Protein AF-0000000075830447 (afdb_homodimer)

Radius of gyration: 47.0 Å; Cα contacts (8 Å, |Δi|>4): 839; chains: 2; bounding box: 107×165×124 Å

InterPro domains:
  IPR001683 Phox homology [PF00787] (34-116)
  IPR001683 Phox homology [PS50195] (1-121)
  IPR001683 Phox homology [SM00312] (2-117)
  IPR027267 AH/BAR domain superfamily [G3DSA:1.20.1270.60] (161-410)
  IPR036871 PX domain superfamily [G3DSA:3.30.1520.10] (1-141)
  IPR036871 PX domain superfamily [SSF64268] (2-117)

Nearest PDB structures (foldseek):
  6kok-assembly1_A  TM=7.048E-01  e=6.805E-06  Homo sapiens
  4wpe-assembly1_A-2  TM=5.294E-01  e=7.090E-03  Saccharomyces cerevisiae S288C
  3q84-assembly2_G  TM=4.138E-01  e=1.032E-02  Homo sapiens
  5i6j-assembly1_A-2  TM=3.535E-01  e=5.339E-02  Homo sapiens
  7n6g-assembly1_3X  TM=2.843E-01  e=1.428E+00  Chlamydomonas reinhardtii

Sequence (930 aa):
MLDITVSEPEQHEQHVVNAYVDYKVSTSTDLARFSQHHFFVRRRFRDFQWLHEQLSHSFPGVVVPPLPQVDSLLKDDRFSPAFIQRRQAGLELFLRRVACHPRLSEAPALLTFLEAKMWELQTAKAASSANSVSSSSSWMMALFDGTDASLKKMGVRQERADEERITTLRSYISKYAESVAAAAAAHHSSVCTQADAAADLNLLGRAANLLSQLETELSLPFTHMASTLDAQRRLLEEHIQHERVSGLSSMLAFNAGMAASLKTVLSNHDRALDNYQRTQALQDARVSELQAWQALQSQENNAQSHPQQQVQWPNSLYGSMMSRLDWIMDEPKKGARLEEKVRDAKEHLAESKQVWDDVSSSIHTEADSFKRTTRVDLARALRDHVQRQIELEAAQQQHWRELLTVFESVPDVFEGSSTAAPGNLFEVEHVDHGTSLMHAAPPPQSIKHSPSLQAKRRATAEYVLMLDITVSEPEQHEQHVVNAYVDYKVSTSTDLARFSQHHFFVRRRFRDFQWLHEQLSHSFPGVVVPPLPQVDSLLKDDRFSPAFIQRRQAGLELFLRRVACHPRLSEAPALLTFLEAKMWELQTAKAASSANSVSSSSSWMMALFDGTDASLKKMGVRQERADEERITTLRSYISKYAESVAAAAAAHHSSVCTQADAAADLNLLGRAANLLSQLETELSLPFTHMASTLDAQRRLLEEHIQHERVSGLSSMLAFNAGMAASLKTVLSNHDRALDNYQRTQALQDARVSELQAWQALQSQENNAQSHPQQQVQWPNSLYGSMMSRLDWIMDEPKKGARLEEKVRDAKEHLAESKQVWDDVSSSIHTEADSFKRTTRVDLARALRDHVQRQIELEAAQQQHWRELLTVFESVPDVFEGSSTAAPGNLFEVEHVDHGTSLMHAAPPPQSIKHSPSLQAKRRATAEYVL

Structure (mmCIF, N/CA/C/O backbone):
data_AF-0000000075830447-model_v1
#
loop_
_entity.id
_entity.type
_entity.pdbx_description
1 polymer 'PX domain-containing protein'
#
loop_
_atom_site.group_PDB
_atom_site.id
_atom_site.type_symbol
_atom_site.label_atom_id
_atom_site.label_alt_id
_atom_site.label_comp_id
_atom_site.label_asym_id
_atom_site.label_entity_id
_atom_site.label_seq_id
_atom_site.pdbx_PDB_ins_code
_atom_site.Cartn_x
_atom_site.Cartn_y
_atom_site.Cartn_z
_atom_site.occupancy
_atom_site.B_iso_or_equiv
_atom_site.auth_seq_id
_atom_site.auth_comp_id
_atom_site.auth_asym_id
_atom_site.auth_atom_id
_atom_site.pdbx_PDB_model_num
ATOM 1 N N . MET A 1 1 ? 9.617 44.594 0.67 1 81.12 1 MET A N 1
ATOM 2 C CA . MET A 1 1 ? 9.281 43.188 0.52 1 81.12 1 MET A CA 1
ATOM 3 C C . MET A 1 1 ? 10.406 42.312 1.056 1 81.12 1 MET A C 1
ATOM 5 O O . MET A 1 1 ? 11.578 42.656 0.956 1 81.12 1 MET A O 1
ATOM 9 N N . LEU A 1 2 ? 10.039 41.375 1.893 1 88.56 2 LEU A N 1
ATOM 10 C CA . LEU A 1 2 ? 11 40.438 2.459 1 88.56 2 LEU A CA 1
ATOM 11 C C . LEU A 1 2 ? 10.875 39.062 1.79 1 88.56 2 LEU A C 1
ATOM 13 O O . LEU A 1 2 ? 9.922 38.312 2.045 1 88.56 2 LEU A O 1
ATOM 17 N N . ASP A 1 3 ? 11.875 38.781 0.888 1 93.56 3 ASP A N 1
ATOM 18 C CA . ASP A 1 3 ? 11.906 37.5 0.181 1 93.56 3 ASP A CA 1
ATOM 19 C C . ASP A 1 3 ? 13.008 36.594 0.719 1 93.56 3 ASP A C 1
ATOM 21 O O . ASP A 1 3 ? 14.188 36.969 0.7 1 93.56 3 ASP A O 1
ATOM 25 N N . ILE A 1 4 ? 12.594 35.406 1.13 1 97.12 4 ILE A N 1
ATOM 26 C CA . ILE A 1 4 ? 13.547 34.531 1.773 1 97.12 4 ILE A CA 1
ATOM 27 C C . ILE A 1 4 ? 13.531 33.156 1.079 1 97.12 4 ILE A C 1
ATOM 29 O O . ILE A 1 4 ? 12.461 32.625 0.771 1 97.12 4 ILE A O 1
ATOM 33 N N . THR A 1 5 ? 14.688 32.594 0.825 1 97.25 5 THR A N 1
ATOM 34 C CA . THR A 1 5 ? 14.828 31.266 0.263 1 97.25 5 THR A CA 1
ATOM 35 C C . THR A 1 5 ? 15.805 30.438 1.091 1 97.25 5 THR A C 1
ATOM 37 O O . THR A 1 5 ? 16.781 30.953 1.62 1 97.25 5 THR A O 1
ATOM 40 N N . VAL A 1 6 ? 15.469 29.172 1.28 1 97.88 6 VAL A N 1
ATOM 41 C CA . VAL A 1 6 ? 16.344 28.219 1.957 1 97.88 6 VAL A CA 1
ATOM 42 C C . VAL A 1 6 ? 16.891 27.219 0.947 1 97.88 6 VAL A C 1
ATOM 44 O O . VAL A 1 6 ? 16.125 26.531 0.254 1 97.88 6 VAL A O 1
ATOM 47 N N . SER A 1 7 ? 18.234 27.141 0.9 1 97.38 7 SER A N 1
ATOM 48 C CA . SER A 1 7 ? 18.844 26.312 -0.141 1 97.38 7 SER A CA 1
ATOM 49 C C . SER A 1 7 ? 20.188 25.75 0.313 1 97.38 7 SER A C 1
ATOM 51 O O . SER A 1 7 ? 20.578 25.938 1.465 1 97.38 7 SER A O 1
ATOM 53 N N . GLU A 1 8 ? 20.781 24.938 -0.478 1 96.31 8 GLU A N 1
ATOM 54 C CA . GLU A 1 8 ? 22.156 24.438 -0.396 1 96.31 8 GLU A CA 1
ATOM 55 C C . GLU A 1 8 ? 22.422 23.781 0.958 1 96.31 8 GLU A C 1
ATOM 57 O O . GLU A 1 8 ? 23.297 24.234 1.708 1 96.31 8 GLU A O 1
ATOM 62 N N . PRO A 1 9 ? 21.766 22.703 1.228 1 96.06 9 PRO A N 1
ATOM 63 C CA . PRO A 1 9 ? 22.078 21.984 2.461 1 96.06 9 PRO A CA 1
ATOM 64 C C . PRO A 1 9 ? 23.516 21.469 2.492 1 96.06 9 PRO A C 1
ATOM 66 O O . PRO A 1 9 ? 24.047 21.047 1.464 1 96.06 9 PRO A O 1
ATOM 69 N N . GLU A 1 10 ? 24.203 21.625 3.623 1 94.94 10 GLU A N 1
ATOM 70 C CA . GLU A 1 10 ? 25.562 21.141 3.814 1 94.94 10 GLU A CA 1
ATOM 71 C C . GLU A 1 10 ? 25.656 20.266 5.062 1 94.94 10 GLU A C 1
ATOM 73 O O . GLU A 1 10 ? 25.219 20.656 6.141 1 94.94 10 GLU A O 1
ATOM 78 N N . GLN A 1 11 ? 26.188 19.125 4.871 1 91.38 11 GLN A N 1
ATOM 79 C CA . GLN A 1 11 ? 26.391 18.219 6 1 91.38 11 GLN A CA 1
ATOM 80 C C . GLN A 1 11 ? 27.75 18.453 6.652 1 91.38 11 GLN A C 1
ATOM 82 O O . GLN A 1 11 ? 28.766 18.578 5.965 1 91.38 11 GLN A O 1
ATOM 87 N N . HIS A 1 12 ? 27.734 18.625 7.879 1 88.62 12 HIS A N 1
ATOM 88 C CA . HIS A 1 12 ? 28.969 18.812 8.641 1 88.62 12 HIS A CA 1
ATOM 89 C C . HIS A 1 12 ? 29.25 17.625 9.547 1 88.62 12 HIS A C 1
ATOM 91 O O . HIS A 1 12 ? 28.359 17.188 10.289 1 88.62 12 HIS A O 1
ATOM 97 N N . GLU A 1 13 ? 30.297 16.844 9.258 1 76.81 13 GLU A N 1
ATOM 98 C CA . GLU A 1 13 ? 30.625 15.641 10.023 1 76.81 13 GLU A CA 1
ATOM 99 C C . GLU A 1 13 ? 31.859 15.875 10.898 1 76.81 13 GLU A C 1
ATOM 101 O O . GLU A 1 13 ? 33 15.781 10.414 1 76.81 13 GLU A O 1
ATOM 106 N N . GLN A 1 14 ? 32.094 16.828 11.664 1 62.81 14 GLN A N 1
ATOM 107 C CA . GLN A 1 14 ? 33.375 16.906 12.367 1 62.81 14 GLN A CA 1
ATOM 108 C C . GLN A 1 14 ? 33.656 15.633 13.164 1 62.81 14 GLN A C 1
ATOM 110 O O . GLN A 1 14 ? 34.719 15.047 13.062 1 62.81 14 GLN A O 1
ATOM 115 N N . HIS A 1 15 ? 32.875 15.273 14.203 1 59.88 15 HIS A N 1
ATOM 116 C CA . HIS A 1 15 ? 32.906 14.016 14.945 1 59.88 15 HIS A CA 1
ATOM 117 C C . HIS A 1 15 ? 31.562 13.305 14.891 1 59.88 15 HIS A C 1
ATOM 119 O O . HIS A 1 15 ? 30.531 13.953 14.781 1 59.88 15 HIS A O 1
ATOM 125 N N . VAL A 1 16 ? 31.578 11.992 14.492 1 58.5 16 VAL A N 1
ATOM 126 C CA . VAL A 1 16 ? 30.453 11.094 14.234 1 58.5 16 VAL A CA 1
ATOM 127 C C . VAL A 1 16 ? 29.266 11.484 15.109 1 58.5 16 VAL A C 1
ATOM 129 O O . VAL A 1 16 ? 28.125 11.508 14.641 1 58.5 16 VAL A O 1
ATOM 132 N N . VAL A 1 17 ? 29.609 11.906 16.297 1 64.31 17 VAL A N 1
ATOM 133 C CA . VAL A 1 17 ? 28.562 12.102 17.297 1 64.31 17 VAL A CA 1
ATOM 134 C C . VAL A 1 17 ? 27.875 13.453 17.078 1 64.31 17 VAL A C 1
ATOM 136 O O . VAL A 1 17 ? 26.672 13.586 17.297 1 64.31 17 VAL A O 1
ATOM 139 N N . ASN A 1 18 ? 28.594 14.398 16.344 1 75.56 18 ASN A N 1
ATOM 140 C CA . ASN A 1 18 ? 28.031 15.742 16.281 1 75.56 18 ASN A CA 1
ATOM 141 C C . ASN A 1 18 ? 27.719 16.172 14.852 1 75.56 18 ASN A C 1
ATOM 143 O O . ASN A 1 18 ? 27.844 17.344 14.508 1 75.56 18 ASN A O 1
ATOM 147 N N . ALA A 1 19 ? 27.281 15.273 14.102 1 86.69 19 ALA A N 1
ATOM 148 C CA . ALA A 1 19 ? 27 15.602 12.703 1 86.69 19 ALA A CA 1
ATOM 149 C C . ALA A 1 19 ? 25.672 16.328 12.57 1 86.69 19 ALA A C 1
ATOM 151 O O . ALA A 1 19 ? 24.703 16.031 13.289 1 86.69 19 ALA A O 1
ATOM 152 N N . TYR A 1 20 ? 25.719 17.406 11.773 1 89.69 20 TYR A N 1
ATOM 153 C CA . TYR A 1 20 ? 24.484 18.141 11.523 1 89.69 20 TYR A CA 1
ATOM 154 C C . TYR A 1 20 ? 24.453 18.688 10.102 1 89.69 20 TYR A C 1
ATOM 156 O O . TYR A 1 20 ? 25.469 18.688 9.406 1 89.69 20 TYR A O 1
ATOM 164 N N . VAL A 1 21 ? 23.219 19.062 9.703 1 93.62 21 VAL A N 1
ATOM 165 C CA . VAL A 1 21 ? 23.016 19.703 8.398 1 93.62 21 VAL A CA 1
ATOM 166 C C . VAL A 1 21 ? 22.594 21.156 8.594 1 93.62 21 VAL A C 1
ATOM 168 O O . VAL A 1 21 ? 21.766 21.469 9.445 1 93.62 21 VAL A O 1
ATOM 171 N N . ASP A 1 22 ? 23.297 22.047 7.938 1 95.81 22 ASP A N 1
ATOM 172 C CA . ASP A 1 22 ? 22.828 23.438 7.934 1 95.81 22 ASP A CA 1
ATOM 173 C C . ASP A 1 22 ? 22.375 23.859 6.543 1 95.81 22 ASP A C 1
ATOM 175 O O . ASP A 1 22 ? 22.578 23.125 5.566 1 95.81 22 ASP A O 1
ATOM 179 N N . TYR A 1 23 ? 21.625 24.922 6.469 1 97.56 23 TYR A N 1
ATOM 180 C CA . TYR A 1 23 ? 21.016 25.422 5.238 1 97.56 23 TYR A CA 1
ATOM 181 C C . TYR A 1 23 ? 21.406 26.875 4.992 1 97.56 23 TYR A C 1
ATOM 183 O O . TYR A 1 23 ? 21.547 27.656 5.938 1 97.56 23 TYR A O 1
ATOM 191 N N . LYS A 1 24 ? 21.516 27.141 3.77 1 98 24 LYS A N 1
ATOM 192 C CA . LYS A 1 24 ? 21.734 28.531 3.383 1 98 24 LYS A CA 1
ATOM 193 C C . LYS A 1 24 ? 20.406 29.297 3.324 1 98 24 LYS A C 1
ATOM 195 O O . LYS A 1 24 ? 19.516 28.938 2.564 1 98 24 LYS A O 1
ATOM 200 N N . VAL A 1 25 ? 20.312 30.344 4.117 1 98.31 25 VAL A N 1
ATOM 201 C CA . VAL A 1 25 ? 19.141 31.203 4.121 1 98.31 25 VAL A CA 1
ATOM 202 C C . VAL A 1 25 ? 19.469 32.531 3.408 1 98.31 25 VAL A C 1
ATOM 204 O O . VAL A 1 25 ? 20.172 33.375 3.947 1 98.31 25 VAL A O 1
ATOM 207 N N . SER A 1 26 ? 18.859 32.688 2.289 1 97.88 26 SER A N 1
ATOM 208 C CA . SER A 1 26 ? 19.109 33.875 1.486 1 97.88 26 SER A CA 1
ATOM 209 C C . SER A 1 26 ? 17.953 34.844 1.585 1 97.88 26 SER A C 1
ATOM 211 O O . SER A 1 26 ? 16.797 34.469 1.421 1 97.88 26 SER A O 1
ATOM 213 N N . THR A 1 27 ? 18.328 36.125 1.828 1 96.88 27 THR A N 1
ATOM 214 C CA . THR A 1 27 ? 17.312 37.156 2.002 1 96.88 27 THR A CA 1
ATOM 215 C C . THR A 1 27 ? 17.5 38.281 0.979 1 96.88 27 THR A C 1
ATOM 217 O O . THR A 1 27 ? 18.609 38.75 0.766 1 96.88 27 THR A O 1
ATOM 220 N N . SER A 1 28 ? 16.406 38.625 0.308 1 95.88 28 SER A N 1
ATOM 221 C CA . SER A 1 28 ? 16.328 39.812 -0.559 1 95.88 28 SER A CA 1
ATOM 222 C C . SER A 1 28 ? 15.266 40.781 -0.066 1 95.88 28 SER A C 1
ATOM 224 O O . SER A 1 28 ? 14.102 40.438 0.084 1 95.88 28 SER A O 1
ATOM 226 N N . THR A 1 29 ? 15.695 42 0.248 1 94.12 29 THR A N 1
ATOM 227 C CA . THR A 1 29 ? 14.742 42.938 0.835 1 94.12 29 THR A CA 1
ATOM 228 C C . THR A 1 29 ? 15.078 44.375 0.451 1 94.12 29 THR A C 1
ATOM 230 O O . THR A 1 29 ? 16.219 44.656 0.073 1 94.12 29 THR A O 1
ATOM 233 N N . ASP A 1 30 ? 14.008 45.219 0.453 1 91.62 30 ASP A N 1
ATOM 234 C CA . ASP A 1 30 ? 14.172 46.656 0.235 1 91.62 30 ASP A CA 1
ATOM 235 C C . ASP A 1 30 ? 13.875 47.469 1.509 1 91.62 30 ASP A C 1
ATOM 237 O O . ASP A 1 30 ? 13.797 48.688 1.481 1 91.62 30 ASP A O 1
ATOM 241 N N . LEU A 1 31 ? 13.805 46.719 2.527 1 90.75 31 LEU A N 1
ATOM 242 C CA . LEU A 1 31 ? 13.461 47.344 3.791 1 90.75 31 LEU A CA 1
ATOM 243 C C . LEU A 1 31 ? 14.695 48 4.414 1 90.75 31 LEU A C 1
ATOM 245 O O . LEU A 1 31 ? 15.781 47.438 4.41 1 90.75 31 LEU A O 1
ATOM 249 N N . ALA A 1 32 ? 14.484 49.125 5.082 1 89.44 32 ALA A N 1
ATOM 250 C CA . ALA A 1 32 ? 15.57 49.938 5.594 1 89.44 32 ALA A CA 1
ATOM 251 C C . ALA A 1 32 ? 16.141 49.344 6.883 1 89.44 32 ALA A C 1
ATOM 253 O O . ALA A 1 32 ? 17.281 49.656 7.262 1 89.44 32 ALA A O 1
ATOM 254 N N . ARG A 1 33 ? 15.484 48.531 7.508 1 88.25 33 ARG A N 1
ATOM 255 C CA . ARG A 1 33 ? 15.922 48.031 8.797 1 88.25 33 ARG A CA 1
ATOM 256 C C . ARG A 1 33 ? 17.047 47 8.625 1 88.25 33 ARG A C 1
ATOM 258 O O . ARG A 1 33 ? 17.766 46.688 9.586 1 88.25 33 ARG A O 1
ATOM 265 N N . PHE A 1 34 ? 17.219 46.594 7.469 1 89.94 34 PHE A N 1
ATOM 266 C CA . PHE A 1 34 ? 18.297 45.656 7.207 1 89.94 34 PHE A CA 1
ATOM 267 C C . PHE A 1 34 ? 19.531 46.375 6.676 1 89.94 34 PHE A C 1
ATOM 269 O O . PHE A 1 34 ? 19.406 47.406 5.996 1 89.94 34 PHE A O 1
ATOM 276 N N . SER A 1 35 ? 20.672 45.812 6.938 1 87.5 35 SER A N 1
ATOM 277 C CA . SER A 1 35 ? 21.938 46.438 6.578 1 87.5 35 SER A CA 1
ATOM 278 C C . SER A 1 35 ? 22.219 46.312 5.082 1 87.5 35 SER A C 1
ATOM 280 O O . SER A 1 35 ? 22.922 47.156 4.504 1 87.5 35 SER A O 1
ATOM 282 N N . GLN A 1 36 ? 21.766 45.25 4.512 1 91.25 36 GLN A N 1
ATOM 283 C CA . GLN A 1 36 ? 21.984 44.969 3.098 1 91.25 36 GLN A CA 1
ATOM 284 C C . GLN A 1 36 ? 20.672 44.562 2.416 1 91.25 36 GLN A C 1
ATOM 286 O O . GLN A 1 36 ? 19.719 44.188 3.082 1 91.25 36 GLN A O 1
ATOM 291 N N . HIS A 1 37 ? 20.703 44.656 1.15 1 92.75 37 HIS A N 1
ATOM 292 C CA . HIS A 1 37 ? 19.516 44.312 0.383 1 92.75 37 HIS A CA 1
ATOM 293 C C . HIS A 1 37 ? 19.516 42.812 -0.004 1 92.75 37 HIS A C 1
ATOM 295 O O . HIS A 1 37 ? 18.469 42.25 -0.248 1 92.75 37 HIS A O 1
ATOM 301 N N . HIS A 1 38 ? 20.719 42.344 -0.181 1 94.81 38 HIS A N 1
ATOM 302 C CA . HIS A 1 38 ? 20.891 40.938 -0.483 1 94.81 38 HIS A CA 1
ATOM 303 C C . HIS A 1 38 ? 21.984 40.312 0.385 1 94.81 38 HIS A C 1
ATOM 305 O O . HIS A 1 38 ? 23.125 40.75 0.362 1 94.81 38 HIS A O 1
ATOM 311 N N . PHE A 1 39 ? 21.625 39.406 1.146 1 95.75 39 PHE A N 1
ATOM 312 C CA . PHE A 1 39 ? 22.594 38.75 2.031 1 95.75 39 PHE A CA 1
ATOM 313 C C . PHE A 1 39 ? 22.141 37.344 2.367 1 95.75 39 PHE A C 1
ATOM 315 O O . PHE A 1 39 ? 21.047 36.906 1.979 1 95.75 39 PHE A O 1
ATOM 322 N N . PHE A 1 40 ? 23.047 36.531 2.969 1 96.5 40 PHE A N 1
ATOM 323 C CA . PHE A 1 40 ? 22.688 35.188 3.357 1 96.5 40 PHE A CA 1
ATOM 324 C C . PHE A 1 40 ? 23.391 34.781 4.652 1 96.5 40 PHE A C 1
ATOM 326 O O . PHE A 1 40 ? 24.391 35.375 5.031 1 96.5 40 PHE A O 1
ATOM 333 N N . VAL A 1 41 ? 22.797 33.906 5.344 1 97.25 41 VAL A N 1
ATOM 334 C CA . VAL A 1 41 ? 23.391 33.281 6.527 1 97.25 41 VAL A CA 1
ATOM 335 C C . VAL A 1 41 ? 23.172 31.781 6.465 1 97.25 41 VAL A C 1
ATOM 337 O O . VAL A 1 41 ? 22.375 31.297 5.66 1 97.25 41 VAL A O 1
ATOM 340 N N . ARG A 1 42 ? 23.906 31.062 7.254 1 96.81 42 ARG A N 1
ATOM 341 C CA . ARG A 1 42 ? 23.688 29.625 7.379 1 96.81 42 ARG A CA 1
ATOM 342 C C . ARG A 1 42 ? 23.125 29.266 8.75 1 96.81 42 ARG A C 1
ATOM 344 O O . ARG A 1 42 ? 23.609 29.766 9.773 1 96.81 42 ARG A O 1
ATOM 351 N N . ARG A 1 43 ? 22.094 28.516 8.711 1 97.62 43 ARG A N 1
ATOM 352 C CA . ARG A 1 43 ? 21.406 28.156 9.945 1 97.62 43 ARG A CA 1
ATOM 353 C C . ARG A 1 43 ? 21.109 26.656 9.992 1 97.62 43 ARG A C 1
ATOM 355 O O . ARG A 1 43 ? 20.797 26.047 8.961 1 97.62 43 ARG A O 1
ATOM 362 N N . ARG A 1 44 ? 21.25 26.047 11.125 1 94.56 44 ARG A N 1
ATOM 363 C CA . ARG A 1 44 ? 20.812 24.672 11.336 1 94.56 44 ARG A CA 1
ATOM 364 C C . ARG A 1 44 ? 19.406 24.641 11.953 1 94.56 44 ARG A C 1
ATOM 366 O O . ARG A 1 44 ? 18.844 25.672 12.281 1 94.56 44 ARG A O 1
ATOM 373 N N . PHE A 1 45 ? 18.812 23.484 12.102 1 95.38 45 PHE A N 1
ATOM 374 C CA . PHE A 1 45 ? 17.422 23.344 12.531 1 95.38 45 PHE A CA 1
ATOM 375 C C . PHE A 1 45 ? 17.219 23.938 13.914 1 95.38 45 PHE A C 1
ATOM 377 O O . PHE A 1 45 ? 16.219 24.594 14.18 1 95.38 45 PHE A O 1
ATOM 384 N N . ARG A 1 46 ? 18.172 23.766 14.82 1 94.44 46 ARG A N 1
ATOM 385 C CA . ARG A 1 46 ? 18.047 24.266 16.188 1 94.44 46 ARG A CA 1
ATOM 386 C C . ARG A 1 46 ? 17.953 25.797 16.203 1 94.44 46 ARG A C 1
ATOM 388 O O . ARG A 1 46 ? 17.344 26.375 17.109 1 94.44 46 ARG A O 1
ATOM 395 N N . ASP A 1 47 ? 18.531 26.391 15.242 1 96.75 47 ASP A N 1
ATOM 396 C CA . ASP A 1 47 ? 18.422 27.844 15.133 1 96.75 47 ASP A CA 1
ATOM 397 C C . ASP A 1 47 ? 17 28.266 14.766 1 96.75 47 ASP A C 1
ATOM 399 O O . ASP A 1 47 ? 16.5 29.266 15.273 1 96.75 47 ASP A O 1
ATOM 403 N N . PHE A 1 48 ? 16.406 27.5 13.875 1 97.88 48 PHE A N 1
ATOM 404 C CA . PHE A 1 48 ? 15.016 27.75 13.539 1 97.88 48 PHE A CA 1
ATOM 405 C C . PHE A 1 48 ? 14.109 27.562 14.75 1 97.88 48 PHE A C 1
ATOM 407 O O . PHE A 1 48 ? 13.148 28.297 14.945 1 97.88 48 PHE A O 1
ATOM 414 N N . GLN A 1 49 ? 14.453 26.578 15.531 1 96.75 49 GLN A N 1
ATOM 415 C CA . GLN A 1 49 ? 13.703 26.328 16.75 1 96.75 49 GLN A CA 1
ATOM 416 C C . GLN A 1 49 ? 13.797 27.516 17.703 1 96.75 49 GLN A C 1
ATOM 418 O O . GLN A 1 49 ? 12.797 27.906 18.312 1 96.75 49 GLN A O 1
ATOM 423 N N . TRP A 1 50 ? 14.969 28 17.812 1 96.94 50 TRP A N 1
ATOM 424 C CA . TRP A 1 50 ? 15.164 29.188 18.641 1 96.94 50 TRP A CA 1
ATOM 425 C C . TRP A 1 50 ? 14.281 30.328 18.156 1 96.94 50 TRP A C 1
ATOM 427 O O . TRP A 1 50 ? 13.625 31 18.953 1 96.94 50 TRP A O 1
ATOM 437 N N . LEU A 1 51 ? 14.312 30.562 16.859 1 97.75 51 LEU A N 1
ATOM 438 C CA . LEU A 1 51 ? 13.5 31.641 16.297 1 97.75 51 LEU A CA 1
ATOM 439 C C . LEU A 1 51 ? 12.023 31.438 16.609 1 97.75 51 LEU A C 1
ATOM 441 O O . LEU A 1 51 ? 11.336 32.375 17.047 1 97.75 51 LEU A O 1
ATOM 445 N N . HIS A 1 52 ? 11.578 30.234 16.391 1 97.81 52 HIS A N 1
ATOM 446 C CA . HIS A 1 52 ? 10.18 29.906 16.641 1 97.81 52 HIS A CA 1
ATOM 447 C C . HIS A 1 52 ? 9.82 30.172 18.109 1 97.81 52 HIS A C 1
ATOM 449 O O . HIS A 1 52 ? 8.766 30.75 18.391 1 97.81 52 HIS A O 1
ATOM 455 N N . GLU A 1 53 ? 10.648 29.812 18.984 1 96.06 53 GLU A N 1
ATOM 456 C CA . GLU A 1 53 ? 10.422 30 20.406 1 96.06 53 GLU A CA 1
ATOM 457 C C . GLU A 1 53 ? 10.391 31.484 20.766 1 96.06 53 GLU A C 1
ATOM 459 O O . GLU A 1 53 ? 9.531 31.922 21.531 1 96.06 53 GLU A O 1
ATOM 464 N N . GLN A 1 54 ? 11.32 32.219 20.219 1 96.19 54 GLN A N 1
ATOM 465 C CA . GLN A 1 54 ? 11.367 33.656 20.484 1 96.19 54 GLN A CA 1
ATOM 466 C C . GLN A 1 54 ? 10.109 34.344 19.984 1 96.19 54 GLN A C 1
ATOM 468 O O . GLN A 1 54 ? 9.562 35.219 20.672 1 96.19 54 GLN A O 1
ATOM 473 N N . LEU A 1 55 ? 9.672 33.938 18.781 1 97.06 55 LEU A N 1
ATOM 474 C CA . LEU A 1 55 ? 8.469 34.531 18.203 1 97.06 55 LEU A CA 1
ATOM 475 C C . LEU A 1 55 ? 7.242 34.188 19.047 1 97.06 55 LEU A C 1
ATOM 477 O O . LEU A 1 55 ? 6.402 35.031 19.328 1 97.06 55 LEU A O 1
ATOM 481 N N . SER A 1 56 ? 7.176 32.969 19.516 1 94.81 56 SER A N 1
ATOM 482 C CA . SER A 1 56 ? 6.051 32.5 20.328 1 94.81 56 SER A CA 1
ATOM 483 C C . SER A 1 56 ? 6.004 33.219 21.672 1 94.81 56 SER A C 1
ATOM 485 O O . SER A 1 56 ? 4.922 33.531 22.172 1 94.81 56 SER A O 1
ATOM 487 N N . HIS A 1 57 ? 7.117 33.531 22.188 1 91.88 57 HIS A N 1
ATOM 488 C CA . HIS A 1 57 ? 7.215 34.188 23.469 1 91.88 57 HIS A CA 1
ATOM 489 C C . HIS A 1 57 ? 6.898 35.688 23.359 1 91.88 57 HIS A C 1
ATOM 491 O O . HIS A 1 57 ? 6.195 36.25 24.203 1 91.88 57 HIS A O 1
ATOM 497 N N . SER A 1 58 ? 7.395 36.281 22.328 1 92.69 58 SER A N 1
ATOM 498 C CA . SER A 1 58 ? 7.27 37.719 22.172 1 92.69 58 SER A CA 1
ATOM 499 C C . SER A 1 58 ? 5.863 38.094 21.719 1 92.69 58 SER A C 1
ATOM 501 O O . SER A 1 58 ? 5.398 39.219 21.984 1 92.69 58 SER A O 1
ATOM 503 N N . PHE A 1 59 ? 5.246 37.188 21.016 1 94.06 59 PHE A N 1
ATOM 504 C CA . PHE A 1 59 ? 3.926 37.5 20.453 1 94.06 59 PHE A CA 1
ATOM 505 C C . PHE A 1 59 ? 2.936 36.375 20.828 1 94.06 59 PHE A C 1
ATOM 507 O O . PHE A 1 59 ? 2.447 35.656 19.953 1 94.06 59 PHE A O 1
ATOM 514 N N . PRO A 1 60 ? 2.498 36.312 22 1 92.69 60 PRO A N 1
ATOM 515 C CA . PRO A 1 60 ? 1.618 35.25 22.453 1 92.69 60 PRO A CA 1
ATOM 516 C C . PRO A 1 60 ? 0.248 35.281 21.781 1 92.69 60 PRO A C 1
ATOM 518 O O . PRO A 1 60 ? -0.473 34.281 21.797 1 92.69 60 PRO A O 1
ATOM 521 N N . GLY A 1 61 ? -0.211 36.406 21.234 1 94.5 61 GLY A N 1
ATOM 522 C CA . GLY A 1 61 ? -1.515 36.531 20.594 1 94.5 61 GLY A CA 1
ATOM 523 C C . GLY A 1 61 ? -1.466 36.344 19.094 1 94.5 61 GLY A C 1
ATOM 524 O O . GLY A 1 61 ? -2.467 36.562 18.406 1 94.5 61 GLY A O 1
ATOM 525 N N . VAL A 1 62 ? -0.326 35.969 18.531 1 96.25 62 VAL A N 1
ATOM 526 C CA . VAL A 1 62 ? -0.142 35.812 17.094 1 96.25 62 VAL A CA 1
ATOM 527 C C . VAL A 1 62 ? 0.068 34.344 16.75 1 96.25 62 VAL A C 1
ATOM 529 O O . VAL A 1 62 ? 0.705 33.594 17.5 1 96.25 62 VAL A O 1
ATOM 532 N N . VAL A 1 63 ? -0.529 33.938 15.617 1 97.06 63 VAL A N 1
ATOM 533 C CA . VAL A 1 63 ? -0.362 32.562 15.141 1 97.06 63 VAL A CA 1
ATOM 534 C C . VAL A 1 63 ? 1.006 32.406 14.477 1 97.06 63 VAL A C 1
ATOM 536 O O . VAL A 1 63 ? 1.222 32.906 13.367 1 97.06 63 VAL A O 1
ATOM 539 N N . VAL A 1 64 ? 1.891 31.766 15.148 1 97.56 64 VAL A N 1
ATOM 540 C CA . VAL A 1 64 ? 3.227 31.531 14.609 1 97.56 64 VAL A CA 1
ATOM 541 C C . VAL A 1 64 ? 3.225 30.266 13.758 1 97.56 64 VAL A C 1
ATOM 543 O O . VAL A 1 64 ? 2.795 29.203 14.219 1 97.56 64 VAL A O 1
ATOM 546 N N . PRO A 1 65 ? 3.701 30.391 12.531 1 97.62 65 PRO A N 1
ATOM 547 C CA . PRO A 1 65 ? 3.736 29.203 11.672 1 97.62 65 PRO A CA 1
ATOM 548 C C . PRO A 1 65 ? 4.566 28.062 12.258 1 97.62 65 PRO A C 1
ATOM 550 O O . PRO A 1 65 ? 5.574 28.312 12.93 1 97.62 65 PRO A O 1
ATOM 553 N N . PRO A 1 66 ? 4.121 26.859 11.992 1 96.75 66 PRO A N 1
ATOM 554 C CA . PRO A 1 66 ? 4.832 25.703 12.555 1 96.75 66 PRO A CA 1
ATOM 555 C C . PRO A 1 66 ? 6.125 25.375 11.805 1 96.75 66 PRO A C 1
ATOM 557 O O . PRO A 1 66 ? 6.25 25.688 10.617 1 96.75 66 PRO A O 1
ATOM 560 N N . LEU A 1 67 ? 7.004 24.781 12.539 1 96.69 67 LEU A N 1
ATOM 561 C CA . LEU A 1 67 ? 8.195 24.203 11.93 1 96.69 67 LEU A CA 1
ATOM 562 C C . LEU A 1 67 ? 7.902 22.797 11.398 1 96.69 67 LEU A C 1
ATOM 564 O O . LEU A 1 67 ? 6.984 22.125 11.875 1 96.69 67 LEU A O 1
ATOM 568 N N . PRO A 1 68 ? 8.68 22.453 10.367 1 92.31 68 PRO A N 1
ATOM 569 C CA . PRO A 1 68 ? 8.508 21.078 9.906 1 92.31 68 PRO A CA 1
ATOM 570 C C . PRO A 1 68 ? 8.836 20.047 10.984 1 92.31 68 PRO A C 1
ATOM 572 O O . PRO A 1 68 ? 9.766 20.25 11.766 1 92.31 68 PRO A O 1
ATOM 575 N N . GLN A 1 69 ? 7.961 19.062 11.047 1 80.81 69 GLN A N 1
ATOM 576 C CA . GLN A 1 69 ? 8.141 18.016 12.047 1 80.81 69 GLN A CA 1
ATOM 577 C C . GLN A 1 69 ? 8.68 16.734 11.422 1 80.81 69 GLN A C 1
ATOM 579 O O . GLN A 1 69 ? 8.578 16.547 10.211 1 80.81 69 GLN A O 1
ATOM 584 N N . VAL A 1 70 ? 9.297 15.992 12.312 1 74.31 70 VAL A N 1
ATOM 585 C CA . VAL A 1 70 ? 9.805 14.695 11.867 1 74.31 70 VAL A CA 1
ATOM 586 C C . VAL A 1 70 ? 8.641 13.711 11.711 1 74.31 70 VAL A C 1
ATOM 588 O O . VAL A 1 70 ? 7.746 13.664 12.562 1 74.31 70 VAL A O 1
ATOM 591 N N . ASP A 1 71 ? 8.625 13.148 10.562 1 70.5 71 ASP A N 1
ATOM 592 C CA . ASP A 1 71 ? 7.621 12.125 10.266 1 70.5 71 ASP A CA 1
ATOM 593 C C . ASP A 1 71 ? 8.016 10.773 10.852 1 70.5 71 ASP A C 1
ATOM 595 O O . ASP A 1 71 ? 8.984 10.156 10.406 1 70.5 71 ASP A O 1
ATOM 599 N N . SER A 1 72 ? 7.309 10.344 11.797 1 63.69 72 SER A N 1
ATOM 600 C CA . SER A 1 72 ? 7.637 9.109 12.492 1 63.69 72 SER A CA 1
ATOM 601 C C . SER A 1 72 ? 7.41 7.891 11.602 1 63.69 72 SER A C 1
ATOM 603 O O . SER A 1 72 ? 8.023 6.84 11.812 1 63.69 72 SER A O 1
ATOM 605 N N . LEU A 1 73 ? 6.613 8.047 10.664 1 64.38 73 LEU A N 1
ATOM 606 C CA . LEU A 1 73 ? 6.301 6.902 9.82 1 64.38 73 LEU A CA 1
ATOM 607 C C . LEU A 1 73 ? 7.398 6.672 8.781 1 64.38 73 LEU A C 1
ATOM 609 O O . LEU A 1 73 ? 7.516 5.578 8.227 1 64.38 73 LEU A O 1
ATOM 613 N N . LEU A 1 74 ? 8.086 7.801 8.656 1 67.69 74 LEU A N 1
ATOM 614 C CA . LEU A 1 74 ? 9.148 7.676 7.664 1 67.69 74 LEU A CA 1
ATOM 615 C C . LEU A 1 74 ? 10.453 7.246 8.32 1 67.69 74 LEU A C 1
ATOM 617 O O . LEU A 1 74 ? 10.898 7.867 9.289 1 67.69 74 LEU A O 1
ATOM 621 N N . LYS A 1 75 ? 10.883 6.07 8.344 1 62.88 75 LYS A N 1
ATOM 622 C CA . LYS A 1 75 ? 12.125 5.566 8.914 1 62.88 75 LYS A CA 1
ATOM 623 C C . LYS A 1 75 ? 13.336 6.117 8.164 1 62.88 75 LYS A C 1
ATOM 625 O O . LYS A 1 75 ? 14.273 5.379 7.852 1 62.88 75 LYS A O 1
ATOM 630 N N . ASP A 1 76 ? 13.18 7.379 7.871 1 69.81 76 ASP A N 1
ATOM 631 C CA . ASP A 1 76 ? 14.281 7.891 7.066 1 69.81 76 ASP A CA 1
ATOM 632 C C . ASP A 1 76 ? 15.414 8.406 7.953 1 69.81 76 ASP A C 1
ATOM 634 O O . ASP A 1 76 ? 15.172 8.891 9.062 1 69.81 76 ASP A O 1
ATOM 638 N N . ASP A 1 77 ? 16.562 8.234 7.418 1 78.31 77 ASP A N 1
ATOM 639 C CA . ASP A 1 77 ? 17.797 8.781 7.949 1 78.31 77 ASP A CA 1
ATOM 640 C C . ASP A 1 77 ? 17.844 10.305 7.816 1 78.31 77 ASP A C 1
ATOM 642 O O . ASP A 1 77 ? 17.453 10.852 6.777 1 78.31 77 ASP A O 1
ATOM 646 N N . ARG A 1 78 ? 18.281 11 8.891 1 80.69 78 ARG A N 1
ATOM 647 C CA . ARG A 1 78 ? 18.328 12.453 8.922 1 80.69 78 ARG A CA 1
ATOM 648 C C . ARG A 1 78 ? 19.312 12.984 7.871 1 80.69 78 ARG A C 1
ATOM 650 O O . ARG A 1 78 ? 19.312 14.18 7.566 1 80.69 78 ARG A O 1
ATOM 657 N N . PHE A 1 79 ? 20 12.086 7.297 1 84.25 79 PHE A N 1
ATOM 658 C CA . PHE A 1 79 ? 20.969 12.539 6.312 1 84.25 79 PHE A CA 1
ATOM 659 C C . PHE A 1 79 ? 20.562 12.102 4.91 1 84.25 79 PHE A C 1
ATOM 661 O O . PHE A 1 79 ? 21.281 12.367 3.938 1 84.25 79 PHE A O 1
ATOM 668 N N . SER A 1 80 ? 19.422 11.562 4.82 1 87.5 80 SER A N 1
ATOM 669 C CA . SER A 1 80 ? 18.953 11.18 3.486 1 87.5 80 SER A CA 1
ATOM 670 C C . SER A 1 80 ? 18.578 12.406 2.658 1 87.5 80 SER A C 1
ATOM 672 O O . SER A 1 80 ? 18.031 13.375 3.188 1 87.5 80 SER A O 1
ATOM 674 N N . PRO A 1 81 ? 18.859 12.312 1.395 1 88.75 81 PRO A N 1
ATOM 675 C CA . PRO A 1 81 ? 18.516 13.438 0.524 1 88.75 81 PRO A CA 1
ATOM 676 C C . PRO A 1 81 ? 17.031 13.781 0.561 1 88.75 81 PRO A C 1
ATOM 678 O O . PRO A 1 81 ? 16.656 14.953 0.514 1 88.75 81 PRO A O 1
ATOM 681 N N . ALA A 1 82 ? 16.25 12.781 0.677 1 86.88 82 ALA A N 1
ATOM 682 C CA . ALA A 1 82 ? 14.805 13 0.714 1 86.88 82 ALA A CA 1
ATOM 683 C C . ALA A 1 82 ? 14.391 13.742 1.979 1 86.88 82 ALA A C 1
ATOM 685 O O . ALA A 1 82 ? 13.578 14.664 1.926 1 86.88 82 ALA A O 1
ATOM 686 N N . PHE A 1 83 ? 14.953 13.398 3.07 1 89.94 83 PHE A N 1
ATOM 687 C CA . PHE A 1 83 ? 14.664 14.062 4.336 1 89.94 83 PHE A CA 1
ATOM 688 C C . PHE A 1 83 ? 15.109 15.516 4.305 1 89.94 83 PHE A C 1
ATOM 690 O O . PHE A 1 83 ? 14.375 16.406 4.719 1 89.94 83 PHE A O 1
ATOM 697 N N . ILE A 1 84 ? 16.25 15.719 3.803 1 92.88 84 ILE A N 1
ATOM 698 C CA . ILE A 1 84 ? 16.859 17.047 3.764 1 92.88 84 ILE A CA 1
ATOM 699 C C . ILE A 1 84 ? 16.031 17.969 2.885 1 92.88 84 ILE A C 1
ATOM 701 O O . ILE A 1 84 ? 15.773 19.125 3.248 1 92.88 84 ILE A O 1
ATOM 705 N N . GLN A 1 85 ? 15.594 17.422 1.822 1 92.75 85 GLN A N 1
ATOM 706 C CA . GLN A 1 85 ? 14.789 18.219 0.906 1 92.75 85 GLN A CA 1
ATOM 707 C C . GLN A 1 85 ? 13.453 18.594 1.535 1 92.75 85 GLN A C 1
ATOM 709 O O . GLN A 1 85 ? 12.977 19.719 1.384 1 92.75 85 GLN A O 1
ATOM 714 N N . ARG A 1 86 ? 12.836 17.719 2.197 1 91.88 86 ARG A N 1
ATOM 715 C CA . ARG A 1 86 ? 11.57 17.969 2.871 1 91.88 86 ARG A CA 1
ATOM 716 C C . ARG A 1 86 ? 11.727 19.016 3.961 1 91.88 86 ARG A C 1
ATOM 718 O O . ARG A 1 86 ? 10.914 19.938 4.066 1 91.88 86 ARG A O 1
ATOM 725 N N . ARG A 1 87 ? 12.758 18.859 4.723 1 93.56 87 ARG A N 1
ATOM 726 C CA . ARG A 1 87 ? 13.023 19.812 5.789 1 93.56 87 ARG A CA 1
ATOM 727 C C . ARG A 1 87 ? 13.32 21.203 5.223 1 93.56 87 ARG A C 1
ATOM 729 O O . ARG A 1 87 ? 12.828 22.203 5.734 1 93.56 87 ARG A O 1
ATOM 736 N N . GLN A 1 88 ? 14.109 21.219 4.188 1 96.38 88 GLN A N 1
ATOM 737 C CA . GLN A 1 88 ? 14.453 22.469 3.52 1 96.38 88 GLN A CA 1
ATOM 738 C C . GLN A 1 88 ? 13.203 23.219 3.078 1 96.38 88 GLN A C 1
ATOM 740 O O . GLN A 1 88 ? 13.062 24.422 3.346 1 96.38 88 GLN A O 1
ATOM 745 N N . ALA A 1 89 ? 12.32 22.5 2.463 1 95.69 89 ALA A N 1
ATOM 746 C CA . ALA A 1 89 ? 11.086 23.109 1.974 1 95.69 89 ALA A CA 1
ATOM 747 C C . ALA A 1 89 ? 10.219 23.594 3.129 1 95.69 89 ALA A C 1
ATOM 749 O O . ALA A 1 89 ? 9.609 24.672 3.053 1 95.69 89 ALA A O 1
ATOM 750 N N . GLY A 1 90 ? 10.148 22.812 4.172 1 95.69 90 GLY A N 1
ATOM 751 C CA . GLY A 1 90 ? 9.383 23.188 5.348 1 95.69 90 GLY A CA 1
ATOM 752 C C . GLY A 1 90 ? 9.938 24.422 6.043 1 95.69 90 GLY A C 1
ATOM 753 O O . GLY A 1 90 ? 9.172 25.281 6.484 1 95.69 90 GLY A O 1
ATOM 754 N N . LEU A 1 91 ? 11.219 24.516 6.133 1 97.56 91 LEU A N 1
ATOM 755 C CA . LEU A 1 91 ? 11.867 25.656 6.762 1 97.56 91 LEU A CA 1
ATOM 756 C C . LEU A 1 91 ? 11.648 26.922 5.934 1 97.56 91 LEU A C 1
ATOM 758 O O . LEU A 1 91 ? 11.43 28 6.492 1 97.56 91 LEU A O 1
ATOM 762 N N . GLU A 1 92 ? 11.688 26.703 4.664 1 97.5 92 GLU A N 1
ATOM 763 C CA . GLU A 1 92 ? 11.445 27.844 3.783 1 97.5 92 GLU A CA 1
ATOM 764 C C . GLU A 1 92 ? 10.016 28.359 3.934 1 97.5 92 GLU A C 1
ATOM 766 O O . GLU A 1 92 ? 9.789 29.562 4.008 1 97.5 92 GLU A O 1
ATOM 771 N N . LEU A 1 93 ? 9.094 27.438 3.998 1 95.94 93 LEU A N 1
ATOM 772 C CA . LEU A 1 93 ? 7.691 27.812 4.168 1 95.94 93 LEU A CA 1
ATOM 773 C C . LEU A 1 93 ? 7.488 28.562 5.488 1 95.94 93 LEU A C 1
ATOM 775 O O . LEU A 1 93 ? 6.773 29.562 5.535 1 95.94 93 LEU A O 1
ATOM 779 N N . PHE A 1 94 ? 8.102 28.094 6.535 1 97.5 94 PHE A N 1
ATOM 780 C CA . PHE A 1 94 ? 8.055 28.734 7.84 1 97.5 94 PHE A CA 1
ATOM 781 C C . PHE A 1 94 ? 8.531 30.188 7.738 1 97.5 94 PHE A C 1
ATOM 783 O O . PHE A 1 94 ? 7.82 31.109 8.148 1 97.5 94 PHE A O 1
ATOM 790 N N . LEU A 1 95 ? 9.664 30.406 7.129 1 98.12 95 LEU A N 1
ATOM 791 C CA . LEU A 1 95 ? 10.266 31.734 7.062 1 98.12 95 LEU A CA 1
ATOM 792 C C . LEU A 1 95 ? 9.445 32.656 6.168 1 98.12 95 LEU A C 1
ATOM 794 O O . LEU A 1 95 ? 9.281 33.844 6.473 1 98.12 95 LEU A O 1
ATOM 798 N N . ARG A 1 96 ? 8.961 32.094 5.145 1 96.25 96 ARG A N 1
ATOM 799 C CA . ARG A 1 96 ? 8.164 32.906 4.234 1 96.25 96 ARG A CA 1
ATOM 800 C C . ARG A 1 96 ? 6.863 33.344 4.891 1 96.25 96 ARG A C 1
ATOM 802 O O . ARG A 1 96 ? 6.422 34.469 4.691 1 96.25 96 ARG A O 1
ATOM 809 N N . ARG A 1 97 ? 6.27 32.5 5.633 1 96.56 97 ARG A N 1
ATOM 810 C CA . ARG A 1 97 ? 5.047 32.875 6.344 1 96.56 97 ARG A CA 1
ATOM 811 C C . ARG A 1 97 ? 5.324 33.906 7.426 1 96.56 97 ARG A C 1
ATOM 813 O O . ARG A 1 97 ? 4.535 34.812 7.625 1 96.56 97 ARG A O 1
ATOM 820 N N . VAL A 1 98 ? 6.41 33.719 8.094 1 97.5 98 VAL A N 1
ATOM 821 C CA . VAL A 1 98 ? 6.809 34.688 9.109 1 97.5 98 VAL A CA 1
ATOM 822 C C . VAL A 1 98 ? 7.051 36.031 8.461 1 97.5 98 VAL A C 1
ATOM 824 O O . VAL A 1 98 ? 6.602 37.062 8.969 1 97.5 98 VAL A O 1
ATOM 827 N N . ALA A 1 99 ? 7.691 36 7.348 1 96.06 99 ALA A N 1
ATOM 828 C CA . ALA A 1 99 ? 8.047 37.25 6.641 1 96.06 99 ALA A CA 1
ATOM 829 C C . ALA A 1 99 ? 6.809 37.969 6.121 1 96.06 99 ALA A C 1
ATOM 831 O O . ALA A 1 99 ? 6.805 39.188 5.973 1 96.06 99 ALA A O 1
ATOM 832 N N . CYS A 1 100 ? 5.758 37.25 5.887 1 93.75 100 CYS A N 1
ATOM 833 C CA . CYS A 1 100 ? 4.547 37.812 5.309 1 93.75 100 CYS A CA 1
ATOM 834 C C . CYS A 1 100 ? 3.625 38.344 6.395 1 93.75 100 CYS A C 1
ATOM 836 O O . CYS A 1 100 ? 2.715 39.125 6.109 1 93.75 100 CYS A O 1
ATOM 838 N N . HIS A 1 101 ? 3.84 37.969 7.57 1 94.69 101 HIS A N 1
ATOM 839 C CA . HIS A 1 101 ? 2.996 38.438 8.664 1 94.69 101 HIS A CA 1
ATOM 840 C C . HIS A 1 101 ? 3.406 39.844 9.133 1 94.69 101 HIS A C 1
ATOM 842 O O . HIS A 1 101 ? 4.582 40.094 9.406 1 94.69 101 HIS A O 1
ATOM 848 N N . PRO A 1 102 ? 2.506 40.719 9.289 1 92.31 102 PRO A N 1
ATOM 849 C CA . PRO A 1 102 ? 2.83 42.094 9.562 1 92.31 102 PRO A CA 1
ATOM 850 C C . PRO A 1 102 ? 3.566 42.281 10.891 1 92.31 102 PRO A C 1
ATOM 852 O O . PRO A 1 102 ? 4.496 43.094 10.984 1 92.31 102 PRO A O 1
ATOM 855 N N . ARG A 1 103 ? 3.23 41.594 11.93 1 94 103 ARG A N 1
ATOM 856 C CA . ARG A 1 103 ? 3.84 41.75 13.242 1 94 103 ARG A CA 1
ATOM 857 C C . ARG A 1 103 ? 5.105 40.938 13.375 1 94 103 ARG A C 1
ATOM 859 O O . ARG A 1 103 ? 6.117 41.375 13.898 1 94 103 ARG A O 1
ATOM 866 N N . LEU A 1 104 ? 5.074 39.75 12.875 1 96.06 104 LEU A N 1
ATOM 867 C CA . LEU A 1 104 ? 6.207 38.844 13.016 1 96.06 104 LEU A CA 1
ATOM 868 C C . LEU A 1 104 ? 7.387 39.312 12.164 1 96.06 104 LEU A C 1
ATOM 870 O O . LEU A 1 104 ? 8.547 39.094 12.531 1 96.06 104 LEU A O 1
ATOM 874 N N . SER A 1 105 ? 7.137 39.906 11.055 1 95.06 105 SER A N 1
ATOM 875 C CA . SER A 1 105 ? 8.18 40.344 10.141 1 95.06 105 SER A CA 1
ATOM 876 C C . SER A 1 105 ? 9.039 41.438 10.766 1 95.06 105 SER A C 1
ATOM 878 O O . SER A 1 105 ? 10.172 41.656 10.328 1 95.06 105 SER A O 1
ATOM 880 N N . GLU A 1 106 ? 8.477 42.062 11.75 1 93.81 106 GLU A N 1
ATOM 881 C CA . GLU A 1 106 ? 9.188 43.188 12.383 1 93.81 106 GLU A CA 1
ATOM 882 C C . GLU A 1 106 ? 9.844 42.75 13.688 1 93.81 106 GLU A C 1
ATOM 884 O O . GLU A 1 106 ? 10.453 43.562 14.391 1 93.81 106 GLU A O 1
ATOM 889 N N . ALA A 1 107 ? 9.758 41.531 13.977 1 95.25 107 ALA A N 1
ATOM 890 C CA . ALA A 1 107 ? 10.305 41.031 15.234 1 95.25 107 ALA A CA 1
ATOM 891 C C . ALA A 1 107 ? 11.82 41.125 15.258 1 95.25 107 ALA A C 1
ATOM 893 O O . ALA A 1 107 ? 12.5 40.781 14.297 1 95.25 107 ALA A O 1
ATOM 894 N N . PRO A 1 108 ? 12.383 41.625 16.344 1 94.69 108 PRO A N 1
ATOM 895 C CA . PRO A 1 108 ? 13.836 41.719 16.469 1 94.69 108 PRO A CA 1
ATOM 896 C C . PRO A 1 108 ? 14.531 40.375 16.328 1 94.69 108 PRO A C 1
ATOM 898 O O . PRO A 1 108 ? 15.641 40.281 15.789 1 94.69 108 PRO A O 1
ATOM 901 N N . ALA A 1 109 ? 13.906 39.375 16.844 1 95.5 109 ALA A N 1
ATOM 902 C CA . ALA A 1 109 ? 14.484 38.031 16.75 1 95.5 109 ALA A CA 1
ATOM 903 C C . ALA A 1 109 ? 14.68 37.625 15.305 1 95.5 109 ALA A C 1
ATOM 905 O O . ALA A 1 109 ? 15.641 36.938 14.969 1 95.5 109 ALA A O 1
ATOM 906 N N . LEU A 1 110 ? 13.695 37.969 14.438 1 96.81 110 LEU A N 1
ATOM 907 C CA . LEU A 1 110 ? 13.82 37.656 13.023 1 96.81 110 LEU A CA 1
ATOM 908 C C . LEU A 1 110 ? 15.008 38.375 12.406 1 96.81 110 LEU A C 1
ATOM 910 O O . LEU A 1 110 ? 15.75 37.781 11.609 1 96.81 110 LEU A O 1
ATOM 914 N N . LEU A 1 111 ? 15.195 39.562 12.797 1 94.81 111 LEU A N 1
ATOM 915 C CA . LEU A 1 111 ? 16.328 40.375 12.305 1 94.81 111 LEU A CA 1
ATOM 916 C C . LEU A 1 111 ? 17.656 39.719 12.703 1 94.81 111 LEU A C 1
ATOM 918 O O . LEU A 1 111 ? 18.547 39.562 11.875 1 94.81 111 LEU A O 1
ATOM 922 N N . THR A 1 112 ? 17.719 39.375 13.945 1 95.31 112 THR A N 1
ATOM 923 C CA . THR A 1 112 ? 18.906 38.719 14.445 1 95.31 112 THR A CA 1
ATOM 924 C C . THR A 1 112 ? 19.156 37.406 13.711 1 95.31 112 THR A C 1
ATOM 926 O O . THR A 1 112 ? 20.281 37.094 13.312 1 95.31 112 THR A O 1
ATOM 929 N N . PHE A 1 113 ? 18.172 36.656 13.5 1 97.19 113 PHE A N 1
ATOM 930 C CA . PHE A 1 113 ? 18.266 35.344 12.844 1 97.19 113 PHE A CA 1
ATOM 931 C C . PHE A 1 113 ? 18.766 35.5 11.414 1 97.19 113 PHE A C 1
ATOM 933 O O . PHE A 1 113 ? 19.578 34.688 10.953 1 97.19 113 PHE A O 1
ATOM 940 N N . LEU A 1 114 ? 18.281 36.469 10.695 1 96.62 114 LEU A N 1
ATOM 941 C CA . LEU A 1 114 ? 18.547 36.625 9.273 1 96.62 114 LEU A CA 1
ATOM 942 C C . LEU A 1 114 ? 19.906 37.281 9.039 1 96.62 114 LEU A C 1
ATOM 944 O O . LEU A 1 114 ? 20.516 37.125 7.984 1 96.62 114 LEU A O 1
ATOM 948 N N . GLU A 1 115 ? 20.391 38 10.039 1 94.25 115 GLU A N 1
ATOM 949 C CA . GLU A 1 115 ? 21.562 38.812 9.742 1 94.25 115 GLU A CA 1
ATOM 950 C C . GLU A 1 115 ? 22.75 38.438 10.625 1 94.25 115 GLU A C 1
ATOM 952 O O . GLU A 1 115 ? 23.906 38.625 10.25 1 94.25 115 GLU A O 1
ATOM 957 N N . ALA A 1 116 ? 22.5 37.938 11.773 1 92.75 116 ALA A N 1
ATOM 958 C CA . ALA A 1 116 ? 23.562 37.719 12.75 1 92.75 116 ALA A CA 1
ATOM 959 C C . ALA A 1 116 ? 24.562 36.656 12.266 1 92.75 116 ALA A C 1
ATOM 961 O O . ALA A 1 116 ? 24.172 35.656 11.672 1 92.75 116 ALA A O 1
ATOM 962 N N . LYS A 1 117 ? 25.75 37 12.531 1 91 117 LYS A N 1
ATOM 963 C CA . LYS A 1 117 ? 26.781 35.969 12.328 1 91 117 LYS A CA 1
ATOM 964 C C . LYS A 1 117 ? 26.641 34.844 13.336 1 91 117 LYS A C 1
ATOM 966 O O . LYS A 1 117 ? 25.875 34.938 14.297 1 91 117 LYS A O 1
ATOM 971 N N . MET A 1 118 ? 27.359 33.812 13.109 1 89.06 118 MET A N 1
ATOM 972 C CA . MET A 1 118 ? 27.203 32.625 13.906 1 89.06 118 MET A CA 1
ATOM 973 C C . MET A 1 118 ? 27.469 32.906 15.383 1 89.06 118 MET A C 1
ATOM 975 O O . MET A 1 118 ? 26.703 32.469 16.25 1 89.06 118 MET A O 1
ATOM 979 N N . TRP A 1 119 ? 28.5 33.594 15.648 1 87.44 119 TRP A N 1
ATOM 980 C CA . TRP A 1 119 ? 28.859 33.844 17.031 1 87.44 119 TRP A CA 1
ATOM 981 C C . TRP A 1 119 ? 27.859 34.812 17.672 1 87.44 119 TRP A C 1
ATOM 983 O O . TRP A 1 119 ? 27.531 34.688 18.859 1 87.44 119 TRP A O 1
ATOM 993 N N . GLU A 1 120 ? 27.328 35.75 16.906 1 88.88 120 GLU A N 1
ATOM 994 C CA . GLU A 1 120 ? 26.297 36.688 17.391 1 88.88 120 GLU A CA 1
ATOM 995 C C . GLU A 1 120 ? 25 35.969 17.719 1 88.88 120 GLU A C 1
ATOM 997 O O . GLU A 1 120 ? 24.344 36.281 18.719 1 88.88 120 GLU A O 1
ATOM 1002 N N . LEU A 1 121 ? 24.719 35.062 16.875 1 91.25 121 LEU A N 1
ATOM 1003 C CA . LEU A 1 121 ? 23.5 34.281 17.125 1 91.25 121 LEU A CA 1
ATOM 1004 C C . LEU A 1 121 ? 23.641 33.406 18.359 1 91.25 121 LEU A C 1
ATOM 1006 O O . LEU A 1 121 ? 22.688 33.281 19.125 1 91.25 121 LEU A O 1
ATOM 1010 N N . GLN A 1 122 ? 24.766 32.844 18.562 1 89.75 122 GLN A N 1
ATOM 1011 C CA . GLN A 1 122 ? 25.016 32.031 19.75 1 89.75 122 GLN A CA 1
ATOM 1012 C C . GLN A 1 122 ? 24.875 32.875 21.031 1 89.75 122 GLN A C 1
ATOM 1014 O O . GLN A 1 122 ? 24.344 32.375 22.031 1 89.75 122 GLN A O 1
ATOM 1019 N N . THR A 1 123 ? 25.328 34.031 20.922 1 88.62 123 THR A N 1
ATOM 1020 C CA . THR A 1 123 ? 25.188 34.938 22.047 1 88.62 123 THR A CA 1
ATOM 1021 C C . THR A 1 123 ? 23.734 35.281 22.312 1 88.62 123 THR A C 1
ATOM 1023 O O . THR A 1 123 ? 23.297 35.312 23.453 1 88.62 123 THR A O 1
ATOM 1026 N N . ALA A 1 124 ? 23.094 35.531 21.234 1 87.81 124 ALA A N 1
ATOM 1027 C CA . ALA A 1 124 ? 21.672 35.812 21.359 1 87.81 124 ALA A CA 1
ATOM 1028 C C . ALA A 1 124 ? 20.906 34.625 21.953 1 87.81 124 ALA A C 1
ATOM 1030 O O . ALA A 1 124 ? 20.016 34.812 22.781 1 87.81 124 ALA A O 1
ATOM 1031 N N . LYS A 1 125 ? 21.266 33.5 21.578 1 89.62 125 LYS A N 1
ATOM 1032 C CA . LYS A 1 125 ? 20.625 32.281 22.094 1 89.62 125 LYS A CA 1
ATOM 1033 C C . LYS A 1 125 ? 20.938 32.094 23.578 1 89.62 125 LYS A C 1
ATOM 1035 O O . LYS A 1 125 ? 20.062 31.703 24.344 1 89.62 125 LYS A O 1
ATOM 1040 N N . ALA A 1 126 ? 22.109 32.375 23.922 1 86.12 126 ALA A N 1
ATOM 1041 C CA . ALA A 1 126 ? 22.516 32.25 25.328 1 86.12 126 ALA A CA 1
ATOM 1042 C C . ALA A 1 126 ? 21.781 33.25 26.203 1 86.12 126 ALA A C 1
ATOM 1044 O O . ALA A 1 126 ? 21.391 32.938 27.328 1 86.12 126 ALA A O 1
ATOM 1045 N N . ALA A 1 127 ? 21.594 34.375 25.656 1 82.25 127 ALA A N 1
ATOM 1046 C CA . ALA A 1 127 ? 20.891 35.438 26.391 1 82.25 127 ALA A CA 1
ATOM 1047 C C . ALA A 1 127 ? 19.422 35.062 26.578 1 82.25 127 ALA A C 1
ATOM 1049 O O . ALA A 1 127 ? 18.844 35.344 27.641 1 82.25 127 ALA A O 1
ATOM 1050 N N . SER A 1 128 ? 18.953 34.5 25.578 1 81.31 128 SER A N 1
ATOM 1051 C CA . SER A 1 128 ? 17.547 34.125 25.641 1 81.31 128 SER A CA 1
ATOM 1052 C C . SER A 1 128 ? 17.312 33 26.625 1 81.31 128 SER A C 1
ATOM 1054 O O . SER A 1 128 ? 16.297 32.938 27.312 1 81.31 128 SER A O 1
ATOM 1056 N N . SER A 1 129 ? 18.203 32.094 26.641 1 73.94 129 SER A N 1
ATOM 1057 C CA . SER A 1 129 ? 18.109 30.984 27.578 1 73.94 129 SER A CA 1
ATOM 1058 C C . SER A 1 129 ? 18.25 31.453 29.031 1 73.94 129 SER A C 1
ATOM 1060 O O . SER A 1 129 ? 17.547 30.969 29.922 1 73.94 129 SER A O 1
ATOM 1062 N N . ALA A 1 130 ? 19.062 32.406 29.25 1 64.06 130 ALA A N 1
ATOM 1063 C CA . ALA A 1 130 ? 19.281 32.969 30.578 1 64.06 130 ALA A CA 1
ATOM 1064 C C . ALA A 1 130 ? 18.047 33.719 31.062 1 64.06 130 ALA A C 1
ATOM 1066 O O . ALA A 1 130 ? 17.656 33.625 32.219 1 64.06 130 ALA A O 1
ATOM 1067 N N . ASN A 1 131 ? 17.469 34.438 30.094 1 58.78 131 ASN A N 1
ATOM 1068 C CA . ASN A 1 131 ? 16.266 35.188 30.422 1 58.78 131 ASN A CA 1
ATOM 1069 C C . ASN A 1 131 ? 15.062 34.281 30.625 1 58.78 131 ASN A C 1
ATOM 1071 O O . ASN A 1 131 ? 14.164 34.594 31.406 1 58.78 131 ASN A O 1
ATOM 1075 N N . SER A 1 132 ? 15.07 33.219 29.781 1 56.25 132 SER A N 1
ATOM 1076 C CA . SER A 1 132 ? 13.992 32.25 29.984 1 56.25 132 SER A CA 1
ATOM 1077 C C . SER A 1 132 ? 14.055 31.641 31.375 1 56.25 132 SER A C 1
ATOM 1079 O O . SER A 1 132 ? 13.016 31.344 31.969 1 56.25 132 SER A O 1
ATOM 1081 N N . VAL A 1 133 ? 15.242 31.406 31.891 1 47.19 133 VAL A N 1
ATOM 1082 C CA . VAL A 1 133 ? 15.43 30.906 33.25 1 47.19 133 VAL A CA 1
ATOM 1083 C C . VAL A 1 133 ? 15.062 32 34.25 1 47.19 133 VAL A C 1
ATOM 1085 O O . VAL A 1 133 ? 14.422 31.719 35.25 1 47.19 133 VAL A O 1
ATOM 1088 N N . SER A 1 134 ? 15.508 33.188 33.969 1 44.47 134 SER A N 1
ATOM 1089 C CA . SER A 1 134 ? 15.219 34.25 34.938 1 44.47 134 SER A CA 1
ATOM 1090 C C . SER A 1 134 ? 13.773 34.75 34.781 1 44.47 134 SER A C 1
ATOM 1092 O O . SER A 1 134 ? 13.133 35.062 35.781 1 44.47 134 SER A O 1
ATOM 1094 N N . SER A 1 135 ? 13.406 35.125 33.562 1 42.25 135 SER A N 1
ATOM 1095 C CA . SER A 1 135 ? 12.07 35.656 33.312 1 42.25 135 SER A CA 1
ATOM 1096 C C . SER A 1 135 ? 11.023 34.531 33.312 1 42.25 135 SER A C 1
ATOM 1098 O O . SER A 1 135 ? 9.828 34.781 33.156 1 42.25 135 SER A O 1
ATOM 1100 N N . SER A 1 136 ? 11.469 33.406 32.812 1 40.84 136 SER A N 1
ATOM 1101 C CA . SER A 1 136 ? 10.484 32.344 32.719 1 40.84 136 SER A CA 1
ATOM 1102 C C . SER A 1 136 ? 9.703 32.156 34 1 40.84 136 SER A C 1
ATOM 1104 O O . SER A 1 136 ? 8.812 31.312 34.094 1 40.84 136 SER A O 1
ATOM 1106 N N . SER A 1 137 ? 10.359 32.406 35.125 1 36.62 137 SER A N 1
ATOM 1107 C CA . SER A 1 137 ? 9.695 31.906 36.312 1 36.62 137 SER A CA 1
ATOM 1108 C C . SER A 1 137 ? 8.328 32.562 36.5 1 36.62 137 SER A C 1
ATOM 1110 O O . SER A 1 137 ? 7.352 31.875 36.844 1 36.62 137 SER A O 1
ATOM 1112 N N . SER A 1 138 ? 8.328 34.031 36.781 1 38.12 138 SER A N 1
ATOM 1113 C CA . SER A 1 138 ? 7.184 34.531 37.531 1 38.12 138 SER A CA 1
ATOM 1114 C C . SER A 1 138 ? 5.957 34.688 36.625 1 38.12 138 SER A C 1
ATOM 1116 O O . SER A 1 138 ? 4.859 34.281 37 1 38.12 138 SER A O 1
ATOM 1118 N N . TRP A 1 139 ? 6.109 35.406 35.5 1 37.97 139 TRP A N 1
ATOM 1119 C CA . TRP A 1 139 ? 4.906 35.75 34.719 1 37.97 139 TRP A CA 1
ATOM 1120 C C . TRP A 1 139 ? 4.48 34.562 33.844 1 37.97 139 TRP A C 1
ATOM 1122 O O . TRP A 1 139 ? 3.287 34.312 33.688 1 37.97 139 TRP A O 1
ATOM 1132 N N . MET A 1 140 ? 5.379 33.969 33.031 1 43.09 140 MET A N 1
ATOM 1133 C CA . MET A 1 140 ? 5.078 32.812 32.188 1 43.09 140 MET A CA 1
AT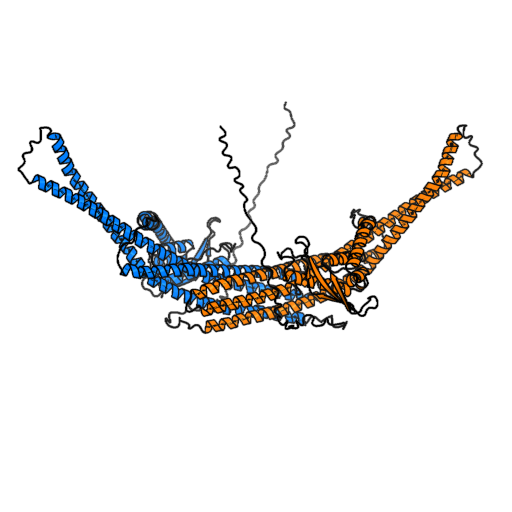OM 1134 C C . MET A 1 140 ? 4.781 31.594 33.062 1 43.09 140 MET A C 1
ATOM 1136 O O . MET A 1 140 ? 3.898 30.797 32.75 1 43.09 140 MET A O 1
ATOM 1140 N N . MET A 1 141 ? 5.461 31.391 34.125 1 42.62 141 MET A N 1
ATOM 1141 C CA . MET A 1 141 ? 5.117 30.391 35.125 1 42.62 141 MET A CA 1
ATOM 1142 C C . MET A 1 141 ? 3.74 30.672 35.719 1 42.62 141 MET A C 1
ATOM 1144 O O . MET A 1 141 ? 2.996 29.734 36.031 1 42.62 141 MET A O 1
ATOM 1148 N N . ALA A 1 142 ? 3.416 31.891 35.969 1 40.31 142 ALA A N 1
ATOM 1149 C CA . ALA A 1 142 ? 2.084 32.25 36.469 1 40.31 142 ALA A CA 1
ATOM 1150 C C . ALA A 1 142 ? 1.017 31.938 35.406 1 40.31 142 ALA A C 1
ATOM 1152 O O . ALA A 1 142 ? -0.103 31.547 35.75 1 40.31 142 ALA A O 1
ATOM 1153 N N . LEU A 1 143 ? 1.311 32.156 34.094 1 42.72 143 LEU A N 1
ATOM 1154 C CA . LEU A 1 143 ? 0.348 31.781 33.062 1 42.72 143 LEU A CA 1
ATOM 1155 C C . LEU A 1 143 ? 0.226 30.266 32.938 1 42.72 143 LEU A C 1
ATOM 1157 O O . LEU A 1 143 ? -0.851 29.75 32.625 1 42.72 143 LEU A O 1
ATOM 1161 N N . PHE A 1 144 ? 1.375 29.391 33.031 1 41.78 144 PHE A N 1
ATOM 1162 C CA . PHE A 1 144 ? 1.299 27.938 32.875 1 41.78 144 PHE A CA 1
ATOM 1163 C C . PHE A 1 144 ? 0.818 27.281 34.156 1 41.78 144 PHE A C 1
ATOM 1165 O O . PHE A 1 144 ? 0.489 26.094 34.188 1 41.78 144 PHE A O 1
ATOM 1172 N N . ASP A 1 145 ? 1.118 27.797 35.312 1 37.94 145 ASP A N 1
ATOM 1173 C CA . ASP A 1 145 ? 0.612 27.062 36.469 1 37.94 145 ASP A CA 1
ATOM 1174 C C . ASP A 1 145 ? -0.913 27 36.438 1 37.94 145 ASP A C 1
ATOM 1176 O O . ASP A 1 145 ? -1.587 28.016 36.562 1 37.94 145 ASP A O 1
ATOM 1180 N N . GLY A 1 146 ? -1.479 26.25 35.594 1 36.44 146 GLY A N 1
ATOM 1181 C CA . GLY A 1 146 ? -2.854 25.828 35.375 1 36.44 146 GLY A CA 1
ATOM 1182 C C . GLY A 1 146 ? -3.621 25.656 36.688 1 36.44 146 GLY A C 1
ATOM 1183 O O . GLY A 1 146 ? -4.156 24.578 36.969 1 36.44 146 GLY A O 1
ATOM 1184 N N . THR A 1 147 ? -3.191 26.219 37.75 1 34.47 147 THR A N 1
ATOM 1185 C CA . THR A 1 147 ? -4.145 25.906 38.812 1 34.47 147 THR A CA 1
ATOM 1186 C C . THR A 1 147 ? -5.539 26.406 38.438 1 34.47 147 THR A C 1
ATOM 1188 O O . THR A 1 147 ? -5.707 27.578 38.094 1 34.47 147 THR A O 1
ATOM 1191 N N . ASP A 1 148 ? -6.375 25.531 37.938 1 34.44 148 ASP A N 1
ATOM 1192 C CA . ASP A 1 148 ? -7.789 25.641 37.594 1 34.44 148 ASP A CA 1
ATOM 1193 C C . ASP A 1 148 ? -8.562 26.359 38.688 1 34.44 148 ASP A C 1
ATOM 1195 O O . ASP A 1 148 ? -9.047 25.719 39.625 1 34.44 148 ASP A O 1
ATOM 1199 N N . ALA A 1 149 ? -8.117 27.328 39.438 1 30.67 149 ALA A N 1
ATOM 1200 C CA . ALA A 1 149 ? -9.141 27.812 40.375 1 30.67 149 ALA A CA 1
ATOM 1201 C C . ALA A 1 149 ? -10.32 28.406 39.594 1 30.67 149 ALA A C 1
ATOM 1203 O O . ALA A 1 149 ? -10.141 29.203 38.688 1 30.67 149 ALA A O 1
ATOM 1204 N N . SER A 1 150 ? -11.445 27.656 39.594 1 35.19 150 SER A N 1
ATOM 1205 C CA . SER A 1 150 ? -12.773 28.047 39.094 1 35.19 150 SER A CA 1
ATOM 1206 C C . SER A 1 150 ? -13.086 29.5 39.469 1 35.19 150 SER A C 1
ATOM 1208 O O . SER A 1 150 ? -13.281 29.828 40.625 1 35.19 150 SER A O 1
ATOM 1210 N N . LEU A 1 151 ? -12.359 30.484 39.062 1 33 151 LEU A N 1
ATOM 1211 C CA . LEU A 1 151 ? -12.734 31.859 39.344 1 33 151 LEU A CA 1
ATOM 1212 C C . LEU A 1 151 ? -14.078 32.188 38.719 1 33 151 LEU A C 1
ATOM 1214 O O . LEU A 1 151 ? -14.32 31.875 37.531 1 33 151 LEU A O 1
ATOM 1218 N N . LYS A 1 152 ? -15.117 32.438 39.5 1 36.97 152 LYS A N 1
ATOM 1219 C CA . LYS A 1 152 ? -16.469 32.969 39.281 1 36.97 152 LYS A CA 1
ATOM 1220 C C . LYS A 1 152 ? -16.406 34.281 38.531 1 36.97 152 LYS A C 1
ATOM 1222 O O . LYS A 1 152 ? -15.852 35.281 39 1 36.97 152 LYS A O 1
ATOM 1227 N N . LYS A 1 153 ? -16.453 34.25 37.219 1 39.09 153 LYS A N 1
ATOM 1228 C CA . LYS A 1 153 ? -16.547 35.344 36.25 1 39.09 153 LYS A CA 1
ATOM 1229 C C . LYS A 1 153 ? -17.766 36.219 36.562 1 39.09 153 LYS A C 1
ATOM 1231 O O . LYS A 1 153 ? -18.906 35.781 36.375 1 39.09 153 LYS A O 1
ATOM 1236 N N . MET A 1 154 ? -17.781 37.219 37.344 1 30.67 154 MET A N 1
ATOM 1237 C CA . MET A 1 154 ? -18.859 38.188 37.562 1 30.67 154 MET A CA 1
ATOM 1238 C C . MET A 1 154 ? -19.203 38.906 36.25 1 30.67 154 MET A C 1
ATOM 1240 O O . MET A 1 154 ? -20.391 39.062 35.906 1 30.67 154 MET A O 1
ATOM 1244 N N . GLY A 1 155 ? -18.5 40.094 35.75 1 35.22 155 GLY A N 1
ATOM 1245 C CA . GLY A 1 155 ? -19.094 41.406 35.5 1 35.22 155 GLY A CA 1
ATOM 1246 C C . GLY A 1 155 ? -19.703 41.531 34.125 1 35.22 155 GLY A C 1
ATOM 1247 O O . GLY A 1 155 ? -20.75 40.938 33.844 1 35.22 155 GLY A O 1
ATOM 1248 N N . VAL A 1 156 ? -19.109 42.594 33.031 1 36.44 156 VAL A N 1
ATOM 1249 C CA . VAL A 1 156 ? -19.594 43.625 32.125 1 36.44 156 VAL A CA 1
ATOM 1250 C C . VAL A 1 156 ? -19.984 43 30.797 1 36.44 156 VAL A C 1
ATOM 1252 O O . VAL A 1 156 ? -19.391 42 30.359 1 36.44 156 VAL A O 1
ATOM 1255 N N . ARG A 1 157 ? -21.047 43.531 30.203 1 44.16 157 ARG A N 1
ATOM 1256 C CA . ARG A 1 157 ? -21.766 43.156 28.984 1 44.16 157 ARG A CA 1
ATOM 1257 C C . ARG A 1 157 ? -20.812 42.969 27.828 1 44.16 157 ARG A C 1
ATOM 1259 O O . ARG A 1 157 ? -20.969 42 27.047 1 44.16 157 ARG A O 1
ATOM 1266 N N . GLN A 1 158 ? -20.094 44.156 27.422 1 44.25 158 GLN A N 1
ATOM 1267 C CA . GLN A 1 158 ? -19.141 44.094 26.312 1 44.25 158 GLN A CA 1
ATOM 1268 C C . GLN A 1 158 ? -18.266 42.844 26.422 1 44.25 158 GLN A C 1
ATOM 1270 O O . GLN A 1 158 ? -17.859 42.281 25.391 1 44.25 158 GLN A O 1
ATOM 1275 N N . GLU A 1 159 ? -18 42.375 27.703 1 55.81 159 GLU A N 1
ATOM 1276 C CA . GLU A 1 159 ? -17.219 41.188 28.062 1 55.81 159 GLU A CA 1
ATOM 1277 C C . GLU A 1 159 ? -17.938 39.906 27.625 1 55.81 159 GLU A C 1
ATOM 1279 O O . GLU A 1 159 ? -17.281 38.938 27.203 1 55.81 159 GLU A O 1
ATOM 1284 N N . ARG A 1 160 ? -19.297 40.125 27.516 1 58.75 160 ARG A N 1
ATOM 1285 C CA . ARG A 1 160 ? -20.062 38.938 27.172 1 58.75 160 ARG A CA 1
ATOM 1286 C C . ARG A 1 160 ? -19.969 38.625 25.688 1 58.75 160 ARG A C 1
ATOM 1288 O O . ARG A 1 160 ? -19.812 37.469 25.297 1 58.75 160 ARG A O 1
ATOM 1295 N N . ALA A 1 161 ? -20.094 39.812 24.844 1 62 161 ALA A N 1
ATOM 1296 C CA . ALA A 1 161 ? -20.062 39.594 23.406 1 62 161 ALA A CA 1
ATOM 1297 C C . ALA A 1 161 ? -18.719 39.031 22.969 1 62 161 ALA A C 1
ATOM 1299 O O . ALA A 1 161 ? -18.656 38.125 22.109 1 62 161 ALA A O 1
ATOM 1300 N N . ASP A 1 162 ? -17.719 39.531 23.438 1 78.88 162 ASP A N 1
ATOM 1301 C CA . ASP A 1 162 ? -16.391 39.031 23.109 1 78.88 162 ASP A CA 1
ATOM 1302 C C . ASP A 1 162 ? -16.219 37.594 23.609 1 78.88 162 ASP A C 1
ATOM 1304 O O . ASP A 1 162 ? -15.57 36.781 22.938 1 78.88 162 ASP A O 1
ATOM 1308 N N . GLU A 1 163 ? -17 37.344 24.562 1 81.94 163 GLU A N 1
ATOM 1309 C CA . GLU A 1 163 ? -16.938 36 25.109 1 81.94 163 GLU A CA 1
ATOM 1310 C C . GLU A 1 163 ? -17.609 35 24.188 1 81.94 163 GLU A C 1
ATOM 1312 O O . GLU A 1 163 ? -17.125 33.875 24.016 1 81.94 163 GLU A O 1
ATOM 1317 N N . GLU A 1 164 ? -18.672 35.469 23.594 1 87.31 164 GLU A N 1
ATOM 1318 C CA . GLU A 1 164 ? -19.359 34.594 22.656 1 87.31 164 GLU A CA 1
ATOM 1319 C C . GLU A 1 164 ? -18.531 34.312 21.422 1 87.31 164 GLU A C 1
ATOM 1321 O O . GLU A 1 164 ? -18.484 33.188 20.906 1 87.31 164 GLU A O 1
ATOM 1326 N N . ARG A 1 165 ? -17.906 35.312 20.984 1 90.69 165 ARG A N 1
ATOM 1327 C CA . ARG A 1 165 ? -17.062 35.188 19.797 1 90.69 165 ARG A CA 1
ATOM 1328 C C . ARG A 1 165 ? -15.898 34.25 20.062 1 90.69 165 ARG A C 1
ATOM 1330 O O . ARG A 1 165 ? -15.531 33.438 19.188 1 90.69 165 ARG A O 1
ATOM 1337 N N . ILE A 1 166 ? -15.391 34.375 21.219 1 93 166 ILE A N 1
ATOM 1338 C CA . ILE A 1 166 ? -14.258 33.531 21.594 1 93 166 ILE A CA 1
ATOM 1339 C C . ILE A 1 166 ? -14.719 32.094 21.734 1 93 166 ILE A C 1
ATOM 1341 O O . ILE A 1 166 ? -14.016 31.156 21.328 1 93 166 ILE A O 1
ATOM 1345 N N . THR A 1 167 ? -15.883 31.875 22.266 1 92.12 167 THR A N 1
ATOM 1346 C CA . THR A 1 167 ? -16.438 30.531 22.422 1 92.12 167 THR A CA 1
ATOM 1347 C C . THR A 1 167 ? -16.688 29.891 21.062 1 92.12 167 THR A C 1
ATOM 1349 O O . THR A 1 167 ? -16.406 28.703 20.859 1 92.12 167 THR A O 1
ATOM 1352 N N . THR A 1 168 ? -17.219 30.672 20.172 1 93 168 THR A N 1
ATOM 1353 C CA . THR A 1 168 ? -17.453 30.172 18.812 1 93 168 THR A CA 1
ATOM 1354 C C . THR A 1 168 ? -16.141 29.828 18.125 1 93 168 THR A C 1
ATOM 1356 O O . THR A 1 168 ? -16.031 28.812 17.438 1 93 168 THR A O 1
ATOM 1359 N N . LEU A 1 169 ? -15.188 30.734 18.312 1 93.62 169 LEU A N 1
ATOM 1360 C CA . LEU A 1 169 ? -13.875 30.5 17.734 1 93.62 169 LEU A CA 1
ATOM 1361 C C . LEU A 1 169 ? -13.25 29.234 18.297 1 93.62 169 LEU A C 1
ATOM 1363 O O . LEU A 1 169 ? -12.641 28.453 17.562 1 93.62 169 LEU A O 1
ATOM 1367 N N . ARG A 1 170 ? -13.422 29.016 19.578 1 93.94 170 ARG A N 1
ATOM 1368 C CA . ARG A 1 170 ? -12.906 27.828 20.234 1 93.94 170 ARG A CA 1
ATOM 1369 C C . ARG A 1 170 ? -13.539 26.562 19.656 1 93.94 170 ARG A C 1
ATOM 1371 O O . ARG A 1 170 ? -12.844 25.578 19.406 1 93.94 170 ARG A O 1
ATOM 1378 N N . SER A 1 171 ? -14.789 26.578 19.469 1 94.06 171 SER A N 1
ATOM 1379 C CA . SER A 1 171 ? -15.508 25.438 18.906 1 94.06 171 SER A CA 1
ATOM 1380 C C . SER A 1 171 ? -15.062 25.172 17.469 1 94.06 171 SER A C 1
ATOM 1382 O O . SER A 1 171 ? -14.82 24.031 17.094 1 94.06 171 SER A O 1
ATOM 1384 N N . TYR A 1 172 ? -14.938 26.172 16.766 1 92.88 172 TYR A N 1
ATOM 1385 C CA . TYR A 1 172 ? -14.523 26.062 15.375 1 92.88 172 TYR A CA 1
ATOM 1386 C C . TYR A 1 172 ? -13.125 25.453 15.273 1 92.88 172 TYR A C 1
ATOM 1388 O O . TYR A 1 172 ? -12.914 24.484 14.531 1 92.88 172 TYR A O 1
ATOM 1396 N N . ILE A 1 173 ? -12.211 26.047 16.016 1 95.19 173 ILE A N 1
ATOM 1397 C CA . ILE A 1 173 ? -10.82 25.641 15.844 1 95.19 173 ILE A CA 1
ATOM 1398 C C . ILE A 1 173 ? -10.633 24.219 16.359 1 95.19 173 ILE A C 1
ATOM 1400 O O . ILE A 1 173 ? -9.828 23.453 15.82 1 95.19 173 ILE A O 1
ATOM 1404 N N . SER A 1 174 ? -11.359 23.828 17.359 1 95.5 174 SER A N 1
ATOM 1405 C CA . SER A 1 174 ? -11.289 22.469 17.859 1 95.5 174 SER A CA 1
ATOM 1406 C C . SER A 1 174 ? -11.711 21.469 16.781 1 95.5 174 SER A C 1
ATOM 1408 O O . SER A 1 174 ? -11.016 20.484 16.531 1 95.5 174 SER A O 1
ATOM 1410 N N . LYS A 1 175 ? -12.781 21.734 16.094 1 94.75 175 LYS A N 1
ATOM 1411 C CA . LYS A 1 175 ? -13.281 20.859 15.031 1 94.75 175 LYS A CA 1
ATOM 1412 C C . LYS A 1 175 ? -12.367 20.891 13.812 1 94.75 175 LYS A C 1
ATOM 1414 O O . LYS A 1 175 ? -12.078 19.844 13.227 1 94.75 175 LYS A O 1
ATOM 1419 N N . TYR A 1 176 ? -11.938 22.031 13.508 1 94.69 176 TYR A N 1
ATOM 1420 C CA . TYR A 1 176 ? -11.086 22.188 12.336 1 94.69 176 TYR A CA 1
ATOM 1421 C C . TYR A 1 176 ? -9.75 21.469 12.531 1 94.69 176 TYR A C 1
ATOM 1423 O O . TYR A 1 176 ? -9.273 20.781 11.633 1 94.69 176 TYR A O 1
ATOM 1431 N N . ALA A 1 177 ? -9.156 21.734 13.664 1 95.81 177 ALA A N 1
ATOM 1432 C CA . ALA A 1 177 ? -7.879 21.094 13.961 1 95.81 177 ALA A CA 1
ATOM 1433 C C . ALA A 1 177 ? -7.988 19.578 13.875 1 95.81 177 ALA A C 1
ATOM 1435 O O . ALA A 1 177 ? -7.098 18.922 13.328 1 95.81 177 ALA A O 1
ATOM 1436 N N . GLU A 1 178 ? -9.055 19.062 14.359 1 95.38 178 GLU A N 1
ATOM 1437 C CA . GLU A 1 178 ? -9.273 17.625 14.305 1 95.38 178 GLU A CA 1
ATOM 1438 C C . GLU A 1 178 ? -9.453 17.141 12.859 1 95.38 178 GLU A C 1
ATOM 1440 O O . GLU A 1 178 ? -8.859 16.141 12.453 1 95.38 178 GLU A O 1
ATOM 1445 N N . SER A 1 179 ? -10.227 17.828 12.141 1 94.69 179 SER A N 1
ATOM 1446 C CA . SER A 1 179 ? -10.539 17.438 10.773 1 94.69 179 SER A CA 1
ATOM 1447 C C . SER A 1 179 ? -9.305 17.531 9.883 1 94.69 179 SER A C 1
ATOM 1449 O O . SER A 1 179 ? -9.047 16.625 9.078 1 94.69 179 SER A O 1
ATOM 1451 N N . VAL A 1 180 ? -8.562 18.594 9.992 1 95.56 180 VAL A N 1
ATOM 1452 C CA . VAL A 1 180 ? -7.398 18.766 9.141 1 95.56 180 VAL A CA 1
ATOM 1453 C C . VAL A 1 180 ? -6.312 17.766 9.523 1 95.56 180 VAL A C 1
ATOM 1455 O O . VAL A 1 180 ? -5.578 17.281 8.664 1 95.56 180 VAL A O 1
ATOM 1458 N N . ALA A 1 181 ? -6.203 17.531 10.797 1 95.25 181 ALA A N 1
ATOM 1459 C CA . ALA A 1 181 ? -5.258 16.516 11.234 1 95.25 181 ALA A CA 1
ATOM 1460 C C . ALA A 1 181 ? -5.625 15.141 10.672 1 95.25 181 ALA A C 1
ATOM 1462 O O . ALA A 1 181 ? -4.75 14.383 10.258 1 95.25 181 ALA A O 1
ATOM 1463 N N . ALA A 1 182 ? -6.902 14.82 10.672 1 95 182 ALA A N 1
ATOM 1464 C CA . ALA A 1 182 ? -7.379 13.562 10.102 1 95 182 ALA A CA 1
ATOM 1465 C C . ALA A 1 182 ? -7.082 13.492 8.609 1 95 182 ALA A C 1
ATOM 1467 O O . ALA A 1 182 ? -6.656 12.453 8.102 1 95 182 ALA A O 1
ATOM 1468 N N . ALA A 1 183 ? -7.266 14.555 7.938 1 95.38 183 ALA A N 1
ATOM 1469 C CA . ALA A 1 183 ? -6.977 14.617 6.508 1 95.38 183 ALA A CA 1
ATOM 1470 C C . ALA A 1 183 ? -5.484 14.445 6.238 1 95.38 183 ALA A C 1
ATOM 1472 O O . ALA A 1 183 ? -5.094 13.719 5.32 1 95.38 183 ALA A O 1
ATOM 1473 N N . ALA A 1 184 ? -4.742 15.133 7.031 1 95.12 184 ALA A N 1
ATOM 1474 C CA . ALA A 1 184 ? -3.293 15.031 6.891 1 95.12 184 ALA A CA 1
ATOM 1475 C C . ALA A 1 184 ? -2.818 13.594 7.109 1 95.12 184 ALA A C 1
ATOM 1477 O O . ALA A 1 184 ? -2.02 13.07 6.328 1 95.12 184 ALA A O 1
ATOM 1478 N N . ALA A 1 185 ? -3.33 12.977 8.109 1 93.94 185 ALA A N 1
ATOM 1479 C CA . ALA A 1 185 ? -2.947 11.602 8.422 1 93.94 185 ALA A CA 1
ATOM 1480 C C . ALA A 1 185 ? -3.385 10.641 7.316 1 93.94 185 ALA A C 1
ATOM 1482 O O . ALA A 1 185 ? -2.621 9.766 6.91 1 93.94 185 ALA A O 1
ATOM 1483 N N . ALA A 1 186 ? -4.598 10.805 6.879 1 94.88 186 ALA A N 1
ATOM 1484 C CA . ALA A 1 186 ? -5.133 9.945 5.824 1 94.88 186 ALA A CA 1
ATOM 1485 C C . ALA A 1 186 ? -4.324 10.086 4.539 1 94.88 186 ALA A C 1
ATOM 1487 O O . ALA A 1 186 ? -3.984 9.094 3.896 1 94.88 186 ALA A O 1
ATOM 1488 N N . HIS A 1 187 ? -4.047 11.281 4.176 1 95.69 187 HIS A N 1
ATOM 1489 C CA . HIS A 1 187 ? -3.281 11.508 2.953 1 95.69 187 HIS A CA 1
ATOM 1490 C C . HIS A 1 187 ? -1.854 10.984 3.094 1 95.69 187 HIS A C 1
ATOM 1492 O O . HIS A 1 187 ? -1.298 10.422 2.148 1 95.69 187 HIS A O 1
ATOM 1498 N N . HIS A 1 188 ? -1.294 11.234 4.242 1 92.94 188 HIS A N 1
ATOM 1499 C CA . HIS A 1 188 ? 0.039 10.703 4.508 1 92.94 188 HIS A CA 1
ATOM 1500 C C . HIS A 1 188 ? 0.066 9.188 4.375 1 92.94 188 HIS A C 1
ATOM 1502 O O . HIS A 1 188 ? 0.995 8.625 3.791 1 92.94 188 HIS A O 1
ATOM 1508 N N . SER A 1 189 ? -0.897 8.531 4.879 1 93.88 189 SER A N 1
ATOM 1509 C CA . SER A 1 189 ? -1.008 7.082 4.75 1 93.88 189 SER A CA 1
ATOM 1510 C C . SER A 1 189 ? -1.091 6.664 3.285 1 93.88 189 SER A C 1
ATOM 1512 O O . SER A 1 189 ? -0.461 5.688 2.877 1 93.88 189 SER A O 1
ATOM 1514 N N . SER A 1 190 ? -1.844 7.379 2.541 1 95.31 190 SER A N 1
ATOM 1515 C CA . SER A 1 190 ? -1.966 7.094 1.115 1 95.31 190 SER A CA 1
ATOM 1516 C C . SER A 1 190 ? -0.617 7.203 0.412 1 95.31 190 SER A C 1
ATOM 1518 O O . SER A 1 190 ? -0.287 6.379 -0.44 1 95.31 190 SER A O 1
ATOM 1520 N N . VAL A 1 191 ? 0.136 8.203 0.747 1 94.62 191 VAL A N 1
ATOM 1521 C CA . VAL A 1 191 ? 1.448 8.406 0.142 1 94.62 191 VAL A CA 1
ATOM 1522 C C . VAL A 1 191 ? 2.387 7.273 0.548 1 94.62 191 VAL A C 1
ATOM 1524 O O . VAL A 1 191 ? 3.178 6.793 -0.265 1 94.62 191 VAL A O 1
ATOM 1527 N N . CYS A 1 192 ? 2.316 6.824 1.758 1 93.81 192 CYS A N 1
ATOM 1528 C CA . CYS A 1 192 ? 3.121 5.691 2.209 1 93.81 192 CYS A CA 1
ATOM 1529 C C . CYS A 1 192 ? 2.758 4.426 1.442 1 93.81 192 CYS A C 1
ATOM 1531 O O . CYS A 1 192 ? 3.639 3.648 1.07 1 93.81 192 CYS A O 1
ATOM 1533 N N . THR A 1 193 ? 1.5 4.23 1.26 1 95.94 193 THR A N 1
ATOM 1534 C CA . THR A 1 193 ? 1.041 3.07 0.501 1 95.94 193 THR A CA 1
ATOM 1535 C C . THR A 1 193 ? 1.564 3.121 -0.931 1 95.94 193 THR A C 1
ATOM 1537 O O . THR A 1 193 ? 1.893 2.086 -1.515 1 95.94 193 THR A O 1
ATOM 1540 N N . GLN A 1 194 ? 1.604 4.27 -1.494 1 95.25 194 GLN A N 1
ATOM 1541 C CA . GLN A 1 194 ? 2.182 4.426 -2.824 1 95.25 194 GLN A CA 1
ATOM 1542 C C . GLN A 1 194 ? 3.66 4.047 -2.832 1 95.25 194 GLN A C 1
ATOM 1544 O O . GLN A 1 194 ? 4.16 3.494 -3.814 1 95.25 194 GLN A O 1
ATOM 1549 N N . ALA A 1 195 ? 4.34 4.398 -1.786 1 93.81 195 ALA A N 1
ATOM 1550 C CA . ALA A 1 195 ? 5.738 3.988 -1.674 1 93.81 195 ALA A CA 1
ATOM 1551 C C . ALA A 1 195 ? 5.863 2.467 -1.641 1 93.81 195 ALA A C 1
ATOM 1553 O O . ALA A 1 195 ? 6.77 1.9 -2.252 1 93.81 195 ALA A O 1
ATOM 1554 N N . ASP A 1 196 ? 4.957 1.834 -0.926 1 95.56 196 ASP A N 1
ATOM 1555 C CA . ASP A 1 196 ? 4.922 0.375 -0.922 1 95.56 196 ASP A CA 1
ATOM 1556 C C . ASP A 1 196 ? 4.648 -0.172 -2.322 1 95.56 196 ASP A C 1
ATOM 1558 O O . ASP A 1 196 ? 5.227 -1.185 -2.723 1 95.56 196 ASP A O 1
ATOM 1562 N N . ALA A 1 197 ? 3.766 0.469 -3.014 1 96.31 197 ALA A N 1
ATOM 1563 C CA . ALA A 1 197 ? 3.461 0.065 -4.383 1 96.31 197 ALA A CA 1
ATOM 1564 C C . ALA A 1 197 ? 4.703 0.141 -5.27 1 96.31 197 ALA A C 1
ATOM 1566 O O . ALA A 1 197 ? 4.93 -0.736 -6.105 1 96.31 197 ALA A O 1
ATOM 1567 N N . ALA A 1 198 ? 5.457 1.184 -5.07 1 96.25 198 ALA A N 1
ATOM 1568 C CA . ALA A 1 198 ? 6.699 1.313 -5.828 1 96.25 198 ALA A CA 1
ATOM 1569 C C . ALA A 1 198 ? 7.66 0.169 -5.508 1 96.25 198 ALA A C 1
ATOM 1571 O O . ALA A 1 198 ? 8.297 -0.38 -6.406 1 96.25 198 ALA A O 1
ATOM 1572 N N . ALA A 1 199 ? 7.738 -0.174 -4.285 1 95.31 199 ALA A N 1
ATOM 1573 C CA . ALA A 1 199 ? 8.586 -1.289 -3.873 1 95.31 199 ALA A CA 1
ATOM 1574 C C . ALA A 1 199 ? 8.125 -2.596 -4.508 1 95.31 199 ALA A C 1
ATOM 1576 O O . ALA A 1 199 ? 8.938 -3.418 -4.926 1 95.31 199 ALA A O 1
ATOM 1577 N N . ASP A 1 200 ? 6.836 -2.803 -4.586 1 96.44 200 ASP A N 1
ATOM 1578 C CA . ASP A 1 200 ? 6.27 -3.994 -5.211 1 96.44 200 ASP A CA 1
ATOM 1579 C C . ASP A 1 200 ? 6.645 -4.066 -6.691 1 96.44 200 ASP A C 1
ATOM 1581 O O . ASP A 1 200 ? 6.926 -5.148 -7.211 1 96.44 200 ASP A O 1
ATOM 1585 N N . LEU A 1 201 ? 6.566 -2.945 -7.344 1 96.75 201 LEU A N 1
ATOM 1586 C CA . LEU A 1 201 ? 6.918 -2.9 -8.758 1 96.75 201 LEU A CA 1
ATOM 1587 C C . LEU A 1 201 ? 8.367 -3.322 -8.969 1 96.75 201 LEU A C 1
ATOM 1589 O O . LEU A 1 201 ? 8.695 -3.959 -9.977 1 96.75 201 LEU A O 1
ATOM 1593 N N . ASN A 1 202 ? 9.211 -2.947 -8.031 1 96 202 ASN A N 1
ATOM 1594 C CA . ASN A 1 202 ? 10.609 -3.373 -8.094 1 96 202 ASN A CA 1
ATOM 1595 C C . ASN A 1 202 ? 10.734 -4.891 -8.023 1 96 202 ASN A C 1
ATOM 1597 O O . ASN A 1 202 ? 11.477 -5.496 -8.805 1 96 202 ASN A O 1
ATOM 1601 N N . LEU A 1 203 ? 10.008 -5.496 -7.133 1 95.5 203 LEU A N 1
ATOM 1602 C CA . LEU A 1 203 ? 10.023 -6.945 -6.988 1 95.5 203 LEU A CA 1
ATOM 1603 C C . LEU A 1 203 ? 9.453 -7.625 -8.227 1 95.5 203 LEU A C 1
ATOM 1605 O O . LEU A 1 203 ? 10.016 -8.617 -8.711 1 95.5 203 LEU A O 1
ATOM 1609 N N . LEU A 1 204 ? 8.414 -7.086 -8.75 1 95.94 204 LEU A N 1
ATOM 1610 C CA . LEU A 1 204 ? 7.781 -7.645 -9.938 1 95.94 204 LEU A CA 1
ATOM 1611 C C . LEU A 1 204 ? 8.695 -7.527 -11.156 1 95.94 204 LEU A C 1
ATOM 1613 O O . LEU A 1 204 ? 8.758 -8.438 -11.977 1 95.94 204 LEU A O 1
ATOM 1617 N N . GLY A 1 205 ? 9.328 -6.359 -11.234 1 96.56 205 GLY A N 1
ATOM 1618 C CA . GLY A 1 205 ? 10.281 -6.191 -12.32 1 96.56 205 GLY A CA 1
ATOM 1619 C C . GLY A 1 205 ? 11.391 -7.223 -12.305 1 96.56 205 GLY A C 1
ATOM 1620 O O . GLY A 1 205 ? 11.734 -7.789 -13.344 1 96.56 205 GLY A O 1
ATOM 1621 N N . ARG A 1 206 ? 11.906 -7.527 -11.18 1 95.88 206 ARG A N 1
ATOM 1622 C CA . ARG A 1 206 ? 12.953 -8.531 -11.023 1 95.88 206 ARG A CA 1
ATOM 1623 C C . ARG A 1 206 ? 12.445 -9.914 -11.406 1 95.88 206 ARG A C 1
ATOM 1625 O O . ARG A 1 206 ? 13.133 -10.68 -12.086 1 95.88 206 ARG A O 1
ATOM 1632 N N . ALA A 1 207 ? 11.266 -10.227 -10.961 1 95.38 207 ALA A N 1
ATOM 1633 C CA . ALA A 1 207 ? 10.672 -11.516 -11.281 1 95.38 207 ALA A CA 1
ATOM 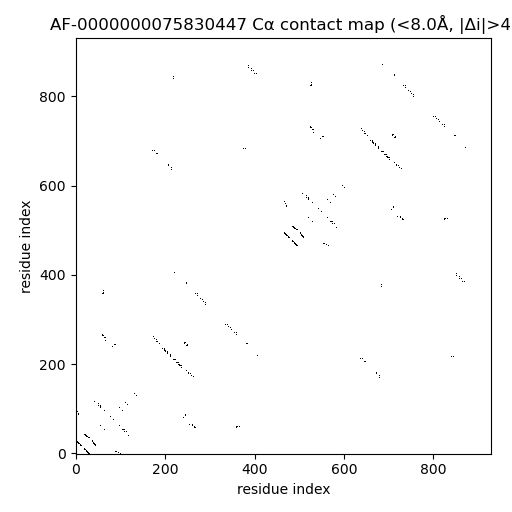1634 C C . ALA A 1 207 ? 10.438 -11.656 -12.781 1 95.38 207 ALA A C 1
ATOM 1636 O O . ALA A 1 207 ? 10.664 -12.719 -13.359 1 95.38 207 ALA A O 1
ATOM 1637 N N . ALA A 1 208 ? 9.945 -10.617 -13.438 1 95 208 ALA A N 1
ATOM 1638 C CA . ALA A 1 208 ? 9.742 -10.617 -14.883 1 95 208 ALA A CA 1
ATOM 1639 C C . ALA A 1 208 ? 11.055 -10.852 -15.625 1 95 208 ALA A C 1
ATOM 1641 O O . ALA A 1 208 ? 11.094 -11.578 -16.625 1 95 208 ALA A O 1
ATOM 1642 N N . ASN A 1 209 ? 12.07 -10.289 -15.133 1 94.5 209 ASN A N 1
ATOM 1643 C CA . ASN A 1 209 ? 13.391 -10.477 -15.734 1 94.5 209 ASN A CA 1
ATOM 1644 C C . ASN A 1 209 ? 13.844 -11.93 -15.633 1 94.5 209 ASN A C 1
ATOM 1646 O O . ASN A 1 209 ? 14.43 -12.469 -16.578 1 94.5 209 ASN A O 1
ATOM 1650 N N . LEU A 1 210 ? 13.594 -12.523 -14.523 1 92.69 210 LEU A N 1
ATOM 1651 C CA . LEU A 1 210 ? 13.969 -13.922 -14.344 1 92.69 210 LEU A CA 1
ATOM 1652 C C . LEU A 1 210 ? 13.188 -14.812 -15.297 1 92.69 210 LEU A C 1
ATOM 1654 O O . LEU A 1 210 ? 13.75 -15.727 -15.906 1 92.69 210 LEU A O 1
ATOM 1658 N N . LEU A 1 211 ? 11.93 -14.555 -15.5 1 92.75 211 LEU A N 1
ATOM 1659 C CA . LEU A 1 211 ? 11.102 -15.328 -16.406 1 92.75 211 LEU A CA 1
ATOM 1660 C C . LEU A 1 211 ? 11.547 -15.125 -17.859 1 92.75 211 LEU A C 1
ATOM 1662 O O . LEU A 1 211 ? 11.477 -16.047 -18.672 1 92.75 211 LEU A O 1
ATOM 1666 N N . SER A 1 212 ? 11.984 -13.93 -18.125 1 93.19 212 SER A N 1
ATOM 1667 C CA . SER A 1 212 ? 12.469 -13.633 -19.484 1 93.19 212 SER A CA 1
ATOM 1668 C C . SER A 1 212 ? 13.633 -14.531 -19.859 1 93.19 212 SER A C 1
ATOM 1670 O O . SER A 1 212 ? 13.781 -14.898 -21.031 1 93.19 212 SER A O 1
ATOM 1672 N N . GLN A 1 213 ? 14.367 -14.945 -18.938 1 90.88 213 GLN A N 1
ATOM 1673 C CA . GLN A 1 213 ? 15.539 -15.773 -19.188 1 90.88 213 GLN A CA 1
ATOM 1674 C C . GLN A 1 213 ? 15.148 -17.234 -19.406 1 90.88 213 GLN A C 1
ATOM 1676 O O . GLN A 1 213 ? 15.906 -18 -20 1 90.88 213 GLN A O 1
ATOM 1681 N N . LEU A 1 214 ? 13.992 -17.562 -18.953 1 88.62 214 LEU A N 1
ATOM 1682 C CA . LEU A 1 214 ? 13.594 -18.969 -18.984 1 88.62 214 LEU A CA 1
ATOM 1683 C C . LEU A 1 214 ? 12.641 -19.234 -20.141 1 88.62 214 LEU A C 1
ATOM 1685 O O . LEU A 1 214 ? 12.391 -20.406 -20.469 1 88.62 214 LEU A O 1
ATOM 1689 N N . GLU A 1 215 ? 12.148 -18.172 -20.641 1 84.12 215 GLU A N 1
ATOM 1690 C CA . GLU A 1 215 ? 11.219 -18.297 -21.766 1 84.12 215 GLU A CA 1
ATOM 1691 C C . GLU A 1 215 ? 11.898 -17.969 -23.094 1 84.12 215 GLU A C 1
ATOM 1693 O O . GLU A 1 215 ? 12.766 -17.078 -23.141 1 84.12 215 GLU A O 1
ATOM 1698 N N . THR A 1 216 ? 11.547 -18.656 -24.062 1 81.75 216 THR A N 1
ATOM 1699 C CA . THR A 1 216 ? 12.133 -18.375 -25.375 1 81.75 216 THR A CA 1
ATOM 1700 C C . THR A 1 216 ? 11.266 -17.406 -26.172 1 81.75 216 THR A C 1
ATOM 1702 O O . THR A 1 216 ? 11.664 -16.281 -26.422 1 81.75 216 THR A O 1
ATOM 1705 N N . GLU A 1 217 ? 10.039 -17.672 -26.406 1 82.06 217 GLU A N 1
ATOM 1706 C CA . GLU A 1 217 ? 9.156 -16.859 -27.234 1 82.06 217 GLU A CA 1
ATOM 1707 C C . GLU A 1 217 ? 8.648 -15.633 -26.484 1 82.06 217 GLU A C 1
ATOM 1709 O O . GLU A 1 217 ? 8.32 -14.617 -27.094 1 82.06 217 GLU A O 1
ATOM 1714 N N . LEU A 1 218 ? 8.656 -15.758 -25.188 1 87.06 218 LEU A N 1
ATOM 1715 C CA . LEU A 1 218 ? 8.125 -14.656 -24.391 1 87.06 218 LEU A CA 1
ATOM 1716 C C . LEU A 1 218 ? 9.25 -13.883 -23.719 1 87.06 218 LEU A C 1
ATOM 1718 O O . LEU A 1 218 ? 9 -13.078 -22.828 1 87.06 218 LEU A O 1
ATOM 1722 N N . SER A 1 219 ? 10.406 -14.125 -24.141 1 90.81 219 SER A N 1
ATOM 1723 C CA . SER A 1 219 ? 11.555 -13.445 -23.547 1 90.81 219 SER A CA 1
ATOM 1724 C C . SER A 1 219 ? 11.469 -11.938 -23.75 1 90.81 219 SER A C 1
ATOM 1726 O O . SER A 1 219 ? 11.633 -11.164 -22.797 1 90.81 219 SER A O 1
ATOM 1728 N N . LEU A 1 220 ? 11.172 -11.492 -24.938 1 89.44 220 LEU A N 1
ATOM 1729 C CA . LEU A 1 220 ? 11.133 -10.07 -25.266 1 89.44 220 LEU A CA 1
ATOM 1730 C C . LEU A 1 220 ? 9.984 -9.383 -24.531 1 89.44 220 LEU A C 1
ATOM 1732 O O . LEU A 1 220 ? 10.18 -8.352 -23.891 1 89.44 220 LEU A O 1
ATOM 1736 N N . PRO A 1 221 ? 8.773 -9.977 -24.562 1 89.5 221 PRO A N 1
ATOM 1737 C CA . PRO A 1 221 ? 7.672 -9.359 -23.812 1 89.5 221 PRO A CA 1
ATOM 1738 C C . PRO A 1 221 ? 7.984 -9.211 -22.328 1 89.5 221 PRO A C 1
ATOM 1740 O O . PRO A 1 221 ? 7.676 -8.18 -21.734 1 89.5 221 PRO A O 1
ATOM 1743 N N . PHE A 1 222 ? 8.664 -10.148 -21.766 1 92.94 222 PHE A N 1
ATOM 1744 C CA . PHE A 1 222 ? 9 -10.094 -20.344 1 92.94 222 PHE A CA 1
ATOM 1745 C C . PHE A 1 222 ? 10.062 -9.031 -20.078 1 92.94 222 PHE A C 1
ATOM 1747 O O . PHE A 1 222 ? 10 -8.328 -19.062 1 92.94 222 PHE A O 1
ATOM 1754 N N . THR A 1 223 ? 10.977 -8.898 -20.906 1 94.19 223 THR A N 1
ATOM 1755 C CA . THR A 1 223 ? 12.023 -7.887 -20.766 1 94.19 223 THR A CA 1
ATOM 1756 C C . THR A 1 223 ? 11.422 -6.484 -20.844 1 94.19 223 THR A C 1
ATOM 1758 O O . THR A 1 223 ? 11.758 -5.617 -20.031 1 94.19 223 THR A O 1
ATOM 1761 N N . HIS A 1 224 ? 10.547 -6.312 -21.781 1 94.94 224 HIS A N 1
ATOM 1762 C CA . HIS A 1 224 ? 9.891 -5.016 -21.906 1 94.94 224 HIS A CA 1
ATOM 1763 C C . HIS A 1 224 ? 8.969 -4.746 -20.719 1 94.94 224 HIS A C 1
ATOM 1765 O O . HIS A 1 224 ? 8.828 -3.604 -20.297 1 94.94 224 HIS A O 1
ATOM 1771 N N . MET A 1 225 ? 8.344 -5.785 -20.266 1 94.75 225 MET A N 1
ATOM 1772 C CA . MET A 1 225 ? 7.52 -5.625 -19.078 1 94.75 225 MET A CA 1
ATOM 1773 C C . MET A 1 225 ? 8.359 -5.168 -17.891 1 94.75 225 MET A C 1
ATOM 1775 O O . MET A 1 225 ? 7.969 -4.266 -17.156 1 94.75 225 MET A O 1
ATOM 1779 N N . ALA A 1 226 ? 9.492 -5.801 -17.719 1 95.94 226 ALA A N 1
ATOM 1780 C CA . ALA A 1 226 ? 10.391 -5.414 -16.641 1 95.94 226 ALA A CA 1
ATOM 1781 C C . ALA A 1 226 ? 10.789 -3.945 -16.75 1 95.94 226 ALA A C 1
ATOM 1783 O O . ALA A 1 226 ? 10.797 -3.213 -15.766 1 95.94 226 ALA A O 1
ATOM 1784 N N . SER A 1 227 ? 11.055 -3.496 -17.922 1 96.38 227 SER A N 1
ATOM 1785 C CA . SER A 1 227 ? 11.438 -2.107 -18.172 1 96.38 227 SER A CA 1
ATOM 1786 C C . SER A 1 227 ? 10.281 -1.157 -17.875 1 96.38 227 SER A C 1
ATOM 1788 O O . SER A 1 227 ? 10.484 -0.093 -17.281 1 96.38 227 SER A O 1
ATOM 1790 N N . THR A 1 228 ? 9.148 -1.549 -18.312 1 96.62 228 THR A N 1
ATOM 1791 C CA . THR A 1 228 ? 7.961 -0.735 -18.062 1 96.62 228 THR A CA 1
ATOM 1792 C C . THR A 1 228 ? 7.691 -0.613 -16.562 1 96.62 228 THR A C 1
ATOM 1794 O O . THR A 1 228 ? 7.375 0.471 -16.062 1 96.62 228 THR A O 1
ATOM 1797 N N . LEU A 1 229 ? 7.832 -1.723 -15.867 1 97.19 229 LEU A N 1
ATOM 1798 C CA . LEU A 1 229 ? 7.609 -1.714 -14.43 1 97.19 229 LEU A CA 1
ATOM 1799 C C . LEU A 1 229 ? 8.625 -0.824 -13.719 1 97.19 229 LEU A C 1
ATOM 1801 O O . LEU A 1 229 ? 8.289 -0.13 -12.758 1 97.19 229 LEU A O 1
ATOM 1805 N N . ASP A 1 230 ? 9.797 -0.816 -14.195 1 97.25 230 ASP A N 1
ATOM 1806 C CA . ASP A 1 230 ? 10.828 0.061 -13.641 1 97.25 230 ASP A CA 1
ATOM 1807 C C . ASP A 1 230 ? 10.5 1.528 -13.906 1 97.25 230 ASP A C 1
ATOM 1809 O O . ASP A 1 230 ? 10.695 2.381 -13.039 1 97.25 230 ASP A O 1
ATOM 1813 N N . ALA A 1 231 ? 10.023 1.816 -15.078 1 97.19 231 ALA A N 1
ATOM 1814 C CA . ALA A 1 231 ? 9.617 3.178 -15.414 1 97.19 231 ALA A CA 1
ATOM 1815 C C . ALA A 1 231 ? 8.469 3.643 -14.523 1 97.19 231 ALA A C 1
ATOM 1817 O O . ALA A 1 231 ? 8.469 4.781 -14.055 1 97.19 231 ALA A O 1
ATOM 1818 N N . GLN A 1 232 ? 7.559 2.748 -14.32 1 96.88 232 GLN A N 1
ATOM 1819 C CA . GLN A 1 232 ? 6.434 3.057 -13.445 1 96.88 232 GLN A CA 1
ATOM 1820 C C . GLN A 1 232 ? 6.902 3.328 -12.016 1 96.88 232 GLN A C 1
ATOM 1822 O O . GLN A 1 232 ? 6.41 4.246 -11.359 1 96.88 232 GLN A O 1
ATOM 1827 N N . ARG A 1 233 ? 7.809 2.5 -11.555 1 97.06 233 ARG A N 1
ATOM 1828 C CA . ARG A 1 233 ? 8.367 2.676 -10.219 1 97.06 233 ARG A CA 1
ATOM 1829 C C . ARG A 1 233 ? 9 4.055 -10.07 1 97.06 233 ARG A C 1
ATOM 1831 O O . ARG A 1 233 ? 8.742 4.754 -9.086 1 97.06 233 ARG A O 1
ATOM 1838 N N . ARG A 1 234 ? 9.75 4.5 -10.984 1 96.62 234 ARG A N 1
ATOM 1839 C CA . ARG A 1 234 ? 10.43 5.793 -10.945 1 96.62 234 ARG A CA 1
ATOM 1840 C C . ARG A 1 234 ? 9.422 6.941 -10.945 1 96.62 234 ARG A C 1
ATOM 1842 O O . ARG A 1 234 ? 9.594 7.918 -10.211 1 96.62 234 ARG A O 1
ATOM 1849 N N . LEU A 1 235 ? 8.445 6.777 -11.773 1 96.38 235 LEU A N 1
ATOM 1850 C CA . LEU A 1 235 ? 7.391 7.777 -11.836 1 96.38 235 LEU A CA 1
ATOM 1851 C C . LEU A 1 235 ? 6.711 7.934 -10.477 1 96.38 235 LEU A C 1
ATOM 1853 O O . LEU A 1 235 ? 6.469 9.055 -10.023 1 96.38 235 LEU A O 1
ATOM 1857 N N . LEU A 1 236 ? 6.418 6.824 -9.852 1 95.75 236 LEU A N 1
ATOM 1858 C CA . LEU A 1 236 ? 5.754 6.848 -8.555 1 95.75 236 LEU A CA 1
ATOM 1859 C C . LEU A 1 236 ? 6.66 7.465 -7.492 1 95.75 236 LEU A C 1
ATOM 1861 O O . LEU A 1 236 ? 6.199 8.258 -6.664 1 95.75 236 LEU A O 1
ATOM 1865 N N . GLU A 1 237 ? 7.91 7.141 -7.539 1 95 237 GLU A N 1
ATOM 1866 C CA . GLU A 1 237 ? 8.859 7.668 -6.562 1 95 237 GLU A CA 1
ATOM 1867 C C . GLU A 1 237 ? 8.984 9.188 -6.68 1 95 237 GLU A C 1
ATOM 1869 O O . GLU A 1 237 ? 9.055 9.883 -5.668 1 95 237 GLU A O 1
ATOM 1874 N N . GLU A 1 238 ? 8.984 9.656 -7.848 1 95.38 238 GLU A N 1
ATOM 1875 C CA . GLU A 1 238 ? 9.023 11.102 -8.07 1 95.38 238 GLU A CA 1
ATOM 1876 C C . GLU A 1 238 ? 7.762 11.773 -7.539 1 95.38 238 GLU A C 1
ATOM 1878 O O . GLU A 1 238 ? 7.832 12.844 -6.926 1 95.38 238 GLU A O 1
ATOM 1883 N N . HIS A 1 239 ? 6.73 11.141 -7.844 1 95.62 239 HIS A N 1
ATOM 1884 C CA . HIS A 1 239 ? 5.457 11.672 -7.367 1 95.62 239 HIS A CA 1
ATOM 1885 C C . HIS A 1 239 ? 5.414 11.711 -5.844 1 95.62 239 HIS A C 1
ATOM 1887 O O . HIS A 1 239 ? 4.969 12.703 -5.258 1 95.62 239 HIS A O 1
ATOM 1893 N N . ILE A 1 240 ? 5.879 10.664 -5.199 1 94.5 240 ILE A N 1
ATOM 1894 C CA . ILE A 1 240 ? 5.902 10.547 -3.744 1 94.5 240 ILE A CA 1
ATOM 1895 C C . ILE A 1 240 ? 6.77 11.656 -3.154 1 94.5 240 ILE A C 1
ATOM 1897 O O . ILE A 1 240 ? 6.375 12.32 -2.191 1 94.5 240 ILE A O 1
ATOM 1901 N N . GLN A 1 241 ? 7.852 11.859 -3.707 1 92.06 241 GLN A N 1
ATOM 1902 C CA . GLN A 1 241 ? 8.766 12.891 -3.221 1 92.06 241 GLN A CA 1
ATOM 1903 C C . GLN A 1 241 ? 8.141 14.273 -3.357 1 92.06 241 GLN A C 1
ATOM 1905 O O . GLN A 1 241 ? 8.242 15.102 -2.445 1 92.06 241 GLN A O 1
ATOM 1910 N N . HIS A 1 242 ? 7.504 14.523 -4.434 1 94 242 HIS A N 1
ATOM 1911 C CA . HIS A 1 242 ? 6.824 15.797 -4.633 1 94 242 HIS A CA 1
ATOM 1912 C C . HIS A 1 242 ? 5.742 16.016 -3.58 1 94 242 HIS A C 1
ATOM 1914 O O . HIS A 1 242 ? 5.617 17.109 -3.027 1 94 242 HIS A O 1
ATOM 1920 N N . GLU A 1 243 ? 4.961 14.961 -3.32 1 93.88 243 GLU A N 1
ATOM 1921 C CA . GLU A 1 243 ? 3.893 15.047 -2.33 1 93.88 243 GLU A CA 1
ATOM 1922 C C . GLU A 1 243 ? 4.438 15.414 -0.956 1 93.88 243 GLU A C 1
ATOM 1924 O O . GLU A 1 243 ? 3.842 16.219 -0.241 1 93.88 243 GLU A O 1
ATOM 1929 N N . ARG A 1 244 ? 5.551 14.891 -0.614 1 90.12 244 ARG A N 1
ATOM 1930 C CA . ARG A 1 244 ? 6.121 15.062 0.718 1 90.12 244 ARG A CA 1
ATOM 1931 C C . ARG A 1 244 ? 6.824 16.406 0.845 1 90.12 244 ARG A C 1
ATOM 1933 O O . ARG A 1 244 ? 6.93 16.953 1.943 1 90.12 244 ARG A O 1
ATOM 1940 N N . VAL A 1 245 ? 7.207 17.016 -0.259 1 90.88 245 VAL A N 1
ATOM 1941 C CA . VAL A 1 245 ? 8.008 18.234 -0.239 1 90.88 245 VAL A CA 1
ATOM 1942 C C . VAL A 1 245 ? 7.102 19.438 -0.451 1 90.88 245 VAL A C 1
ATOM 1944 O O . VAL A 1 245 ? 7.176 20.422 0.298 1 90.88 245 VAL A O 1
ATOM 1947 N N . SER A 1 246 ? 6.203 19.344 -1.416 1 91.38 246 SER A N 1
ATOM 1948 C CA . SER A 1 246 ? 5.453 20.547 -1.776 1 91.38 246 SER A CA 1
ATOM 1949 C C . SER A 1 246 ? 4.016 20.203 -2.152 1 91.38 246 SER A C 1
ATOM 1951 O O . SER A 1 246 ? 3.24 21.094 -2.529 1 91.38 246 SER A O 1
ATOM 1953 N N . GLY A 1 247 ? 3.711 19.016 -2.004 1 93.56 247 GLY A N 1
ATOM 1954 C CA . GLY A 1 247 ? 2.389 18.609 -2.451 1 93.56 247 GLY A CA 1
ATOM 1955 C C . GLY A 1 247 ? 1.33 18.734 -1.371 1 93.56 247 GLY A C 1
ATOM 1956 O O . GLY A 1 247 ? 1.481 19.516 -0.433 1 93.56 247 GLY A O 1
ATOM 1957 N N . LEU A 1 248 ? 0.248 18.094 -1.642 1 94.75 248 LEU A N 1
ATOM 1958 C CA . LEU A 1 248 ? -0.911 18.172 -0.76 1 94.75 248 LEU A CA 1
ATOM 1959 C C . LEU A 1 248 ? -0.579 17.641 0.629 1 94.75 248 LEU A C 1
ATOM 1961 O O . LEU A 1 248 ? -1.047 18.172 1.635 1 94.75 248 LEU A O 1
ATOM 1965 N N . SER A 1 249 ? 0.22 16.594 0.704 1 93.69 249 SER A N 1
ATOM 1966 C CA . SER A 1 249 ? 0.6 16.016 1.99 1 93.69 249 SER A CA 1
ATOM 1967 C C . SER A 1 249 ? 1.302 17.047 2.869 1 93.69 249 SER A C 1
ATOM 1969 O O . SER A 1 249 ? 0.954 17.219 4.039 1 93.69 249 SER A O 1
ATOM 1971 N N . SER A 1 250 ? 2.221 17.719 2.287 1 93 250 SER A N 1
ATOM 1972 C CA . SER A 1 250 ? 2.969 18.734 3.012 1 93 250 SER A CA 1
ATOM 1973 C C . SER A 1 250 ? 2.062 19.891 3.436 1 93 250 SER A C 1
ATOM 1975 O O . SER A 1 250 ? 2.186 20.406 4.551 1 93 250 SER A O 1
ATOM 1977 N N . MET A 1 251 ? 1.199 20.234 2.568 1 94.31 251 MET A N 1
ATOM 1978 C CA . MET A 1 251 ? 0.308 21.359 2.844 1 94.31 251 MET A CA 1
ATOM 1979 C C . MET A 1 251 ? -0.667 21.016 3.965 1 94.31 251 MET A C 1
ATOM 1981 O O . MET A 1 251 ? -0.922 21.844 4.844 1 94.31 251 MET A O 1
ATOM 1985 N N . LEU A 1 252 ? -1.225 19.875 3.922 1 95.12 252 LEU A N 1
ATOM 1986 C CA . LEU A 1 252 ? -2.143 19.453 4.973 1 95.12 252 LEU A CA 1
ATOM 1987 C C . LEU A 1 252 ? -1.428 19.375 6.32 1 95.12 252 LEU A C 1
ATOM 1989 O O . LEU A 1 252 ? -1.981 19.781 7.344 1 95.12 252 LEU A O 1
ATOM 1993 N N . ALA A 1 253 ? -0.237 18.906 6.316 1 94.12 253 ALA A N 1
ATOM 1994 C CA . ALA A 1 253 ? 0.548 18.859 7.547 1 94.12 253 ALA A CA 1
ATOM 1995 C C . ALA A 1 253 ? 0.823 20.25 8.086 1 94.12 253 ALA A C 1
ATOM 1997 O O . ALA A 1 253 ? 0.703 20.5 9.289 1 94.12 253 ALA A O 1
ATOM 1998 N N . PHE A 1 254 ? 1.173 21.109 7.188 1 95.62 254 PHE A N 1
ATOM 1999 C CA . PHE A 1 254 ? 1.427 22.5 7.57 1 95.62 254 PHE A CA 1
ATOM 2000 C C . PHE A 1 254 ? 0.172 23.141 8.148 1 95.62 254 PHE A C 1
ATOM 2002 O O . PHE A 1 254 ? 0.237 23.828 9.172 1 95.62 254 PHE A O 1
ATOM 2009 N N . ASN A 1 255 ? -0.916 22.922 7.531 1 95.31 255 ASN A N 1
ATOM 2010 C CA . ASN A 1 255 ? -2.182 23.484 7.988 1 95.31 255 ASN A CA 1
ATOM 2011 C C . ASN A 1 255 ? -2.582 22.922 9.352 1 95.31 255 ASN A C 1
ATOM 2013 O O . ASN A 1 255 ? -3.172 23.641 10.172 1 95.31 255 ASN A O 1
ATOM 2017 N N . ALA A 1 256 ? -2.332 21.688 9.539 1 95.75 256 ALA A N 1
ATOM 2018 C CA . ALA A 1 256 ? -2.586 21.109 10.859 1 95.75 256 ALA A CA 1
ATOM 2019 C C . ALA A 1 256 ? -1.752 21.812 11.93 1 95.75 256 ALA A C 1
ATOM 2021 O O . ALA A 1 256 ? -2.242 22.078 13.031 1 95.75 256 ALA A O 1
ATOM 2022 N N . GLY A 1 257 ? -0.5 22.062 11.578 1 96 257 GLY A N 1
ATOM 2023 C CA . GLY A 1 257 ? 0.346 22.812 12.492 1 96 257 GLY A CA 1
ATOM 2024 C C . GLY A 1 257 ? -0.163 24.219 12.758 1 96 257 GLY A C 1
ATOM 2025 O O . GLY A 1 257 ? -0.107 24.703 13.891 1 96 257 GLY A O 1
ATOM 2026 N N . MET A 1 258 ? -0.654 24.828 11.711 1 96.81 258 MET A N 1
ATOM 2027 C CA . MET A 1 258 ? -1.228 26.172 11.844 1 96.81 258 MET A CA 1
ATOM 2028 C C . MET A 1 258 ? -2.432 26.156 12.781 1 96.81 258 MET A C 1
ATOM 2030 O O . MET A 1 258 ? -2.6 27.062 13.602 1 96.81 258 MET A O 1
ATOM 2034 N N . ALA A 1 259 ? -3.246 25.156 12.594 1 96.94 259 ALA A N 1
ATOM 2035 C CA . ALA A 1 259 ? -4.414 25.016 13.469 1 96.94 259 ALA A CA 1
ATOM 2036 C C . ALA A 1 259 ? -3.992 24.828 14.922 1 96.94 259 ALA A C 1
ATOM 2038 O O . ALA A 1 259 ? -4.59 25.422 15.828 1 96.94 25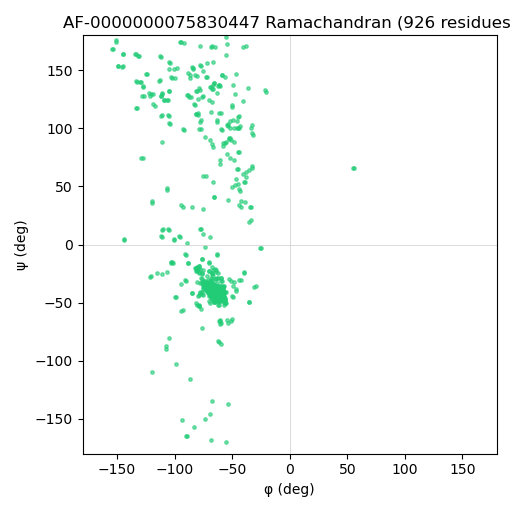9 ALA A O 1
ATOM 2039 N N . ALA A 1 260 ? -2.975 24.078 15.133 1 96.25 260 ALA A N 1
ATOM 2040 C CA . ALA A 1 260 ? -2.455 23.891 16.484 1 96.25 260 ALA A CA 1
ATOM 2041 C C . ALA A 1 260 ? -1.945 25.203 17.078 1 96.25 260 ALA A C 1
ATOM 2043 O O . ALA A 1 260 ? -2.123 25.453 18.266 1 96.25 260 ALA A O 1
ATOM 2044 N N . SER A 1 261 ? -1.307 25.984 16.25 1 96.69 261 SER A N 1
ATOM 2045 C CA . SER A 1 261 ? -0.804 27.281 16.688 1 96.69 261 SER A CA 1
ATOM 2046 C C . SER A 1 261 ? -1.943 28.203 17.109 1 96.69 261 SER A C 1
ATOM 2048 O O . SER A 1 261 ? -1.832 28.922 18.109 1 96.69 261 SER A O 1
ATOM 2050 N N . LEU A 1 262 ? -3.012 28.188 16.359 1 96.94 262 LEU A N 1
ATOM 2051 C CA . LEU A 1 262 ? -4.16 29 16.734 1 96.94 262 LEU A CA 1
ATOM 2052 C C . LEU A 1 262 ? -4.77 28.516 18.047 1 96.94 262 LEU A C 1
ATOM 2054 O O . LEU A 1 262 ? -5.215 29.328 18.859 1 96.94 262 LEU A O 1
ATOM 2058 N N . LYS A 1 263 ? -4.809 27.266 18.25 1 95.88 263 LYS A N 1
ATOM 2059 C CA . LYS A 1 263 ? -5.266 26.734 19.531 1 95.88 263 LYS A CA 1
ATOM 2060 C C . LYS A 1 263 ? -4.398 27.25 20.688 1 95.88 263 LYS A C 1
ATOM 2062 O O . LYS A 1 263 ? -4.914 27.578 21.75 1 95.88 263 LYS A O 1
ATOM 2067 N N . THR A 1 264 ? -3.123 27.266 20.453 1 95.12 264 THR A N 1
ATOM 2068 C CA . THR A 1 264 ? -2.197 27.766 21.453 1 95.12 264 THR A CA 1
ATOM 2069 C C . THR A 1 264 ? -2.482 29.234 21.75 1 95.12 264 THR A C 1
ATOM 2071 O O . THR A 1 264 ? -2.43 29.672 22.906 1 95.12 264 THR A O 1
ATOM 2074 N N . VAL A 1 265 ? -2.789 30.031 20.719 1 95.44 265 VAL A N 1
ATOM 2075 C CA . VAL A 1 265 ? -3.115 31.438 20.891 1 95.44 265 VAL A CA 1
ATOM 2076 C C . VAL A 1 265 ? -4.367 31.578 21.766 1 95.44 265 VAL A C 1
ATOM 2078 O O . VAL A 1 265 ? -4.434 32.438 22.625 1 95.44 265 VAL A O 1
ATOM 2081 N N . LEU A 1 266 ? -5.328 30.734 21.578 1 94.69 266 LEU A N 1
ATOM 2082 C CA . LEU A 1 266 ? -6.547 30.75 22.391 1 94.69 266 LEU A CA 1
ATOM 2083 C C . LEU A 1 266 ? -6.242 30.391 23.844 1 94.69 266 LEU A C 1
ATOM 2085 O O . LEU A 1 266 ? -6.801 31 24.766 1 94.69 266 LEU A O 1
ATOM 2089 N N . SER A 1 267 ? -5.383 29.453 24.016 1 93.94 267 SER A N 1
ATOM 2090 C CA . SER A 1 267 ? -4.965 29.094 25.375 1 93.94 267 SER A CA 1
ATOM 2091 C C . SER A 1 267 ? -4.242 30.25 26.047 1 93.94 267 SER A C 1
ATOM 2093 O O . SER A 1 267 ? -4.426 30.5 27.25 1 93.94 267 SER A O 1
ATOM 2095 N N . ASN A 1 268 ? -3.361 30.922 25.266 1 94.19 268 ASN A N 1
ATOM 2096 C CA . ASN A 1 268 ? -2.682 32.094 25.781 1 94.19 268 ASN A CA 1
ATOM 2097 C C . ASN A 1 268 ? -3.674 33.188 26.172 1 94.19 268 ASN A C 1
ATOM 2099 O O . ASN A 1 268 ? -3.469 33.906 27.156 1 94.19 268 ASN A O 1
ATOM 2103 N N . HIS A 1 269 ? -4.68 33.344 25.359 1 93.19 269 HIS A N 1
ATOM 2104 C CA . HIS A 1 269 ? -5.742 34.281 25.641 1 93.19 269 HIS A CA 1
ATOM 2105 C C . HIS A 1 269 ? -6.398 34 27 1 93.19 269 HIS A C 1
ATOM 2107 O O . HIS A 1 269 ? -6.555 34.906 27.812 1 93.19 269 HIS A O 1
ATOM 2113 N N . ASP A 1 270 ? -6.715 32.75 27.219 1 90.88 270 ASP A N 1
ATOM 2114 C CA . ASP A 1 270 ? -7.344 32.344 28.469 1 90.88 270 ASP A CA 1
ATOM 2115 C C . ASP A 1 270 ? -6.402 32.562 29.656 1 90.88 270 ASP A C 1
ATOM 2117 O O . ASP A 1 270 ? -6.816 33.062 30.703 1 90.88 270 ASP A O 1
ATOM 2121 N N . ARG A 1 271 ? -5.246 32.25 29.469 1 92.31 271 ARG A N 1
ATOM 2122 C CA . ARG A 1 271 ? -4.254 32.406 30.531 1 92.31 271 ARG A CA 1
ATOM 2123 C C . ARG A 1 271 ? -4.027 33.875 30.859 1 92.31 271 ARG A C 1
ATOM 2125 O O . ARG A 1 271 ? -3.855 34.25 32.031 1 92.31 271 ARG A O 1
ATOM 2132 N N . ALA A 1 272 ? -3.936 34.688 29.797 1 92.25 272 ALA A N 1
ATOM 2133 C CA . ALA A 1 272 ? -3.746 36.125 30 1 92.25 272 ALA A CA 1
ATOM 2134 C C . ALA A 1 272 ? -4.91 36.719 30.781 1 92.25 272 ALA A C 1
ATOM 2136 O O . ALA A 1 272 ? -4.703 37.562 31.656 1 92.25 272 ALA A O 1
ATOM 2137 N N . LEU A 1 273 ? -6.105 36.281 30.453 1 90.25 273 LEU A N 1
ATOM 2138 C CA . LEU A 1 273 ? -7.277 36.75 31.188 1 90.25 273 LEU A CA 1
ATOM 2139 C C . LEU A 1 273 ? -7.23 36.312 32.656 1 90.25 273 LEU A C 1
ATOM 2141 O O . LEU A 1 273 ? -7.488 37.125 33.531 1 90.25 273 LEU A O 1
ATOM 2145 N N . ASP A 1 274 ? -6.926 35.094 32.875 1 90.94 274 ASP A N 1
ATOM 2146 C CA . ASP A 1 274 ? -6.828 34.562 34.219 1 90.94 274 ASP A CA 1
ATOM 2147 C C . ASP A 1 274 ? -5.785 35.344 35.031 1 90.94 274 ASP A C 1
ATOM 2149 O O . ASP A 1 274 ? -6.02 35.656 36.219 1 90.94 274 ASP A O 1
ATOM 2153 N N . ASN A 1 275 ? -4.672 35.562 34.469 1 92.19 275 ASN A N 1
ATOM 2154 C CA . ASN A 1 275 ? -3.6 36.281 35.156 1 92.19 275 ASN A CA 1
ATOM 2155 C C . ASN A 1 275 ? -4.004 37.719 35.469 1 92.19 275 ASN A C 1
ATOM 2157 O O . ASN A 1 275 ? -3.674 38.25 36.531 1 92.19 275 ASN A O 1
ATOM 2161 N N . TYR A 1 276 ? -4.648 38.344 34.5 1 91.94 276 TYR A N 1
ATOM 2162 C CA . TYR A 1 276 ? -5.137 39.688 34.688 1 91.94 276 TYR A CA 1
ATOM 2163 C C . TYR A 1 276 ? -6.105 39.781 35.875 1 91.94 276 TYR A C 1
ATOM 2165 O O . TYR A 1 276 ? -5.973 40.625 36.75 1 91.94 276 TYR A O 1
ATOM 2173 N N . GLN A 1 277 ? -6.965 38.812 35.938 1 91.5 277 GLN A N 1
ATOM 2174 C CA . GLN A 1 277 ? -7.957 38.781 37 1 91.5 277 GLN A CA 1
ATOM 2175 C C . GLN A 1 277 ? -7.305 38.469 38.344 1 91.5 277 GLN A C 1
ATOM 2177 O O . GLN A 1 277 ? -7.672 39.062 39.375 1 91.5 277 GLN A O 1
ATOM 2182 N N . ARG A 1 278 ? -6.41 37.625 38.312 1 92.25 278 ARG A N 1
ATOM 2183 C CA . ARG A 1 278 ? -5.703 37.25 39.531 1 92.25 278 ARG A CA 1
ATOM 2184 C C . ARG A 1 278 ? -4.918 38.438 40.094 1 92.25 278 ARG A C 1
ATOM 2186 O O . ARG A 1 278 ? -4.938 38.688 41.312 1 92.25 278 ARG A O 1
ATOM 2193 N N . THR A 1 279 ? -4.195 39.094 39.188 1 93.62 279 THR A N 1
ATOM 2194 C CA . THR A 1 279 ? -3.402 40.25 39.625 1 93.62 279 THR A CA 1
ATOM 2195 C C . THR A 1 279 ? -4.305 41.375 40.062 1 93.62 279 THR A C 1
ATOM 2197 O O . THR A 1 279 ? -3.951 42.156 40.969 1 93.62 279 THR A O 1
ATOM 2200 N N . GLN A 1 280 ? -5.461 41.5 39.438 1 92.56 280 GLN A N 1
ATOM 2201 C CA . GLN A 1 280 ? -6.445 42.5 39.875 1 92.56 280 GLN A CA 1
ATOM 2202 C C . GLN A 1 280 ? -6.945 42.188 41.281 1 92.56 280 GLN A C 1
ATOM 2204 O O . GLN A 1 280 ? -7.039 43.094 42.125 1 92.56 280 GLN A O 1
ATOM 2209 N N . ALA A 1 281 ? -7.211 40.938 41.562 1 92.06 281 ALA A N 1
ATOM 2210 C CA . ALA A 1 281 ? -7.672 40.531 42.875 1 92.06 281 ALA A CA 1
ATOM 2211 C C . ALA A 1 281 ? -6.586 40.75 43.938 1 92.06 281 ALA A C 1
ATOM 2213 O O . ALA A 1 281 ? -6.883 41.156 45.062 1 92.06 281 ALA A O 1
ATOM 2214 N N . LEU A 1 282 ? -5.398 40.469 43.531 1 93.25 282 LEU A N 1
ATOM 2215 C CA . LEU A 1 282 ? -4.277 40.656 44.438 1 93.25 282 LEU A CA 1
ATOM 2216 C C . LEU A 1 282 ? -4.098 42.125 44.781 1 93.25 282 LEU A C 1
ATOM 2218 O O . LEU A 1 282 ? -3.826 42.469 45.938 1 93.25 282 LEU A O 1
ATOM 2222 N N . GLN A 1 283 ? -4.156 43 43.781 1 93.5 283 GLN A N 1
ATOM 2223 C CA . GLN A 1 283 ? -4.051 44.438 44 1 93.5 283 GLN A CA 1
ATOM 2224 C C . GLN A 1 283 ? -5.145 44.906 44.969 1 93.5 283 GLN A C 1
ATOM 2226 O O . GLN A 1 283 ? -4.879 45.688 45.875 1 93.5 283 GLN A O 1
ATOM 2231 N N . ASP A 1 284 ? -6.348 44.406 44.75 1 94.06 284 ASP A N 1
ATOM 2232 C CA . ASP A 1 284 ? -7.469 44.781 45.594 1 94.06 284 ASP A CA 1
ATOM 2233 C C . ASP A 1 284 ? -7.246 44.344 47.031 1 94.06 284 ASP A C 1
ATOM 2235 O O . ASP A 1 284 ? -7.551 45.062 48 1 94.06 284 ASP A O 1
ATOM 2239 N N . ALA A 1 285 ? -6.742 43.156 47.188 1 93.75 285 ALA A N 1
ATOM 2240 C CA . ALA A 1 285 ? -6.473 42.594 48.5 1 93.75 285 ALA A CA 1
ATOM 2241 C C . ALA A 1 285 ? -5.406 43.406 49.219 1 93.75 285 ALA A C 1
ATOM 2243 O O . ALA A 1 285 ? -5.527 43.688 50.438 1 93.75 285 ALA A O 1
ATOM 2244 N N . ARG A 1 286 ? -4.375 43.812 48.531 1 94.75 286 ARG A N 1
ATOM 2245 C CA . ARG A 1 286 ? -3.281 44.594 49.125 1 94.75 286 ARG A CA 1
ATOM 2246 C C . ARG A 1 286 ? -3.729 46 49.469 1 94.75 286 ARG A C 1
ATOM 2248 O O . ARG A 1 286 ? -3.311 46.531 50.5 1 94.75 286 ARG A O 1
ATOM 2255 N N . VAL A 1 287 ? -4.496 46.625 48.594 1 94.62 287 VAL A N 1
ATOM 2256 C CA . VAL A 1 287 ? -5.035 47.938 48.844 1 94.62 287 VAL A CA 1
ATOM 2257 C C . VAL A 1 287 ? -5.938 47.906 50.094 1 94.62 287 VAL A C 1
ATOM 2259 O O . VAL A 1 287 ? -5.891 48.812 50.938 1 94.62 287 VAL A O 1
ATOM 2262 N N . SER A 1 288 ? -6.734 46.812 50.25 1 94.62 288 SER A N 1
ATOM 2263 C CA . SER A 1 288 ? -7.613 46.656 51.406 1 94.62 288 SER A CA 1
ATOM 2264 C C . SER A 1 288 ? -6.812 46.5 52.688 1 94.62 288 SER A C 1
ATOM 2266 O O . SER A 1 288 ? -7.207 47 53.719 1 94.62 288 SER A O 1
ATOM 2268 N N . GLU A 1 289 ? -5.777 45.812 52.562 1 93 289 GLU A N 1
ATOM 2269 C CA . GLU A 1 289 ? -4.902 45.625 53.719 1 93 289 GLU A CA 1
ATOM 2270 C C . GLU A 1 289 ? -4.285 46.938 54.188 1 93 289 GLU A C 1
ATOM 2272 O O . GLU A 1 289 ? -4.184 47.219 55.375 1 93 289 GLU A O 1
ATOM 2277 N N . LEU A 1 290 ? -3.842 47.719 53.25 1 93.44 290 LEU A N 1
ATOM 2278 C CA . LEU A 1 290 ? -3.252 49.031 53.562 1 93.44 290 LEU A CA 1
ATOM 2279 C C . LEU A 1 290 ? -4.293 49.969 54.156 1 93.44 290 LEU A C 1
ATOM 2281 O O . LEU A 1 290 ? -4.004 50.688 55.125 1 93.44 290 LEU A O 1
ATOM 2285 N N . GLN A 1 291 ? -5.449 49.938 53.625 1 92.19 291 GLN A N 1
ATOM 2286 C CA . GLN A 1 291 ? -6.523 50.781 54.125 1 92.19 291 GLN A CA 1
ATOM 2287 C C . GLN A 1 291 ? -6.922 50.406 55.531 1 92.19 291 GLN A C 1
ATOM 2289 O O . GLN A 1 291 ? -7.207 51.25 56.375 1 92.19 291 GLN A O 1
ATOM 2294 N N . ALA A 1 292 ? -6.934 49.156 55.75 1 92 292 ALA A N 1
ATOM 2295 C CA . ALA A 1 292 ? -7.246 48.656 57.094 1 92 292 ALA A CA 1
ATOM 2296 C C . ALA A 1 292 ? -6.195 49.125 58.125 1 92 292 ALA A C 1
ATOM 2298 O O . ALA A 1 292 ? -6.527 49.5 59.25 1 92 292 ALA A O 1
ATOM 2299 N N . TRP A 1 293 ? -5.008 49.094 57.688 1 90.25 293 TRP A N 1
ATOM 2300 C CA . TRP A 1 293 ? -3.91 49.531 58.531 1 90.25 293 TRP A CA 1
ATOM 2301 C C . TRP A 1 293 ? -3.998 51.031 58.781 1 90.25 293 TRP A C 1
ATOM 2303 O O . TRP A 1 293 ? -3.822 51.5 59.938 1 90.25 293 TRP A O 1
ATOM 2313 N N . GLN A 1 294 ? -4.305 51.781 57.812 1 88.69 294 GLN A N 1
ATOM 2314 C CA . GLN A 1 294 ? -4.438 53.25 57.906 1 88.69 294 GLN A CA 1
ATOM 2315 C C . GLN A 1 294 ? -5.625 53.625 58.812 1 88.69 294 GLN A C 1
ATOM 2317 O O . GLN A 1 294 ? -5.555 54.562 59.562 1 88.69 294 GLN A O 1
ATOM 2322 N N . ALA A 1 295 ? -6.688 52.875 58.688 1 87.25 295 ALA A N 1
ATOM 2323 C CA . ALA A 1 295 ? -7.863 53.125 59.5 1 87.25 295 ALA A CA 1
ATOM 2324 C C . ALA A 1 295 ? -7.562 52.875 61 1 87.25 295 ALA A C 1
ATOM 2326 O O . ALA A 1 295 ? -8.023 53.625 61.844 1 87.25 295 ALA A O 1
ATOM 2327 N N . LEU A 1 296 ? -6.793 51.938 61.312 1 85.12 296 LEU A N 1
ATOM 2328 C CA . LEU A 1 296 ? -6.406 51.625 62.688 1 85.12 296 LEU A CA 1
ATOM 2329 C C . LEU A 1 296 ? -5.496 52.688 63.25 1 85.12 296 LEU A C 1
ATOM 2331 O O . LEU A 1 296 ? -5.609 53.062 64.438 1 85.12 296 LEU A O 1
ATOM 2335 N N . GLN A 1 297 ? -4.672 53.25 62.469 1 80.5 297 GLN A N 1
ATOM 2336 C CA . GLN A 1 297 ? -3.756 54.281 62.875 1 80.5 297 GLN A CA 1
ATOM 2337 C C . GLN A 1 297 ? -4.5 55.594 63.156 1 80.5 297 GLN A C 1
ATOM 2339 O O . GLN A 1 297 ? -4.176 56.312 64.125 1 80.5 297 GLN A O 1
ATOM 2344 N N . SER A 1 298 ? -5.484 55.906 62.438 1 82.94 298 SER A N 1
ATOM 2345 C CA . SER A 1 298 ? -6.277 57.094 62.625 1 82.94 298 SER A CA 1
ATOM 2346 C C . SER A 1 298 ? -7.109 57.031 63.906 1 82.94 298 SER A C 1
ATOM 2348 O O . SER A 1 298 ? -7.27 58 64.625 1 82.94 298 SER A O 1
ATOM 2350 N N . GLN A 1 299 ? -7.586 55.906 64.25 1 78.56 299 GLN A N 1
ATOM 2351 C CA . GLN A 1 299 ? -8.352 55.719 65.438 1 78.56 299 GLN A CA 1
ATOM 2352 C C . GLN A 1 299 ? -7.465 55.875 66.688 1 78.56 299 GLN A C 1
ATOM 2354 O O . GLN A 1 299 ? -7.879 56.469 67.688 1 78.56 299 GLN A O 1
ATOM 2359 N N . GLU A 1 300 ? -6.309 55.438 66.562 1 72.38 300 GLU A N 1
ATOM 2360 C CA . GLU A 1 300 ? -5.371 55.531 67.688 1 72.38 300 GLU A CA 1
ATOM 2361 C C . GLU A 1 300 ? -4.906 56.969 67.938 1 72.38 300 GLU A C 1
ATOM 2363 O O . GLU A 1 300 ? -4.766 57.406 69.062 1 72.38 300 GLU A O 1
ATOM 2368 N N . ASN A 1 301 ? -4.773 57.688 66.875 1 68.75 301 ASN A N 1
ATOM 2369 C CA . ASN A 1 301 ? -4.375 59.094 67 1 68.75 301 ASN A CA 1
ATOM 2370 C C . ASN A 1 301 ? -5.504 59.969 67.562 1 68.75 301 ASN A C 1
ATOM 2372 O O . ASN A 1 301 ? -5.258 60.875 68.312 1 68.75 301 ASN A O 1
ATOM 2376 N N . ASN A 1 302 ? -6.723 59.75 67.25 1 66.62 302 ASN A N 1
ATOM 2377 C CA . ASN A 1 302 ? -7.863 60.5 67.812 1 66.62 302 ASN A CA 1
ATOM 2378 C C . ASN A 1 302 ? -8.109 60.156 69.25 1 66.62 302 ASN A C 1
ATOM 2380 O O . ASN A 1 302 ? -8.555 61.031 70.062 1 66.62 302 ASN A O 1
ATOM 2384 N N . ALA A 1 303 ? -7.848 59.031 69.688 1 63.78 303 ALA A N 1
ATOM 2385 C CA . ALA A 1 303 ? -8.008 58.656 71.125 1 63.78 303 ALA A CA 1
ATOM 2386 C C . ALA A 1 303 ? -6.957 59.344 72 1 63.78 303 ALA A C 1
ATOM 2388 O O . ALA A 1 303 ? -7.23 59.688 73.125 1 63.78 303 ALA A O 1
ATOM 2389 N N . GLN A 1 304 ? -5.883 59.531 71.438 1 58.22 304 GLN A N 1
ATOM 2390 C CA . GLN A 1 304 ? -4.848 60.188 72.188 1 58.22 304 GLN A CA 1
ATOM 2391 C C . GLN A 1 304 ? -5.109 61.688 72.312 1 58.22 304 GLN A C 1
ATOM 2393 O O . GLN A 1 304 ? -4.605 62.344 73.25 1 58.22 304 GLN A O 1
ATOM 2398 N N . SER A 1 305 ? -5.906 62.344 71.438 1 54.72 305 SER A N 1
ATOM 2399 C CA . SER A 1 305 ? -6.133 63.781 71.562 1 54.72 305 SER A CA 1
ATOM 2400 C C . SER A 1 305 ? -7.219 64.125 72.625 1 54.72 305 SER A C 1
ATOM 2402 O O . SER A 1 305 ? -7.465 65.25 72.938 1 54.72 305 SER A O 1
ATOM 2404 N N . HIS A 1 306 ? -8.102 63.312 73 1 48.66 306 HIS A N 1
ATOM 2405 C CA . HIS A 1 306 ? -9 63.688 74.125 1 48.66 306 HIS A CA 1
ATOM 2406 C C . HIS A 1 306 ? -8.312 63.562 75.438 1 48.66 306 HIS A C 1
ATOM 2408 O O . HIS A 1 306 ? -7.855 62.469 75.812 1 48.66 306 HIS A O 1
ATOM 2414 N N . PRO A 1 307 ? -7.801 64.75 76 1 44.44 307 PRO A N 1
ATOM 2415 C CA . PRO A 1 307 ? -7.035 64.812 77.25 1 44.44 307 PRO A CA 1
ATOM 2416 C C . PRO A 1 307 ? -7.746 64.125 78.438 1 44.44 307 PRO A C 1
ATOM 2418 O O . PRO A 1 307 ? -7.215 64.125 79.562 1 44.44 307 PRO A O 1
ATOM 2421 N N . GLN A 1 308 ? -9.188 64.188 78.312 1 42.19 308 GLN A N 1
ATOM 2422 C CA . GLN A 1 308 ? -9.75 64.188 79.688 1 42.19 308 GLN A CA 1
ATOM 2423 C C . GLN A 1 308 ? -9.359 62.938 80.438 1 42.19 308 GLN A C 1
ATOM 2425 O O . GLN A 1 308 ? -9.375 62.938 81.688 1 42.19 308 GLN A O 1
ATOM 2430 N N . GLN A 1 309 ? -9.875 61.781 80 1 40.88 309 GLN A N 1
ATOM 2431 C CA . GLN A 1 309 ? -9.992 60.781 81.062 1 40.88 309 GLN A CA 1
ATOM 2432 C C . GLN A 1 309 ? -8.625 60.312 81.5 1 40.88 309 GLN A C 1
ATOM 2434 O O . GLN A 1 309 ? -7.863 59.75 80.688 1 40.88 309 GLN A O 1
ATOM 2439 N N . GLN A 1 310 ? -7.996 61.031 82.562 1 37.84 310 GLN A N 1
ATOM 2440 C CA . GLN A 1 310 ? -6.898 60.656 83.438 1 37.84 310 GLN A CA 1
ATOM 2441 C C . GLN A 1 310 ? -6.898 59.188 83.75 1 37.84 310 GLN A C 1
ATOM 2443 O O . GLN A 1 310 ? -7.543 58.75 84.688 1 37.84 310 GLN A O 1
ATOM 2448 N N . VAL A 1 311 ? -7.289 58.344 82.938 1 38.91 311 VAL A N 1
ATOM 2449 C CA . VAL A 1 311 ? -7.227 56.969 83.438 1 38.91 311 VAL A CA 1
ATOM 2450 C C . VAL A 1 311 ? -5.844 56.719 84.062 1 38.91 311 VAL A C 1
ATOM 2452 O O . VAL A 1 311 ? -4.828 57.062 83.438 1 38.91 311 VAL A O 1
ATOM 2455 N N . GLN A 1 312 ? -5.777 56.781 85.438 1 37.47 312 GLN A N 1
ATOM 2456 C CA . GLN A 1 312 ? -4.711 56.344 86.312 1 37.47 312 GLN A CA 1
ATOM 2457 C C . GLN A 1 312 ? -4.031 55.094 85.812 1 37.47 312 GLN A C 1
ATOM 2459 O O . GLN A 1 312 ? -4.613 54 85.812 1 37.47 312 GLN A O 1
ATOM 2464 N N . TRP A 1 313 ? -3.434 55.188 84.75 1 36.66 313 TRP A N 1
ATOM 2465 C CA . TRP A 1 313 ? -2.672 54 84.312 1 36.66 313 TRP A CA 1
ATOM 2466 C C . TRP A 1 313 ? -1.712 53.562 85.438 1 36.66 313 TRP A C 1
ATOM 2468 O O . TRP A 1 313 ? -0.997 54.406 86 1 36.66 313 TRP A O 1
ATOM 2478 N N . PRO A 1 314 ? -2.066 52.5 86.188 1 39.31 314 PRO A N 1
ATOM 2479 C CA . PRO A 1 314 ? -1.147 52.062 87.25 1 39.31 314 PRO A CA 1
ATOM 2480 C C . PRO A 1 314 ? 0.315 52.125 86.812 1 39.31 314 PRO A C 1
ATOM 2482 O O . PRO A 1 314 ? 0.605 52.219 85.625 1 39.31 314 PRO A O 1
ATOM 2485 N N . ASN A 1 315 ? 1.315 51.938 87.812 1 39.31 315 ASN A N 1
ATOM 2486 C CA . ASN A 1 315 ? 2.758 52.062 88 1 39.31 315 ASN A CA 1
ATOM 2487 C C . ASN A 1 315 ? 3.525 51.406 86.812 1 39.31 315 ASN A C 1
ATOM 2489 O O . ASN A 1 315 ? 4.75 51.531 86.75 1 39.31 315 ASN A O 1
ATOM 2493 N N . SER A 1 316 ? 3.16 50.281 86.25 1 44.75 316 SER A N 1
ATOM 2494 C CA . SER A 1 316 ? 4.223 49.594 85.438 1 44.75 316 SER A CA 1
ATOM 2495 C C . SER A 1 316 ? 4.488 50.312 84.125 1 44.75 316 SER A C 1
ATOM 2497 O O . SER A 1 316 ? 3.77 50.094 83.188 1 44.75 316 SER A O 1
ATOM 2499 N N . LEU A 1 317 ? 4.852 51.469 84 1 43.47 317 LEU A N 1
ATOM 2500 C CA . LEU A 1 317 ? 5.18 52.5 83.062 1 43.47 317 LEU A CA 1
ATOM 2501 C C . LEU A 1 317 ? 6.16 51.969 82 1 43.47 317 LEU A C 1
ATOM 2503 O O . LEU A 1 317 ? 6.062 52.312 80.812 1 43.47 317 LEU A O 1
ATOM 2507 N N . TYR A 1 318 ? 7.18 51.25 82.5 1 49.12 318 TYR A N 1
ATOM 2508 C CA . TYR A 1 318 ? 8.273 50.906 81.625 1 49.12 318 TYR A CA 1
ATOM 2509 C C . TYR A 1 318 ? 7.785 49.969 80.5 1 49.12 318 TYR A C 1
ATOM 2511 O O . TYR A 1 318 ? 8.164 50.125 79.375 1 49.12 318 TYR A O 1
ATOM 2519 N N . GLY A 1 319 ? 7.055 49.062 80.875 1 50.94 319 GLY A N 1
ATOM 2520 C CA . GLY A 1 319 ? 6.602 48.094 79.938 1 50.94 319 GLY A CA 1
ATOM 2521 C C . GLY A 1 319 ? 5.648 48.688 78.875 1 50.94 319 GLY A C 1
ATOM 2522 O O . GLY A 1 319 ? 5.664 48.312 77.75 1 50.94 319 GLY A O 1
ATOM 2523 N N . SER A 1 320 ? 4.863 49.562 79.312 1 54.41 320 SER A N 1
ATOM 2524 C CA . SER A 1 320 ? 3.887 50.188 78.438 1 54.41 320 SER A CA 1
ATOM 2525 C C . SER A 1 320 ? 4.555 51.188 77.5 1 54.41 320 SER A C 1
ATOM 2527 O O . SER A 1 320 ? 4.199 51.281 76.375 1 54.41 320 SER A O 1
ATOM 2529 N N . MET A 1 321 ? 5.555 51.812 78 1 55.25 321 MET A N 1
ATOM 2530 C CA . MET A 1 321 ? 6.301 52.75 77.188 1 55.25 321 MET A CA 1
ATOM 2531 C C . MET A 1 321 ? 7.07 52.031 76.125 1 55.25 321 MET A C 1
ATOM 2533 O O . MET A 1 321 ? 7.117 52.469 74.938 1 55.25 321 MET A O 1
ATOM 2537 N N . MET A 1 322 ? 7.699 50.938 76.5 1 57.22 322 MET A N 1
ATOM 2538 C CA . MET A 1 322 ? 8.469 50.188 75.562 1 57.22 322 MET A CA 1
ATOM 2539 C C . MET A 1 322 ? 7.555 49.594 74.5 1 57.22 322 MET A C 1
ATOM 2541 O O . MET A 1 322 ? 7.934 49.531 73.312 1 57.22 322 MET A O 1
ATOM 2545 N N . SER A 1 323 ? 6.43 49.188 74.875 1 57.06 323 SER A N 1
ATOM 2546 C CA . SER A 1 323 ? 5.496 48.656 73.938 1 57.06 323 SER A CA 1
ATOM 2547 C C . SER A 1 323 ? 4.984 49.719 72.938 1 57.06 323 SER A C 1
ATOM 2549 O O . SER A 1 323 ? 4.844 49.5 71.75 1 57.06 323 SER A O 1
ATOM 2551 N N . ARG A 1 324 ? 4.785 50.844 73.5 1 59 324 ARG A N 1
ATOM 2552 C CA . ARG A 1 324 ? 4.348 51.969 72.688 1 59 324 ARG A CA 1
ATOM 2553 C C . ARG A 1 324 ? 5.457 52.438 71.75 1 59 324 ARG A C 1
ATOM 2555 O O . ARG A 1 324 ? 5.199 52.781 70.562 1 59 324 ARG A O 1
ATOM 2562 N N . LEU A 1 325 ? 6.66 52.5 72.312 1 57.5 325 LEU A N 1
ATOM 2563 C CA . LEU A 1 325 ? 7.793 52.875 71.438 1 57.5 325 LEU A CA 1
ATOM 2564 C C . LEU A 1 325 ? 7.996 51.844 70.312 1 57.5 325 LEU A C 1
ATOM 2566 O O . LEU A 1 325 ? 8.281 52.188 69.188 1 57.5 325 LEU A O 1
ATOM 2570 N N . ASP A 1 326 ? 7.941 50.594 70.75 1 56.31 326 ASP A N 1
ATOM 2571 C CA . ASP A 1 326 ? 8.055 49.531 69.688 1 56.31 326 ASP A CA 1
ATOM 2572 C C . ASP A 1 326 ? 6.949 49.656 68.688 1 56.31 326 ASP A C 1
ATOM 2574 O O . ASP A 1 326 ? 7.188 49.438 67.5 1 56.31 326 ASP A O 1
ATOM 2578 N N . TRP A 1 327 ? 5.871 50 69.25 1 57.34 327 TRP A N 1
ATOM 2579 C CA . TRP A 1 327 ? 4.734 50.219 68.312 1 57.34 327 TRP A CA 1
ATOM 2580 C C . TRP A 1 327 ? 4.953 51.406 67.438 1 57.34 327 TRP A C 1
ATOM 2582 O O . TRP A 1 327 ? 4.676 51.344 66.25 1 57.34 327 TRP A O 1
ATOM 2592 N N . ILE A 1 328 ? 5.418 52.438 67.938 1 60 328 ILE A N 1
ATOM 2593 C CA . ILE A 1 328 ? 5.688 53.656 67.188 1 60 328 ILE A CA 1
ATOM 2594 C C . ILE A 1 328 ? 6.781 53.375 66.125 1 60 328 ILE A C 1
ATOM 2596 O O . ILE A 1 328 ? 6.738 53.906 65 1 60 328 ILE A O 1
ATOM 2600 N N . MET A 1 329 ? 7.758 52.625 66.5 1 60.28 329 MET A N 1
ATOM 2601 C CA . MET A 1 329 ? 8.867 52.344 65.625 1 60.28 329 MET A CA 1
ATOM 2602 C C . MET A 1 329 ? 8.477 51.312 64.562 1 60.28 329 MET A C 1
ATOM 2604 O O . MET A 1 329 ? 8.891 51.375 63.438 1 60.28 329 MET A O 1
ATOM 2608 N N . ASP A 1 330 ? 7.719 50.281 65 1 66.81 330 ASP A N 1
ATOM 2609 C CA . ASP A 1 330 ? 7.422 49.156 64.125 1 66.81 330 ASP A CA 1
ATOM 2610 C C . ASP A 1 330 ? 6.27 49.469 63.156 1 66.81 330 ASP A C 1
ATOM 2612 O O . ASP A 1 330 ? 6.199 48.906 62.062 1 66.81 330 ASP A O 1
ATOM 2616 N N . GLU A 1 331 ? 5.559 50.469 63.562 1 68.94 331 GLU A N 1
ATOM 2617 C CA . GLU A 1 331 ? 4.348 50.781 62.812 1 68.94 331 GLU A CA 1
ATOM 2618 C C . GLU A 1 331 ? 4.68 51.469 61.5 1 68.94 331 GLU A C 1
ATOM 2620 O O . GLU A 1 331 ? 4.129 51.094 60.438 1 68.94 331 GLU A O 1
ATOM 2625 N N . PRO A 1 332 ? 5.582 52.406 61.531 1 71.44 332 PRO A N 1
ATOM 2626 C CA . PRO A 1 332 ? 5.93 53 60.25 1 71.44 332 PRO A CA 1
ATOM 2627 C C . PRO A 1 332 ? 6.598 52.031 59.281 1 71.44 332 PRO A C 1
ATOM 2629 O O . PRO A 1 332 ? 6.402 52.094 58.094 1 71.44 332 PRO A O 1
ATOM 2632 N N . LYS A 1 333 ? 7.281 51.094 59.906 1 81.06 333 LYS A N 1
ATOM 2633 C CA . LYS A 1 333 ? 7.918 50.062 59.062 1 81.06 333 LYS A CA 1
ATOM 2634 C C . LYS A 1 333 ? 6.879 49.156 58.438 1 81.06 333 LYS A C 1
ATOM 2636 O O . LYS A 1 333 ? 7.004 48.75 57.281 1 81.06 333 LYS A O 1
ATOM 2641 N N . LYS A 1 334 ? 5.898 48.812 59.219 1 83.69 334 LYS A N 1
ATOM 2642 C CA . LYS A 1 334 ? 4.812 48 58.688 1 83.69 334 LYS A CA 1
ATOM 2643 C C . LYS A 1 334 ? 4.047 48.719 57.594 1 83.69 334 LYS A C 1
ATOM 2645 O O . LYS A 1 334 ? 3.703 48.156 56.562 1 83.69 334 LYS A O 1
ATOM 2650 N N . GLY A 1 335 ? 3.795 49.969 57.781 1 85.56 335 GLY A N 1
ATOM 2651 C CA . GLY A 1 335 ? 3.119 50.781 56.781 1 85.56 335 GLY A CA 1
ATOM 2652 C C . GLY A 1 335 ? 3.893 50.875 55.5 1 85.56 335 GLY A C 1
ATOM 2653 O O . GLY A 1 335 ? 3.312 50.781 54.406 1 85.56 335 GLY A O 1
ATOM 2654 N N . ALA A 1 336 ? 5.141 51.062 55.656 1 89.06 336 ALA A N 1
ATOM 2655 C CA . ALA A 1 336 ? 6.008 51.188 54.469 1 89.06 336 ALA A CA 1
ATOM 2656 C C . ALA A 1 336 ? 6.035 49.875 53.688 1 89.06 336 ALA A C 1
ATOM 2658 O O . ALA A 1 336 ? 6.07 49.875 52.469 1 89.06 336 ALA A O 1
ATOM 2659 N N . ARG A 1 337 ? 5.988 48.75 54.438 1 92.38 337 ARG A N 1
ATOM 2660 C CA . ARG A 1 337 ? 5.977 47.438 53.812 1 92.38 337 ARG A CA 1
ATOM 2661 C C . ARG A 1 337 ? 4.672 47.219 53.062 1 92.38 337 ARG A C 1
ATOM 2663 O O . ARG A 1 337 ? 4.676 46.625 51.969 1 92.38 337 ARG A O 1
ATOM 2670 N N . LEU A 1 338 ? 3.605 47.594 53.594 1 92.62 338 LEU A N 1
ATOM 2671 C CA . LEU A 1 338 ? 2.305 47.438 52.969 1 92.62 338 LEU A CA 1
ATOM 2672 C C . LEU A 1 338 ? 2.201 48.312 51.719 1 92.62 338 LEU A C 1
ATOM 2674 O O . LEU A 1 338 ? 1.613 47.906 50.719 1 92.62 338 LEU A O 1
ATOM 2678 N N . GLU A 1 339 ? 2.801 49.469 51.812 1 92.81 339 GLU A N 1
ATOM 2679 C CA . GLU A 1 339 ? 2.816 50.344 50.625 1 92.81 339 GLU A CA 1
ATOM 2680 C C . GLU A 1 339 ? 3.662 49.781 49.5 1 92.81 339 GLU A C 1
ATOM 2682 O O . GLU A 1 339 ? 3.324 49.906 48.344 1 92.81 339 GLU A O 1
ATOM 2687 N N . GLU A 1 340 ? 4.746 49.156 49.875 1 93.5 340 GLU A N 1
ATOM 2688 C CA . GLU A 1 340 ? 5.594 48.5 48.906 1 93.5 340 GLU A CA 1
ATOM 2689 C C . GLU A 1 340 ? 4.859 47.344 48.25 1 93.5 340 GLU A C 1
ATOM 2691 O O . GLU A 1 340 ? 4.977 47.125 47.031 1 93.5 340 GLU A O 1
ATOM 2696 N N . LYS A 1 341 ? 4.102 46.594 48.938 1 93.31 341 LYS A N 1
ATOM 2697 C CA . LYS A 1 341 ? 3.322 45.469 48.406 1 93.31 341 LYS A CA 1
ATOM 2698 C C . LYS A 1 341 ? 2.266 45.969 47.406 1 93.31 341 LYS A C 1
ATOM 2700 O O . LYS A 1 341 ? 2.008 45.312 46.406 1 93.31 341 LYS A O 1
ATOM 2705 N N . VAL A 1 342 ? 1.704 47.062 47.75 1 94.44 342 VAL A N 1
ATOM 2706 C CA . VAL A 1 342 ? 0.689 47.656 46.875 1 94.44 342 VAL A CA 1
ATOM 2707 C C . VAL A 1 342 ? 1.338 48.125 45.562 1 94.44 342 VAL A C 1
ATOM 2709 O O . VAL A 1 342 ? 0.774 47.969 44.469 1 94.44 342 VAL A O 1
ATOM 2712 N N . ARG A 1 343 ? 2.518 48.719 45.719 1 94.5 343 ARG A N 1
ATOM 2713 C CA . ARG A 1 343 ? 3.238 49.188 44.531 1 94.5 343 ARG A CA 1
ATOM 2714 C C . ARG A 1 343 ? 3.6 48.031 43.625 1 94.5 343 ARG A C 1
ATOM 2716 O O . ARG A 1 343 ? 3.414 48.094 42.406 1 94.5 343 ARG A O 1
ATOM 2723 N N . ASP A 1 344 ? 4.035 47 44.219 1 94 344 ASP A N 1
ATOM 2724 C CA . ASP A 1 344 ? 4.383 45.812 43.469 1 94 344 ASP A C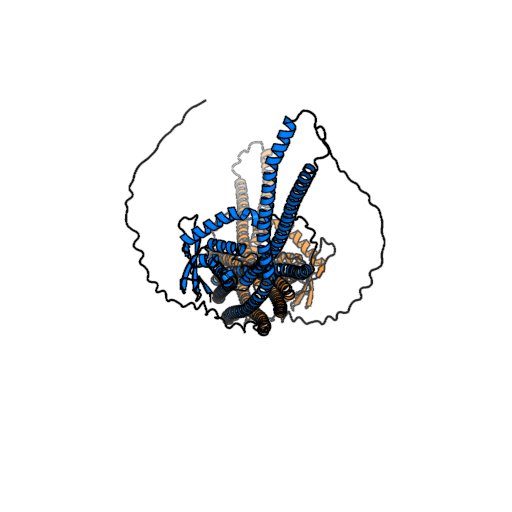A 1
ATOM 2725 C C . ASP A 1 344 ? 3.15 45.219 42.781 1 94 344 ASP A C 1
ATOM 2727 O O . ASP A 1 344 ? 3.223 44.781 41.625 1 94 344 ASP A O 1
ATOM 2731 N N . ALA A 1 345 ? 2.109 45.125 43.438 1 93.19 345 ALA A N 1
ATOM 2732 C CA . ALA A 1 345 ? 0.874 44.562 42.906 1 93.19 345 ALA A CA 1
ATOM 2733 C C . ALA A 1 345 ? 0.365 45.406 41.719 1 93.19 345 ALA A C 1
ATOM 2735 O O . ALA A 1 345 ? -0.174 44.875 40.75 1 93.19 345 ALA A O 1
ATOM 2736 N N . LYS A 1 346 ? 0.556 46.719 41.875 1 94.06 346 LYS A N 1
ATOM 2737 C CA . LYS A 1 346 ? 0.136 47.625 40.812 1 94.06 346 LYS A CA 1
ATOM 2738 C C . LYS A 1 346 ? 0.984 47.406 39.531 1 94.06 346 LYS A C 1
ATOM 2740 O O . LYS A 1 346 ? 0.473 47.5 38.438 1 94.06 346 LYS A O 1
ATOM 2745 N N . GLU A 1 347 ? 2.217 47.25 39.781 1 94.06 347 GLU A N 1
ATOM 2746 C CA . GLU A 1 347 ? 3.113 46.969 38.688 1 94.06 347 GLU A CA 1
ATOM 2747 C C . GLU A 1 347 ? 2.76 45.688 37.969 1 94.06 347 GLU A C 1
ATOM 2749 O O . GLU A 1 347 ? 2.729 45.594 36.75 1 94.06 347 GLU A O 1
ATOM 2754 N N . HIS A 1 348 ? 2.502 44.656 38.75 1 92.88 348 HIS A N 1
ATOM 2755 C CA . HIS A 1 348 ? 2.127 43.375 38.156 1 92.88 348 HIS A CA 1
ATOM 2756 C C . HIS A 1 348 ? 0.799 43.469 37.438 1 92.88 348 HIS A C 1
ATOM 2758 O O . HIS A 1 348 ? 0.612 42.812 36.406 1 92.88 348 HIS A O 1
ATOM 2764 N N . LEU A 1 349 ? -0.092 44.188 37.938 1 93.44 349 LEU A N 1
ATOM 2765 C CA . LEU A 1 349 ? -1.382 44.375 37.281 1 93.44 349 LEU A CA 1
ATOM 2766 C C . LEU A 1 349 ? -1.214 45.062 35.938 1 93.44 349 LEU A C 1
ATOM 2768 O O . LEU A 1 349 ? -1.85 44.688 34.938 1 93.44 349 LEU A O 1
ATOM 2772 N N . ALA A 1 350 ? -0.377 46.094 35.969 1 94 350 ALA A N 1
ATOM 2773 C CA . ALA A 1 350 ? -0.134 46.844 34.719 1 94 350 ALA A CA 1
ATOM 2774 C C . ALA A 1 350 ? 0.459 45.938 33.656 1 94 350 ALA A C 1
ATOM 2776 O O . ALA A 1 350 ? 0.068 46 32.5 1 94 350 ALA A O 1
ATOM 2777 N N . GLU A 1 351 ? 1.367 45.125 34.062 1 92.12 351 GLU A N 1
ATOM 2778 C CA . GLU A 1 351 ? 2.004 44.188 33.156 1 92.12 351 GLU A CA 1
ATOM 2779 C C . GLU A 1 351 ? 1.003 43.156 32.625 1 92.12 351 GLU A C 1
ATOM 2781 O O . GLU A 1 351 ? 0.971 42.875 31.406 1 92.12 351 GLU A O 1
ATOM 2786 N N . SER A 1 352 ? 0.299 42.594 33.531 1 92.38 352 SER A N 1
ATOM 2787 C CA . SER A 1 352 ? -0.674 41.562 33.125 1 92.38 352 SER A CA 1
ATOM 2788 C C . SER A 1 352 ? -1.766 42.156 32.25 1 92.38 352 SER A C 1
ATOM 2790 O O . SER A 1 352 ? -2.258 41.5 31.328 1 92.38 352 SER A O 1
ATOM 2792 N N . LYS A 1 353 ? -2.17 43.375 32.531 1 93.5 353 LYS A N 1
ATOM 2793 C CA . LYS A 1 353 ? -3.176 44.031 31.719 1 93.5 353 LYS A CA 1
ATOM 2794 C C . LYS A 1 353 ? -2.662 44.281 30.312 1 93.5 353 LYS A C 1
ATOM 2796 O O . LYS A 1 353 ? -3.41 44.156 29.344 1 93.5 353 LYS A O 1
ATOM 2801 N N . GLN A 1 354 ? -1.447 44.656 30.281 1 92.69 354 GLN A N 1
ATOM 2802 C CA . GLN A 1 354 ? -0.849 44.875 28.969 1 92.69 354 GLN A CA 1
ATOM 2803 C C . GLN A 1 354 ? -0.862 43.625 28.109 1 92.69 354 GLN A C 1
ATOM 2805 O O . GLN A 1 354 ? -1.196 43.688 26.922 1 92.69 354 GLN A O 1
ATOM 2810 N N . VAL A 1 355 ? -0.484 42.531 28.672 1 90.19 355 VAL A N 1
ATOM 2811 C CA . VAL A 1 355 ? -0.47 41.25 27.953 1 90.19 355 VAL A CA 1
ATOM 2812 C C . VAL A 1 355 ? -1.889 40.906 27.531 1 90.19 355 VAL A C 1
ATOM 2814 O O . VAL A 1 355 ? -2.111 40.469 26.391 1 90.19 355 VAL A O 1
ATOM 2817 N N . TRP A 1 356 ? -2.797 41.062 28.422 1 92.5 356 TRP A N 1
ATOM 2818 C CA . TRP A 1 356 ? -4.191 40.75 28.125 1 92.5 356 TRP A CA 1
ATOM 2819 C C . TRP A 1 356 ? -4.719 41.625 26.984 1 92.5 356 TRP A C 1
ATOM 2821 O O . TRP A 1 356 ? -5.383 41.125 26.078 1 92.5 356 TRP A O 1
ATOM 2831 N N . ASP A 1 357 ? -4.422 42.875 27.062 1 92.31 357 ASP A N 1
ATOM 2832 C CA . ASP A 1 357 ? -4.863 43.812 26.016 1 92.31 357 ASP A CA 1
ATOM 2833 C C . ASP A 1 357 ? -4.27 43.438 24.672 1 92.31 357 ASP A C 1
ATOM 2835 O O . ASP A 1 357 ? -4.957 43.469 23.641 1 92.31 357 ASP A O 1
ATOM 2839 N N . ASP A 1 358 ? -3.07 43.062 24.625 1 90.56 358 ASP A N 1
ATOM 2840 C CA . ASP A 1 358 ? -2.381 42.688 23.391 1 90.56 358 ASP A CA 1
ATOM 2841 C C . ASP A 1 358 ? -3.006 41.438 22.766 1 90.56 358 ASP A C 1
ATOM 2843 O O . ASP A 1 358 ? -3.281 41.406 21.562 1 90.56 358 ASP A O 1
ATOM 2847 N N . VAL A 1 359 ? -3.201 40.438 23.562 1 92.81 359 VAL A N 1
ATOM 2848 C CA . VAL A 1 359 ? -3.725 39.188 23.078 1 92.81 359 VAL A CA 1
ATOM 2849 C C . VAL A 1 359 ? -5.184 39.344 22.656 1 92.81 359 VAL A C 1
ATOM 2851 O O . VAL A 1 359 ? -5.59 38.844 21.594 1 92.81 359 VAL A O 1
ATOM 2854 N N . SER A 1 360 ? -5.926 40.031 23.453 1 91.75 360 SER A N 1
ATOM 2855 C CA . SER A 1 360 ? -7.352 40.188 23.188 1 91.75 360 SER A CA 1
ATOM 2856 C C . SER A 1 360 ? -7.594 41.062 21.953 1 91.75 360 SER A C 1
ATOM 2858 O O . SER A 1 360 ? -8.586 40.844 21.25 1 91.75 360 SER A O 1
ATOM 2860 N N . SER A 1 361 ? -6.719 42 21.719 1 90.88 361 SER A N 1
ATOM 2861 C CA . SER A 1 361 ? -6.906 42.906 20.594 1 90.88 361 SER A CA 1
ATOM 2862 C C . SER A 1 361 ? -6.547 42.219 19.281 1 90.88 361 SER A C 1
ATOM 2864 O O . SER A 1 361 ? -7.074 42.562 18.219 1 90.88 361 SER A O 1
ATOM 2866 N N . SER A 1 362 ? -5.723 41.219 19.281 1 92 362 SER A N 1
ATOM 2867 C CA . SER A 1 362 ? -5.203 40.656 18.047 1 92 362 SER A CA 1
ATOM 2868 C C . SER A 1 362 ? -5.906 39.344 17.703 1 92 362 SER A C 1
ATOM 2870 O O . SER A 1 362 ? -5.859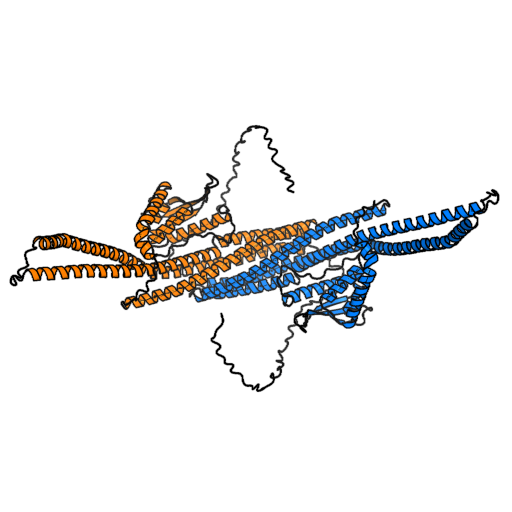 38.875 16.562 1 92 362 SER A O 1
ATOM 2872 N N . ILE A 1 363 ? -6.574 38.75 18.609 1 92.62 363 ILE A N 1
ATOM 2873 C CA . ILE A 1 363 ? -7.016 37.375 18.484 1 92.62 363 ILE A CA 1
ATOM 2874 C C . ILE A 1 363 ? -7.996 37.25 17.328 1 92.62 363 ILE A C 1
ATOM 2876 O O . ILE A 1 363 ? -7.926 36.312 16.547 1 92.62 363 ILE A O 1
ATOM 2880 N N . HIS A 1 364 ? -8.914 38.188 17.156 1 91.94 364 HIS A N 1
ATOM 2881 C CA . HIS A 1 364 ? -9.914 38.062 16.109 1 91.94 364 HIS A CA 1
ATOM 2882 C C . HIS A 1 364 ? -9.297 38.312 14.734 1 91.94 364 HIS A C 1
ATOM 2884 O O . HIS A 1 364 ? -9.656 37.656 13.75 1 91.94 364 HIS A O 1
ATOM 2890 N N . THR A 1 365 ? -8.391 39.281 14.711 1 94 365 THR A N 1
ATOM 2891 C CA . THR A 1 365 ? -7.691 39.562 13.469 1 94 365 THR A CA 1
ATOM 2892 C C . THR A 1 365 ? -6.836 38.375 13.047 1 94 365 THR A C 1
ATOM 2894 O O . THR A 1 365 ? -6.781 38.031 11.859 1 94 365 THR A O 1
ATOM 2897 N N . GLU A 1 366 ? -6.215 37.75 13.969 1 95.19 366 GLU A N 1
ATOM 2898 C CA . GLU A 1 366 ? -5.391 36.594 13.711 1 95.19 366 GLU A CA 1
ATOM 2899 C C . GLU A 1 366 ? -6.238 35.406 13.234 1 95.19 366 GLU A C 1
ATOM 2901 O O . GLU A 1 366 ? -5.848 34.688 12.312 1 95.19 366 GLU A O 1
ATOM 2906 N N . ALA A 1 367 ? -7.352 35.219 13.836 1 94.88 367 ALA A N 1
ATOM 2907 C CA . ALA A 1 367 ? -8.25 34.125 13.469 1 94.88 367 ALA A CA 1
ATOM 2908 C C . ALA A 1 367 ? -8.766 34.312 12.047 1 94.88 367 ALA A C 1
ATOM 2910 O O . ALA A 1 367 ? -8.836 33.344 11.281 1 94.88 367 ALA A O 1
ATOM 2911 N N . ASP A 1 368 ? -9.125 35.5 11.742 1 94.06 368 ASP A N 1
ATOM 2912 C CA . ASP A 1 368 ? -9.617 35.781 10.398 1 94.06 368 ASP A CA 1
ATOM 2913 C C . ASP A 1 368 ? -8.523 35.562 9.352 1 94.06 368 ASP A C 1
ATOM 2915 O O . ASP A 1 368 ? -8.781 35.031 8.273 1 94.06 368 ASP A O 1
ATOM 2919 N N . SER A 1 369 ? -7.34 36.062 9.656 1 94.75 369 SER A N 1
ATOM 2920 C CA . SER A 1 369 ? -6.199 35.844 8.766 1 94.75 369 SER A CA 1
ATOM 2921 C C . SER A 1 369 ? -5.91 34.375 8.57 1 94.75 369 SER A C 1
ATOM 2923 O O . SER A 1 369 ? -5.602 33.938 7.465 1 94.75 369 SER A O 1
ATOM 2925 N N . PHE A 1 370 ? -5.988 33.688 9.641 1 94.94 370 PHE A N 1
ATOM 2926 C CA . PHE A 1 370 ? -5.809 32.219 9.586 1 94.94 370 PHE A CA 1
ATOM 2927 C C . PHE A 1 370 ? -6.801 31.594 8.625 1 94.94 370 PHE A C 1
ATOM 2929 O O . PHE A 1 370 ? -6.418 30.812 7.762 1 94.94 370 PHE A O 1
ATOM 2936 N N . LYS A 1 371 ? -8.039 31.875 8.758 1 92.75 371 LYS A N 1
ATOM 2937 C CA . LYS A 1 371 ? -9.086 31.297 7.93 1 92.75 371 LYS A CA 1
ATOM 2938 C C . LYS A 1 371 ? -8.867 31.625 6.453 1 92.75 371 LYS A C 1
ATOM 2940 O O . LYS A 1 371 ? -8.969 30.75 5.598 1 92.75 371 LYS A O 1
ATOM 2945 N N . ARG A 1 372 ? -8.5 32.812 6.215 1 91.69 372 ARG A N 1
ATOM 2946 C CA . ARG A 1 372 ? -8.297 33.25 4.84 1 91.69 372 ARG A CA 1
ATOM 2947 C C . ARG A 1 372 ? -7.078 32.594 4.223 1 91.69 372 ARG A C 1
ATOM 2949 O O . ARG A 1 372 ? -7.16 32.031 3.119 1 91.69 372 ARG A O 1
ATOM 2956 N N . THR A 1 373 ? -6 32.625 4.914 1 91.69 373 THR A N 1
ATOM 2957 C CA . THR A 1 373 ? -4.75 32.062 4.398 1 91.69 373 THR A CA 1
ATOM 2958 C C . THR A 1 373 ? -4.867 30.562 4.184 1 91.69 373 THR A C 1
ATOM 2960 O O . THR A 1 373 ? -4.398 30.031 3.172 1 91.69 373 THR A O 1
ATOM 2963 N N . THR A 1 374 ? -5.473 29.922 5.129 1 91.44 374 THR A N 1
ATOM 2964 C CA . THR A 1 374 ? -5.617 28.484 5.023 1 91.44 374 THR A CA 1
ATOM 2965 C C . THR A 1 374 ? -6.516 28.109 3.846 1 91.44 374 THR A C 1
ATOM 2967 O O . THR A 1 374 ? -6.258 27.125 3.145 1 91.44 374 THR A O 1
ATOM 2970 N N . ARG A 1 375 ? -7.512 28.844 3.645 1 90.31 375 ARG A N 1
ATOM 2971 C CA . ARG A 1 375 ? -8.414 28.594 2.525 1 90.31 375 ARG A CA 1
ATOM 2972 C C . ARG A 1 375 ? -7.691 28.734 1.192 1 90.31 375 ARG A C 1
ATOM 2974 O O . ARG A 1 375 ? -7.84 27.891 0.306 1 90.31 375 ARG A O 1
ATOM 2981 N N . VAL A 1 376 ? -6.938 29.766 1.071 1 90.44 376 VAL A N 1
ATOM 2982 C CA . VAL A 1 376 ? -6.211 30.016 -0.165 1 90.44 376 VAL A CA 1
ATOM 2983 C C . VAL A 1 376 ? -5.176 28.922 -0.393 1 90.44 376 VAL A C 1
ATOM 2985 O O . VAL A 1 376 ? -5.047 28.406 -1.505 1 90.44 376 VAL A O 1
ATOM 2988 N N . ASP A 1 377 ? -4.516 28.578 0.626 1 91.62 377 ASP A N 1
ATOM 2989 C CA . ASP A 1 377 ? -3.5 27.547 0.543 1 91.62 377 ASP A CA 1
ATOM 2990 C C . ASP A 1 377 ? -4.117 26.203 0.13 1 91.62 377 ASP A C 1
ATOM 2992 O O . ASP A 1 377 ? -3.59 25.516 -0.746 1 91.62 377 ASP A O 1
ATOM 2996 N N . LEU A 1 378 ? -5.199 25.859 0.746 1 90.81 378 LEU A N 1
ATOM 2997 C CA . LEU A 1 378 ? -5.836 24.578 0.479 1 90.81 378 LEU A CA 1
ATOM 2998 C C . LEU A 1 378 ? -6.406 24.531 -0.936 1 90.81 378 LEU A C 1
ATOM 3000 O O . LEU A 1 378 ? -6.305 23.516 -1.619 1 90.81 378 LEU A O 1
ATOM 3004 N N . ALA A 1 379 ? -6.996 25.594 -1.336 1 90.5 379 ALA A N 1
ATOM 3005 C CA . ALA A 1 379 ? -7.535 25.656 -2.691 1 90.5 379 ALA A CA 1
ATOM 3006 C C . ALA A 1 379 ? -6.438 25.438 -3.729 1 90.5 379 ALA A C 1
ATOM 3008 O O . ALA A 1 379 ? -6.605 24.641 -4.656 1 90.5 379 ALA A O 1
ATOM 3009 N N . ARG A 1 380 ? -5.367 26.109 -3.547 1 91.25 380 ARG A N 1
ATOM 3010 C CA . ARG A 1 380 ? -4.238 25.969 -4.461 1 91.25 380 ARG A CA 1
ATOM 3011 C C . ARG A 1 380 ? -3.67 24.562 -4.414 1 91.25 380 ARG A C 1
ATOM 3013 O O . ARG A 1 380 ? -3.412 23.953 -5.453 1 91.25 380 ARG A O 1
ATOM 3020 N N . ALA A 1 381 ? -3.469 24.094 -3.248 1 92.44 381 ALA A N 1
ATOM 3021 C CA . ALA A 1 381 ? -2.879 22.766 -3.064 1 92.44 381 ALA A CA 1
ATOM 3022 C C . ALA A 1 381 ? -3.76 21.688 -3.68 1 92.44 381 ALA A C 1
ATOM 3024 O O . ALA A 1 381 ? -3.256 20.75 -4.301 1 92.44 381 ALA A O 1
ATOM 3025 N N . LEU A 1 382 ? -5.043 21.781 -3.492 1 92.38 382 LEU A N 1
ATOM 3026 C CA . LEU A 1 382 ? -5.977 20.812 -4.031 1 92.38 382 LEU A CA 1
ATOM 3027 C C . LEU A 1 382 ? -5.98 20.828 -5.555 1 92.38 382 LEU A C 1
ATOM 3029 O O . LEU A 1 382 ? -5.957 19.781 -6.199 1 92.38 382 LEU A O 1
ATOM 3033 N N . ARG A 1 383 ? -6.012 21.984 -6.062 1 92.81 383 ARG A N 1
ATOM 3034 C CA . ARG A 1 383 ? -5.973 22.109 -7.516 1 92.81 383 ARG A CA 1
ATOM 3035 C C . ARG A 1 383 ? -4.695 21.516 -8.086 1 92.81 383 ARG A C 1
ATOM 3037 O O . ARG A 1 383 ? -4.734 20.766 -9.062 1 92.81 383 ARG A O 1
ATOM 3044 N N . ASP A 1 384 ? -3.598 21.859 -7.523 1 94.31 384 ASP A N 1
ATOM 3045 C CA . ASP A 1 384 ? -2.312 21.344 -7.965 1 94.31 384 ASP A CA 1
ATOM 3046 C C . ASP A 1 384 ? -2.275 19.812 -7.848 1 94.31 384 ASP A C 1
ATOM 3048 O O . ASP A 1 384 ? -1.722 19.125 -8.711 1 94.31 384 ASP A O 1
ATOM 3052 N N . HIS A 1 385 ? -2.838 19.359 -6.781 1 95.19 385 HIS A N 1
ATOM 3053 C CA . HIS A 1 385 ? -2.867 17.922 -6.562 1 95.19 385 HIS A CA 1
ATOM 3054 C C . HIS A 1 385 ? -3.646 17.219 -7.66 1 95.19 385 HIS A C 1
ATOM 3056 O O . HIS A 1 385 ? -3.182 16.203 -8.211 1 95.19 385 HIS A O 1
ATOM 3062 N N . VAL A 1 386 ? -4.781 17.719 -7.973 1 95.62 386 VAL A N 1
ATOM 3063 C CA . VAL A 1 386 ? -5.629 17.125 -9 1 95.62 386 VAL A CA 1
ATOM 3064 C C . VAL A 1 386 ? -4.906 17.156 -10.344 1 95.62 386 VAL A C 1
ATOM 3066 O O . VAL A 1 386 ? -4.891 16.156 -11.062 1 95.62 386 VAL A O 1
ATOM 3069 N N . GLN A 1 387 ? -4.293 18.219 -10.625 1 95.44 387 GLN A N 1
ATOM 3070 C CA . GLN A 1 387 ? -3.543 18.344 -11.875 1 95.44 387 GLN A CA 1
ATOM 3071 C C . GLN A 1 387 ? -2.402 17.328 -11.93 1 95.44 387 GLN A C 1
ATOM 3073 O O . GLN A 1 387 ? -2.174 16.703 -12.969 1 95.44 387 GLN A O 1
ATOM 3078 N N . ARG A 1 388 ? -1.743 17.219 -10.875 1 95.81 388 ARG A N 1
ATOM 3079 C CA . ARG A 1 388 ? -0.618 16.297 -10.82 1 95.81 388 ARG A CA 1
ATOM 3080 C C . ARG A 1 388 ? -1.092 14.852 -10.953 1 95.81 388 ARG A C 1
ATOM 3082 O O . ARG A 1 388 ? -0.406 14.016 -11.547 1 95.81 388 ARG A O 1
ATOM 3089 N N . GLN A 1 389 ? -2.244 14.531 -10.359 1 95.75 389 GLN A N 1
ATOM 3090 C CA . GLN A 1 389 ? -2.803 13.188 -10.5 1 95.75 389 GLN A CA 1
ATOM 3091 C C . GLN A 1 389 ? -3.121 12.883 -11.961 1 95.75 389 GLN A C 1
ATOM 3093 O O . GLN A 1 389 ? -2.865 11.773 -12.43 1 95.75 389 GLN A O 1
ATOM 3098 N N . ILE A 1 390 ? -3.648 13.852 -12.656 1 96.88 390 ILE A N 1
ATOM 3099 C CA . ILE A 1 390 ? -3.977 13.68 -14.07 1 96.88 390 ILE A CA 1
ATOM 3100 C C . ILE A 1 390 ? -2.703 13.406 -14.867 1 96.88 390 ILE A C 1
ATOM 3102 O O . ILE A 1 390 ? -2.666 12.492 -15.695 1 96.88 390 ILE A O 1
ATOM 3106 N N . GLU A 1 391 ? -1.673 14.133 -14.562 1 96.5 391 GLU A N 1
ATOM 3107 C CA . GLU A 1 391 ? -0.402 13.969 -15.258 1 96.5 391 GLU A CA 1
ATOM 3108 C C . GLU A 1 391 ? 0.224 12.609 -14.953 1 96.5 391 GLU A C 1
ATOM 3110 O O . GLU A 1 391 ? 0.783 11.961 -15.844 1 96.5 391 GLU A O 1
ATOM 3115 N N . LEU A 1 392 ? 0.124 12.273 -13.711 1 96.12 392 LEU A N 1
ATOM 3116 C CA . LEU A 1 392 ? 0.667 10.984 -13.305 1 96.12 392 LEU A CA 1
ATOM 3117 C C . LEU A 1 392 ? -0.032 9.844 -14.031 1 96.12 392 LEU A C 1
ATOM 3119 O O . LEU A 1 392 ? 0.625 8.953 -14.57 1 96.12 392 LEU A O 1
ATOM 3123 N N . GLU A 1 393 ? -1.368 9.836 -14.07 1 95.88 393 GLU A N 1
ATOM 3124 C CA . GLU A 1 393 ? -2.139 8.797 -14.75 1 95.88 393 GLU A CA 1
ATOM 3125 C C . GLU A 1 393 ? -1.818 8.758 -16.234 1 95.88 393 GLU A C 1
ATOM 3127 O O . GLU A 1 393 ? -1.727 7.684 -16.828 1 95.88 393 GLU A O 1
ATOM 3132 N N . ALA A 1 394 ? -1.655 9.922 -16.797 1 96.25 394 ALA A N 1
ATOM 3133 C CA . ALA A 1 394 ? -1.335 9.992 -18.219 1 96.25 394 ALA A CA 1
ATOM 3134 C C . ALA A 1 394 ? 0.03 9.375 -18.5 1 96.25 394 ALA A C 1
ATOM 3136 O O . ALA A 1 394 ? 0.186 8.625 -19.469 1 96.25 394 ALA A O 1
ATOM 3137 N N . ALA A 1 395 ? 0.963 9.719 -17.688 1 96.5 395 ALA A N 1
ATOM 3138 C CA . ALA A 1 395 ? 2.309 9.18 -17.859 1 96.5 395 ALA A CA 1
ATOM 3139 C C . ALA A 1 395 ? 2.32 7.664 -17.688 1 96.5 395 ALA A C 1
ATOM 3141 O O . ALA A 1 395 ? 2.969 6.945 -18.453 1 96.5 395 ALA A O 1
ATOM 3142 N N . GLN A 1 396 ? 1.629 7.176 -16.688 1 96.44 396 GLN A N 1
ATOM 3143 C CA . GLN A 1 396 ? 1.54 5.738 -16.453 1 96.44 396 GLN A CA 1
ATOM 3144 C C . GLN A 1 396 ? 0.882 5.031 -17.641 1 96.44 396 GLN A C 1
ATOM 3146 O O . GLN A 1 396 ? 1.361 3.99 -18.094 1 96.44 396 GLN A O 1
ATOM 3151 N N . GLN A 1 397 ? -0.204 5.598 -18.094 1 96.5 397 GLN A N 1
ATOM 3152 C CA . GLN A 1 397 ? -0.935 5.023 -19.219 1 96.5 397 GLN A CA 1
ATOM 3153 C C . GLN A 1 397 ? -0.045 4.914 -20.453 1 96.5 397 GLN A C 1
ATOM 3155 O O . GLN A 1 397 ? -0.111 3.924 -21.188 1 96.5 397 GLN A O 1
ATOM 3160 N N . GLN A 1 398 ? 0.72 5.906 -20.641 1 96.25 398 GLN A N 1
ATOM 3161 C CA . GLN A 1 398 ? 1.606 5.918 -21.812 1 96.25 398 GLN A CA 1
ATOM 3162 C C . GLN A 1 398 ? 2.605 4.766 -21.75 1 96.25 398 GLN A C 1
ATOM 3164 O O . GLN A 1 398 ? 2.881 4.121 -22.766 1 96.25 398 GLN A O 1
ATOM 3169 N N . HIS A 1 399 ? 3.146 4.516 -20.609 1 95.62 399 HIS A N 1
ATOM 3170 C CA . HIS A 1 399 ? 4.078 3.406 -20.438 1 95.62 399 HIS A CA 1
ATOM 3171 C C . HIS A 1 399 ? 3.404 2.072 -20.734 1 95.62 399 HIS A C 1
ATOM 3173 O O . HIS A 1 399 ? 3.99 1.208 -21.391 1 95.62 399 HIS A O 1
ATOM 3179 N N . TRP A 1 400 ? 2.172 1.857 -20.328 1 96.19 400 TRP A N 1
ATOM 3180 C CA . TRP A 1 400 ? 1.438 0.626 -20.594 1 96.19 400 TRP A CA 1
ATOM 3181 C C . TRP A 1 400 ? 1.126 0.488 -22.078 1 96.19 400 TRP A C 1
ATOM 3183 O O . TRP A 1 400 ? 1.194 -0.611 -22.625 1 96.19 400 TRP A O 1
ATOM 3193 N N . ARG A 1 401 ? 0.782 1.593 -22.719 1 95.75 401 ARG A N 1
ATOM 3194 C CA . ARG A 1 401 ? 0.47 1.569 -24.141 1 95.75 401 ARG A CA 1
ATOM 3195 C C . ARG A 1 401 ? 1.687 1.154 -24.969 1 95.75 401 ARG A C 1
ATOM 3197 O O . ARG A 1 401 ? 1.562 0.403 -25.938 1 95.75 401 ARG A O 1
ATOM 3204 N N . GLU A 1 402 ? 2.785 1.641 -24.562 1 94.25 402 GLU A N 1
ATOM 3205 C CA . GLU A 1 402 ? 4.02 1.246 -25.234 1 94.25 402 GLU A CA 1
ATOM 3206 C C . GLU A 1 402 ? 4.285 -0.248 -25.062 1 94.25 402 GLU A C 1
ATOM 3208 O O . GLU A 1 402 ? 4.711 -0.917 -26 1 94.25 402 GLU A O 1
ATOM 3213 N N . LEU A 1 403 ? 3.996 -0.748 -23.906 1 94 403 LEU A N 1
ATOM 3214 C CA . LEU A 1 403 ? 4.195 -2.172 -23.656 1 94 403 LEU A CA 1
ATOM 3215 C C . LEU A 1 403 ? 3.215 -3.008 -24.469 1 94 403 LEU A C 1
ATOM 3217 O O . LEU A 1 403 ? 3.568 -4.082 -24.953 1 94 403 LEU A O 1
ATOM 3221 N N . LEU A 1 404 ? 1.971 -2.57 -24.609 1 93.38 404 LEU A N 1
ATOM 3222 C CA . LEU A 1 404 ? 0.948 -3.303 -25.344 1 93.38 404 LEU A CA 1
ATOM 3223 C C . LEU A 1 404 ? 1.378 -3.529 -26.797 1 93.38 404 LEU A C 1
ATOM 3225 O O . LEU A 1 404 ? 1.09 -4.578 -27.375 1 93.38 404 LEU A O 1
ATOM 3229 N N . THR A 1 405 ? 2.109 -2.654 -27.359 1 90.94 405 THR A N 1
ATOM 3230 C CA . THR A 1 405 ? 2.566 -2.758 -28.734 1 90.94 405 THR A CA 1
ATOM 3231 C C . THR A 1 405 ? 3.549 -3.914 -28.906 1 90.94 405 THR A C 1
ATOM 3233 O O . THR A 1 405 ? 3.6 -4.555 -29.953 1 90.94 405 THR A O 1
ATOM 3236 N N . VAL A 1 406 ? 4.262 -4.191 -27.844 1 87.44 406 VAL A N 1
ATOM 3237 C CA . VAL A 1 406 ? 5.223 -5.289 -27.859 1 87.44 406 VAL A CA 1
ATOM 3238 C C . VAL A 1 406 ? 4.48 -6.625 -27.859 1 87.44 406 VAL A C 1
ATOM 3240 O O . VAL A 1 406 ? 4.863 -7.551 -28.578 1 87.44 406 VAL A O 1
ATOM 3243 N N . PHE A 1 407 ? 3.383 -6.73 -27.125 1 83.56 407 PHE A N 1
ATOM 3244 C CA . PHE A 1 407 ? 2.621 -7.969 -27.031 1 83.56 407 PHE A CA 1
ATOM 3245 C C . PHE A 1 407 ? 1.836 -8.219 -28.312 1 83.56 407 PHE A C 1
ATOM 3247 O O . PHE A 1 407 ? 1.582 -9.375 -28.672 1 83.56 407 PHE A O 1
ATOM 3254 N N . GLU A 1 408 ? 1.419 -7.234 -28.984 1 78.81 408 GLU A N 1
ATOM 3255 C CA . GLU A 1 408 ? 0.679 -7.387 -30.234 1 78.81 408 GLU A CA 1
ATOM 3256 C C . GLU A 1 408 ? 1.582 -7.902 -31.359 1 78.81 408 GLU A C 1
ATOM 3258 O O . GLU A 1 408 ? 1.103 -8.492 -32.312 1 78.81 408 GLU A O 1
ATOM 3263 N N . SER A 1 409 ? 2.848 -7.836 -31.172 1 70.69 409 SER A N 1
ATOM 3264 C CA . SER A 1 409 ? 3.793 -8.297 -32.188 1 70.69 409 SER A CA 1
ATOM 3265 C C . SER A 1 409 ? 4.137 -9.773 -31.984 1 70.69 409 SER A C 1
ATOM 3267 O O . SER A 1 409 ? 4.793 -10.375 -32.844 1 70.69 409 SER A O 1
ATOM 3269 N N . VAL A 1 410 ? 3.701 -10.32 -30.875 1 66.81 410 VAL A N 1
ATOM 3270 C CA . VAL A 1 410 ? 3.939 -11.734 -30.641 1 66.81 410 VAL A CA 1
ATOM 3271 C C . VAL A 1 410 ? 2.902 -12.57 -31.375 1 66.81 410 VAL A C 1
ATOM 3273 O O . VAL A 1 410 ? 1.699 -12.328 -31.266 1 66.81 410 VAL A O 1
ATOM 3276 N N . PRO A 1 411 ? 3.307 -13.391 -32.469 1 60.16 411 PRO A N 1
ATOM 3277 C CA . PRO A 1 411 ? 2.383 -14.18 -33.281 1 60.16 411 PRO A CA 1
ATOM 3278 C C . PRO A 1 411 ? 1.436 -15.039 -32.438 1 60.16 411 PRO A C 1
ATOM 3280 O O . PRO A 1 411 ? 1.817 -15.523 -31.375 1 60.16 411 PRO A O 1
ATOM 3283 N N . ASP A 1 412 ? 0.172 -14.82 -32.531 1 54.66 412 ASP A N 1
ATOM 3284 C CA . ASP A 1 412 ? -0.848 -15.656 -31.922 1 54.66 412 ASP A CA 1
ATOM 3285 C C . ASP A 1 412 ? -0.61 -17.141 -32.219 1 54.66 412 ASP A C 1
ATOM 3287 O O . ASP A 1 412 ? -0.595 -17.531 -33.406 1 54.66 412 ASP A O 1
ATOM 3291 N N . VAL A 1 413 ? 0.327 -17.734 -31.656 1 45.75 413 VAL A N 1
ATOM 3292 C CA . VAL A 1 413 ? 0.481 -19.156 -31.969 1 45.75 413 VAL A CA 1
ATOM 3293 C C . VAL A 1 413 ? -0.893 -19.812 -32.062 1 45.75 413 VAL A C 1
ATOM 3295 O O . VAL A 1 413 ? -1.001 -20.984 -32.438 1 45.75 413 VAL A O 1
ATOM 3298 N N . PHE A 1 414 ? -1.939 -19.25 -31.406 1 41.28 414 PHE A N 1
ATOM 3299 C CA . PHE A 1 414 ? -3.168 -20.031 -31.344 1 41.28 414 PHE A CA 1
ATOM 3300 C C . PHE A 1 414 ? -3.92 -19.969 -32.656 1 41.28 414 PHE A C 1
ATOM 3302 O O . PHE A 1 414 ? -5.117 -20.266 -32.719 1 41.28 414 PHE A O 1
ATOM 3309 N N . GLU A 1 415 ? -3.385 -19.516 -33.719 1 37.47 415 GLU A N 1
ATOM 3310 C CA . GLU A 1 415 ? -4.328 -19.594 -34.812 1 37.47 415 GLU A CA 1
ATOM 3311 C C . GLU A 1 415 ? -4.719 -21.031 -35.125 1 37.47 415 GLU A C 1
ATOM 3313 O O . GLU A 1 415 ? -5.535 -21.297 -36 1 37.47 415 GLU A O 1
ATOM 3318 N N . GLY A 1 416 ? -3.896 -22.094 -35 1 32 416 GLY A N 1
ATOM 3319 C CA . GLY A 1 416 ? -4.336 -23.328 -35.656 1 32 416 GLY A CA 1
ATOM 3320 C C . GLY A 1 416 ? -5.637 -23.859 -35.094 1 32 416 GLY A C 1
ATOM 3321 O O . GLY A 1 416 ? -6.461 -24.406 -35.812 1 32 416 GLY A O 1
ATOM 3322 N N . SER A 1 417 ? -5.691 -24.672 -33.906 1 30.66 417 SER A N 1
ATOM 3323 C CA . SER A 1 417 ? -6.898 -25.438 -33.656 1 30.66 417 SER A CA 1
ATOM 3324 C C . SER A 1 417 ? -8.086 -24.531 -33.344 1 30.66 417 SER A C 1
ATOM 3326 O O . SER A 1 417 ? -8.039 -23.75 -32.406 1 30.66 417 SER A O 1
ATOM 3328 N N . SER A 1 418 ? -8.812 -24.031 -34.312 1 30.97 418 SER A N 1
ATOM 3329 C CA . SER A 1 418 ? -10.156 -23.469 -34.438 1 30.97 418 SER A CA 1
ATOM 3330 C C . SER A 1 418 ? -11.078 -24.031 -33.344 1 30.97 418 SER A C 1
ATOM 3332 O O . SER A 1 418 ? -12.297 -24.078 -33.531 1 30.97 418 SER A O 1
ATOM 3334 N N . THR A 1 419 ? -10.703 -24.969 -32.438 1 29.73 419 THR A N 1
ATOM 3335 C CA . THR A 1 419 ? -11.852 -25.406 -31.656 1 29.73 419 THR A CA 1
ATOM 3336 C C . THR A 1 419 ? -12.539 -24.219 -31 1 29.73 419 THR A C 1
ATOM 3338 O O . THR A 1 419 ? -11.961 -23.125 -30.922 1 29.73 419 THR A O 1
ATOM 3341 N N . ALA A 1 420 ? -13.742 -24.516 -30.203 1 31.47 420 ALA A N 1
ATOM 3342 C CA . ALA A 1 420 ? -14.859 -23.75 -29.641 1 31.47 420 ALA A CA 1
ATOM 3343 C C . ALA A 1 420 ? -14.375 -22.578 -28.797 1 31.47 420 ALA A C 1
ATOM 3345 O O . ALA A 1 420 ? -13.57 -22.75 -27.891 1 31.47 420 ALA A O 1
ATOM 3346 N N . ALA A 1 421 ? -14.203 -21.422 -29.328 1 31 421 ALA A N 1
ATOM 3347 C CA . ALA A 1 421 ? -14.102 -20.172 -28.578 1 31 421 ALA A CA 1
ATOM 3348 C C . ALA A 1 421 ? -14.945 -20.203 -27.312 1 31 421 ALA A C 1
ATOM 3350 O O . ALA A 1 421 ? -16.156 -20.469 -27.375 1 31 421 ALA A O 1
ATOM 3351 N N . PRO A 1 422 ? -14.562 -20.531 -26.125 1 27.53 422 PRO A N 1
ATOM 3352 C CA . PRO A 1 422 ? -15.586 -20.406 -25.078 1 27.53 422 PRO A CA 1
ATOM 3353 C C . PRO A 1 422 ? -16.391 -19.109 -25.172 1 27.53 422 PRO A C 1
ATOM 3355 O O . PRO A 1 422 ? -15.852 -18.094 -25.609 1 27.53 422 PRO A O 1
ATOM 3358 N N . GLY A 1 423 ? -17.656 -19.172 -25.75 1 26.8 423 GLY A N 1
ATOM 3359 C CA . GLY A 1 423 ? -18.641 -18.125 -25.672 1 26.8 423 GLY A CA 1
ATOM 3360 C C . GLY A 1 423 ? -18.422 -17.156 -24.531 1 26.8 423 GLY A C 1
ATOM 3361 O O . GLY A 1 423 ? -17.734 -17.484 -23.562 1 26.8 423 GLY A O 1
ATOM 3362 N N . ASN A 1 424 ? -18.484 -15.883 -24.875 1 28.41 424 ASN A N 1
ATOM 3363 C CA . ASN A 1 424 ? -18.469 -14.773 -23.922 1 28.41 424 ASN A CA 1
ATOM 3364 C C . ASN A 1 424 ? -19.156 -15.148 -22.609 1 28.41 424 ASN A C 1
ATOM 3366 O O . ASN A 1 424 ? -20.391 -15.297 -22.578 1 28.41 424 ASN A O 1
ATOM 3370 N N . LEU A 1 425 ? -18.609 -16.016 -21.875 1 24.8 425 LEU A N 1
ATOM 3371 C CA . LEU A 1 425 ? -19.25 -16.516 -20.672 1 24.8 425 LEU A CA 1
ATOM 3372 C C . LEU A 1 425 ? -20.047 -15.414 -19.984 1 24.8 425 LEU A C 1
ATOM 3374 O O . LEU A 1 425 ? -21.016 -15.688 -19.266 1 24.8 425 LEU A O 1
ATOM 3378 N N . PHE A 1 426 ? -19.422 -14.266 -19.781 1 27.11 426 PHE A N 1
ATOM 3379 C CA . PHE A 1 426 ? -20.062 -13.406 -18.781 1 27.11 426 PHE A CA 1
ATOM 3380 C C . PHE A 1 426 ? -21 -12.406 -19.453 1 27.11 426 PHE A C 1
ATOM 3382 O O . PHE A 1 426 ? -20.578 -11.289 -19.781 1 27.11 426 PHE A O 1
ATOM 3389 N N . GLU A 1 427 ? -21.672 -12.789 -20.562 1 26.25 427 GLU A N 1
ATOM 3390 C CA . GLU A 1 427 ? -22.734 -11.797 -20.703 1 26.25 427 GLU A CA 1
ATOM 3391 C C . GLU A 1 427 ? -23.609 -11.742 -19.469 1 26.25 427 GLU A C 1
ATOM 3393 O O . GLU A 1 427 ? -24.297 -12.711 -19.141 1 26.25 427 GLU A O 1
ATOM 3398 N N . VAL A 1 428 ? -23.281 -10.977 -18.5 1 27 428 VAL A N 1
ATOM 3399 C CA . VAL A 1 428 ? -24.188 -10.609 -17.406 1 27 428 VAL A CA 1
ATOM 3400 C C . VAL A 1 428 ? -25.547 -10.211 -17.969 1 27 428 VAL A C 1
ATOM 3402 O O . VAL A 1 428 ? -25.672 -9.203 -18.672 1 27 428 VAL A O 1
ATOM 3405 N N . GLU A 1 429 ? -26.312 -11.102 -18.594 1 25.58 429 GLU A N 1
ATOM 3406 C CA . GLU A 1 429 ? -27.703 -10.656 -18.734 1 25.58 429 GLU A CA 1
ATOM 3407 C C . GLU A 1 429 ? -28.219 -10.031 -17.438 1 25.58 429 GLU A C 1
ATOM 3409 O O . GLU A 1 429 ? -28.062 -10.617 -16.359 1 25.58 429 GLU A O 1
ATOM 3414 N N . HIS A 1 430 ? -28.438 -8.766 -17.438 1 26.31 430 HIS A N 1
ATOM 3415 C CA . HIS A 1 430 ? -29.219 -8 -16.484 1 26.31 430 HIS A CA 1
ATOM 3416 C C . HIS A 1 430 ? -30.562 -8.664 -16.219 1 26.31 430 HIS A C 1
ATOM 3418 O O . HIS A 1 430 ? -31.484 -8.586 -17.047 1 26.31 430 HIS A O 1
ATOM 3424 N N . VAL A 1 431 ? -30.656 -9.914 -15.891 1 25.03 431 VAL A N 1
ATOM 3425 C CA . VAL A 1 431 ? -32 -10.344 -15.484 1 25.03 431 VAL A CA 1
ATOM 3426 C C . VAL A 1 431 ? -32.594 -9.32 -14.531 1 25.03 431 VAL A C 1
ATOM 3428 O O . VAL A 1 431 ? -31.984 -8.961 -13.523 1 25.03 431 VAL A O 1
ATOM 3431 N N . ASP A 1 432 ? -33.469 -8.453 -15.023 1 24.39 432 ASP A N 1
ATOM 3432 C CA . ASP A 1 432 ? -34.438 -7.617 -14.32 1 24.39 432 ASP A CA 1
ATOM 3433 C C . ASP A 1 432 ? -35.156 -8.406 -13.227 1 24.39 432 ASP A C 1
ATOM 3435 O O . ASP A 1 432 ? -36.031 -9.227 -13.516 1 24.39 432 ASP A O 1
ATOM 3439 N N . HIS A 1 433 ? -34.438 -9.141 -12.383 1 23.98 433 HIS A N 1
ATOM 3440 C CA . HIS A 1 433 ? -35.188 -9.758 -11.289 1 23.98 433 HIS A CA 1
ATOM 3441 C C . HIS A 1 433 ? -36.156 -8.766 -10.656 1 23.98 433 HIS A C 1
ATOM 3443 O O . HIS A 1 433 ? -35.75 -7.73 -10.141 1 23.98 433 HIS A O 1
ATOM 3449 N N . GLY A 1 434 ? -37.312 -8.539 -11.289 1 20.67 434 GLY A N 1
ATOM 3450 C CA . GLY A 1 434 ? -38.5 -8.008 -10.602 1 20.67 434 GLY A CA 1
ATOM 3451 C C . GLY A 1 434 ? -38.594 -8.477 -9.164 1 20.67 434 GLY A C 1
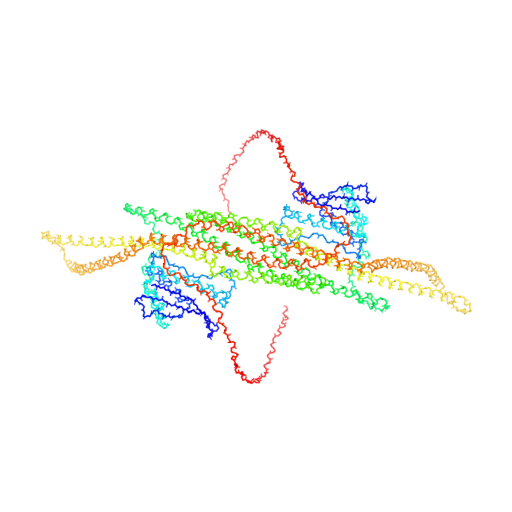ATOM 3452 O O . GLY A 1 434 ? -38.375 -9.648 -8.867 1 20.67 434 GLY A O 1
ATOM 3453 N N . THR A 1 435 ? -38.25 -7.598 -8.266 1 23.02 435 THR A N 1
ATOM 3454 C CA . THR A 1 435 ? -38.312 -7.547 -6.809 1 23.02 435 THR A CA 1
ATOM 3455 C C . THR A 1 435 ? -39.656 -8.109 -6.305 1 23.02 435 THR A C 1
ATOM 3457 O O . THR A 1 435 ? -40.031 -7.863 -5.156 1 23.02 435 THR A O 1
ATOM 3460 N N . SER A 1 436 ? -40.156 -9.133 -6.949 1 20.47 436 SER A N 1
ATOM 3461 C CA . SER A 1 436 ? -41.406 -9.461 -6.23 1 20.47 436 SER A CA 1
ATOM 3462 C C . SER A 1 436 ? -41.125 -9.688 -4.746 1 20.47 436 SER A C 1
ATOM 3464 O O . SER A 1 436 ? -40.219 -10.453 -4.383 1 20.47 436 SER A O 1
ATOM 3466 N N . LEU A 1 437 ? -41.469 -8.664 -3.936 1 22.09 437 LEU A N 1
ATOM 3467 C CA . LEU A 1 437 ? -41.625 -8.422 -2.506 1 22.09 437 LEU A CA 1
ATOM 3468 C C . LEU A 1 437 ? -42.281 -9.633 -1.823 1 22.09 437 LEU A C 1
ATOM 3470 O O . LEU A 1 437 ? -43.469 -9.906 -2.016 1 22.09 437 LEU A O 1
ATOM 3474 N N . MET A 1 438 ? -41.688 -10.852 -2.018 1 18.92 438 MET A N 1
ATOM 3475 C CA . MET A 1 438 ? -42.406 -11.852 -1.26 1 18.92 438 MET A CA 1
ATOM 3476 C C . MET A 1 438 ? -42.625 -11.414 0.188 1 18.92 438 MET A C 1
ATOM 3478 O O . MET A 1 438 ? -41.656 -10.945 0.83 1 18.92 438 MET A O 1
ATOM 3482 N N . HIS A 1 439 ? -43.781 -11.055 0.579 1 20.09 439 HIS A N 1
ATOM 3483 C CA . HIS A 1 439 ? -44.438 -10.711 1.834 1 20.09 439 HIS A CA 1
ATOM 3484 C C . HIS A 1 439 ? -44.188 -11.758 2.904 1 20.09 439 HIS A C 1
ATOM 3486 O O . HIS A 1 439 ? -44.781 -12.844 2.881 1 20.09 439 HIS A O 1
ATOM 3492 N N . ALA A 1 440 ? -42.906 -12.109 3.076 1 19.88 440 ALA A N 1
ATOM 3493 C CA . ALA A 1 440 ? -42.875 -13.133 4.113 1 19.88 440 ALA A CA 1
ATOM 3494 C C . ALA A 1 440 ? -43.719 -12.727 5.316 1 19.88 440 ALA A C 1
ATOM 3496 O O . ALA A 1 440 ? -43.719 -11.555 5.715 1 19.88 440 ALA A O 1
ATOM 3497 N N . ALA A 1 441 ? -44.562 -13.609 5.723 1 20.81 441 ALA A N 1
ATOM 3498 C CA . ALA A 1 441 ? -45.625 -13.594 6.727 1 20.81 441 ALA A CA 1
ATOM 3499 C C . ALA A 1 441 ? -45.062 -13.195 8.094 1 20.81 441 ALA A C 1
ATOM 3501 O O . ALA A 1 441 ? -43.875 -13.406 8.383 1 20.81 441 ALA A O 1
ATOM 3502 N N . PRO A 1 442 ? -45.781 -12.445 8.938 1 21.5 442 PRO A N 1
ATOM 3503 C CA . PRO A 1 442 ? -45.625 -11.797 10.242 1 21.5 442 PRO A CA 1
ATOM 3504 C C . PRO A 1 442 ? -45.188 -12.766 11.336 1 21.5 442 PRO A C 1
ATOM 3506 O O . PRO A 1 442 ? -45.844 -13.781 11.562 1 21.5 442 PRO A O 1
ATOM 3509 N N . PRO A 1 443 ? -43.844 -13.125 11.367 1 19.52 443 PRO A N 1
ATOM 3510 C CA . PRO A 1 443 ? -43.688 -14.203 12.352 1 19.52 443 PRO A CA 1
ATOM 3511 C C . PRO A 1 443 ? -44.406 -13.906 13.656 1 19.52 443 PRO A C 1
ATOM 3513 O O . PRO A 1 443 ? -44.625 -12.734 14.008 1 19.52 443 PRO A O 1
ATOM 3516 N N . PRO A 1 444 ? -44.906 -14.914 14.289 1 18.92 444 PRO A N 1
ATOM 3517 C CA . PRO A 1 444 ? -45.875 -14.852 15.383 1 18.92 444 PRO A CA 1
ATOM 3518 C C . PRO A 1 444 ? -45.312 -14.172 16.641 1 18.92 444 PRO A C 1
ATOM 3520 O O . PRO A 1 444 ? -44.094 -14.023 16.766 1 18.92 444 PRO A O 1
ATOM 3523 N N . GLN A 1 445 ? -46.125 -13.859 17.656 1 17.95 445 GLN A N 1
ATOM 3524 C CA . GLN A 1 445 ? -46.406 -13.102 18.875 1 17.95 445 GLN A CA 1
ATOM 3525 C C . GLN A 1 445 ? -45.594 -13.641 20.047 1 17.95 445 GLN A C 1
ATOM 3527 O O . GLN A 1 445 ? -45.625 -13.062 21.141 1 17.95 445 GLN A O 1
ATOM 3532 N N . SER A 1 446 ? -44.719 -14.758 20 1 16.84 446 SER A N 1
ATOM 3533 C CA . SER A 1 446 ? -45.031 -15.375 21.281 1 16.84 446 SER A CA 1
ATOM 3534 C C . SER A 1 446 ? -44.531 -14.516 22.438 1 16.84 446 SER A C 1
ATOM 3536 O O . SER A 1 446 ? -43.719 -13.594 22.234 1 16.84 446 SER A O 1
ATOM 3538 N N . ILE A 1 447 ? -44.062 -15.281 23.625 1 17.27 447 ILE A N 1
ATOM 3539 C CA . ILE A 1 447 ? -44.406 -15.43 25.031 1 17.27 447 ILE A CA 1
ATOM 3540 C C . ILE A 1 447 ? -43.375 -14.695 25.891 1 17.27 447 ILE A C 1
ATOM 3542 O O . ILE A 1 447 ? -42.188 -14.695 25.578 1 17.27 447 ILE A O 1
ATOM 3546 N N . LYS A 1 448 ? -43.75 -14.219 27.031 1 18.7 448 LYS A N 1
ATOM 3547 C CA . LYS A 1 448 ? -43.531 -13.391 28.203 1 18.7 448 LYS A CA 1
ATOM 3548 C C . LYS A 1 448 ? -42.438 -13.969 29.078 1 18.7 448 LYS A C 1
ATOM 3550 O O . LYS A 1 448 ? -42.094 -13.406 30.125 1 18.7 448 LYS A O 1
ATOM 3555 N N . HIS A 1 449 ? -41.562 -15.156 28.75 1 16.62 449 HIS A N 1
ATOM 3556 C CA . HIS A 1 449 ? -41.406 -15.75 30.062 1 16.62 449 HIS A CA 1
ATOM 3557 C C . HIS A 1 449 ? -40.562 -14.859 30.984 1 16.62 449 HIS A C 1
ATOM 3559 O O . HIS A 1 449 ? -39.844 -14 30.5 1 16.62 449 HIS A O 1
ATOM 3565 N N . SER A 1 450 ? -40.156 -15.539 32.219 1 16.92 450 SER A N 1
ATOM 3566 C CA . SER A 1 450 ? -40.156 -15.406 33.656 1 16.92 450 SER A CA 1
ATOM 3567 C C . SER A 1 450 ? -38.875 -14.789 34.188 1 16.92 450 SER A C 1
ATOM 3569 O O . SER A 1 450 ? -37.875 -14.773 33.469 1 16.92 450 SER A O 1
ATOM 3571 N N . PRO A 1 451 ? -38.531 -15.164 35.438 1 17.61 451 PRO A N 1
ATOM 3572 C CA . PRO A 1 451 ? -38.312 -14.555 36.75 1 17.61 451 PRO A CA 1
ATOM 3573 C C . PRO A 1 451 ? -36.844 -14.305 37.062 1 17.61 451 PRO A C 1
ATOM 3575 O O . PRO A 1 451 ? -36.469 -13.18 37.375 1 17.61 451 PRO A O 1
ATOM 3578 N N . SER A 1 452 ? -36.125 -15.172 37.938 1 16 452 SER A N 1
ATOM 3579 C CA . SER A 1 452 ? -35.781 -14.938 39.344 1 16 452 SER A CA 1
ATOM 3580 C C . SER A 1 452 ? -34.281 -14.836 39.531 1 16 452 SER A C 1
ATOM 3582 O O . SER A 1 452 ? -33.812 -14.344 40.562 1 16 452 SER A O 1
ATOM 3584 N N . LEU A 1 453 ? -33.281 -15.406 38.688 1 16.72 453 LEU A N 1
ATOM 3585 C CA . LEU A 1 453 ? -32.312 -16.016 39.594 1 16.72 453 LEU A CA 1
ATOM 3586 C C . LEU A 1 453 ? -31.438 -14.953 40.25 1 16.72 453 LEU A C 1
ATOM 3588 O O . LEU A 1 453 ? -31.031 -13.992 39.594 1 16.72 453 LEU A O 1
ATOM 3592 N N . GLN A 1 454 ? -30.859 -15.148 41.688 1 15.7 454 GLN A N 1
ATOM 3593 C CA . GLN A 1 454 ? -30.375 -14.711 42.969 1 15.7 454 GLN A CA 1
ATOM 3594 C C . GLN A 1 454 ? -28.859 -14.57 43 1 15.7 454 GLN A C 1
ATOM 3596 O O . GLN A 1 454 ? -28.297 -13.797 43.781 1 15.7 454 GLN A O 1
ATOM 3601 N N . ALA A 1 455 ? -27.797 -15.312 42.344 1 16.42 455 ALA A N 1
ATOM 3602 C CA . ALA A 1 455 ? -26.734 -15.781 43.188 1 16.42 455 ALA A CA 1
ATOM 3603 C C . ALA A 1 455 ? -25.734 -14.664 43.5 1 16.42 455 ALA A C 1
ATOM 3605 O O . ALA A 1 455 ? -25.188 -14.055 42.562 1 16.42 455 ALA A O 1
ATOM 3606 N N . LYS A 1 456 ? -25.359 -14.273 44.875 1 16.28 456 LYS A N 1
ATOM 3607 C CA . LYS A 1 456 ? -24.594 -13.391 45.75 1 16.28 456 LYS A CA 1
ATOM 3608 C C . LYS A 1 456 ? -23.172 -13.898 45.938 1 16.28 456 LYS A C 1
ATOM 3610 O O . LYS A 1 456 ? -22.859 -14.523 46.938 1 16.28 456 LYS A O 1
ATOM 3615 N N . ARG A 1 457 ? -22.438 -14.539 45.094 1 15.95 457 ARG A N 1
ATOM 3616 C CA . ARG A 1 457 ? -21.266 -15.18 45.656 1 15.95 457 ARG A CA 1
ATOM 3617 C C . ARG A 1 457 ? -20.391 -14.164 46.406 1 15.95 457 ARG A C 1
ATOM 3619 O O . ARG A 1 457 ? -20.453 -12.969 46.094 1 15.95 457 ARG A O 1
ATOM 3626 N N . ARG A 1 458 ? -18.938 -14.633 46.875 1 15.73 458 ARG A N 1
ATOM 3627 C CA . ARG A 1 458 ? -18 -14.906 47.969 1 15.73 458 ARG A CA 1
ATOM 3628 C C . ARG A 1 458 ? -16.875 -13.883 48 1 15.73 458 ARG A C 1
ATOM 3630 O O . ARG A 1 458 ? -16.062 -13.828 47.062 1 15.73 458 ARG A O 1
ATOM 3637 N N . ALA A 1 459 ? -16.797 -12.734 48.594 1 17.5 459 ALA A N 1
ATOM 3638 C CA . ALA A 1 459 ? -15.781 -11.758 48.969 1 17.5 459 ALA A CA 1
ATOM 3639 C C . ALA A 1 459 ? -14.844 -12.336 50.031 1 17.5 459 ALA A C 1
ATOM 3641 O O . ALA A 1 459 ? -15.203 -12.438 51.219 1 17.5 459 ALA A O 1
ATOM 3642 N N . THR A 1 460 ? -14.109 -13.461 50.062 1 17.08 460 THR A N 1
ATOM 3643 C CA . THR A 1 460 ? -13.289 -13.938 51.156 1 17.08 460 THR A CA 1
ATOM 3644 C C . THR A 1 460 ? -12.078 -13.023 51.344 1 17.08 460 THR A C 1
ATOM 3646 O O . THR A 1 460 ? -11.305 -12.789 50.438 1 17.08 460 THR A O 1
ATOM 3649 N N . ALA A 1 461 ? -11.836 -12.172 52.531 1 19.86 461 ALA A N 1
ATOM 3650 C CA . ALA A 1 461 ? -11 -11.242 53.281 1 19.86 461 ALA A CA 1
ATOM 3651 C C . ALA A 1 461 ? -9.836 -11.969 53.938 1 19.86 461 ALA A C 1
ATOM 3653 O O . ALA A 1 461 ? -9.062 -11.367 54.688 1 19.86 461 ALA A O 1
ATOM 3654 N N . GLU A 1 462 ? -9.289 -13.172 53.906 1 20.09 462 GLU A N 1
ATOM 3655 C CA . GLU A 1 462 ? -8.547 -13.688 55.062 1 20.09 462 GLU A CA 1
ATOM 3656 C C . GLU A 1 462 ? -7.254 -12.898 55.281 1 20.09 462 GLU A C 1
ATOM 3658 O O . GLU A 1 462 ? -6.535 -12.602 54.312 1 20.09 462 GLU A O 1
ATOM 3663 N N . TYR A 1 463 ? -6.992 -12.219 56.562 1 20.84 463 TYR A N 1
ATOM 3664 C CA . TYR A 1 463 ? -6.145 -11.547 57.562 1 20.84 463 TYR A CA 1
ATOM 3665 C C . TYR A 1 463 ? -4.945 -12.414 57.906 1 20.84 463 TYR A C 1
ATOM 3667 O O . TYR A 1 463 ? -5.047 -13.297 58.781 1 20.84 463 TYR A O 1
ATOM 3675 N N . VAL A 1 464 ? -4.25 -13.156 57.094 1 20.52 464 VAL A N 1
ATOM 3676 C CA . VAL A 1 464 ? -3.188 -13.961 57.688 1 20.52 464 VAL A CA 1
ATOM 3677 C C . VAL A 1 464 ? -2.131 -13.047 58.312 1 20.52 464 VAL A C 1
ATOM 3679 O O . VAL A 1 464 ? -1.644 -12.117 57.656 1 20.52 464 VAL A O 1
ATOM 3682 N N . LEU A 1 465 ? -1.666 -13.258 59.656 1 21.59 465 LEU A N 1
ATOM 3683 C CA . LEU A 1 465 ? -0.734 -13 60.75 1 21.59 465 LEU A CA 1
ATOM 3684 C C . LEU A 1 465 ? 0.698 -13.305 60.344 1 21.59 465 LEU A C 1
ATOM 3686 O O . LEU A 1 465 ? 0.957 -14.344 59.719 1 21.59 465 LEU A O 1
ATOM 3690 N N . MET B 1 1 ? -16.406 -32.906 -27.516 1 81 1 MET B N 1
ATOM 3691 C CA . MET B 1 1 ? -15.898 -31.781 -26.734 1 81 1 MET B CA 1
ATOM 3692 C C . MET B 1 1 ? -16.516 -31.781 -25.344 1 81 1 MET B C 1
ATOM 3694 O O . MET B 1 1 ? -17.672 -32.156 -25.156 1 81 1 MET B O 1
ATOM 3698 N N . LEU B 1 2 ? -15.664 -31.672 -24.344 1 88.56 2 LEU B N 1
ATOM 3699 C CA . LEU B 1 2 ? -16.109 -31.625 -22.953 1 88.56 2 LEU B CA 1
ATOM 3700 C C . LEU B 1 2 ? -16.016 -30.188 -22.422 1 88.56 2 LEU B C 1
ATOM 3702 O O . LEU B 1 2 ? -14.922 -29.703 -22.141 1 88.56 2 LEU B O 1
ATOM 3706 N N . ASP B 1 3 ? -17.219 -29.547 -22.344 1 93.56 3 ASP B N 1
ATOM 3707 C CA . ASP B 1 3 ? -17.297 -28.188 -21.828 1 93.56 3 ASP B CA 1
ATOM 3708 C C . ASP B 1 3 ? -17.891 -28.156 -20.422 1 93.56 3 ASP B C 1
ATOM 3710 O O . ASP B 1 3 ? -19.016 -28.609 -20.203 1 93.56 3 ASP B O 1
ATOM 3714 N N . ILE B 1 4 ? -17.125 -27.562 -19.516 1 97.06 4 ILE B N 1
ATOM 3715 C CA . ILE B 1 4 ? -17.531 -27.594 -18.109 1 97.06 4 ILE B CA 1
ATOM 3716 C C . ILE B 1 4 ? -17.547 -26.172 -17.547 1 97.06 4 ILE B C 1
ATOM 3718 O O . ILE B 1 4 ? -16.625 -25.391 -17.797 1 97.06 4 ILE B O 1
ATOM 3722 N N . THR B 1 5 ? -18.578 -25.844 -16.812 1 97.25 5 THR B N 1
ATOM 3723 C CA . THR B 1 5 ? -18.688 -24.562 -16.125 1 97.25 5 THR B CA 1
ATOM 3724 C C . THR B 1 5 ? -19.047 -24.766 -14.656 1 97.25 5 THR B C 1
ATOM 3726 O O . THR B 1 5 ? -19.797 -25.688 -14.32 1 97.25 5 THR B O 1
ATOM 3729 N N . VAL B 1 6 ? -18.438 -23.984 -13.789 1 97.88 6 VAL B N 1
ATOM 3730 C CA . VAL B 1 6 ? -18.75 -23.984 -12.359 1 97.88 6 VAL B CA 1
ATOM 3731 C C . VAL B 1 6 ? -19.469 -22.688 -11.992 1 97.88 6 VAL B C 1
ATOM 3733 O O . VAL B 1 6 ? -18.953 -21.594 -12.219 1 97.88 6 VAL B O 1
ATOM 3736 N N . SER B 1 7 ? -20.656 -22.844 -11.406 1 97.38 7 SER B N 1
ATOM 3737 C CA . SER B 1 7 ? -21.484 -21.672 -11.164 1 97.38 7 SER B CA 1
ATOM 3738 C C . SER B 1 7 ? -22.375 -21.859 -9.945 1 97.38 7 SER B C 1
ATOM 3740 O O . SER B 1 7 ? -22.281 -22.875 -9.258 1 97.38 7 SER B O 1
ATOM 3742 N N . GLU B 1 8 ? -23.078 -20.875 -9.547 1 96.31 8 GLU B N 1
ATOM 3743 C CA . GLU B 1 8 ? -24.156 -20.844 -8.578 1 96.31 8 GLU B CA 1
ATOM 3744 C C . GLU B 1 8 ? -23.719 -21.422 -7.234 1 96.31 8 GLU B C 1
ATOM 3746 O O . GLU B 1 8 ? -24.266 -22.422 -6.773 1 96.31 8 GLU B O 1
ATOM 3751 N N . PRO B 1 9 ? -22.812 -20.75 -6.605 1 96 9 PRO B N 1
ATOM 3752 C CA . PRO B 1 9 ? -22.438 -21.203 -5.262 1 96 9 PRO B CA 1
ATOM 3753 C C . PRO B 1 9 ? -23.609 -21.156 -4.281 1 96 9 PRO B C 1
ATOM 3755 O O . PRO B 1 9 ? -24.438 -20.234 -4.34 1 96 9 PRO B O 1
ATOM 3758 N N . GLU B 1 10 ? -23.766 -22.188 -3.447 1 94.94 10 GLU B N 1
ATOM 3759 C CA . GLU B 1 10 ? -24.797 -22.234 -2.422 1 94.94 10 GLU B CA 1
ATOM 3760 C C . GLU B 1 10 ? -24.203 -22.562 -1.053 1 94.94 10 GLU B C 1
ATOM 3762 O O . GLU B 1 10 ? -23.422 -23.5 -0.909 1 94.94 10 GLU B O 1
ATOM 3767 N N . GLN B 1 11 ? -24.531 -21.734 -0.147 1 91.38 11 GLN B N 1
ATOM 3768 C CA . GLN B 1 11 ? -24.078 -21.969 1.22 1 91.38 11 GLN B CA 1
ATOM 3769 C C . GLN B 1 11 ? -25.062 -22.844 1.989 1 91.38 11 GLN B C 1
ATOM 3771 O O . GLN B 1 11 ? -26.266 -22.625 1.941 1 91.38 11 GLN B O 1
ATOM 3776 N N . HIS B 1 12 ? -24.562 -23.828 2.562 1 88.56 12 HIS B N 1
ATOM 3777 C CA . HIS B 1 12 ? -25.375 -24.734 3.375 1 88.56 12 HIS B CA 1
ATOM 3778 C C . HIS B 1 12 ? -25.016 -24.625 4.852 1 88.56 12 HIS B C 1
ATOM 3780 O O . HIS B 1 12 ? -23.844 -24.688 5.219 1 88.56 12 HIS B O 1
ATOM 3786 N N . GLU B 1 13 ? -25.906 -24.078 5.672 1 76.62 13 GLU B N 1
ATOM 3787 C CA . GLU B 1 13 ? -25.656 -23.859 7.094 1 76.62 13 GLU B CA 1
ATOM 3788 C C . GLU B 1 13 ? -26.438 -24.859 7.945 1 76.62 13 GLU B C 1
ATOM 3790 O O . GLU B 1 13 ? -27.625 -24.656 8.203 1 76.62 13 GLU B O 1
ATOM 3795 N N . GLN B 1 14 ? -26.531 -26.094 7.793 1 62.94 14 GLN B N 1
ATOM 3796 C CA . GLN B 1 14 ? -27.391 -26.875 8.68 1 62.94 14 GLN B CA 1
ATOM 3797 C C . GLN B 1 14 ? -27.047 -26.625 10.141 1 62.94 14 GLN B C 1
ATOM 3799 O O . GLN B 1 14 ? -27.922 -26.344 10.953 1 62.94 14 GLN B O 1
ATOM 3804 N N . HIS B 1 15 ? -25.875 -27.016 10.68 1 59.94 15 HIS B N 1
ATOM 3805 C CA . HIS B 1 15 ? -25.344 -26.688 12 1 59.94 15 HIS B CA 1
ATOM 3806 C C . HIS B 1 15 ? -24.031 -25.938 11.906 1 59.94 15 HIS B C 1
ATOM 3808 O O . HIS B 1 15 ? -23.266 -26.109 10.953 1 59.94 15 HIS B O 1
ATOM 3814 N N . VAL B 1 16 ? -23.938 -24.781 12.625 1 58.25 16 VAL B N 1
ATOM 3815 C CA . VAL B 1 16 ? -22.875 -23.781 12.641 1 58.25 16 VAL B CA 1
ATOM 3816 C C . VAL B 1 16 ? -21.531 -24.453 12.367 1 58.25 16 VAL B C 1
ATOM 3818 O O . VAL B 1 16 ? -20.703 -23.922 11.609 1 58.25 16 VAL B O 1
ATOM 3821 N N . VAL B 1 17 ? -21.422 -25.641 12.898 1 64.12 17 VAL B N 1
ATOM 3822 C CA . VAL B 1 17 ? -20.109 -26.281 12.883 1 64.12 17 VAL B CA 1
ATOM 3823 C C . VAL B 1 17 ? -19.859 -26.906 11.516 1 64.12 17 VAL B C 1
ATOM 3825 O O . VAL B 1 17 ? -18.719 -26.938 11.047 1 64.12 17 VAL B O 1
ATOM 3828 N N . ASN B 1 18 ? -20.984 -27.156 10.711 1 75.69 18 ASN B N 1
ATOM 3829 C CA . ASN B 1 18 ? -20.766 -27.938 9.492 1 75.69 18 ASN B CA 1
ATOM 3830 C C . ASN B 1 18 ? -21.156 -27.141 8.25 1 75.69 18 ASN B C 1
ATOM 3832 O O . ASN B 1 18 ? -21.625 -27.703 7.262 1 75.69 18 ASN B O 1
ATOM 3836 N N . ALA B 1 19 ? -20.922 -25.922 8.281 1 86.56 19 ALA B N 1
ATOM 3837 C CA . ALA B 1 19 ? -21.312 -25.094 7.141 1 86.56 19 ALA B CA 1
ATOM 3838 C C . ALA B 1 19 ? -20.328 -25.234 5.988 1 86.56 19 ALA B C 1
ATOM 3840 O O . ALA B 1 19 ? -19.125 -25.375 6.207 1 86.56 19 ALA B O 1
ATOM 3841 N N . TYR B 1 20 ? -20.922 -25.422 4.785 1 89.69 20 TYR B N 1
ATOM 3842 C CA . TYR B 1 20 ? -20.062 -25.5 3.611 1 89.69 20 TYR B CA 1
ATOM 3843 C C . TYR B 1 20 ? -20.734 -24.859 2.4 1 89.69 20 TYR B C 1
ATOM 3845 O O . TYR B 1 20 ? -21.922 -24.547 2.439 1 89.69 20 TYR B O 1
ATOM 3853 N N . VAL B 1 21 ? -19.875 -24.594 1.388 1 93.62 21 VAL B N 1
ATOM 3854 C CA . VAL B 1 21 ? -20.359 -24.062 0.12 1 93.62 21 VAL B CA 1
ATOM 3855 C C . VAL B 1 21 ? -20.188 -25.094 -0.982 1 93.62 21 VAL B C 1
ATOM 3857 O O . VAL B 1 21 ? -19.156 -25.75 -1.074 1 93.62 21 VAL B O 1
ATOM 3860 N N . ASP B 1 22 ? -21.25 -25.375 -1.702 1 95.75 22 ASP B N 1
ATOM 3861 C CA . ASP B 1 22 ? -21.109 -26.219 -2.879 1 95.75 22 ASP B CA 1
ATOM 3862 C C . ASP B 1 22 ? -21.359 -25.438 -4.16 1 95.75 22 ASP B C 1
ATOM 3864 O O . ASP B 1 22 ? -21.812 -24.281 -4.113 1 95.75 22 ASP B O 1
ATOM 3868 N N . TYR B 1 23 ? -20.922 -25.953 -5.266 1 97.5 23 TYR B N 1
ATOM 3869 C CA . TYR B 1 23 ? -21 -25.312 -6.57 1 97.5 23 TYR B CA 1
ATOM 3870 C C . TYR B 1 23 ? -21.719 -26.188 -7.578 1 97.5 23 TYR B C 1
ATOM 3872 O O . TYR B 1 23 ? -21.609 -27.422 -7.535 1 97.5 23 TYR B O 1
ATOM 3880 N N . LYS B 1 24 ? -22.391 -25.516 -8.422 1 97.94 24 LYS B N 1
ATOM 3881 C CA . LYS B 1 24 ? -23 -26.219 -9.539 1 97.94 24 LYS B CA 1
ATOM 3882 C C . LYS B 1 24 ? -22 -26.453 -10.664 1 97.94 24 LYS B C 1
ATOM 3884 O O . LYS B 1 24 ? -21.453 -25.5 -11.219 1 97.94 24 LYS B O 1
ATOM 3889 N N . VAL B 1 25 ? -21.781 -27.703 -10.992 1 98.38 25 VAL B N 1
ATOM 3890 C CA . VAL B 1 25 ? -20.891 -28.078 -12.094 1 98.38 25 VAL B CA 1
ATOM 3891 C C . VAL B 1 25 ? -21.734 -28.516 -13.297 1 98.38 25 VAL B C 1
ATOM 3893 O O . VAL B 1 25 ? -22.312 -29.609 -13.289 1 98.38 25 VAL B O 1
ATOM 3896 N N . SER B 1 26 ? -21.688 -27.703 -14.297 1 97.81 26 SER B N 1
ATOM 3897 C CA . SER B 1 26 ? -22.469 -28 -15.492 1 97.81 26 SER B CA 1
ATOM 3898 C C . SER B 1 26 ? -21.594 -28.516 -16.625 1 97.81 26 SER B C 1
ATOM 3900 O O . SER B 1 26 ? -20.562 -27.922 -16.938 1 97.81 26 SER B O 1
ATOM 3902 N N . THR B 1 27 ? -22.062 -29.625 -17.219 1 96.88 27 THR B N 1
ATOM 3903 C CA . THR B 1 27 ? -21.281 -30.266 -18.281 1 96.88 27 THR B CA 1
ATOM 3904 C C . THR B 1 27 ? -22.078 -30.328 -19.578 1 96.88 27 THR B C 1
ATOM 3906 O O . THR B 1 27 ? -23.25 -30.703 -19.578 1 96.88 27 THR B O 1
ATOM 3909 N N . SER B 1 28 ? -21.469 -29.875 -20.672 1 95.81 28 SER B N 1
ATOM 3910 C CA . SER B 1 28 ? -21.969 -30.031 -22.031 1 95.81 28 SER B CA 1
ATOM 3911 C C . SER B 1 28 ? -21.016 -30.859 -22.875 1 95.81 28 SER B C 1
ATOM 3913 O O . SER B 1 28 ? -19.844 -30.5 -23.016 1 95.81 28 SER B O 1
ATOM 3915 N N . THR B 1 29 ? -21.5 -31.984 -23.375 1 94.12 29 THR B N 1
ATOM 3916 C CA . THR B 1 29 ? -20.578 -32.844 -24.109 1 94.12 29 THR B CA 1
ATOM 3917 C C . THR B 1 29 ? -21.312 -33.625 -25.203 1 94.12 29 THR B C 1
ATOM 3919 O O . THR B 1 29 ? -22.531 -33.75 -25.156 1 94.12 29 THR B O 1
ATOM 3922 N N . ASP B 1 30 ? -20.531 -34 -26.281 1 91.62 30 ASP B N 1
ATOM 3923 C CA . ASP B 1 30 ? -21.031 -34.844 -27.344 1 91.62 30 ASP B CA 1
ATOM 3924 C C . ASP B 1 30 ? -20.391 -36.219 -27.312 1 91.62 30 ASP B C 1
ATOM 3926 O O . ASP B 1 30 ? -20.562 -37.031 -28.234 1 91.62 30 ASP B O 1
ATOM 3930 N N . LEU B 1 31 ? -19.766 -36.438 -26.219 1 90.75 31 LEU B N 1
ATOM 3931 C CA . LEU B 1 31 ? -19.062 -37.719 -26.109 1 90.75 31 LEU B CA 1
ATOM 3932 C C . LEU B 1 31 ? -20.016 -38.812 -25.703 1 90.75 31 LEU B C 1
ATOM 3934 O O . LEU B 1 31 ? -20.875 -38.625 -24.844 1 90.75 31 LEU B O 1
ATOM 3938 N N . ALA B 1 32 ? -19.766 -40 -26.203 1 89.5 32 ALA B N 1
ATOM 3939 C CA . ALA B 1 32 ? -20.672 -41.156 -26.047 1 89.5 32 ALA B CA 1
ATOM 3940 C C . ALA B 1 32 ? -20.531 -41.781 -24.672 1 89.5 32 ALA B C 1
ATOM 3942 O O . ALA B 1 32 ? -21.438 -42.469 -24.203 1 89.5 32 ALA B O 1
ATOM 3943 N N . ARG B 1 33 ? -19.531 -41.531 -24.016 1 88.38 33 ARG B N 1
ATOM 3944 C CA . ARG B 1 33 ? -19.281 -42.188 -22.734 1 88.38 33 ARG B CA 1
ATOM 3945 C C . ARG B 1 33 ? -20.156 -41.594 -21.641 1 88.38 33 ARG B C 1
ATOM 3947 O O . ARG B 1 33 ? -20.328 -42.188 -20.578 1 88.38 33 ARG B O 1
ATOM 3954 N N . PHE B 1 34 ? -20.734 -40.531 -21.938 1 90 34 PHE B N 1
ATOM 3955 C CA . PHE B 1 34 ? -21.609 -39.906 -20.953 1 90 34 PHE B CA 1
ATOM 3956 C C . PHE B 1 34 ? -23.062 -40.219 -21.25 1 90 34 PHE B C 1
ATOM 3958 O O . PHE B 1 34 ? -23.453 -40.406 -22.406 1 90 34 PHE B O 1
ATOM 3965 N N . SER B 1 35 ? -23.875 -40.25 -20.219 1 87.62 35 SER B N 1
ATOM 3966 C CA . SER B 1 35 ? -25.281 -40.656 -20.344 1 87.62 35 SER B CA 1
ATOM 3967 C C . SER B 1 35 ? -26.109 -39.562 -21 1 87.62 35 SER B C 1
ATOM 3969 O O . SER B 1 35 ? -27.125 -39.844 -21.641 1 87.62 35 SER B O 1
ATOM 3971 N N . GLN B 1 36 ? -25.75 -38.344 -20.75 1 91.25 36 GLN B N 1
ATOM 3972 C CA . GLN B 1 36 ? -26.469 -37.188 -21.266 1 91.25 36 GLN B CA 1
ATOM 3973 C C . GLN B 1 36 ? -25.516 -36.188 -21.906 1 91.25 36 GLN B C 1
ATOM 3975 O O . GLN B 1 36 ? -24.312 -36.219 -21.656 1 91.25 36 GLN B O 1
ATOM 3980 N N . HIS B 1 37 ? -26.094 -35.344 -22.688 1 92.81 37 HIS B N 1
ATOM 3981 C CA . HIS B 1 37 ? -25.281 -34.344 -23.375 1 92.81 37 HIS B CA 1
ATOM 3982 C C . HIS B 1 37 ? -25.172 -33.062 -22.531 1 92.81 37 HIS B C 1
ATOM 3984 O O . HIS B 1 37 ? -24.219 -32.312 -22.703 1 92.81 37 HIS B O 1
ATOM 3990 N N . HIS B 1 38 ? -26.219 -32.844 -21.797 1 94.75 38 HIS B N 1
ATOM 3991 C CA . HIS B 1 38 ? -26.219 -31.703 -20.875 1 94.75 38 HIS B CA 1
ATOM 3992 C C . HIS B 1 38 ? -26.719 -32.094 -19.5 1 94.75 38 HIS B C 1
ATOM 3994 O O . HIS B 1 38 ? -27.828 -32.625 -19.344 1 94.75 38 HIS B O 1
ATOM 4000 N N . PHE B 1 39 ? -25.906 -31.969 -18.547 1 95.75 39 PHE B N 1
ATOM 4001 C CA . PHE B 1 39 ? -26.266 -32.344 -17.188 1 95.75 39 PHE B CA 1
ATOM 4002 C C . PHE B 1 39 ? -25.453 -31.531 -16.172 1 95.75 39 PHE B C 1
ATOM 4004 O O . PHE B 1 39 ? -24.562 -30.766 -16.547 1 95.75 39 PHE B O 1
ATOM 4011 N N . PHE B 1 40 ? -25.859 -31.609 -14.898 1 96.44 40 PHE B N 1
ATOM 4012 C CA . PHE B 1 40 ? -25.125 -30.891 -13.859 1 96.44 40 PHE B CA 1
ATOM 4013 C C . PHE B 1 40 ? -25.125 -31.672 -12.555 1 96.44 40 PHE B C 1
ATOM 4015 O O . PHE B 1 40 ? -25.984 -32.562 -12.352 1 96.44 40 PHE B O 1
ATOM 4022 N N . VAL B 1 41 ? -24.156 -31.469 -11.789 1 97.25 41 VAL B N 1
ATOM 4023 C CA . VAL B 1 41 ? -24.062 -31.984 -10.43 1 97.25 41 VAL B CA 1
ATOM 4024 C C . VAL B 1 41 ? -23.609 -30.891 -9.477 1 97.25 41 VAL B C 1
ATOM 4026 O O . VAL B 1 41 ? -23.156 -29.828 -9.914 1 97.25 41 VAL B O 1
ATOM 4029 N N . ARG B 1 42 ? -23.797 -31.109 -8.211 1 96.75 42 ARG B N 1
ATOM 4030 C CA . ARG B 1 42 ? -23.281 -30.172 -7.207 1 96.75 42 ARG B CA 1
ATOM 4031 C C . ARG B 1 42 ? -22.141 -30.812 -6.41 1 96.75 42 ARG B C 1
ATOM 4033 O O . ARG B 1 42 ? -22.234 -31.969 -5.988 1 96.75 42 ARG B O 1
ATOM 4040 N N . ARG B 1 43 ? -21.078 -30.078 -6.336 1 97.62 43 ARG B N 1
ATOM 4041 C CA . ARG B 1 43 ? -19.891 -30.578 -5.676 1 97.62 43 ARG B CA 1
ATOM 4042 C C . ARG B 1 43 ? -19.312 -29.531 -4.711 1 97.62 43 ARG B C 1
ATOM 4044 O O . ARG B 1 43 ? -19.359 -28.344 -4.988 1 97.62 43 ARG B O 1
ATOM 4051 N N . ARG B 1 44 ? -18.859 -29.953 -3.572 1 94.5 44 ARG B N 1
ATOM 4052 C CA . ARG B 1 44 ? -18.125 -29.094 -2.66 1 94.5 44 ARG B CA 1
ATOM 4053 C C . ARG B 1 44 ? -16.625 -29.234 -2.865 1 94.5 44 ARG B C 1
ATOM 4055 O O . ARG B 1 44 ? -16.172 -30.078 -3.65 1 94.5 44 ARG B O 1
ATOM 4062 N N . PHE B 1 45 ? -15.797 -28.453 -2.219 1 95.25 45 PHE B N 1
ATOM 4063 C CA . PHE B 1 45 ? -14.359 -28.406 -2.455 1 95.25 45 PHE B CA 1
ATOM 4064 C C . PHE B 1 45 ? -13.719 -29.766 -2.18 1 95.25 45 PHE B C 1
ATOM 4066 O O . PHE B 1 45 ? -12.844 -30.203 -2.922 1 95.25 45 PHE B O 1
ATOM 4073 N N . ARG B 1 46 ? -14.148 -30.453 -1.161 1 94.44 46 ARG B N 1
ATOM 4074 C CA . ARG B 1 46 ? -13.57 -31.75 -0.791 1 94.44 46 ARG B CA 1
ATOM 4075 C C . ARG B 1 46 ? -13.766 -32.781 -1.901 1 94.44 46 ARG B C 1
ATOM 4077 O O . ARG B 1 46 ? -12.961 -33.688 -2.057 1 94.44 46 ARG B O 1
ATOM 4084 N N . ASP B 1 47 ? -14.789 -32.594 -2.619 1 96.69 47 ASP B N 1
ATOM 4085 C CA . ASP B 1 47 ? -15.023 -33.5 -3.76 1 96.69 47 ASP B CA 1
ATOM 4086 C C . ASP B 1 47 ? -13.984 -33.25 -4.855 1 96.69 47 ASP B C 1
ATOM 4088 O O . ASP B 1 47 ? -13.523 -34.188 -5.496 1 96.69 47 ASP B O 1
ATOM 4092 N N . PHE B 1 48 ? -13.68 -31.984 -5.074 1 97.88 48 PHE B N 1
ATOM 4093 C CA . PHE B 1 48 ? -12.633 -31.656 -6.031 1 97.88 48 PHE B CA 1
ATOM 4094 C C . PHE B 1 48 ? -11.289 -32.219 -5.578 1 97.88 48 PHE B C 1
ATOM 4096 O O . PHE B 1 48 ? -10.492 -32.688 -6.395 1 97.88 48 PHE B O 1
ATOM 4103 N N . GLN B 1 49 ? -11.086 -32.188 -4.297 1 96.75 49 GLN B N 1
ATOM 4104 C CA . GLN B 1 49 ? -9.859 -32.75 -3.738 1 96.75 49 GLN B CA 1
ATOM 4105 C C . GLN B 1 49 ? -9.773 -34.25 -4.008 1 96.75 49 GLN B C 1
ATOM 4107 O O . GLN B 1 49 ? -8.711 -34.75 -4.363 1 96.75 49 GLN B O 1
ATOM 4112 N N . TRP B 1 50 ? -10.867 -34.844 -3.801 1 96.88 50 TRP B N 1
ATOM 4113 C CA . TRP B 1 50 ? -10.93 -36.281 -4.098 1 96.88 50 TRP B CA 1
ATOM 4114 C C . TRP B 1 50 ? -10.555 -36.562 -5.555 1 96.88 50 TRP B C 1
ATOM 4116 O O . TRP B 1 50 ? -9.758 -37.438 -5.844 1 96.88 50 TRP B O 1
ATOM 4126 N N . LEU B 1 51 ? -11.18 -35.812 -6.441 1 97.75 51 LEU B N 1
ATOM 4127 C CA . LEU B 1 51 ? -10.891 -35.969 -7.863 1 97.75 51 LEU B CA 1
ATOM 4128 C C . LEU B 1 51 ? -9.406 -35.781 -8.148 1 97.75 51 LEU B C 1
ATOM 4130 O O . LEU B 1 51 ? -8.797 -36.594 -8.852 1 97.75 51 LEU B O 1
ATOM 4134 N N . HIS B 1 52 ? -8.875 -34.719 -7.613 1 97.81 52 HIS B N 1
ATOM 4135 C CA . HIS B 1 52 ? -7.461 -34.438 -7.812 1 97.81 52 HIS B CA 1
ATOM 4136 C C . HIS B 1 52 ? -6.586 -35.562 -7.332 1 97.81 52 HIS B C 1
ATOM 4138 O O . HIS B 1 52 ? -5.645 -35.969 -8.023 1 97.81 52 HIS B O 1
ATOM 4144 N N . GLU B 1 53 ? -6.895 -36.125 -6.227 1 96 53 GLU B N 1
ATOM 4145 C CA . GLU B 1 53 ? -6.133 -37.219 -5.652 1 96 53 GLU B CA 1
ATOM 4146 C C . GLU B 1 53 ? -6.234 -38.469 -6.52 1 96 53 GLU B C 1
ATOM 4148 O O . GLU B 1 53 ? -5.234 -39.156 -6.762 1 96 53 GLU B O 1
ATOM 4153 N N . GLN B 1 54 ? -7.426 -38.75 -6.961 1 96.19 54 GLN B N 1
ATOM 4154 C CA . GLN B 1 54 ? -7.641 -39.906 -7.812 1 96.19 54 GLN B CA 1
ATOM 4155 C C . GLN B 1 54 ? -6.855 -39.812 -9.117 1 96.19 54 GLN B C 1
ATOM 4157 O O . GLN B 1 54 ? -6.246 -40.781 -9.57 1 96.19 54 GLN B O 1
ATOM 4162 N N . LEU B 1 55 ? -6.898 -38.562 -9.688 1 97.06 55 LEU B N 1
ATOM 4163 C CA . LEU B 1 55 ? -6.172 -38.344 -10.938 1 97.06 55 LEU B CA 1
ATOM 4164 C C . LEU B 1 55 ? -4.668 -38.469 -10.727 1 97.06 55 LEU B C 1
ATOM 4166 O O . LEU B 1 55 ? -3.973 -39.094 -11.531 1 97.06 55 LEU B O 1
ATOM 4170 N N . SER B 1 56 ? -4.18 -37.969 -9.617 1 94.88 56 SER B N 1
ATOM 4171 C CA . SER B 1 56 ? -2.756 -38.031 -9.305 1 94.88 56 SER B CA 1
ATOM 4172 C C . SER B 1 56 ? -2.293 -39.469 -9.078 1 94.88 56 SER B C 1
ATOM 4174 O O . SER B 1 56 ? -1.188 -39.812 -9.477 1 94.88 56 SER B O 1
ATOM 4176 N N . HIS B 1 57 ? -3.125 -40.25 -8.539 1 91.88 57 HIS B N 1
ATOM 4177 C CA . HIS B 1 57 ? -2.799 -41.625 -8.242 1 91.88 57 HIS B CA 1
ATOM 4178 C C . HIS B 1 57 ? -2.854 -42.5 -9.492 1 91.88 57 HIS B C 1
ATOM 4180 O O . HIS B 1 57 ? -1.979 -43.344 -9.711 1 91.88 57 HIS B O 1
ATOM 4186 N N . SER B 1 58 ? -3.836 -42.25 -10.289 1 92.69 58 SER B N 1
ATOM 4187 C CA . SER B 1 58 ? -4.07 -43.094 -11.469 1 92.69 58 SER 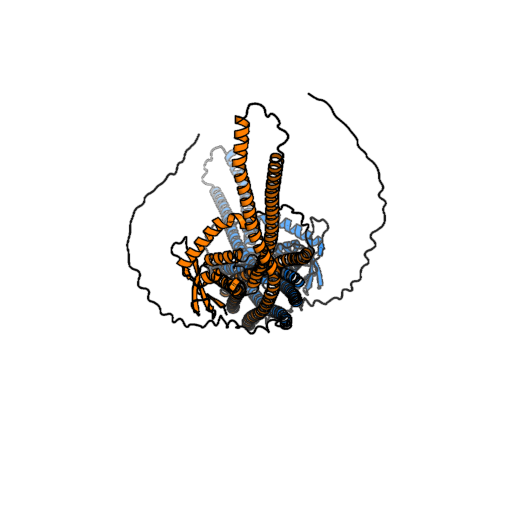B CA 1
ATOM 4188 C C . SER B 1 58 ? -3.082 -42.781 -12.578 1 92.69 58 SER B C 1
ATOM 4190 O O . SER B 1 58 ? -2.768 -43.625 -13.414 1 92.69 58 SER B O 1
ATOM 4192 N N . PHE B 1 59 ? -2.658 -41.531 -12.594 1 94.12 59 PHE B N 1
ATOM 4193 C CA . PHE B 1 59 ? -1.77 -41.094 -13.664 1 94.12 59 PHE B CA 1
ATOM 4194 C C . PHE B 1 59 ? -0.527 -40.438 -13.086 1 94.12 59 PHE B C 1
ATOM 4196 O O . PHE B 1 59 ? -0.315 -39.219 -13.281 1 94.12 59 PHE B O 1
ATOM 4203 N N . PRO B 1 60 ? 0.362 -41.156 -12.555 1 92.62 60 PRO B N 1
ATOM 4204 C CA . PRO B 1 60 ? 1.54 -40.562 -11.898 1 92.62 60 PRO B CA 1
ATOM 4205 C C . PRO B 1 60 ? 2.475 -39.875 -12.875 1 92.62 60 PRO B C 1
ATOM 4207 O O . PRO B 1 60 ? 3.314 -39.062 -12.461 1 92.62 60 PRO B O 1
ATOM 4210 N N . GLY B 1 61 ? 2.428 -40.156 -14.188 1 94.56 61 GLY B N 1
ATOM 4211 C CA . GLY B 1 61 ? 3.301 -39.531 -15.18 1 94.56 61 GLY B CA 1
ATOM 4212 C C . GLY B 1 61 ? 2.668 -38.344 -15.875 1 94.56 61 GLY B C 1
ATOM 4213 O O . GLY B 1 61 ? 3.229 -37.812 -16.844 1 94.56 61 GLY B O 1
ATOM 4214 N N . VAL B 1 62 ? 1.508 -37.906 -15.438 1 96.25 62 VAL B N 1
ATOM 4215 C CA . VAL B 1 62 ? 0.772 -36.812 -16.078 1 96.25 62 VAL B CA 1
ATOM 4216 C C . VAL B 1 62 ? 0.719 -35.594 -15.141 1 96.25 62 VAL B C 1
ATOM 4218 O O . VAL B 1 62 ? 0.599 -35.75 -13.922 1 96.25 62 VAL B O 1
ATOM 4221 N N . VAL B 1 63 ? 0.856 -34.406 -15.734 1 97.06 63 VAL B N 1
ATOM 4222 C CA . VAL B 1 63 ? 0.766 -33.188 -14.961 1 97.06 63 VAL B CA 1
ATOM 4223 C C . VAL B 1 63 ? -0.697 -32.875 -14.656 1 97.06 63 VAL B C 1
ATOM 4225 O O . VAL B 1 63 ? -1.446 -32.469 -15.547 1 97.06 63 VAL B O 1
ATOM 4228 N N . VAL B 1 64 ? -1.074 -33.062 -13.445 1 97.62 64 VAL B N 1
ATOM 4229 C CA . VAL B 1 64 ? -2.441 -32.781 -13.031 1 97.62 64 VAL B CA 1
ATOM 4230 C C . VAL B 1 64 ? -2.555 -31.312 -12.609 1 97.62 64 VAL B C 1
ATOM 4232 O O . VAL B 1 64 ? -1.782 -30.828 -11.773 1 97.62 64 VAL B O 1
ATOM 4235 N N . PRO B 1 65 ? -3.508 -30.609 -13.195 1 97.62 65 PRO B N 1
ATOM 4236 C CA . PRO B 1 65 ? -3.676 -29.203 -12.836 1 97.62 65 PRO B CA 1
ATOM 4237 C C . PRO B 1 65 ? -3.949 -29.016 -11.344 1 97.62 65 PRO B C 1
ATOM 4239 O O . PRO B 1 65 ? -4.609 -29.844 -10.719 1 97.62 65 PRO B O 1
ATOM 4242 N N . PRO B 1 66 ? -3.439 -27.906 -10.812 1 96.81 66 PRO B N 1
ATOM 4243 C CA . PRO B 1 66 ? -3.615 -27.672 -9.375 1 96.81 66 PRO B CA 1
ATOM 4244 C C . PRO B 1 66 ? -5.016 -27.172 -9.031 1 96.81 66 PRO B C 1
ATOM 4246 O O . PRO B 1 66 ? -5.684 -26.562 -9.875 1 96.81 66 PRO B O 1
ATOM 4249 N N . LEU B 1 67 ? -5.379 -27.438 -7.828 1 96.69 67 LEU B N 1
ATOM 4250 C CA . LEU B 1 67 ? -6.582 -26.844 -7.262 1 96.69 67 LEU B CA 1
ATOM 4251 C C . LEU B 1 67 ? -6.277 -25.453 -6.691 1 96.69 67 LEU B C 1
ATOM 4253 O O . LEU B 1 67 ? -5.137 -25.172 -6.332 1 96.69 67 LEU B O 1
ATOM 4257 N N . PRO B 1 68 ? -7.328 -24.641 -6.699 1 92.38 68 PRO B N 1
ATOM 4258 C CA . PRO B 1 68 ? -7.102 -23.344 -6.062 1 92.38 68 PRO B CA 1
ATOM 4259 C C . PRO B 1 68 ? -6.746 -23.469 -4.582 1 92.38 68 PRO B C 1
ATOM 4261 O O . PRO B 1 68 ? -7.277 -24.344 -3.885 1 92.38 68 PRO B O 1
ATOM 4264 N N . GLN B 1 69 ? -5.754 -22.672 -4.211 1 81.12 69 GLN B N 1
ATOM 4265 C CA . GLN B 1 69 ? -5.293 -22.719 -2.828 1 81.12 69 GLN B CA 1
ATOM 4266 C C . GLN B 1 69 ? -5.793 -21.5 -2.045 1 81.12 69 GLN B C 1
ATOM 4268 O O . GLN B 1 69 ? -6.164 -20.484 -2.635 1 81.12 69 GLN B O 1
ATOM 4273 N N . VAL B 1 70 ? -5.812 -21.75 -0.751 1 74.5 70 VAL B N 1
ATOM 4274 C CA . VAL B 1 70 ? -6.203 -20.641 0.13 1 74.5 70 VAL B CA 1
ATOM 4275 C C . VAL B 1 70 ? -5.051 -19.656 0.256 1 74.5 70 VAL B C 1
ATOM 4277 O O . VAL B 1 70 ? -3.893 -20.047 0.4 1 74.5 70 VAL B O 1
ATOM 4280 N N . ASP B 1 71 ? -5.406 -18.438 -0.014 1 70.56 71 ASP B N 1
ATOM 4281 C CA . ASP B 1 71 ? -4.445 -17.359 0.122 1 70.56 71 ASP B CA 1
ATOM 4282 C C . ASP B 1 71 ? -4.293 -16.938 1.582 1 70.56 71 ASP B C 1
ATOM 4284 O O . ASP B 1 71 ? -5.223 -16.375 2.176 1 70.56 71 ASP B O 1
ATOM 4288 N N . SER B 1 72 ? -3.176 -17.172 2.135 1 63.56 72 SER B N 1
ATOM 4289 C CA . SER B 1 72 ? -2.936 -16.891 3.547 1 63.56 72 SER B CA 1
ATOM 4290 C C . SER B 1 72 ? -2.885 -15.398 3.816 1 63.56 72 SER B C 1
ATOM 4292 O O . SER B 1 72 ? -3.152 -14.953 4.934 1 63.56 72 SER B O 1
ATOM 4294 N N . LEU B 1 73 ? -2.605 -14.672 2.828 1 64.31 73 LEU B N 1
ATOM 4295 C CA . LEU B 1 73 ? -2.469 -13.234 3.033 1 64.31 73 LEU B CA 1
ATOM 4296 C C . LEU B 1 73 ? -3.834 -12.562 3.074 1 64.31 73 LEU B C 1
ATOM 4298 O O . LEU B 1 73 ? -3.965 -11.445 3.578 1 64.31 73 LEU B O 1
ATOM 4302 N N . LEU B 1 74 ? -4.711 -13.367 2.484 1 66.75 74 LEU B N 1
ATOM 4303 C CA . LEU B 1 74 ? -6.051 -12.781 2.461 1 66.75 74 LEU B CA 1
ATOM 4304 C C . LEU B 1 74 ? -6.855 -13.219 3.68 1 66.75 74 LEU B C 1
ATOM 4306 O O . LEU B 1 74 ? -6.961 -14.414 3.963 1 66.75 74 LEU B O 1
ATOM 4310 N N . LYS B 1 75 ? -7.012 -12.508 4.723 1 62.06 75 LYS B N 1
ATOM 4311 C CA . LYS B 1 75 ? -7.785 -12.82 5.922 1 62.06 75 LYS B CA 1
ATOM 4312 C C . LYS B 1 75 ? -9.273 -12.898 5.609 1 62.06 75 LYS B C 1
ATOM 4314 O O . LYS B 1 75 ? -10.102 -12.383 6.367 1 62.06 75 LYS B O 1
ATOM 4319 N N . ASP B 1 76 ? -9.484 -13.508 4.457 1 69.19 76 ASP B N 1
ATOM 4320 C CA . ASP B 1 76 ? -10.898 -13.492 4.094 1 69.19 76 ASP B CA 1
ATOM 4321 C C . ASP B 1 76 ? -11.641 -14.672 4.719 1 69.19 76 ASP B C 1
ATOM 4323 O O . ASP B 1 76 ? -11.055 -15.75 4.91 1 69.19 76 ASP B O 1
ATOM 4327 N N . ASP B 1 77 ? -12.836 -14.367 5.023 1 78.25 77 ASP B N 1
ATOM 4328 C CA . ASP B 1 77 ? -13.828 -15.352 5.453 1 78.25 77 ASP B CA 1
ATOM 4329 C C . ASP B 1 77 ? -14.211 -16.281 4.305 1 78.25 77 ASP B C 1
ATOM 4331 O O . ASP B 1 77 ? -14.406 -15.844 3.172 1 78.25 77 ASP B O 1
ATOM 4335 N N . ARG B 1 78 ? -14.281 -17.609 4.602 1 80.62 78 ARG B N 1
ATOM 4336 C CA . ARG B 1 78 ? -14.594 -18.625 3.604 1 80.62 78 ARG B CA 1
ATOM 4337 C C . ARG B 1 78 ? -16 -18.422 3.039 1 80.62 78 ARG B C 1
ATOM 4339 O O . ARG B 1 78 ? -16.344 -19.016 2.016 1 80.62 78 ARG B O 1
ATOM 4346 N N . PHE B 1 79 ? -16.688 -17.547 3.641 1 84.19 79 PHE B N 1
ATOM 4347 C CA . PHE B 1 79 ? -18.062 -17.328 3.172 1 84.19 79 PHE B CA 1
ATOM 4348 C C . PHE B 1 79 ? -18.203 -15.961 2.518 1 84.19 79 PHE B C 1
ATOM 4350 O O . PHE B 1 79 ? -19.281 -15.586 2.074 1 84.19 79 PHE B O 1
ATOM 4357 N N . SER B 1 80 ? -17.109 -15.305 2.369 1 87.31 80 SER B N 1
ATOM 4358 C CA . SER B 1 80 ? -17.188 -14.016 1.693 1 87.31 80 SER B CA 1
ATOM 4359 C C . SER B 1 80 ? -17.422 -14.188 0.197 1 87.31 80 SER B C 1
ATOM 4361 O O . SER B 1 80 ? -16.906 -15.117 -0.419 1 87.31 80 SER B O 1
ATOM 4363 N N . PRO B 1 81 ? -18.188 -13.289 -0.337 1 88.44 81 PRO B N 1
ATOM 4364 C CA . PRO B 1 81 ? -18.453 -13.367 -1.774 1 88.44 81 PRO B CA 1
ATOM 4365 C C . PRO B 1 81 ? -17.172 -13.344 -2.615 1 88.44 81 PRO B C 1
ATOM 4367 O O . PRO B 1 81 ? -17.094 -14.039 -3.631 1 88.44 81 PRO B O 1
ATOM 4370 N N . ALA B 1 82 ? -16.25 -12.609 -2.168 1 86.62 82 ALA B N 1
ATOM 4371 C CA . ALA B 1 82 ? -14.992 -12.508 -2.906 1 86.62 82 ALA B CA 1
ATOM 4372 C C . ALA B 1 82 ? -14.242 -13.836 -2.893 1 86.62 82 ALA B C 1
ATOM 4374 O O . ALA B 1 82 ? -13.711 -14.266 -3.922 1 86.62 82 ALA B O 1
ATOM 4375 N N . PHE B 1 83 ? -14.211 -14.484 -1.798 1 89.69 83 PHE B N 1
ATOM 4376 C CA . PHE B 1 83 ? -13.547 -15.773 -1.675 1 89.69 83 PHE B CA 1
ATOM 4377 C C . PHE B 1 83 ? -14.234 -16.828 -2.539 1 89.69 83 PHE B C 1
ATOM 4379 O O . PHE B 1 83 ? -13.578 -17.578 -3.258 1 89.69 83 PHE B O 1
ATOM 4386 N N . ILE B 1 84 ? -15.516 -16.812 -2.477 1 92.81 84 ILE B N 1
ATOM 4387 C CA . ILE B 1 84 ? -16.312 -17.797 -3.188 1 92.81 84 ILE B CA 1
ATOM 4388 C C . ILE B 1 84 ? -16.109 -17.641 -4.691 1 92.81 84 ILE B C 1
ATOM 4390 O O . ILE B 1 84 ? -15.961 -18.641 -5.41 1 92.81 84 ILE B O 1
ATOM 4394 N N . GLN B 1 85 ? -16.078 -16.438 -5.09 1 92.69 85 GLN B N 1
ATOM 4395 C CA . GLN B 1 85 ? -15.898 -16.172 -6.512 1 92.69 85 GLN B CA 1
ATOM 4396 C C . GLN B 1 85 ? -14.516 -16.625 -6.98 1 92.69 85 GLN B C 1
ATOM 4398 O O . GLN B 1 85 ? -14.375 -17.203 -8.062 1 92.69 85 GLN B O 1
ATOM 4403 N N . ARG B 1 86 ? -13.531 -16.375 -6.238 1 91.56 86 ARG B N 1
ATOM 4404 C CA . ARG B 1 86 ? -12.172 -16.797 -6.57 1 91.56 86 ARG B CA 1
ATOM 4405 C C . ARG B 1 86 ? -12.055 -18.312 -6.637 1 91.56 86 ARG B C 1
ATOM 4407 O O . ARG B 1 86 ? -11.469 -18.859 -7.57 1 91.56 86 ARG B O 1
ATOM 4414 N N . ARG B 1 87 ? -12.625 -18.922 -5.648 1 93.5 87 ARG B N 1
ATOM 4415 C CA . ARG B 1 87 ? -12.586 -20.391 -5.617 1 93.5 87 ARG B CA 1
ATOM 4416 C C . ARG B 1 87 ? -13.359 -20.984 -6.793 1 93.5 87 ARG B C 1
ATOM 4418 O O . ARG B 1 87 ? -12.891 -21.922 -7.434 1 93.5 87 ARG B O 1
ATOM 4425 N N . GLN B 1 88 ? -14.5 -20.406 -7.059 1 96.38 88 GLN B N 1
ATOM 4426 C CA . GLN B 1 88 ? -15.328 -20.859 -8.18 1 96.38 88 GLN B CA 1
ATOM 4427 C C . GLN B 1 88 ? -14.539 -20.812 -9.492 1 96.38 88 GLN B C 1
ATOM 4429 O O . GLN B 1 88 ? -14.531 -21.797 -10.242 1 96.38 88 GLN B O 1
ATOM 4434 N N . ALA B 1 89 ? -13.867 -19.734 -9.703 1 95.62 89 ALA B N 1
ATOM 4435 C CA . ALA B 1 89 ? -13.094 -19.562 -10.93 1 95.62 89 ALA B CA 1
ATOM 4436 C C . ALA B 1 89 ? -11.93 -20.547 -10.984 1 95.62 89 ALA B C 1
ATOM 4438 O O . ALA B 1 89 ? -11.633 -21.109 -12.039 1 95.62 89 ALA B O 1
ATOM 4439 N N . GLY B 1 90 ? -11.289 -20.734 -9.859 1 95.56 90 GLY B N 1
ATOM 4440 C CA . GLY B 1 90 ? -10.188 -21.688 -9.789 1 95.56 90 GLY B CA 1
ATOM 4441 C C . GLY B 1 90 ? -10.625 -23.125 -10.039 1 95.56 90 GLY B C 1
ATOM 4442 O O . GLY B 1 90 ? -9.93 -23.875 -10.719 1 95.56 90 GLY B O 1
ATOM 4443 N N . LEU B 1 91 ? -11.75 -23.484 -9.508 1 97.5 91 LEU B N 1
ATOM 4444 C CA . LEU B 1 91 ? -12.281 -24.828 -9.695 1 97.5 91 LEU B CA 1
ATOM 4445 C C . LEU B 1 91 ? -12.664 -25.047 -11.156 1 97.5 91 LEU B C 1
ATOM 4447 O O . LEU B 1 91 ? -12.445 -26.141 -11.695 1 97.5 91 LEU B O 1
ATOM 4451 N N . GLU B 1 92 ? -13.203 -24.016 -11.703 1 97.5 92 GLU B N 1
ATOM 4452 C CA . GLU B 1 92 ? -13.562 -24.109 -13.117 1 97.5 92 GLU B CA 1
ATOM 4453 C C . GLU B 1 92 ? -12.328 -24.297 -13.992 1 97.5 92 GLU B C 1
ATOM 4455 O O . GLU B 1 92 ? -12.32 -25.125 -14.898 1 97.5 92 GLU B O 1
ATOM 4460 N N . LEU B 1 93 ? -11.305 -23.562 -13.695 1 95.88 93 LEU B N 1
ATOM 4461 C CA . LEU B 1 93 ? -10.062 -23.672 -14.453 1 95.88 93 LEU B CA 1
ATOM 4462 C C . LEU B 1 93 ? -9.469 -25.078 -14.312 1 95.88 93 LEU B C 1
ATOM 4464 O O . LEU B 1 93 ? -9.016 -25.656 -15.297 1 95.88 93 LEU B O 1
ATOM 4468 N N . PHE B 1 94 ? -9.492 -25.609 -13.117 1 97.5 94 PHE B N 1
ATOM 4469 C CA . PHE B 1 94 ? -9.031 -26.969 -12.859 1 97.5 94 PHE B CA 1
ATOM 4470 C C . PHE B 1 94 ? -9.766 -27.969 -13.75 1 97.5 94 PHE B C 1
ATOM 4472 O O . PHE B 1 94 ? -9.141 -28.75 -14.469 1 97.5 94 PHE B O 1
ATOM 4479 N N . LEU B 1 95 ? -11.07 -27.891 -13.773 1 98.12 95 LEU B N 1
ATOM 4480 C CA . LEU B 1 95 ? -11.883 -28.859 -14.508 1 98.12 95 LEU B CA 1
ATOM 4481 C C . LEU B 1 95 ? -11.703 -28.688 -16.016 1 98.12 95 LEU B C 1
ATOM 4483 O O . LEU B 1 95 ? -11.656 -29.688 -16.75 1 98.12 95 LEU B O 1
ATOM 4487 N N . ARG B 1 96 ? -11.594 -27.484 -16.391 1 96.25 96 ARG B N 1
ATOM 4488 C CA . ARG B 1 96 ? -11.422 -27.234 -17.812 1 96.25 96 ARG B CA 1
ATOM 4489 C C . ARG B 1 96 ? -10.078 -27.766 -18.312 1 96.25 96 ARG B C 1
ATOM 4491 O O . ARG B 1 96 ? -9.984 -28.312 -19.406 1 96.25 96 ARG B O 1
ATOM 4498 N N . ARG B 1 97 ? -9.078 -27.609 -17.531 1 96.5 97 ARG B N 1
ATOM 4499 C CA . ARG B 1 97 ? -7.762 -28.125 -17.891 1 96.5 97 ARG B CA 1
ATOM 4500 C C . ARG B 1 97 ? -7.754 -29.656 -17.906 1 96.5 97 ARG B C 1
ATOM 4502 O O . ARG B 1 97 ? -7.145 -30.266 -18.781 1 96.5 97 ARG B O 1
ATOM 4509 N N . VAL B 1 98 ? -8.406 -30.203 -16.938 1 97.5 98 VAL B N 1
ATOM 4510 C CA . VAL B 1 98 ? -8.516 -31.656 -16.891 1 97.5 98 VAL B CA 1
ATOM 4511 C C . VAL B 1 98 ? -9.266 -32.156 -18.125 1 97.5 98 VAL B C 1
ATOM 4513 O O . VAL B 1 98 ? -8.844 -33.125 -18.75 1 97.5 98 VAL B O 1
ATOM 4516 N N . ALA B 1 99 ? -10.289 -31.484 -18.469 1 96.12 99 ALA B N 1
ATOM 4517 C CA . ALA B 1 99 ? -11.141 -31.875 -19.578 1 96.12 99 ALA B CA 1
ATOM 4518 C C . ALA B 1 99 ? -10.391 -31.766 -20.906 1 96.12 99 ALA B C 1
ATOM 4520 O O . ALA B 1 99 ? -10.688 -32.469 -21.859 1 96.12 99 ALA B O 1
ATOM 4521 N N . CYS B 1 100 ? -9.414 -30.906 -20.984 1 93.81 100 CYS B N 1
ATOM 4522 C CA . CYS B 1 100 ? -8.688 -30.656 -22.219 1 93.81 100 CYS B CA 1
ATOM 4523 C C . CYS B 1 100 ? -7.516 -31.625 -22.359 1 93.81 100 CYS B C 1
ATOM 4525 O O . CYS B 1 100 ? -6.969 -31.781 -23.453 1 93.81 100 CYS B O 1
ATOM 4527 N N . HIS B 1 101 ? -7.148 -32.25 -21.344 1 94.69 101 HIS B N 1
ATOM 4528 C CA . HIS B 1 101 ? -6.027 -33.156 -21.391 1 94.69 101 HIS B CA 1
ATOM 4529 C C . HIS B 1 101 ? -6.461 -34.531 -21.953 1 94.69 101 HIS B C 1
ATOM 4531 O O . HIS B 1 101 ? -7.438 -35.125 -21.484 1 94.69 101 HIS B O 1
ATOM 4537 N N . PRO B 1 102 ? -5.754 -35.062 -22.859 1 92.44 102 PRO B N 1
ATOM 4538 C CA . PRO B 1 102 ? -6.188 -36.25 -23.562 1 92.44 102 PRO B CA 1
ATOM 4539 C C . PRO B 1 102 ? -6.328 -37.469 -22.641 1 92.44 102 PRO B C 1
ATOM 4541 O O . PRO B 1 102 ? -7.273 -38.25 -22.766 1 92.44 102 PRO B O 1
ATOM 4544 N N . ARG B 1 103 ? -5.469 -37.688 -21.703 1 94.06 103 ARG B N 1
ATOM 4545 C CA . ARG B 1 103 ? -5.496 -38.844 -20.812 1 94.06 103 ARG B CA 1
ATOM 4546 C C . ARG B 1 103 ? -6.41 -38.594 -19.625 1 94.06 103 ARG B C 1
ATOM 4548 O O . ARG B 1 103 ? -7.184 -39.469 -19.234 1 94.06 103 ARG B O 1
ATOM 4555 N N . LEU B 1 104 ? -6.363 -37.438 -19.078 1 96.06 104 LEU B N 1
ATOM 4556 C CA . LEU B 1 104 ? -7.141 -37.125 -17.875 1 96.06 104 LEU B CA 1
ATOM 4557 C C . LEU B 1 104 ? -8.633 -37.062 -18.203 1 96.06 104 LEU B C 1
ATOM 4559 O O . LEU B 1 104 ? -9.469 -37.406 -17.359 1 96.06 104 LEU B O 1
ATOM 4563 N N . SER B 1 105 ? -8.984 -36.625 -19.359 1 95.06 105 SER B N 1
ATOM 4564 C CA . SER B 1 105 ? -10.375 -36.469 -19.766 1 95.06 105 SER B CA 1
ATOM 4565 C C . SER B 1 105 ? -11.094 -37.812 -19.828 1 95.06 105 SER B C 1
ATOM 4567 O O . SER B 1 105 ? -12.32 -37.875 -19.766 1 95.06 105 SER B O 1
ATOM 4569 N N . GLU B 1 106 ? -10.305 -38.844 -19.953 1 93.81 106 GLU B N 1
ATOM 4570 C CA . GLU B 1 106 ? -10.891 -40.188 -20.078 1 93.81 106 GLU B CA 1
ATOM 4571 C C . GLU B 1 106 ? -10.844 -40.938 -18.75 1 93.81 106 GLU B C 1
ATOM 4573 O O . GLU B 1 106 ? -11.242 -42.094 -18.672 1 93.81 106 GLU B O 1
ATOM 4578 N N . ALA B 1 107 ? -10.422 -40.312 -17.766 1 95.31 107 ALA B N 1
ATOM 4579 C CA . ALA B 1 107 ? -10.289 -40.969 -16.469 1 95.31 107 ALA B CA 1
ATOM 4580 C C . ALA B 1 107 ? -11.648 -41.344 -15.898 1 95.31 107 ALA B C 1
ATOM 4582 O O . ALA B 1 107 ? -12.578 -40.531 -15.898 1 95.31 107 ALA B O 1
ATOM 4583 N N . PRO B 1 108 ? -11.789 -42.562 -15.391 1 94.69 108 PRO B N 1
ATOM 4584 C CA . PRO B 1 108 ? -13.047 -43 -14.773 1 94.69 108 PRO B CA 1
ATOM 4585 C C . PRO B 1 108 ? -13.469 -42.094 -13.602 1 94.69 108 PRO B C 1
ATOM 4587 O O . PRO B 1 108 ? -14.664 -41.875 -13.391 1 94.69 108 PRO B O 1
ATOM 4590 N N . ALA B 1 109 ? -12.5 -41.688 -12.875 1 95.44 109 ALA B N 1
ATOM 4591 C CA . ALA B 1 109 ? -12.797 -40.812 -11.734 1 95.44 109 ALA B CA 1
ATOM 4592 C C . ALA B 1 109 ? -13.492 -39.531 -12.18 1 95.44 109 ALA B C 1
ATOM 4594 O O . ALA B 1 109 ? -14.359 -39 -11.477 1 95.44 109 ALA B O 1
ATOM 4595 N N . LEU B 1 110 ? -13.039 -38.969 -13.336 1 96.81 110 LEU B N 1
ATOM 4596 C CA . LEU B 1 110 ? -13.68 -37.781 -13.859 1 96.81 110 LEU B CA 1
ATOM 4597 C C . LEU B 1 110 ? -15.133 -38.031 -14.227 1 96.81 110 LEU B C 1
ATOM 4599 O O . LEU B 1 110 ? -16.016 -37.219 -13.945 1 96.81 110 LEU B O 1
ATOM 4603 N N . LEU B 1 111 ? -15.367 -39.156 -14.781 1 94.75 111 LEU B N 1
ATOM 4604 C CA . LEU B 1 111 ? -16.719 -39.562 -15.141 1 94.75 111 LEU B CA 1
ATOM 4605 C C . LEU B 1 111 ? -17.609 -39.656 -13.906 1 94.75 111 LEU B C 1
ATOM 4607 O O . LEU B 1 111 ? -18.734 -39.125 -13.898 1 94.75 111 LEU B O 1
ATOM 4611 N N . THR B 1 112 ? -17.078 -40.312 -12.93 1 95.31 112 THR B N 1
ATOM 4612 C CA . THR B 1 112 ? -17.812 -40.469 -11.68 1 95.31 112 THR B CA 1
ATOM 4613 C C . THR B 1 112 ? -18.094 -39.094 -11.062 1 95.31 112 THR B C 1
ATOM 4615 O O . THR B 1 112 ? -19.219 -38.812 -10.617 1 95.31 112 THR B O 1
ATOM 4618 N N . PHE B 1 113 ? -17.172 -38.25 -11.055 1 97.12 113 PHE B N 1
ATOM 4619 C CA . PHE B 1 113 ? -17.266 -36.938 -10.469 1 97.12 113 PHE B CA 1
ATOM 4620 C C . PHE B 1 113 ? -18.344 -36.094 -11.172 1 97.12 113 PHE B C 1
ATOM 4622 O O . PHE B 1 113 ? -19.109 -35.375 -10.531 1 97.12 113 PHE B O 1
ATOM 4629 N N . LEU B 1 114 ? -18.391 -36.156 -12.477 1 96.56 114 LEU B N 1
ATOM 4630 C CA . LEU B 1 114 ? -19.25 -35.312 -13.273 1 96.56 114 LEU B CA 1
ATOM 4631 C C . LEU B 1 114 ? -20.688 -35.844 -13.305 1 96.56 114 LEU B C 1
ATOM 4633 O O . LEU B 1 114 ? -21.625 -35.094 -13.539 1 96.56 114 LEU B O 1
ATOM 4637 N N . GLU B 1 115 ? -20.844 -37.125 -13.039 1 94.31 115 GLU B N 1
ATOM 4638 C CA . GLU B 1 115 ? -22.156 -37.688 -13.297 1 94.31 115 GLU B CA 1
ATOM 4639 C C . GLU B 1 115 ? -22.766 -38.281 -12.023 1 94.31 115 GLU B C 1
ATOM 4641 O O . GLU B 1 115 ? -23.984 -38.375 -11.891 1 94.31 115 GLU B O 1
ATOM 4646 N N . ALA B 1 116 ? -21.984 -38.719 -11.125 1 92.88 116 ALA B N 1
ATOM 4647 C CA . ALA B 1 116 ? -22.484 -39.469 -9.977 1 92.88 116 ALA B CA 1
ATOM 4648 C C . ALA B 1 116 ? -23.359 -38.594 -9.086 1 92.88 116 ALA B C 1
ATOM 4650 O O . ALA B 1 116 ? -23.062 -37.438 -8.867 1 92.88 116 ALA B O 1
ATOM 4651 N N . LYS B 1 117 ? -24.375 -39.219 -8.664 1 90.88 117 LYS B N 1
ATOM 4652 C CA . LYS B 1 117 ? -25.188 -38.594 -7.625 1 90.88 117 LYS B CA 1
ATOM 4653 C C . LYS B 1 117 ? -24.422 -38.5 -6.309 1 90.88 117 LYS B C 1
ATOM 4655 O O . LYS B 1 117 ? -23.359 -39.125 -6.164 1 90.88 117 LYS B O 1
ATOM 4660 N N . MET B 1 118 ? -24.969 -37.812 -5.414 1 88.81 118 MET B N 1
ATOM 4661 C CA . MET B 1 118 ? -24.266 -37.5 -4.172 1 88.81 118 MET B CA 1
ATOM 4662 C C . MET B 1 118 ? -23.938 -38.812 -3.424 1 88.81 118 MET B C 1
ATOM 4664 O O . MET B 1 118 ? -22.812 -39 -2.967 1 88.81 118 MET B O 1
ATOM 4668 N N . TRP B 1 119 ? -24.875 -39.656 -3.334 1 87.25 119 TRP B N 1
ATOM 4669 C CA . TRP B 1 119 ? -24.641 -40.875 -2.588 1 87.25 119 TRP B CA 1
ATOM 4670 C C . TRP B 1 119 ? -23.672 -41.812 -3.32 1 87.25 119 TRP B C 1
ATOM 4672 O O . TRP B 1 119 ? -22.875 -42.5 -2.691 1 87.25 119 TRP B O 1
ATOM 4682 N N . GLU B 1 120 ? -23.703 -41.812 -4.652 1 88.75 120 GLU B N 1
ATOM 4683 C CA . GLU B 1 120 ? -22.766 -42.562 -5.469 1 88.75 120 GLU B CA 1
ATOM 4684 C C . GLU B 1 120 ? -21.344 -42.062 -5.305 1 88.75 120 GLU B C 1
ATOM 4686 O O . GLU B 1 120 ? -20.406 -42.875 -5.234 1 88.75 120 GLU B O 1
ATOM 4691 N N . LEU B 1 121 ? -21.266 -40.812 -5.254 1 91.19 121 LEU B N 1
ATOM 4692 C CA . LEU B 1 121 ? -19.938 -40.219 -5.086 1 91.19 121 LEU B CA 1
ATOM 4693 C C . LEU B 1 121 ? -19.375 -40.562 -3.707 1 91.19 121 LEU B C 1
ATOM 4695 O O . LEU B 1 121 ? -18.172 -40.812 -3.568 1 91.19 121 LEU B O 1
ATOM 4699 N N . GLN B 1 122 ? -20.188 -40.531 -2.717 1 89.69 122 GLN B N 1
ATOM 4700 C CA . GLN B 1 122 ? -19.75 -40.875 -1.367 1 89.69 122 GLN B CA 1
ATOM 4701 C C . GLN B 1 122 ? -19.25 -42.312 -1.292 1 89.69 122 GLN B C 1
ATOM 4703 O O . GLN B 1 122 ? -18.266 -42.594 -0.612 1 89.69 122 GLN B O 1
ATOM 4708 N N . THR B 1 123 ? -19.922 -43.094 -1.992 1 88.69 123 THR B N 1
ATOM 4709 C CA . THR B 1 123 ? -19.516 -44.5 -2.055 1 88.69 123 THR B CA 1
ATOM 4710 C C . THR B 1 123 ? -18.156 -44.625 -2.756 1 88.69 123 THR B C 1
ATOM 4712 O O . THR B 1 123 ? -17.297 -45.406 -2.311 1 88.69 123 THR B O 1
ATOM 4715 N N . ALA B 1 124 ? -18.094 -43.906 -3.828 1 87.75 124 ALA B N 1
ATOM 4716 C CA . ALA B 1 124 ? -16.828 -43.938 -4.559 1 87.75 124 ALA B CA 1
ATOM 4717 C C . ALA B 1 124 ? -15.688 -43.406 -3.693 1 87.75 124 ALA B C 1
ATOM 4719 O O . ALA B 1 124 ? -14.586 -43.969 -3.717 1 87.75 124 ALA B O 1
ATOM 4720 N N . LYS B 1 125 ? -15.938 -42.469 -2.959 1 89.69 125 LYS B N 1
ATOM 4721 C CA . LYS B 1 125 ? -14.93 -41.875 -2.072 1 89.69 125 LYS B CA 1
ATOM 4722 C C . LYS B 1 125 ? -14.555 -42.875 -0.961 1 89.69 125 LYS B C 1
ATOM 4724 O O . LYS B 1 125 ? -13.375 -43 -0.618 1 89.69 125 LYS B O 1
ATOM 4729 N N . ALA B 1 126 ? -15.5 -43.5 -0.458 1 86.06 126 ALA B N 1
ATOM 4730 C CA . ALA B 1 126 ? -15.266 -44.5 0.59 1 86.06 126 ALA B CA 1
ATOM 4731 C C . ALA B 1 126 ? -14.43 -45.656 0.064 1 86.06 126 ALA B C 1
ATOM 4733 O O . ALA B 1 126 ? -13.547 -46.156 0.759 1 86.06 126 ALA B O 1
ATOM 4734 N N . ALA B 1 127 ? -14.711 -46 -1.12 1 82.25 127 ALA B N 1
ATOM 4735 C CA . ALA B 1 127 ? -13.984 -47.094 -1.746 1 82.25 127 ALA B CA 1
ATOM 4736 C C . ALA B 1 127 ? -12.523 -46.719 -2.002 1 82.25 127 ALA B C 1
ATOM 4738 O O . ALA B 1 127 ? -11.625 -47.531 -1.835 1 82.25 127 ALA B O 1
ATOM 4739 N N . SER B 1 128 ? -12.414 -45.562 -2.369 1 81.5 128 SER B N 1
ATOM 4740 C CA . SER B 1 128 ? -11.062 -45.062 -2.652 1 81.5 128 SER B CA 1
ATOM 4741 C C . SER B 1 128 ? -10.234 -44.969 -1.375 1 81.5 128 SER B C 1
ATOM 4743 O O . SER B 1 128 ? -9.031 -45.219 -1.383 1 81.5 128 SER B O 1
ATOM 4745 N N . SER B 1 129 ? -10.836 -44.531 -0.354 1 73.75 129 SER B N 1
ATOM 4746 C CA . SER B 1 129 ? -10.148 -44.438 0.93 1 73.75 129 SER B CA 1
ATOM 4747 C C . SER B 1 129 ? -9.766 -45.812 1.463 1 73.75 129 SER B C 1
ATOM 4749 O O . SER B 1 129 ? -8.688 -45.969 2.033 1 73.75 129 SER B O 1
ATOM 4751 N N . ALA B 1 130 ? -10.586 -46.781 1.258 1 64.62 130 ALA B N 1
ATOM 4752 C CA . ALA B 1 130 ? -10.328 -48.125 1.707 1 64.62 130 ALA B CA 1
ATOM 4753 C C . ALA B 1 130 ? -9.188 -48.781 0.921 1 64.62 130 ALA B C 1
ATOM 4755 O O . ALA B 1 130 ? -8.344 -49.469 1.493 1 64.62 130 ALA B O 1
ATOM 4756 N N . ASN B 1 131 ? -9.211 -48.438 -0.37 1 58.34 131 ASN B N 1
ATOM 4757 C CA . ASN B 1 131 ? -8.148 -48.969 -1.219 1 58.34 131 ASN B CA 1
ATOM 4758 C C . ASN B 1 131 ? -6.816 -48.281 -0.953 1 58.34 131 ASN B C 1
ATOM 4760 O O . ASN B 1 131 ? -5.754 -48.875 -1.1 1 58.34 131 ASN B O 1
ATOM 4764 N N . SER B 1 132 ? -6.977 -46.938 -0.677 1 56.41 132 SER B N 1
ATOM 4765 C CA . SER B 1 132 ? -5.75 -46.25 -0.332 1 56.41 132 SER B CA 1
ATOM 4766 C C . SER B 1 132 ? -5.113 -46.812 0.932 1 56.41 132 SER B C 1
ATOM 4768 O O . SER B 1 132 ? -3.889 -46.875 1.05 1 56.41 132 SER B O 1
ATOM 4770 N N . VAL B 1 133 ? -5.914 -47.219 1.896 1 47.25 133 VAL B N 1
ATOM 4771 C CA . VAL B 1 133 ? -5.418 -47.875 3.102 1 47.25 133 VAL B CA 1
ATOM 4772 C C . VAL B 1 133 ? -4.883 -49.281 2.752 1 47.25 133 VAL B C 1
ATOM 4774 O O . VAL B 1 133 ? -3.84 -49.688 3.26 1 47.25 133 VAL B O 1
ATOM 4777 N N . SER B 1 134 ? -5.605 -49.969 1.936 1 44.88 134 SER B N 1
ATOM 4778 C CA . SER B 1 134 ? -5.148 -51.312 1.583 1 44.88 134 SER B CA 1
ATOM 4779 C C . SER B 1 134 ? -4.008 -51.25 0.57 1 44.88 134 SER B C 1
ATOM 4781 O O . SER B 1 134 ? -3.084 -52.062 0.625 1 44.88 134 SER B O 1
ATOM 4783 N N . SER B 1 135 ? -4.238 -50.594 -0.547 1 42.56 135 SER B N 1
ATOM 4784 C CA . SER B 1 135 ? -3.25 -50.5 -1.616 1 42.56 135 SER B CA 1
ATOM 4785 C C . SER B 1 135 ? -2.125 -49.531 -1.252 1 42.56 135 SER B C 1
ATOM 4787 O O . SER B 1 135 ? -1.154 -49.406 -1.999 1 42.56 135 SER B O 1
ATOM 4789 N N . SER B 1 136 ? -2.539 -48.5 -0.543 1 41.06 136 SER B N 1
ATOM 4790 C CA . SER B 1 136 ? -1.527 -47.5 -0.25 1 41.06 136 SER B CA 1
ATOM 4791 C C . SER B 1 136 ? -0.255 -48.125 0.3 1 41.06 136 SER B C 1
ATOM 4793 O O . SER B 1 136 ? 0.733 -47.438 0.548 1 41.06 136 SER B O 1
ATOM 4795 N N . SER B 1 137 ? -0.415 -49.188 1.084 1 37 137 SER B N 1
ATOM 4796 C CA . SER B 1 137 ? 0.766 -49.562 1.861 1 37 137 SER B CA 1
ATOM 4797 C C . SER B 1 137 ? 1.937 -49.906 0.953 1 37 137 SER B C 1
ATOM 4799 O O . SER B 1 137 ? 3.074 -49.5 1.207 1 37 137 SER B O 1
ATOM 4801 N N . SER B 1 138 ? 1.766 -51.125 0.082 1 38.22 138 SER B N 1
ATOM 4802 C CA . SER B 1 138 ? 2.99 -51.781 -0.32 1 38.22 138 SER B CA 1
ATOM 4803 C C . SER B 1 138 ? 3.686 -51.062 -1.459 1 38.22 138 SER B C 1
ATOM 4805 O O . SER B 1 138 ? 4.898 -50.844 -1.413 1 38.22 138 SER B O 1
ATOM 4807 N N . TRP B 1 139 ? 2.947 -50.781 -2.574 1 38.16 139 TRP B N 1
ATOM 4808 C CA . TRP B 1 139 ? 3.641 -50.25 -3.746 1 38.16 139 TRP B CA 1
ATOM 4809 C C . TRP B 1 139 ? 3.881 -48.75 -3.611 1 38.16 139 TRP B C 1
ATOM 4811 O O . TRP B 1 139 ? 4.926 -48.25 -4.023 1 38.16 139 TRP B O 1
ATOM 4821 N N . MET B 1 140 ? 2.865 -47.906 -3.273 1 43.44 140 MET B N 1
ATOM 4822 C CA . MET B 1 140 ? 3.01 -46.469 -3.059 1 43.44 140 MET B CA 1
ATOM 4823 C C . MET B 1 140 ? 3.873 -46.188 -1.834 1 43.44 140 MET B C 1
ATOM 4825 O O . MET B 1 140 ? 4.672 -45.25 -1.836 1 43.44 140 MET B O 1
ATOM 4829 N N . MET B 1 141 ? 3.76 -46.906 -0.806 1 42.59 141 MET B N 1
ATOM 4830 C CA . MET B 1 141 ? 4.68 -46.875 0.325 1 42.59 141 MET B CA 1
ATOM 4831 C C . MET B 1 141 ? 6.098 -47.219 -0.114 1 42.59 141 MET B C 1
ATOM 4833 O O . MET B 1 141 ? 7.07 -46.688 0.4 1 42.59 141 MET B O 1
ATOM 4837 N N . ALA B 1 142 ? 6.258 -48.188 -0.97 1 40.62 142 ALA B N 1
ATOM 4838 C CA . ALA B 1 142 ? 7.574 -48.531 -1.496 1 40.62 142 ALA B CA 1
ATOM 4839 C C . ALA B 1 142 ? 8.148 -47.406 -2.334 1 40.62 142 ALA B C 1
ATOM 4841 O O . ALA B 1 142 ? 9.359 -47.156 -2.336 1 40.62 142 ALA B O 1
ATOM 4842 N N . LEU B 1 143 ? 7.301 -46.656 -3.107 1 43.19 143 LEU B N 1
ATOM 4843 C CA . LEU B 1 143 ? 7.789 -45.531 -3.861 1 43.19 143 LEU B CA 1
ATOM 4844 C C . LEU B 1 143 ? 8.141 -44.375 -2.926 1 43.19 143 LEU B C 1
ATOM 4846 O O . LEU B 1 143 ? 9.062 -43.594 -3.203 1 43.19 143 LEU B O 1
ATOM 4850 N N . PHE B 1 144 ? 7.324 -44 -1.769 1 41.81 144 PHE B N 1
ATOM 4851 C CA . PHE B 1 144 ? 7.613 -42.906 -0.868 1 41.81 144 PHE B CA 1
ATOM 4852 C C . PHE B 1 144 ? 8.711 -43.281 0.115 1 41.81 144 PHE B C 1
ATOM 4854 O O . PHE B 1 144 ? 9.234 -42.406 0.832 1 41.81 144 PHE B O 1
ATOM 4861 N N . ASP B 1 145 ? 8.836 -44.5 0.543 1 37.91 145 ASP B N 1
ATOM 4862 C CA . ASP B 1 145 ? 9.914 -44.719 1.503 1 37.91 145 ASP B CA 1
ATOM 4863 C C . ASP B 1 145 ? 11.273 -44.375 0.887 1 37.91 145 ASP B C 1
ATOM 4865 O O . ASP B 1 145 ? 11.734 -45.062 -0.024 1 37.91 145 ASP B O 1
ATOM 4869 N N . GLY B 1 146 ? 11.562 -43.156 0.63 1 36.72 146 GLY B N 1
ATOM 4870 C CA . GLY B 1 146 ? 12.789 -42.5 0.222 1 36.72 146 GLY B CA 1
ATOM 4871 C C . GLY B 1 146 ? 14.039 -43.125 0.796 1 36.72 146 GLY B C 1
ATOM 4872 O O . GLY B 1 146 ? 14.812 -42.469 1.5 1 36.72 146 GLY B O 1
ATOM 4873 N N . THR B 1 147 ? 14.008 -44.344 1.216 1 34.5 147 THR B N 1
ATOM 4874 C CA . THR B 1 147 ? 15.359 -44.656 1.654 1 34.5 147 THR B CA 1
ATOM 4875 C C . THR B 1 147 ? 16.359 -44.5 0.513 1 34.5 147 THR B C 1
ATOM 4877 O O . THR B 1 147 ? 16.156 -45.031 -0.581 1 34.5 147 THR B O 1
ATOM 4880 N N . ASP B 1 148 ? 17.062 -43.375 0.481 1 34.41 148 ASP B N 1
ATOM 4881 C CA . ASP B 1 148 ? 18.156 -42.938 -0.368 1 34.41 148 ASP B CA 1
ATOM 4882 C C . ASP B 1 148 ? 19.172 -44.062 -0.587 1 34.41 148 ASP B C 1
ATOM 4884 O O . ASP B 1 148 ? 20.141 -44.188 0.174 1 34.41 148 ASP B O 1
ATOM 4888 N N . ALA B 1 149 ? 18.906 -45.344 -0.646 1 31.03 149 ALA B N 1
ATOM 4889 C CA . ALA B 1 149 ? 20.109 -46.125 -0.912 1 31.03 149 ALA B CA 1
ATOM 4890 C C . ALA B 1 149 ? 20.703 -45.781 -2.275 1 31.03 149 ALA B C 1
ATOM 4892 O O . ALA B 1 149 ? 19.984 -45.719 -3.273 1 31.03 149 ALA B O 1
ATOM 4893 N N . SER B 1 150 ? 21.812 -45.031 -2.277 1 35.34 150 SER B N 1
ATOM 4894 C CA . SER B 1 150 ? 22.688 -44.719 -3.406 1 35.34 150 SER B CA 1
ATOM 4895 C C . SER B 1 150 ? 22.859 -45.906 -4.328 1 35.34 150 SER B C 1
ATOM 4897 O O . SER B 1 150 ? 23.5 -46.906 -3.955 1 35.34 150 SER B O 1
ATOM 4899 N N . LEU B 1 151 ? 21.875 -46.5 -4.918 1 33.19 151 LEU B N 1
ATOM 4900 C CA . LEU B 1 151 ? 22.078 -47.594 -5.879 1 33.19 151 LEU B CA 1
ATOM 4901 C C . LEU B 1 151 ? 22.922 -47.125 -7.059 1 33.19 151 LEU B C 1
ATOM 4903 O O . LEU B 1 151 ? 22.672 -46.031 -7.617 1 33.19 151 LEU B O 1
ATOM 4907 N N . LYS B 1 152 ? 24.172 -47.625 -7.246 1 37.06 152 LYS B N 1
ATOM 4908 C CA . LYS B 1 152 ? 25.156 -47.562 -8.32 1 37.06 152 LYS B CA 1
ATOM 4909 C C . LYS B 1 152 ? 24.547 -47.938 -9.656 1 37.06 152 LYS B C 1
ATOM 4911 O O . LYS B 1 152 ? 24.078 -49.094 -9.828 1 37.06 152 LYS B O 1
ATOM 4916 N N . LYS B 1 153 ? 24.031 -47 -10.383 1 39.62 153 LYS B N 1
ATOM 4917 C CA . LYS B 1 153 ? 23.469 -47.094 -11.734 1 39.62 153 LYS B CA 1
ATOM 4918 C C . LYS B 1 153 ? 24.5 -47.625 -12.719 1 39.62 153 LYS B C 1
ATOM 4920 O O . LYS B 1 153 ? 25.484 -46.969 -13.039 1 39.62 153 LYS B O 1
ATOM 4925 N N . MET B 1 154 ? 24.766 -48.875 -12.953 1 31.53 154 MET B N 1
ATOM 4926 C CA . MET B 1 154 ? 25.656 -49.438 -13.961 1 31.53 154 MET B CA 1
ATOM 4927 C C . MET B 1 154 ? 25.141 -49.125 -15.367 1 31.53 154 MET B C 1
ATOM 4929 O O . MET B 1 154 ? 25.922 -49.125 -16.328 1 31.53 154 MET B O 1
ATOM 4933 N N . GLY B 1 155 ? 23.828 -49.25 -15.75 1 35.88 155 GLY B N 1
ATOM 4934 C CA . GLY B 1 155 ? 23.5 -49.875 -17.031 1 35.88 155 GLY B CA 1
ATOM 4935 C C . GLY B 1 155 ? 23.812 -48.969 -18.219 1 35.88 155 GLY B C 1
ATOM 4936 O O . GLY B 1 155 ? 24.234 -47.812 -18.031 1 35.88 155 GLY B O 1
ATOM 4937 N N . VAL B 1 156 ? 22.891 -49.125 -19.594 1 37.06 156 VAL B N 1
ATOM 4938 C CA . VAL B 1 156 ? 22.906 -49.125 -21.047 1 37.06 156 VAL B CA 1
ATOM 4939 C C . VAL B 1 156 ? 22.828 -47.656 -21.531 1 37.06 156 VAL B C 1
ATOM 4941 O O . VAL B 1 156 ? 22.25 -46.812 -20.875 1 37.06 156 VAL B O 1
ATOM 4944 N N . ARG B 1 157 ? 23.391 -47.406 -22.688 1 43.78 157 ARG B N 1
ATOM 4945 C CA . ARG B 1 157 ? 23.609 -46.156 -23.453 1 43.78 157 ARG B CA 1
ATOM 4946 C C . ARG B 1 157 ? 22.312 -45.375 -23.594 1 43.78 157 ARG B C 1
ATOM 4948 O O . ARG B 1 157 ? 22.297 -44.156 -23.453 1 43.78 157 ARG B O 1
ATOM 4955 N N . GLN B 1 158 ? 21.297 -46.031 -24.391 1 44.41 158 GLN B N 1
ATOM 4956 C CA . GLN B 1 158 ? 20 -45.406 -24.609 1 44.41 158 GLN B CA 1
ATOM 4957 C C . GLN B 1 158 ? 19.469 -44.781 -23.312 1 44.41 158 GLN B C 1
ATOM 4959 O O . GLN B 1 158 ? 18.812 -43.75 -23.344 1 44.41 158 GLN B O 1
ATOM 4964 N N . GLU B 1 159 ? 19.844 -45.406 -22.141 1 55.59 159 GLU B N 1
ATOM 4965 C CA . GLU B 1 159 ? 19.531 -45.031 -20.766 1 55.59 159 GLU B CA 1
ATOM 4966 C C . GLU B 1 159 ? 20.219 -43.719 -20.406 1 55.59 159 GLU B C 1
ATOM 4968 O O . GLU B 1 159 ? 19.656 -42.875 -19.688 1 55.59 159 GLU B O 1
ATOM 4973 N N . ARG B 1 160 ? 21.312 -43.531 -21.188 1 58.06 160 ARG B N 1
ATOM 4974 C CA . ARG B 1 160 ? 22.094 -42.344 -20.859 1 58.06 160 ARG B CA 1
ATOM 4975 C C . ARG B 1 160 ? 21.438 -41.094 -21.453 1 58.06 160 ARG B C 1
ATOM 4977 O O . ARG B 1 160 ? 21.359 -40.062 -20.781 1 58.06 160 ARG B O 1
ATOM 4984 N N . ALA B 1 161 ? 20.984 -41.281 -22.844 1 62.84 161 ALA B N 1
ATOM 4985 C CA . ALA B 1 161 ? 20.391 -40.125 -23.484 1 62.84 161 ALA B CA 1
ATOM 4986 C C . ALA B 1 161 ? 19.125 -39.656 -22.766 1 62.84 161 ALA B C 1
ATOM 4988 O O . ALA B 1 161 ? 18.891 -38.469 -22.594 1 62.84 161 ALA B O 1
ATOM 4989 N N . ASP B 1 162 ? 18.312 -40.531 -22.438 1 78.31 162 ASP B N 1
ATOM 4990 C CA . ASP B 1 162 ? 17.094 -40.219 -21.703 1 78.31 162 ASP B CA 1
ATOM 4991 C C . ASP B 1 162 ? 17.406 -39.625 -20.344 1 78.31 162 ASP B C 1
ATOM 4993 O O . ASP B 1 162 ? 16.719 -38.719 -19.875 1 78.31 162 ASP B O 1
ATOM 4997 N N . GLU B 1 163 ? 18.562 -40 -19.969 1 81.81 163 GLU B N 1
ATOM 4998 C CA . GLU B 1 163 ? 19 -39.469 -18.672 1 81.81 163 GLU B CA 1
ATOM 4999 C C . GLU B 1 163 ? 19.406 -38 -18.766 1 81.81 163 GLU B C 1
ATOM 5001 O O . GLU B 1 163 ? 19.109 -37.219 -17.875 1 81.81 163 GLU B O 1
ATOM 5006 N N . GLU B 1 164 ? 20 -37.688 -19.875 1 87.19 164 GLU B N 1
ATOM 5007 C CA . GLU B 1 164 ? 20.391 -36.312 -20.062 1 87.19 164 GLU B CA 1
ATOM 5008 C C . GLU B 1 164 ? 19.172 -35.406 -20.234 1 87.19 164 GLU B C 1
ATOM 5010 O O . GLU B 1 164 ? 19.156 -34.281 -19.703 1 87.19 164 GLU B O 1
ATOM 5015 N N . ARG B 1 165 ? 18.25 -35.906 -20.938 1 90.69 165 ARG B N 1
ATOM 5016 C CA . ARG B 1 165 ? 17.047 -35.125 -21.156 1 90.69 165 ARG B CA 1
ATOM 5017 C C . ARG B 1 165 ? 16.281 -34.906 -19.859 1 90.69 165 ARG B C 1
ATOM 5019 O O . ARG B 1 165 ? 15.758 -33.812 -19.625 1 90.69 165 ARG B O 1
ATOM 5026 N N . ILE B 1 166 ? 16.297 -35.875 -19.094 1 92.81 166 ILE B N 1
ATOM 5027 C CA . ILE B 1 166 ? 15.609 -35.781 -17.812 1 92.81 166 ILE B CA 1
ATOM 5028 C C . ILE B 1 166 ? 16.359 -34.844 -16.891 1 92.81 166 ILE B C 1
ATOM 5030 O O . ILE B 1 166 ? 15.742 -34.062 -16.172 1 92.81 166 ILE B O 1
ATOM 5034 N N . THR B 1 167 ? 17.641 -34.844 -16.922 1 91.94 167 THR B N 1
ATOM 5035 C CA . THR B 1 167 ? 18.453 -33.969 -16.109 1 91.94 167 THR B CA 1
ATOM 5036 C C . THR B 1 167 ? 18.234 -32.5 -16.531 1 91.94 167 THR B C 1
ATOM 5038 O O . THR B 1 167 ? 18.125 -31.609 -15.68 1 91.94 167 THR B O 1
ATOM 5041 N N . THR B 1 168 ? 18.188 -32.312 -17.797 1 92.88 168 THR B N 1
ATOM 5042 C CA . THR B 1 168 ? 17.938 -30.969 -18.328 1 92.88 168 THR B CA 1
ATOM 5043 C C . THR B 1 168 ? 16.531 -30.484 -17.922 1 92.88 168 THR B C 1
ATOM 5045 O O . THR B 1 168 ? 16.359 -29.328 -17.547 1 92.88 168 THR B O 1
ATOM 5048 N N . LEU B 1 169 ? 15.602 -31.422 -18.062 1 93.56 169 LEU B N 1
ATOM 5049 C CA . LEU B 1 169 ? 14.234 -31.094 -17.672 1 93.56 169 LEU B CA 1
ATOM 5050 C C . LEU B 1 169 ? 14.164 -30.75 -16.188 1 93.56 169 LEU B C 1
ATOM 5052 O O . LEU B 1 169 ? 13.469 -29.812 -15.797 1 93.56 169 LEU B O 1
ATOM 5056 N N . ARG B 1 170 ? 14.883 -31.469 -15.383 1 93.88 170 ARG B N 1
ATOM 5057 C CA . ARG B 1 170 ? 14.922 -31.219 -13.945 1 93.88 170 ARG B CA 1
ATOM 5058 C C . ARG B 1 170 ? 15.484 -29.844 -13.648 1 93.88 170 ARG B C 1
ATOM 5060 O O . ARG B 1 170 ? 14.945 -29.125 -12.797 1 93.88 170 ARG B O 1
ATOM 5067 N N . SER B 1 171 ? 16.516 -29.484 -14.289 1 93.88 171 SER B N 1
ATOM 5068 C CA . SER B 1 171 ? 17.141 -28.172 -14.094 1 93.88 171 SER B CA 1
ATOM 5069 C C . SER B 1 171 ? 16.203 -27.062 -14.531 1 93.88 171 SER B C 1
ATOM 5071 O O . SER B 1 171 ? 16.047 -26.062 -13.82 1 93.88 171 SER B O 1
ATOM 5073 N N . TYR B 1 172 ? 15.617 -27.281 -15.594 1 92.62 172 TYR B N 1
ATOM 5074 C CA . TYR B 1 172 ? 14.688 -26.297 -16.125 1 92.62 172 TYR B CA 1
ATOM 5075 C C . TYR B 1 172 ? 13.523 -26.062 -15.156 1 92.62 172 TYR B C 1
ATOM 5077 O O . TYR B 1 172 ? 13.219 -24.922 -14.805 1 92.62 172 TYR B O 1
ATOM 5085 N N . ILE B 1 173 ? 12.906 -27.156 -14.773 1 95.06 173 ILE B N 1
ATOM 5086 C CA . ILE B 1 173 ? 11.672 -27.016 -14 1 95.06 173 ILE B CA 1
ATOM 5087 C C . ILE B 1 173 ? 11.992 -26.453 -12.617 1 95.06 173 ILE B C 1
ATOM 5089 O O . ILE B 1 173 ? 11.195 -25.703 -12.047 1 95.06 173 ILE B O 1
ATOM 5093 N N . SER B 1 174 ? 13.125 -26.781 -12.086 1 95.5 174 SER B N 1
ATOM 5094 C CA . SER B 1 174 ? 13.523 -26.203 -10.805 1 95.5 174 SER B CA 1
ATOM 5095 C C . SER B 1 174 ? 13.648 -24.688 -10.883 1 95.5 174 SER B C 1
ATOM 5097 O O . SER B 1 174 ? 13.109 -23.984 -10.031 1 95.5 174 SER B O 1
ATOM 5099 N N . LYS B 1 175 ? 14.25 -24.188 -11.922 1 94.62 175 LYS B N 1
ATOM 5100 C CA . LYS B 1 175 ? 14.422 -22.75 -12.109 1 94.62 175 LYS B CA 1
ATOM 5101 C C . LYS B 1 175 ? 13.094 -22.062 -12.438 1 94.62 175 LYS B C 1
ATOM 5103 O O . LYS B 1 175 ? 12.789 -21 -11.906 1 94.62 175 LYS B O 1
ATOM 5108 N N . TYR B 1 176 ? 12.375 -22.703 -13.234 1 94.62 176 TYR B N 1
ATOM 5109 C CA . TYR B 1 176 ? 11.094 -22.141 -13.656 1 94.62 176 TYR B CA 1
ATOM 5110 C C . TYR B 1 176 ? 10.133 -22.047 -12.477 1 94.62 176 TYR B C 1
ATOM 5112 O O . TYR B 1 176 ? 9.461 -21.016 -12.297 1 94.62 176 TYR B O 1
ATOM 5120 N N . ALA B 1 177 ? 10.039 -23.125 -11.766 1 95.81 177 ALA B N 1
ATOM 5121 C CA . ALA B 1 177 ? 9.148 -23.156 -10.609 1 95.81 177 ALA B CA 1
ATOM 5122 C C . ALA B 1 177 ? 9.492 -22.031 -9.625 1 95.81 177 ALA B C 1
ATOM 5124 O O . ALA B 1 177 ? 8.602 -21.375 -9.094 1 95.81 177 ALA B O 1
ATOM 5125 N N . GLU B 1 178 ? 10.742 -21.828 -9.445 1 95.38 178 GLU B N 1
ATOM 5126 C CA . GLU B 1 178 ? 11.188 -20.781 -8.547 1 95.38 178 GLU B CA 1
ATOM 5127 C C . GLU B 1 178 ? 10.836 -19.391 -9.094 1 95.38 178 GLU B C 1
ATOM 5129 O O . GLU B 1 178 ? 10.328 -18.547 -8.367 1 95.38 178 GLU B O 1
ATOM 5134 N N . SER B 1 179 ? 11.078 -19.203 -10.32 1 94.69 179 SER B N 1
ATOM 5135 C CA . SER B 1 179 ? 10.859 -17.906 -10.945 1 94.69 179 SER B CA 1
ATOM 5136 C C . SER B 1 179 ? 9.375 -17.562 -11 1 94.69 179 SER B C 1
ATOM 5138 O O . SER B 1 179 ? 8.984 -16.422 -10.703 1 94.69 179 SER B O 1
ATOM 5140 N N . VAL B 1 180 ? 8.578 -18.5 -11.375 1 95.56 180 VAL B N 1
ATOM 5141 C CA . VAL B 1 180 ? 7.145 -18.234 -11.5 1 95.56 180 VAL B CA 1
ATOM 5142 C C . VAL B 1 180 ? 6.531 -18.047 -10.109 1 95.56 180 VAL B C 1
ATOM 5144 O O . VAL B 1 180 ? 5.617 -17.234 -9.938 1 95.56 180 VAL B O 1
ATOM 5147 N N . ALA B 1 181 ? 7.008 -18.797 -9.18 1 95.25 181 ALA B N 1
ATOM 5148 C CA . ALA B 1 181 ? 6.547 -18.594 -7.809 1 95.25 181 ALA B CA 1
ATOM 5149 C C . ALA B 1 181 ? 6.898 -17.188 -7.312 1 95.25 181 ALA B C 1
ATOM 5151 O O . ALA B 1 181 ? 6.094 -16.547 -6.641 1 95.25 181 ALA B O 1
ATOM 5152 N N . ALA B 1 182 ? 8.094 -16.734 -7.629 1 94.94 182 ALA B N 1
ATOM 5153 C CA . ALA B 1 182 ? 8.516 -15.391 -7.254 1 94.94 182 ALA B CA 1
ATOM 5154 C C . ALA B 1 182 ? 7.648 -14.336 -7.93 1 94.94 182 ALA B C 1
ATOM 5156 O O . ALA B 1 182 ? 7.254 -13.352 -7.297 1 94.94 182 ALA B O 1
ATOM 5157 N N . ALA B 1 183 ? 7.328 -14.547 -9.133 1 95.38 183 ALA B N 1
ATOM 5158 C CA . ALA B 1 183 ? 6.465 -13.625 -9.875 1 95.38 183 ALA B CA 1
ATOM 5159 C C . ALA B 1 183 ? 5.059 -13.602 -9.281 1 95.38 183 ALA B C 1
ATOM 5161 O O . ALA B 1 183 ? 4.469 -12.531 -9.125 1 95.38 183 ALA B O 1
ATOM 5162 N N . ALA B 1 184 ? 4.594 -14.766 -8.992 1 95.12 184 ALA B N 1
ATOM 5163 C CA . ALA B 1 184 ? 3.266 -14.867 -8.398 1 95.12 184 ALA B CA 1
ATOM 5164 C C . ALA B 1 184 ? 3.211 -14.141 -7.059 1 95.12 184 ALA B C 1
ATOM 5166 O O . ALA B 1 184 ? 2.275 -13.383 -6.793 1 95.12 184 ALA B O 1
ATOM 5167 N N . ALA B 1 185 ? 4.199 -14.328 -6.266 1 93.94 185 ALA B N 1
ATOM 5168 C CA . ALA B 1 185 ? 4.254 -13.695 -4.953 1 93.94 185 ALA B CA 1
ATOM 5169 C C . ALA B 1 185 ? 4.363 -12.18 -5.082 1 93.94 185 ALA B C 1
ATOM 5171 O O . ALA B 1 185 ? 3.684 -11.438 -4.371 1 93.94 185 ALA B O 1
ATOM 5172 N N . ALA B 1 186 ? 5.223 -11.75 -5.965 1 94.81 186 ALA B N 1
ATOM 5173 C CA . ALA B 1 186 ? 5.422 -10.32 -6.176 1 94.81 186 ALA B CA 1
ATOM 5174 C C . ALA B 1 186 ? 4.141 -9.648 -6.668 1 94.81 186 ALA B C 1
ATOM 5176 O O . ALA B 1 186 ? 3.766 -8.578 -6.184 1 94.81 186 ALA B O 1
ATOM 5177 N N . HIS B 1 187 ? 3.518 -10.258 -7.602 1 95.62 187 HIS B N 1
ATOM 5178 C CA . HIS B 1 187 ? 2.285 -9.688 -8.133 1 95.62 187 HIS B CA 1
ATOM 5179 C C . HIS B 1 187 ? 1.175 -9.695 -7.086 1 95.62 187 HIS B C 1
ATOM 5181 O O . HIS B 1 187 ? 0.393 -8.75 -6.992 1 95.62 187 HIS B O 1
ATOM 5187 N N . HIS B 1 188 ? 1.112 -10.781 -6.363 1 92.88 188 HIS B N 1
ATOM 5188 C CA . HIS B 1 188 ? 0.142 -10.867 -5.277 1 92.88 188 HIS B CA 1
ATOM 5189 C C . HIS B 1 188 ? 0.355 -9.742 -4.266 1 92.88 188 HIS B C 1
ATOM 5191 O O . HIS B 1 188 ? -0.607 -9.117 -3.812 1 92.88 188 HIS B O 1
ATOM 5197 N N . SER B 1 189 ? 1.543 -9.477 -3.922 1 93.88 189 SER B N 1
ATOM 5198 C CA . SER B 1 189 ? 1.866 -8.383 -3.016 1 93.88 189 SER B CA 1
ATOM 5199 C C . SER B 1 189 ? 1.407 -7.039 -3.582 1 93.88 189 SER B C 1
ATOM 5201 O O . SER B 1 189 ? 0.865 -6.207 -2.855 1 93.88 189 SER B O 1
ATOM 5203 N N . SER B 1 190 ? 1.624 -6.863 -4.824 1 95.19 190 SER B N 1
ATOM 5204 C CA . SER B 1 190 ? 1.191 -5.637 -5.484 1 95.19 190 SER B CA 1
ATOM 5205 C C . SER B 1 190 ? -0.321 -5.461 -5.395 1 95.19 190 SER B C 1
ATOM 5207 O O . SER B 1 190 ? -0.811 -4.355 -5.152 1 95.19 190 SER B O 1
ATOM 5209 N N . VAL B 1 191 ? -1.036 -6.512 -5.598 1 94.5 191 VAL B N 1
ATOM 5210 C CA . VAL B 1 191 ? -2.492 -6.465 -5.539 1 94.5 191 VAL B CA 1
ATOM 5211 C C . VAL B 1 191 ? -2.941 -6.16 -4.109 1 94.5 191 VAL B C 1
ATOM 5213 O O . VAL B 1 191 ? -3.895 -5.406 -3.9 1 94.5 191 VAL B O 1
ATOM 5216 N N . CYS B 1 192 ? -2.291 -6.695 -3.141 1 93.81 192 CYS B N 1
ATOM 5217 C CA . CYS B 1 192 ? -2.602 -6.402 -1.746 1 93.81 192 CYS B CA 1
ATOM 5218 C C . CYS B 1 192 ? -2.357 -4.934 -1.431 1 93.81 192 CYS B C 1
ATOM 5220 O O . CYS B 1 192 ? -3.146 -4.305 -0.721 1 93.81 192 CYS B O 1
ATOM 5222 N N . THR B 1 193 ? -1.276 -4.434 -1.926 1 95.94 193 THR B N 1
ATOM 5223 C CA . THR B 1 193 ? -0.963 -3.023 -1.727 1 95.94 193 THR B CA 1
ATOM 5224 C C . THR B 1 193 ? -2.033 -2.137 -2.357 1 95.94 193 THR B C 1
ATOM 5226 O O . THR B 1 193 ? -2.371 -1.082 -1.817 1 95.94 193 THR B O 1
ATOM 5229 N N . GLN B 1 194 ? -2.527 -2.529 -3.473 1 95.25 194 GLN B N 1
ATOM 5230 C CA . GLN B 1 194 ? -3.625 -1.803 -4.102 1 95.25 194 GLN B CA 1
ATOM 5231 C C . GLN B 1 194 ? -4.871 -1.82 -3.219 1 95.25 194 GLN B C 1
ATOM 5233 O O . GLN B 1 194 ? -5.625 -0.843 -3.18 1 95.25 194 GLN B O 1
ATOM 5238 N N . ALA B 1 195 ? -5.102 -2.918 -2.584 1 93.75 195 ALA B N 1
ATOM 5239 C CA . ALA B 1 195 ? -6.223 -2.986 -1.648 1 93.75 195 ALA B CA 1
ATOM 5240 C C . ALA B 1 195 ? -6.035 -2.002 -0.496 1 93.75 195 ALA B C 1
ATOM 5242 O O . ALA B 1 195 ? -6.992 -1.356 -0.062 1 93.75 195 ALA B O 1
ATOM 5243 N N . ASP B 1 196 ? -4.809 -1.907 -0.022 1 95.62 196 ASP B N 1
ATOM 5244 C CA . ASP B 1 196 ? -4.496 -0.915 1.004 1 95.62 196 ASP B CA 1
ATOM 5245 C C . ASP B 1 196 ? -4.738 0.502 0.487 1 95.62 196 ASP B C 1
ATOM 5247 O O . ASP B 1 196 ? -5.227 1.362 1.223 1 95.62 196 ASP B O 1
ATOM 5251 N N . ALA B 1 197 ? -4.363 0.724 -0.741 1 96.25 197 ALA B N 1
ATOM 5252 C CA . ALA B 1 197 ? -4.59 2.029 -1.358 1 96.25 197 ALA B CA 1
ATOM 5253 C C . ALA B 1 197 ? -6.078 2.369 -1.396 1 96.25 197 ALA B C 1
ATOM 5255 O O . ALA B 1 197 ? -6.465 3.514 -1.153 1 96.25 197 ALA B O 1
ATOM 5256 N N . ALA B 1 198 ? -6.867 1.381 -1.696 1 96.19 198 ALA B N 1
ATOM 5257 C CA . ALA B 1 198 ? -8.312 1.592 -1.697 1 96.19 198 ALA B CA 1
ATOM 5258 C C . ALA B 1 198 ? -8.812 1.96 -0.304 1 96.19 198 ALA B C 1
ATOM 5260 O O . ALA B 1 198 ? -9.656 2.848 -0.155 1 96.19 198 ALA B O 1
ATOM 5261 N N . ALA B 1 199 ? -8.312 1.307 0.664 1 95.31 199 ALA B N 1
ATOM 5262 C CA . ALA B 1 199 ? -8.68 1.607 2.043 1 95.31 199 ALA B CA 1
ATOM 5263 C C . ALA B 1 199 ? -8.289 3.033 2.42 1 95.31 199 ALA B C 1
ATOM 5265 O O . ALA B 1 199 ? -9.039 3.729 3.109 1 95.31 199 ALA B O 1
ATOM 5266 N N . ASP B 1 200 ? -7.129 3.467 1.977 1 96.44 200 ASP B N 1
ATOM 5267 C CA . ASP B 1 200 ? -6.664 4.828 2.23 1 96.44 200 ASP B CA 1
ATOM 5268 C C . ASP B 1 200 ? -7.605 5.855 1.606 1 96.44 200 ASP B C 1
ATOM 5270 O O . ASP B 1 200 ? -7.863 6.906 2.197 1 96.44 200 ASP B O 1
ATOM 5274 N N . LEU B 1 201 ? -8.031 5.582 0.404 1 96.75 201 LEU B N 1
ATOM 5275 C CA . LEU B 1 201 ? -8.945 6.488 -0.282 1 96.75 201 LEU B CA 1
ATOM 5276 C C . LEU B 1 201 ? -10.242 6.648 0.504 1 96.75 201 LEU B C 1
ATOM 5278 O O . LEU B 1 201 ? -10.836 7.73 0.52 1 96.75 201 LEU B O 1
ATOM 5282 N N . ASN B 1 202 ? -10.664 5.566 1.133 1 96.06 202 ASN B N 1
ATOM 5283 C CA . ASN B 1 202 ? -11.852 5.637 1.979 1 96.06 202 ASN B CA 1
ATOM 5284 C C . ASN B 1 202 ? -11.648 6.59 3.152 1 96.06 202 ASN B C 1
ATOM 5286 O O . ASN B 1 202 ? -12.516 7.41 3.451 1 96.06 202 ASN B O 1
ATOM 5290 N N . LEU B 1 203 ? -10.523 6.508 3.777 1 95.5 203 LEU B N 1
ATOM 5291 C CA . LEU B 1 203 ? -10.203 7.383 4.898 1 95.5 203 LEU B CA 1
ATOM 5292 C C . LEU B 1 203 ? -10.086 8.836 4.438 1 95.5 203 LEU B C 1
ATOM 5294 O O . LEU B 1 203 ? -10.594 9.742 5.102 1 95.5 203 LEU B O 1
ATOM 5298 N N . LEU B 1 204 ? -9.477 9.031 3.326 1 95.94 204 LEU B N 1
ATOM 5299 C CA . LEU B 1 204 ? -9.305 10.375 2.783 1 95.94 204 LEU B CA 1
ATOM 5300 C C . LEU B 1 204 ? -10.648 10.977 2.396 1 95.94 204 LEU B C 1
ATOM 5302 O O . LEU B 1 204 ? -10.883 12.172 2.605 1 95.94 204 LEU B O 1
ATOM 5306 N N . GLY B 1 205 ? -11.469 10.125 1.785 1 96.62 205 GLY B N 1
ATOM 5307 C CA . GLY B 1 205 ? -12.805 10.602 1.445 1 96.62 205 GLY B CA 1
ATOM 5308 C C . GLY B 1 205 ? -13.594 11.078 2.65 1 96.62 205 GLY B C 1
ATOM 5309 O O . GLY B 1 205 ? -14.219 12.133 2.605 1 96.62 205 GLY B O 1
ATOM 5310 N N . ARG B 1 206 ? -13.516 10.383 3.725 1 95.94 206 ARG B N 1
ATOM 5311 C CA . ARG B 1 206 ? -14.195 10.758 4.961 1 95.94 206 ARG B CA 1
ATOM 5312 C C . ARG B 1 206 ? -13.641 12.07 5.516 1 95.94 206 ARG B C 1
ATOM 5314 O O . ARG B 1 206 ? -14.398 12.93 5.961 1 95.94 206 ARG B O 1
ATOM 5321 N N . ALA B 1 207 ? -12.344 12.18 5.484 1 95.38 207 ALA B N 1
ATOM 5322 C CA . ALA B 1 207 ? -11.703 13.398 5.969 1 95.38 207 ALA B CA 1
ATOM 5323 C C . ALA B 1 207 ? -12.094 14.602 5.117 1 95.38 207 ALA B C 1
ATOM 5325 O O . ALA B 1 207 ? -12.336 15.688 5.645 1 95.38 207 ALA B O 1
ATOM 5326 N N . ALA B 1 208 ? -12.133 14.453 3.809 1 95.06 208 ALA B N 1
ATOM 5327 C CA . ALA B 1 208 ? -12.547 15.523 2.904 1 95.06 208 ALA B CA 1
ATOM 5328 C C . ALA B 1 208 ? -13.984 15.961 3.193 1 95.06 208 ALA B C 1
ATOM 5330 O O . ALA B 1 208 ? -14.289 17.156 3.164 1 95.06 208 ALA B O 1
ATOM 5331 N N . ASN B 1 209 ? -14.789 15.039 3.498 1 94.56 209 ASN B N 1
ATOM 5332 C CA . ASN B 1 209 ? -16.172 15.352 3.838 1 94.56 209 ASN B CA 1
ATOM 5333 C C . ASN B 1 209 ? -16.266 16.172 5.117 1 94.56 209 ASN B C 1
ATOM 5335 O O . ASN B 1 209 ? -17.078 17.094 5.211 1 94.56 209 ASN B O 1
ATOM 5339 N N . LEU B 1 210 ? -15.469 15.828 6.062 1 92.75 210 LEU B N 1
ATOM 5340 C CA . LEU B 1 210 ? -15.461 16.578 7.312 1 92.75 210 LEU B CA 1
ATOM 5341 C C . LEU B 1 210 ? -15 18.016 7.082 1 92.75 210 LEU B C 1
ATOM 5343 O O . LEU B 1 210 ? -15.578 18.953 7.629 1 92.75 210 LEU B O 1
ATOM 5347 N N . LEU B 1 211 ? -14.016 18.219 6.258 1 92.69 211 LEU B N 1
ATOM 5348 C CA . LEU B 1 211 ? -13.516 19.547 5.945 1 92.69 211 LEU B CA 1
ATOM 5349 C C . LEU B 1 211 ? -14.555 20.359 5.176 1 92.69 211 LEU B C 1
ATOM 5351 O O . LEU B 1 211 ? -14.648 21.578 5.344 1 92.69 211 LEU B O 1
ATOM 5355 N N . SER B 1 212 ? -15.273 19.656 4.355 1 93.25 212 SER B N 1
ATOM 5356 C CA . SER B 1 212 ? -16.312 20.328 3.576 1 93.25 212 SER B CA 1
ATOM 5357 C C . SER B 1 212 ? -17.344 20.984 4.48 1 93.25 212 SER B C 1
ATOM 5359 O O . SER B 1 212 ? -17.891 22.031 4.141 1 93.25 212 SER B O 1
ATOM 5361 N N . GLN B 1 213 ? -17.547 20.469 5.605 1 91 213 GLN B N 1
ATOM 5362 C CA . GLN B 1 213 ? -18.531 20.984 6.543 1 91 213 GLN B CA 1
ATOM 5363 C C . GLN B 1 213 ? -18 22.203 7.289 1 91 213 GLN B C 1
ATOM 5365 O O . GLN B 1 213 ? -18.781 23 7.816 1 91 213 GLN B O 1
ATOM 5370 N N . LEU B 1 214 ? -16.719 22.328 7.293 1 88.75 214 LEU B N 1
ATOM 5371 C CA . LEU B 1 214 ? -16.109 23.359 8.109 1 88.75 214 LEU B CA 1
ATOM 5372 C C . LEU B 1 214 ? -15.703 24.562 7.254 1 88.75 214 LEU B C 1
ATOM 5374 O O . LEU B 1 214 ? -15.391 25.625 7.781 1 88.75 214 LEU B O 1
ATOM 5378 N N . GLU B 1 215 ? -15.68 24.281 5.992 1 84.19 215 GLU B N 1
ATOM 5379 C CA . GLU B 1 215 ? -15.305 25.344 5.066 1 84.19 215 GLU B CA 1
ATOM 5380 C C . GLU B 1 215 ? -16.531 25.922 4.363 1 84.19 215 GLU B C 1
ATOM 5382 O O . GLU B 1 215 ? -17.484 25.219 4.086 1 84.19 215 GLU B O 1
ATOM 5387 N N . THR B 1 216 ? -16.469 27.156 4.141 1 81.75 216 THR B N 1
ATOM 5388 C CA . THR B 1 216 ? -17.594 27.797 3.453 1 81.75 216 THR B CA 1
ATOM 5389 C C . THR B 1 216 ? -17.328 27.859 1.95 1 81.75 216 THR B C 1
ATOM 5391 O O . THR B 1 216 ? -18 27.172 1.171 1 81.75 216 THR B O 1
ATOM 5394 N N . GLU B 1 217 ? -16.297 28.438 1.476 1 82.06 217 GLU B N 1
ATOM 5395 C CA . GLU B 1 217 ? -16.016 28.641 0.058 1 82.06 217 GLU B CA 1
ATOM 5396 C C . GLU B 1 217 ? -15.484 27.359 -0.584 1 82.06 217 GLU B C 1
ATOM 5398 O O . GLU B 1 217 ? -15.641 27.156 -1.789 1 82.06 217 GLU B O 1
ATOM 5403 N N . LEU B 1 218 ? -14.914 26.547 0.247 1 87.06 218 LEU B N 1
ATOM 5404 C CA . LEU B 1 218 ? -14.32 25.328 -0.3 1 87.06 218 LEU B CA 1
ATOM 5405 C C . LEU B 1 218 ? -15.188 24.125 0.001 1 87.06 218 LEU B C 1
ATOM 5407 O O . LEU B 1 218 ? -14.742 22.984 -0.161 1 87.06 218 LEU B O 1
ATOM 5411 N N . SER B 1 219 ? -16.344 24.344 0.431 1 90.94 219 SER B N 1
ATOM 5412 C CA . SER B 1 219 ? -17.25 23.25 0.766 1 90.94 219 SER B CA 1
ATOM 5413 C C . SER B 1 219 ? -17.547 22.391 -0.457 1 90.94 219 SER B C 1
ATOM 5415 O O . SER B 1 219 ? -17.438 21.156 -0.403 1 90.94 219 SER B O 1
ATOM 5417 N N . LEU B 1 220 ? -17.859 22.984 -1.576 1 89.56 220 LEU B N 1
ATOM 5418 C CA . LEU B 1 220 ? -18.234 22.25 -2.787 1 89.56 220 LEU B CA 1
ATOM 5419 C C . LEU B 1 220 ? -17.031 21.5 -3.346 1 89.56 220 LEU B C 1
ATOM 5421 O O . LEU B 1 220 ? -17.125 20.297 -3.631 1 89.56 220 LEU B O 1
ATOM 5425 N N . PRO B 1 221 ? -15.852 22.156 -3.451 1 89.44 221 PRO B N 1
ATOM 5426 C CA . PRO B 1 221 ? -14.68 21.422 -3.922 1 89.44 221 PRO B CA 1
ATOM 5427 C C . PRO B 1 221 ? -14.359 20.203 -3.057 1 89.44 221 PRO B C 1
ATOM 5429 O O . PRO B 1 221 ? -14.023 19.141 -3.58 1 89.44 221 PRO B O 1
ATOM 5432 N N . PHE B 1 222 ? -14.555 20.297 -1.777 1 93 222 PHE B N 1
ATOM 5433 C CA . PHE B 1 222 ? -14.266 19.188 -0.874 1 93 222 PHE B CA 1
ATOM 5434 C C . PHE B 1 222 ? -15.297 18.078 -1.035 1 93 222 PHE B C 1
ATOM 5436 O O . PHE B 1 222 ? -14.953 16.906 -0.988 1 93 222 PHE B O 1
ATOM 5443 N N . THR B 1 223 ? -16.5 18.406 -1.215 1 94.31 223 THR B N 1
ATOM 5444 C CA . THR B 1 223 ? -17.547 17.422 -1.422 1 94.31 223 THR B CA 1
ATOM 5445 C C . THR B 1 223 ? -17.312 16.641 -2.707 1 94.31 223 THR B C 1
ATOM 5447 O O . THR B 1 223 ? -17.438 15.406 -2.721 1 94.31 223 THR B O 1
ATOM 5450 N N . HIS B 1 224 ? -16.953 17.359 -3.727 1 95 224 HIS B N 1
ATOM 5451 C CA . HIS B 1 224 ? -16.672 16.703 -4.992 1 95 224 HIS B CA 1
ATOM 5452 C C . HIS B 1 224 ? -15.406 15.852 -4.898 1 95 224 HIS B C 1
ATOM 5454 O O . HIS B 1 224 ? -15.312 14.797 -5.523 1 95 224 HIS B O 1
ATOM 5460 N N . MET B 1 225 ? -14.461 16.344 -4.172 1 94.81 225 MET B N 1
ATOM 5461 C CA . MET B 1 225 ? -13.258 15.547 -3.949 1 94.81 225 MET B CA 1
ATOM 5462 C C . MET B 1 225 ? -13.602 14.234 -3.25 1 94.81 225 MET B C 1
ATOM 5464 O O . MET B 1 225 ? -13.109 13.172 -3.641 1 94.81 225 MET B O 1
ATOM 5468 N N . ALA B 1 226 ? -14.422 14.328 -2.232 1 96 226 ALA B N 1
ATOM 5469 C CA . ALA B 1 226 ? -14.836 13.125 -1.518 1 96 226 ALA B CA 1
ATOM 5470 C C . ALA B 1 226 ? -15.523 12.141 -2.459 1 96 226 ALA B C 1
ATOM 5472 O O . ALA B 1 226 ? -15.25 10.938 -2.416 1 96 226 ALA B O 1
ATOM 5473 N N . SER B 1 227 ? -16.328 12.609 -3.328 1 96.38 227 SER B N 1
ATOM 5474 C CA . SER B 1 227 ? -17.031 11.773 -4.293 1 96.38 227 SER B CA 1
ATOM 5475 C C . SER B 1 227 ? -16.062 11.133 -5.281 1 96.38 227 SER B C 1
ATOM 5477 O O . SER B 1 227 ? -16.203 9.961 -5.621 1 96.38 227 SER B O 1
ATOM 5479 N N . THR B 1 228 ? -15.164 11.922 -5.73 1 96.62 228 THR B N 1
ATOM 5480 C CA . THR B 1 228 ? -14.156 11.422 -6.664 1 96.62 228 THR B CA 1
ATOM 5481 C C . THR B 1 228 ? -13.312 10.328 -6.016 1 96.62 228 THR B C 1
ATOM 5483 O O . THR B 1 228 ? -13.031 9.305 -6.637 1 96.62 228 THR B O 1
ATOM 5486 N N . LEU B 1 229 ? -12.938 10.57 -4.77 1 97.19 229 LEU B N 1
ATOM 5487 C CA . LEU B 1 229 ? -12.133 9.578 -4.051 1 97.19 229 LEU B CA 1
ATOM 5488 C C . LEU B 1 229 ? -12.914 8.281 -3.859 1 97.19 229 LEU B C 1
ATOM 5490 O O . LEU B 1 229 ? -12.344 7.191 -3.943 1 97.19 229 LEU B O 1
ATOM 5494 N N . ASP B 1 230 ? -14.164 8.391 -3.643 1 97.25 230 ASP B N 1
ATOM 5495 C CA . ASP B 1 230 ? -15.008 7.207 -3.525 1 97.25 230 ASP B CA 1
ATOM 5496 C C . ASP B 1 230 ? -15.102 6.465 -4.855 1 97.25 230 ASP B C 1
ATOM 5498 O O . ASP B 1 230 ? -15.078 5.23 -4.887 1 97.25 230 ASP B O 1
ATOM 5502 N N . ALA B 1 231 ? -15.234 7.188 -5.918 1 97.19 231 ALA B N 1
ATOM 5503 C CA . ALA B 1 231 ? -15.266 6.578 -7.246 1 97.19 231 ALA B CA 1
ATOM 5504 C C . ALA B 1 231 ? -13.961 5.848 -7.547 1 97.19 231 ALA B C 1
ATOM 5506 O O . ALA B 1 231 ? -13.969 4.742 -8.094 1 97.19 231 ALA B O 1
ATOM 5507 N N . GLN B 1 232 ? -12.891 6.488 -7.188 1 96.88 232 GLN B N 1
ATOM 5508 C CA . GLN B 1 232 ? -11.586 5.871 -7.379 1 96.88 232 GLN B CA 1
ATOM 5509 C C . GLN B 1 232 ? -11.461 4.586 -6.566 1 96.88 232 GLN B C 1
ATOM 5511 O O . GLN B 1 232 ? -10.922 3.59 -7.051 1 96.88 232 GLN B O 1
ATOM 5516 N N . ARG B 1 233 ? -11.922 4.648 -5.332 1 97 233 ARG B N 1
ATOM 5517 C CA . ARG B 1 233 ? -11.883 3.475 -4.465 1 97 233 ARG B CA 1
ATOM 5518 C C . ARG B 1 233 ? -12.648 2.311 -5.094 1 97 233 ARG B C 1
ATOM 5520 O O . ARG B 1 233 ? -12.141 1.186 -5.141 1 97 233 ARG B O 1
ATOM 5527 N N . ARG B 1 234 ? -13.781 2.512 -5.617 1 96.56 234 ARG B N 1
ATOM 5528 C CA . ARG B 1 234 ? -14.609 1.476 -6.227 1 96.56 234 ARG B CA 1
ATOM 5529 C C . ARG B 1 234 ? -13.93 0.889 -7.461 1 96.56 234 ARG B C 1
ATOM 5531 O O . ARG B 1 234 ? -13.953 -0.325 -7.672 1 96.56 234 ARG B O 1
ATOM 5538 N N . LEU B 1 235 ? -13.383 1.773 -8.227 1 96.38 235 LEU B N 1
ATOM 5539 C CA . LEU B 1 235 ? -12.656 1.336 -9.414 1 96.38 235 LEU B CA 1
ATOM 5540 C C . LEU B 1 235 ? -11.516 0.397 -9.039 1 96.38 235 LEU B C 1
ATOM 5542 O O . LEU B 1 235 ? -11.32 -0.64 -9.672 1 96.38 235 LEU B O 1
ATOM 5546 N N . LEU B 1 236 ? -10.781 0.765 -8.016 1 95.69 236 LEU B N 1
ATOM 5547 C CA . LEU B 1 236 ? -9.656 -0.048 -7.57 1 95.69 236 LEU B CA 1
ATOM 5548 C C . LEU B 1 236 ? -10.133 -1.392 -7.027 1 95.69 236 LEU B C 1
ATOM 5550 O O . LEU B 1 236 ? -9.523 -2.43 -7.309 1 95.69 236 LEU B O 1
ATOM 5554 N N . GLU B 1 237 ? -11.203 -1.373 -6.305 1 94.81 237 GLU B N 1
ATOM 5555 C CA . GLU B 1 237 ? -11.742 -2.604 -5.73 1 94.81 237 GLU B CA 1
ATOM 5556 C C . GLU B 1 237 ? -12.188 -3.572 -6.82 1 94.81 237 GLU B C 1
ATOM 5558 O O . GLU B 1 237 ? -11.961 -4.781 -6.719 1 94.81 237 GLU B O 1
ATOM 5563 N N . GLU B 1 238 ? -12.766 -3.072 -7.82 1 95.25 238 GLU B N 1
ATOM 5564 C CA . GLU B 1 238 ? -13.164 -3.898 -8.953 1 95.25 238 GLU B CA 1
ATOM 5565 C C . GLU B 1 238 ? -11.945 -4.496 -9.656 1 95.25 238 GLU B C 1
ATOM 5567 O O . GLU B 1 238 ? -11.953 -5.668 -10.031 1 95.25 238 GLU B O 1
ATOM 5572 N N . HIS B 1 239 ? -11.031 -3.654 -9.82 1 95.62 239 HIS B N 1
ATOM 5573 C CA . HIS B 1 239 ? -9.797 -4.109 -10.453 1 95.62 239 HIS B CA 1
ATOM 5574 C C . HIS B 1 239 ? -9.133 -5.211 -9.641 1 95.62 239 HIS B C 1
ATOM 5576 O O . HIS B 1 239 ? -8.688 -6.219 -10.195 1 95.62 239 HIS B O 1
ATOM 5582 N N . ILE B 1 240 ? -9.078 -5.047 -8.328 1 94.38 240 ILE B N 1
ATOM 5583 C CA . ILE B 1 240 ? -8.469 -6.008 -7.418 1 94.38 240 ILE B CA 1
ATOM 5584 C C . ILE B 1 240 ? -9.211 -7.34 -7.508 1 94.38 240 ILE B C 1
ATOM 5586 O O . ILE B 1 240 ? -8.586 -8.398 -7.598 1 94.38 240 ILE B O 1
ATOM 5590 N N . GLN B 1 241 ? -10.445 -7.285 -7.5 1 91.88 241 GLN B N 1
ATOM 5591 C CA . GLN B 1 241 ? -11.242 -8.5 -7.582 1 91.88 241 GLN B CA 1
ATOM 5592 C C . GLN B 1 241 ? -11.008 -9.227 -8.906 1 91.88 241 GLN B C 1
ATOM 5594 O O . GLN B 1 241 ? -10.867 -10.453 -8.93 1 91.88 241 GLN B O 1
ATOM 5599 N N . HIS B 1 242 ? -10.938 -8.508 -9.945 1 93.88 242 HIS B N 1
ATOM 5600 C CA . HIS B 1 242 ? -10.664 -9.109 -11.25 1 93.88 242 HIS B CA 1
ATOM 5601 C C . HIS B 1 242 ? -9.305 -9.797 -11.258 1 93.88 242 HIS B C 1
ATOM 5603 O O . HIS B 1 242 ? -9.172 -10.906 -11.773 1 93.88 242 HIS B O 1
ATOM 5609 N N . GLU B 1 243 ? -8.305 -9.117 -10.703 1 93.75 243 GLU B N 1
ATOM 5610 C CA . GLU B 1 243 ? -6.961 -9.68 -10.648 1 93.75 243 GLU B CA 1
ATOM 5611 C C . GLU B 1 243 ? -6.941 -11.008 -9.906 1 93.75 243 GLU B C 1
ATOM 5613 O O . GLU B 1 243 ? -6.266 -11.953 -10.328 1 93.75 243 GLU B O 1
ATOM 5618 N N . ARG B 1 244 ? -7.68 -11.102 -8.867 1 89.75 244 ARG B N 1
ATOM 5619 C CA . ARG B 1 244 ? -7.66 -12.273 -8 1 89.75 244 ARG B CA 1
ATOM 5620 C C . ARG B 1 244 ? -8.492 -13.406 -8.594 1 89.75 244 ARG B C 1
ATOM 5622 O O . ARG B 1 244 ? -8.234 -14.586 -8.312 1 89.75 244 ARG B O 1
ATOM 5629 N N . VAL B 1 245 ? -9.414 -13.109 -9.484 1 90.69 245 VAL B N 1
ATOM 5630 C CA . VAL B 1 245 ? -10.344 -14.102 -10.008 1 90.69 245 VAL B CA 1
ATOM 5631 C C . VAL B 1 245 ? -9.859 -14.602 -11.367 1 90.69 245 VAL B C 1
ATOM 5633 O O . VAL B 1 245 ? -9.805 -15.812 -11.602 1 90.69 245 VAL B O 1
ATOM 5636 N N . SER B 1 246 ? -9.445 -13.688 -12.211 1 91.31 246 SER B N 1
ATOM 5637 C CA . SER B 1 246 ? -9.156 -14.102 -13.578 1 91.31 246 SER B CA 1
ATOM 5638 C C . SER B 1 246 ? -7.969 -13.336 -14.148 1 91.31 246 SER B C 1
ATOM 5640 O O . SER B 1 246 ? -7.605 -13.523 -15.312 1 91.31 246 SER B O 1
ATOM 5642 N N . GLY B 1 247 ? -7.418 -12.578 -13.352 1 93.5 247 GLY B N 1
ATOM 5643 C CA . GLY B 1 247 ? -6.348 -11.734 -13.867 1 93.5 247 GLY B CA 1
ATOM 5644 C C . GLY B 1 247 ? -4.98 -12.391 -13.789 1 93.5 247 GLY B C 1
ATOM 5645 O O . GLY B 1 247 ? -4.875 -13.617 -13.742 1 93.5 247 GLY B O 1
ATOM 5646 N N . LEU B 1 248 ? -4.012 -11.547 -13.938 1 94.75 248 LEU B N 1
ATOM 5647 C CA . LEU B 1 248 ? -2.631 -12.008 -13.984 1 94.75 248 LEU B CA 1
ATOM 5648 C C . LEU B 1 248 ? -2.244 -12.695 -12.672 1 94.75 248 LEU B C 1
ATOM 5650 O O . LEU B 1 248 ? -1.515 -13.695 -12.688 1 94.75 248 LEU B O 1
ATOM 5654 N N . SER B 1 249 ? -2.717 -12.188 -11.555 1 93.62 249 SER B N 1
ATOM 5655 C CA . SER B 1 249 ? -2.406 -12.789 -10.266 1 93.62 249 SER B CA 1
ATOM 5656 C C . SER B 1 249 ? -2.863 -14.242 -10.203 1 93.62 249 SER B C 1
ATOM 5658 O O . SER B 1 249 ? -2.098 -15.125 -9.805 1 93.62 249 SER B O 1
ATOM 5660 N N . SER B 1 250 ? -4.055 -14.453 -10.625 1 92.94 250 SER B N 1
ATOM 5661 C CA . SER B 1 250 ? -4.609 -15.797 -10.625 1 92.94 250 SER B CA 1
ATOM 5662 C C . SER B 1 250 ? -3.848 -16.703 -11.586 1 92.94 250 SER B C 1
ATOM 5664 O O . SER B 1 250 ? -3.582 -17.875 -11.266 1 92.94 250 SER B O 1
ATOM 5666 N N . MET B 1 251 ? -3.514 -16.172 -12.68 1 94.38 251 MET B N 1
ATOM 5667 C CA . MET B 1 251 ? -2.82 -16.969 -13.695 1 94.38 251 MET B CA 1
ATOM 5668 C C . MET B 1 251 ? -1.423 -17.344 -13.219 1 94.38 251 MET B C 1
ATOM 5670 O O . MET B 1 251 ? -0.988 -18.484 -13.414 1 94.38 251 MET B O 1
ATOM 5674 N N . LEU B 1 252 ? -0.723 -16.438 -12.672 1 95.12 252 LEU B N 1
ATOM 5675 C CA . LEU B 1 252 ? 0.611 -16.734 -12.156 1 95.12 252 LEU B CA 1
ATOM 5676 C C . LEU B 1 252 ? 0.549 -17.766 -11.039 1 95.12 252 LEU B C 1
ATOM 5678 O O . LEU B 1 252 ? 1.389 -18.672 -10.984 1 95.12 252 LEU B O 1
ATOM 5682 N N . ALA B 1 253 ? -0.42 -17.672 -10.211 1 94.06 253 ALA B N 1
ATOM 5683 C CA . ALA B 1 253 ? -0.595 -18.656 -9.148 1 94.06 253 ALA B CA 1
ATOM 5684 C C . ALA B 1 253 ? -0.884 -20.031 -9.719 1 94.06 253 ALA B C 1
ATOM 5686 O O . ALA B 1 253 ? -0.323 -21.031 -9.266 1 94.06 253 ALA B O 1
ATOM 5687 N N . PHE B 1 254 ? -1.726 -20.031 -10.695 1 95.75 254 PHE B N 1
ATOM 5688 C CA . PHE B 1 254 ? -2.055 -21.297 -11.352 1 95.75 254 PHE B CA 1
ATOM 5689 C C . PHE B 1 254 ? -0.818 -21.906 -12 1 95.75 254 PHE B C 1
ATOM 5691 O O . PHE B 1 254 ? -0.575 -23.109 -11.867 1 95.75 254 PHE B O 1
ATOM 5698 N N . ASN B 1 255 ? -0.07 -21.125 -12.648 1 95.25 255 ASN B N 1
ATOM 5699 C CA . ASN B 1 255 ? 1.139 -21.594 -13.32 1 95.25 255 ASN B CA 1
ATOM 5700 C C . ASN B 1 255 ? 2.166 -22.109 -12.312 1 95.25 255 ASN B C 1
ATOM 5702 O O . ASN B 1 255 ? 2.895 -23.062 -12.602 1 95.25 255 ASN B O 1
ATOM 5706 N N . ALA B 1 256 ? 2.26 -21.453 -11.234 1 95.75 256 ALA B N 1
ATOM 5707 C CA . ALA B 1 256 ? 3.141 -21.953 -10.188 1 95.75 256 ALA B CA 1
ATOM 5708 C C . ALA B 1 256 ? 2.713 -23.344 -9.727 1 95.75 256 ALA B C 1
ATOM 5710 O O . ALA B 1 256 ? 3.555 -24.219 -9.492 1 95.75 256 ALA B O 1
ATOM 5711 N N . GLY B 1 257 ? 1.397 -23.5 -9.578 1 96 257 GLY B N 1
ATOM 5712 C CA . GLY B 1 257 ? 0.882 -24.812 -9.25 1 96 257 GLY B CA 1
ATOM 5713 C C . GLY B 1 257 ? 1.177 -25.859 -10.305 1 96 257 GLY B C 1
ATOM 5714 O O . GLY B 1 257 ? 1.511 -27 -9.984 1 96 257 GLY B O 1
ATOM 5715 N N . MET B 1 258 ? 1.063 -25.453 -11.539 1 96.81 258 MET B N 1
ATOM 5716 C CA . MET B 1 258 ? 1.376 -26.344 -12.648 1 96.81 258 MET B CA 1
ATOM 5717 C C . MET B 1 258 ? 2.84 -26.766 -12.609 1 96.81 258 MET B C 1
ATOM 5719 O O . MET B 1 258 ? 3.156 -27.938 -12.852 1 96.81 258 MET B O 1
ATOM 5723 N N . ALA B 1 259 ? 3.676 -25.812 -12.344 1 96.94 259 ALA B N 1
ATOM 5724 C CA . ALA B 1 259 ? 5.102 -26.109 -12.234 1 96.94 259 ALA B CA 1
ATOM 5725 C C . ALA B 1 259 ? 5.367 -27.094 -11.102 1 96.94 259 ALA B C 1
ATOM 5727 O O . ALA B 1 259 ? 6.164 -28.031 -11.258 1 96.94 259 ALA B O 1
ATOM 5728 N N . ALA B 1 260 ? 4.695 -26.938 -10.023 1 96.25 260 ALA B N 1
ATOM 5729 C CA . ALA B 1 260 ? 4.832 -27.859 -8.898 1 96.25 260 ALA B CA 1
ATOM 5730 C C . ALA B 1 260 ? 4.375 -29.266 -9.289 1 96.25 260 ALA B C 1
ATOM 5732 O O . ALA B 1 260 ? 4.988 -30.25 -8.875 1 96.25 260 ALA B O 1
ATOM 5733 N N . SER B 1 261 ? 3.309 -29.328 -10.047 1 96.75 261 SER B N 1
ATOM 5734 C CA . SER B 1 261 ? 2.797 -30.609 -10.516 1 96.75 261 SER B CA 1
ATOM 5735 C C . SER B 1 261 ? 3.812 -31.328 -11.406 1 96.75 261 SER B C 1
ATOM 5737 O O . SER B 1 261 ? 3.996 -32.531 -11.297 1 96.75 261 SER B O 1
ATOM 5739 N N . LEU B 1 262 ? 4.457 -30.578 -12.258 1 96.94 262 LEU B N 1
ATOM 5740 C CA . LEU B 1 262 ? 5.477 -31.172 -13.109 1 96.94 262 LEU B CA 1
ATOM 5741 C C . LEU B 1 262 ? 6.656 -31.672 -12.273 1 96.94 262 LEU B C 1
ATOM 5743 O O . LEU B 1 262 ? 7.234 -32.719 -12.57 1 96.94 262 LEU B O 1
ATOM 5747 N N . LYS B 1 263 ? 7.02 -30.953 -11.281 1 95.88 263 LYS B N 1
ATOM 5748 C CA . LYS B 1 263 ? 8.055 -31.422 -10.367 1 95.88 263 LYS B CA 1
ATOM 5749 C C . LYS B 1 263 ? 7.664 -32.75 -9.719 1 95.88 263 LYS B C 1
ATOM 5751 O O . LYS B 1 263 ? 8.5 -33.656 -9.562 1 95.88 263 LYS B O 1
ATOM 5756 N N . THR B 1 264 ? 6.438 -32.844 -9.336 1 95.12 264 THR B N 1
ATOM 5757 C CA . THR B 1 264 ? 5.934 -34.062 -8.75 1 95.12 264 THR B CA 1
ATOM 5758 C C . THR B 1 264 ? 6.035 -35.219 -9.742 1 95.12 264 THR B C 1
ATOM 5760 O O . THR B 1 264 ? 6.391 -36.344 -9.367 1 95.12 264 THR B O 1
ATOM 5763 N N . VAL B 1 265 ? 5.723 -34.969 -11 1 95.44 265 VAL B N 1
ATOM 5764 C CA . VAL B 1 265 ? 5.82 -36 -12.039 1 95.44 265 VAL B CA 1
ATOM 5765 C C . VAL B 1 265 ? 7.266 -36.469 -12.164 1 95.44 265 VAL B C 1
ATOM 5767 O O . VAL B 1 265 ? 7.52 -37.656 -12.32 1 95.44 265 VAL B O 1
ATOM 5770 N N . LEU B 1 266 ? 8.211 -35.562 -12.086 1 94.56 266 LEU B N 1
ATOM 5771 C CA . LEU B 1 266 ? 9.625 -35.938 -12.156 1 94.56 266 LEU B CA 1
ATOM 5772 C C . LEU B 1 266 ? 10.023 -36.781 -10.953 1 94.56 266 LEU B C 1
ATOM 5774 O O . LEU B 1 266 ? 10.781 -37.75 -11.094 1 94.56 266 LEU B O 1
ATOM 5778 N N . SER B 1 267 ? 9.516 -36.438 -9.812 1 93.88 267 SER B N 1
ATOM 5779 C CA . SER B 1 267 ? 9.773 -37.25 -8.625 1 93.88 267 SER B CA 1
ATOM 5780 C C . SER B 1 267 ? 9.195 -38.625 -8.758 1 93.88 267 SER B C 1
ATOM 5782 O O . SER B 1 267 ? 9.812 -39.625 -8.336 1 93.88 267 SER B O 1
ATOM 5784 N N . ASN B 1 268 ? 7.953 -38.688 -9.312 1 94.19 268 ASN B N 1
ATOM 5785 C CA . ASN B 1 268 ? 7.336 -40 -9.578 1 94.19 268 ASN B CA 1
ATOM 5786 C C . ASN B 1 268 ? 8.172 -40.812 -10.547 1 94.19 268 ASN B C 1
ATOM 5788 O O . ASN B 1 268 ? 8.266 -42.031 -10.398 1 94.19 268 ASN B O 1
ATOM 5792 N N . HIS B 1 269 ? 8.703 -40.156 -11.523 1 93.19 269 HIS B N 1
ATOM 5793 C CA . HIS B 1 269 ? 9.586 -40.812 -12.484 1 93.19 269 HIS B CA 1
ATOM 5794 C C . HIS B 1 269 ? 10.781 -41.438 -11.789 1 93.19 269 HIS B C 1
ATOM 5796 O O . HIS B 1 269 ? 11.086 -42.625 -12.023 1 93.19 269 HIS B O 1
ATOM 5802 N N . ASP B 1 270 ? 11.398 -40.688 -10.906 1 90.75 270 ASP B N 1
ATOM 5803 C CA . ASP B 1 270 ? 12.555 -41.219 -10.172 1 90.75 270 ASP B CA 1
ATOM 5804 C C . ASP B 1 270 ? 12.164 -42.375 -9.266 1 90.75 270 ASP B C 1
ATOM 5806 O O . ASP B 1 270 ? 12.875 -43.375 -9.203 1 90.75 270 ASP B O 1
ATOM 5810 N N . ARG B 1 271 ? 11.125 -42.25 -8.656 1 92.31 271 ARG B N 1
ATOM 5811 C CA . ARG B 1 271 ? 10.648 -43.281 -7.754 1 92.31 271 ARG B CA 1
ATOM 5812 C C . ARG B 1 271 ? 10.305 -44.562 -8.523 1 92.31 271 ARG B C 1
ATOM 5814 O O . ARG B 1 271 ? 10.57 -45.656 -8.047 1 92.31 271 ARG B O 1
ATOM 5821 N N . ALA B 1 272 ? 9.625 -44.344 -9.648 1 92.25 272 ALA B N 1
ATOM 5822 C CA . ALA B 1 272 ? 9.273 -45.5 -10.477 1 92.25 272 ALA B CA 1
ATOM 5823 C C . ALA B 1 272 ? 10.516 -46.25 -10.945 1 92.25 272 ALA B C 1
ATOM 5825 O O . ALA B 1 272 ? 10.547 -47.5 -10.953 1 92.25 272 ALA B O 1
ATOM 5826 N N . LEU B 1 273 ? 11.523 -45.5 -11.32 1 90.19 273 LEU B N 1
ATOM 5827 C CA . LEU B 1 273 ? 12.773 -46.125 -11.734 1 90.19 273 LEU B CA 1
ATOM 5828 C C . LEU B 1 273 ? 13.422 -46.875 -10.578 1 90.19 273 LEU B C 1
ATOM 5830 O O . LEU B 1 273 ? 13.867 -48 -10.742 1 90.19 273 LEU B O 1
ATOM 5834 N N . ASP B 1 274 ? 13.477 -46.281 -9.445 1 90.81 274 ASP B N 1
ATOM 5835 C CA . ASP B 1 274 ? 14.047 -46.906 -8.258 1 90.81 274 ASP B CA 1
ATOM 5836 C C . ASP B 1 274 ? 13.32 -48.188 -7.906 1 90.81 274 ASP B C 1
ATOM 5838 O O . ASP B 1 274 ? 13.945 -49.188 -7.586 1 90.81 274 ASP B O 1
ATOM 5842 N N . ASN B 1 275 ? 12.039 -48.156 -7.934 1 92.25 275 ASN B N 1
ATOM 5843 C CA . ASN B 1 275 ? 11.234 -49.312 -7.613 1 92.25 275 ASN B CA 1
ATOM 5844 C C . ASN B 1 275 ? 11.453 -50.438 -8.625 1 92.25 275 ASN B C 1
ATOM 5846 O O . ASN B 1 275 ? 11.516 -51.625 -8.258 1 92.25 275 ASN B O 1
ATOM 5850 N N . TYR B 1 276 ? 11.5 -50.031 -9.898 1 92.12 276 TYR B N 1
ATOM 5851 C CA . TYR B 1 276 ? 11.758 -51 -10.953 1 92.12 276 TYR B CA 1
ATOM 5852 C C . TYR B 1 276 ? 13.094 -51.719 -10.734 1 92.12 276 TYR B C 1
ATOM 5854 O O . TYR B 1 276 ? 13.18 -52.938 -10.789 1 92.12 276 TYR B O 1
ATOM 5862 N N . GLN B 1 277 ? 14.086 -50.969 -10.383 1 91.5 277 GLN B N 1
ATOM 5863 C CA . GLN B 1 277 ? 15.414 -51.5 -10.156 1 91.5 277 GLN B CA 1
ATOM 5864 C C . GLN B 1 277 ? 15.453 -52.375 -8.906 1 91.5 277 GLN B C 1
ATOM 5866 O O . GLN B 1 277 ? 16.094 -53.438 -8.898 1 91.5 277 GLN B O 1
ATOM 5871 N N . ARG B 1 278 ? 14.797 -51.969 -7.938 1 92.25 278 ARG B N 1
ATOM 5872 C CA . ARG B 1 278 ? 14.75 -52.719 -6.688 1 92.25 278 ARG B CA 1
ATOM 5873 C C . ARG B 1 278 ? 14.055 -54.062 -6.891 1 92.25 278 ARG B C 1
ATOM 5875 O O . ARG B 1 278 ? 14.523 -55.094 -6.395 1 92.25 278 ARG B O 1
ATOM 5882 N N . THR B 1 279 ? 12.922 -54 -7.57 1 93.62 279 THR B N 1
ATOM 5883 C CA . THR B 1 279 ? 12.172 -55.25 -7.805 1 93.62 279 THR B CA 1
ATOM 5884 C C . THR B 1 279 ? 12.945 -56.156 -8.75 1 93.62 279 THR B C 1
ATOM 5886 O O . THR B 1 279 ? 12.852 -57.375 -8.633 1 93.62 279 THR B O 1
ATOM 5889 N N . GLN B 1 280 ? 13.695 -55.562 -9.664 1 92.62 280 GLN B N 1
ATOM 5890 C CA . GLN B 1 280 ? 14.562 -56.344 -10.531 1 92.62 280 GLN B CA 1
ATOM 5891 C C . GLN B 1 280 ? 15.648 -57.062 -9.727 1 92.62 280 GLN B C 1
ATOM 5893 O O . GLN B 1 280 ? 15.906 -58.25 -9.93 1 92.62 280 GLN B O 1
ATOM 5898 N N . ALA B 1 281 ? 16.234 -56.344 -8.797 1 92.06 281 ALA B N 1
ATOM 5899 C CA . ALA B 1 281 ? 17.266 -56.938 -7.938 1 92.06 281 ALA B CA 1
ATOM 5900 C C . ALA B 1 281 ? 16.703 -58.031 -7.055 1 92.06 281 ALA B C 1
ATOM 5902 O O . ALA B 1 281 ? 17.344 -59.062 -6.832 1 92.06 281 ALA B O 1
ATOM 5903 N N . LEU B 1 282 ? 15.516 -57.781 -6.586 1 93.38 282 LEU B N 1
ATOM 5904 C CA . LEU B 1 282 ? 14.859 -58.781 -5.734 1 93.38 282 LEU B CA 1
ATOM 5905 C C . LEU B 1 282 ? 14.57 -60.031 -6.516 1 93.38 282 LEU B C 1
ATOM 5907 O O . LEU B 1 282 ? 14.742 -61.156 -5.996 1 93.38 282 LEU B O 1
ATOM 5911 N N . GLN B 1 283 ? 14.031 -59.906 -7.734 1 93.44 283 GLN B N 1
ATOM 5912 C CA . GLN B 1 283 ? 13.766 -61.062 -8.57 1 93.44 283 GLN B CA 1
ATOM 5913 C C . GLN B 1 283 ? 15.047 -61.875 -8.828 1 93.44 283 GLN B C 1
ATOM 5915 O O . GLN B 1 283 ? 15.047 -63.094 -8.742 1 93.44 283 GLN B O 1
ATOM 5920 N N . ASP B 1 284 ? 16.125 -61.125 -9.086 1 94.12 284 ASP B N 1
ATOM 5921 C CA . ASP B 1 284 ? 17.406 -61.781 -9.344 1 94.12 284 ASP B CA 1
ATOM 5922 C C . ASP B 1 284 ? 17.891 -62.562 -8.109 1 94.12 284 ASP B C 1
ATOM 5924 O O . ASP B 1 284 ? 18.422 -63.656 -8.211 1 94.12 284 ASP B O 1
ATOM 5928 N N . ALA B 1 285 ? 17.719 -61.938 -6.969 1 93.81 285 ALA B N 1
ATOM 5929 C CA . ALA B 1 285 ? 18.125 -62.562 -5.715 1 93.81 285 ALA B CA 1
ATOM 5930 C C . ALA B 1 285 ? 17.328 -63.844 -5.441 1 93.81 285 ALA B C 1
ATOM 5932 O O . ALA B 1 285 ? 17.875 -64.875 -5.008 1 93.81 285 ALA B O 1
ATOM 5933 N N . ARG B 1 286 ? 16.031 -63.812 -5.699 1 94.62 286 ARG B N 1
ATOM 5934 C CA . ARG B 1 286 ? 15.156 -64.938 -5.457 1 94.62 286 ARG B CA 1
ATOM 5935 C C . ARG B 1 286 ? 15.438 -66.062 -6.449 1 94.62 286 ARG B C 1
ATOM 5937 O O . ARG B 1 286 ? 15.391 -67.25 -6.09 1 94.62 286 ARG B O 1
ATOM 5944 N N . VAL B 1 287 ? 15.641 -65.688 -7.73 1 94.62 287 VAL B N 1
ATOM 5945 C CA . VAL B 1 287 ? 15.977 -66.688 -8.75 1 94.62 287 VAL B CA 1
ATOM 5946 C C . VAL B 1 287 ? 17.297 -67.375 -8.398 1 94.62 287 VAL B C 1
ATOM 5948 O O . VAL B 1 287 ? 17.438 -68.625 -8.539 1 94.62 287 VAL B O 1
ATOM 5951 N N . SER B 1 288 ? 18.281 -66.625 -7.863 1 94.56 288 SER B N 1
ATOM 5952 C CA . SER B 1 288 ? 19.562 -67.125 -7.457 1 94.56 288 SER B CA 1
ATOM 5953 C C . SER B 1 288 ? 19.422 -68.125 -6.277 1 94.56 288 SER B C 1
ATOM 5955 O O . SER B 1 288 ? 20.109 -69.125 -6.211 1 94.56 288 SER B O 1
ATOM 5957 N N . GLU B 1 289 ? 18.578 -67.75 -5.406 1 92.94 289 GLU B N 1
ATOM 5958 C CA . GLU B 1 289 ? 18.312 -68.625 -4.258 1 92.94 289 GLU B CA 1
ATOM 5959 C C . GLU B 1 289 ? 17.703 -69.938 -4.688 1 92.94 289 GLU B C 1
ATOM 5961 O O . GLU B 1 289 ? 18.062 -71 -4.164 1 92.94 289 GLU B O 1
ATOM 5966 N N . LEU B 1 290 ? 16.781 -69.938 -5.59 1 93.38 290 LEU B N 1
ATOM 5967 C CA . LEU B 1 290 ? 16.125 -71.125 -6.102 1 93.38 290 LEU B CA 1
ATOM 5968 C C . LEU B 1 290 ? 17.125 -72 -6.859 1 93.38 290 LEU B C 1
ATOM 5970 O O . LEU B 1 290 ? 17.141 -73.188 -6.703 1 93.38 290 LEU B O 1
ATOM 5974 N N . GLN B 1 291 ? 17.938 -71.375 -7.645 1 92.19 291 GLN B N 1
ATOM 5975 C CA . GLN B 1 291 ? 18.953 -72.125 -8.414 1 92.19 291 GLN B CA 1
ATOM 5976 C C . GLN B 1 291 ? 19.969 -72.75 -7.496 1 92.19 291 GLN B C 1
ATOM 5978 O O . GLN B 1 291 ? 20.406 -73.875 -7.754 1 92.19 291 GLN B O 1
ATOM 5983 N N . ALA B 1 292 ? 20.312 -72.062 -6.465 1 91.94 292 ALA B N 1
ATOM 5984 C CA . ALA B 1 292 ? 21.234 -72.625 -5.488 1 91.94 292 ALA B CA 1
ATOM 5985 C C . ALA B 1 292 ? 20.625 -73.875 -4.812 1 91.94 292 ALA B C 1
ATOM 5987 O O . ALA B 1 292 ? 21.312 -74.875 -4.582 1 91.94 292 ALA B O 1
ATOM 5988 N N . TRP B 1 293 ? 19.391 -73.75 -4.523 1 90.25 293 TRP B N 1
ATOM 5989 C CA . TRP B 1 293 ? 18.688 -74.875 -3.91 1 90.25 293 TRP B CA 1
ATOM 5990 C C . TRP B 1 293 ? 18.594 -76.062 -4.875 1 90.25 293 TRP B C 1
ATOM 5992 O O . TRP B 1 293 ? 18.812 -77.188 -4.488 1 90.25 293 TRP B O 1
ATOM 6002 N N . GLN B 1 294 ? 18.312 -75.812 -6.113 1 88.75 294 GLN B N 1
ATOM 6003 C CA . GLN B 1 294 ? 18.203 -76.812 -7.129 1 88.75 294 GLN B CA 1
ATOM 6004 C C . GLN B 1 294 ? 19.547 -77.5 -7.387 1 88.75 294 GLN B C 1
ATOM 6006 O O . GLN B 1 294 ? 19.625 -78.688 -7.609 1 88.75 294 GLN B O 1
ATOM 6011 N N . ALA B 1 295 ? 20.578 -76.688 -7.379 1 87.38 295 ALA B N 1
ATOM 6012 C CA . ALA B 1 295 ? 21.922 -77.25 -7.578 1 87.38 295 ALA B CA 1
ATOM 6013 C C . ALA B 1 295 ? 22.328 -78.188 -6.438 1 87.38 295 ALA B C 1
ATOM 6015 O O . ALA B 1 295 ? 22.938 -79.25 -6.668 1 87.38 295 ALA B O 1
ATOM 6016 N N . LEU B 1 296 ? 21.953 -77.938 -5.258 1 85.06 296 LEU B N 1
ATOM 6017 C CA . LEU B 1 296 ? 22.234 -78.75 -4.098 1 85.06 296 LEU B CA 1
ATOM 6018 C C . LEU B 1 296 ? 21.453 -80.062 -4.168 1 85.06 296 LEU B C 1
ATOM 6020 O O . LEU B 1 296 ? 21.969 -81.125 -3.811 1 85.06 296 LEU B O 1
ATOM 6024 N N . GLN B 1 297 ? 20.281 -80 -4.66 1 80.62 297 GLN B N 1
ATOM 6025 C CA . GLN B 1 297 ? 19.438 -81.188 -4.781 1 80.62 297 GLN B CA 1
ATOM 6026 C C . GLN B 1 297 ? 19.969 -82.125 -5.867 1 80.62 297 GLN B C 1
ATOM 6028 O O . GLN B 1 297 ? 19.938 -83.375 -5.707 1 80.62 297 GLN B O 1
ATOM 6033 N N . SER B 1 298 ? 20.5 -81.625 -6.918 1 83.12 298 SER B N 1
ATOM 6034 C CA . SER B 1 298 ? 21.062 -82.438 -7.996 1 83.12 298 SER B CA 1
ATOM 6035 C C . SER B 1 298 ? 22.344 -83.188 -7.559 1 83.12 298 SER B C 1
ATOM 6037 O O . SER B 1 298 ? 22.578 -84.312 -7.926 1 83.12 298 SER B O 1
ATOM 6039 N N . GLN B 1 299 ? 23.109 -82.562 -6.758 1 79 299 GLN B N 1
ATOM 6040 C CA . GLN B 1 299 ? 24.328 -83.125 -6.246 1 79 299 GLN B CA 1
ATOM 6041 C C . GLN B 1 299 ? 24.031 -84.312 -5.289 1 79 299 GLN B C 1
ATOM 6043 O O . GLN B 1 299 ? 24.688 -85.312 -5.324 1 79 299 GLN B O 1
ATOM 6048 N N . GLU B 1 300 ? 23.016 -84.125 -4.594 1 73.12 300 GLU B N 1
ATOM 6049 C CA . GLU B 1 300 ? 22.641 -85.188 -3.635 1 73.12 300 GLU B CA 1
ATOM 6050 C C . GLU B 1 300 ? 22.047 -86.375 -4.336 1 73.12 300 GLU B C 1
ATOM 6052 O O . GLU B 1 300 ? 22.312 -87.5 -3.947 1 73.12 300 GLU B O 1
ATOM 6057 N N . ASN B 1 301 ? 21.344 -86.188 -5.371 1 70.38 301 ASN B N 1
ATOM 6058 C CA . ASN B 1 301 ? 20.766 -87.312 -6.137 1 70.38 301 ASN B CA 1
ATOM 6059 C C . ASN B 1 301 ? 21.844 -88.062 -6.914 1 70.38 301 ASN B C 1
ATOM 6061 O O . ASN B 1 301 ? 21.766 -89.25 -7.035 1 70.38 301 ASN B O 1
ATOM 6065 N N . ASN B 1 302 ? 22.828 -87.438 -7.445 1 67.06 302 ASN B N 1
ATOM 6066 C CA . ASN B 1 302 ? 23.922 -88.125 -8.148 1 67.06 302 ASN B CA 1
ATOM 6067 C C . ASN B 1 302 ? 24.828 -88.875 -7.191 1 67.06 302 ASN B C 1
ATOM 6069 O O . ASN B 1 302 ? 25.375 -89.938 -7.551 1 67.06 302 ASN B O 1
ATOM 6073 N N . ALA B 1 303 ? 24.953 -88.5 -6.012 1 62.91 303 ALA B N 1
ATOM 6074 C CA . ALA B 1 303 ? 25.734 -89.188 -5.012 1 62.91 303 ALA B CA 1
ATOM 6075 C C . ALA B 1 303 ? 25.031 -90.5 -4.562 1 62.91 303 ALA B C 1
ATOM 6077 O O . ALA B 1 303 ? 25.688 -91.5 -4.262 1 62.91 303 ALA B O 1
ATOM 6078 N N . GLN B 1 304 ? 23.766 -90.375 -4.613 1 58.5 304 GLN B N 1
ATOM 6079 C CA . GLN B 1 304 ? 23.047 -91.562 -4.203 1 58.5 304 GLN B CA 1
ATOM 6080 C C . GLN B 1 304 ? 23.031 -92.625 -5.316 1 58.5 304 GLN B C 1
ATOM 6082 O O . GLN B 1 304 ? 22.828 -93.812 -5.059 1 58.5 304 GLN B O 1
ATOM 6087 N N . SER B 1 305 ? 23.234 -92.375 -6.625 1 54.75 305 SER B N 1
ATOM 6088 C CA . SER B 1 305 ? 23.203 -93.375 -7.688 1 54.75 305 SER B CA 1
ATOM 6089 C C . SER B 1 305 ? 24.531 -94.125 -7.785 1 54.75 305 SER B C 1
ATOM 6091 O O . SER B 1 305 ? 24.656 -95.062 -8.555 1 54.75 305 SER B O 1
ATOM 6093 N N . HIS B 1 306 ? 25.641 -93.688 -7.32 1 48.84 306 HIS B N 1
ATOM 6094 C CA . HIS B 1 306 ? 26.812 -94.562 -7.34 1 48.84 306 HIS B CA 1
ATOM 6095 C C . HIS B 1 306 ? 26.75 -95.562 -6.215 1 48.84 306 HIS B C 1
ATOM 6097 O O . HIS B 1 306 ? 26.656 -95.25 -5.039 1 48.84 306 HIS B O 1
ATOM 6103 N N . PRO B 1 307 ? 26.297 -96.875 -6.566 1 45.12 307 PRO B N 1
ATOM 6104 C CA . PRO B 1 307 ? 26.078 -98 -5.629 1 45.12 307 PRO B CA 1
ATOM 6105 C C . PRO B 1 307 ? 27.281 -98.25 -4.734 1 45.12 307 PRO B C 1
ATOM 6107 O O . PRO B 1 307 ? 27.234 -99.125 -3.875 1 45.12 307 PRO B O 1
ATOM 6110 N N . GLN B 1 308 ? 28.531 -97.938 -5.371 1 42.28 308 GLN B N 1
ATOM 6111 C CA . GLN B 1 308 ? 29.547 -98.875 -4.82 1 42.28 308 GLN B CA 1
ATOM 6112 C C . GLN B 1 308 ? 29.688 -98.688 -3.312 1 42.28 308 GLN B C 1
ATOM 6114 O O . GLN B 1 308 ? 30.141 -99.562 -2.611 1 42.28 308 GLN B O 1
ATOM 6119 N N . GLN B 1 309 ? 30.219 -97.438 -2.898 1 41.12 309 GLN B N 1
ATOM 6120 C CA . GLN B 1 309 ? 30.922 -97.625 -1.629 1 41.12 309 GLN B CA 1
ATOM 6121 C C . GLN B 1 309 ? 29.938 -97.812 -0.478 1 41.12 309 GLN B C 1
ATOM 6123 O O . GLN B 1 309 ? 29.078 -97 -0.214 1 41.12 309 GLN B O 1
ATOM 6128 N N . GLN B 1 310 ? 29.578 -99.188 -0.156 1 38.19 310 GLN B N 1
ATOM 6129 C CA . GLN B 1 310 ? 28.984 -99.75 1.03 1 38.19 310 GLN B CA 1
ATOM 6130 C C . GLN B 1 310 ? 29.422 -99.062 2.299 1 38.19 310 GLN B C 1
ATOM 6132 O O . GLN B 1 310 ? 30.438 -99.438 2.896 1 38.19 310 GLN B O 1
ATOM 6137 N N . VAL B 1 311 ? 29.688 -97.812 2.305 1 39.16 311 VAL B N 1
ATOM 6138 C CA . VAL B 1 311 ? 30.125 -97.375 3.611 1 39.16 311 VAL B CA 1
ATOM 6139 C C . VAL B 1 311 ? 29.141 -97.812 4.688 1 39.16 311 VAL B C 1
ATOM 6141 O O . VAL B 1 311 ? 27.922 -97.688 4.504 1 39.16 311 VAL B O 1
ATOM 6144 N N . GLN B 1 312 ? 29.578 -98.875 5.492 1 37.69 312 GLN B N 1
ATOM 6145 C CA . GLN B 1 312 ? 29.031 -99.438 6.734 1 37.69 312 GLN B CA 1
ATOM 6146 C C . GLN B 1 312 ? 28.5 -98.312 7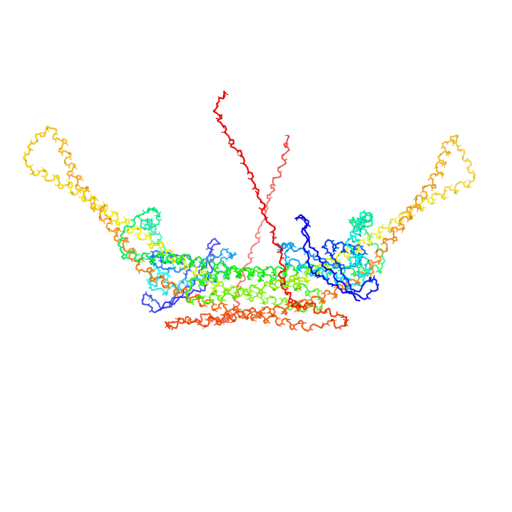.629 1 37.69 312 GLN B C 1
ATOM 6148 O O . GLN B 1 312 ? 29.281 -97.562 8.219 1 37.69 312 GLN B O 1
ATOM 6153 N N . TRP B 1 313 ? 27.578 -97.625 7.207 1 37.16 313 TRP B N 1
ATOM 6154 C CA . TRP B 1 313 ? 27.031 -96.688 8.18 1 37.16 313 TRP B CA 1
ATOM 6155 C C . TRP B 1 313 ? 26.625 -97.375 9.461 1 37.16 313 TRP B C 1
ATOM 6157 O O . TRP B 1 313 ? 25.953 -98.438 9.414 1 37.16 313 TRP B O 1
ATOM 6167 N N . PRO B 1 314 ? 27.438 -97.25 10.539 1 40.16 314 PRO B N 1
ATOM 6168 C CA . PRO B 1 314 ? 27.078 -97.875 11.797 1 40.16 314 PRO B CA 1
ATOM 6169 C C . PRO B 1 314 ? 25.578 -97.812 12.102 1 40.16 314 PRO B C 1
ATOM 6171 O O . PRO B 1 314 ? 24.859 -97 11.484 1 40.16 314 PRO B O 1
ATOM 6174 N N . ASN B 1 315 ? 25.094 -98.562 13.203 1 39.69 315 ASN B N 1
ATOM 6175 C CA . ASN B 1 315 ? 23.844 -99 13.82 1 39.69 315 ASN B CA 1
ATOM 6176 C C . ASN B 1 315 ? 22.844 -97.875 13.953 1 39.69 315 ASN B C 1
ATOM 6178 O O . ASN B 1 315 ? 21.703 -98.062 14.336 1 39.69 315 ASN B O 1
ATOM 6182 N N . SER B 1 316 ? 23.219 -96.625 14.273 1 45 316 SER B N 1
ATOM 6183 C CA . SER B 1 316 ? 22.125 -95.812 14.742 1 45 316 SER B CA 1
ATOM 6184 C C . SER B 1 316 ? 21.234 -95.375 13.586 1 45 316 SER B C 1
ATOM 6186 O O . SER B 1 316 ? 21.531 -94.375 12.891 1 45 316 SER B O 1
ATOM 6188 N N . LEU B 1 317 ? 20.641 -96.125 12.828 1 43.44 317 LEU B N 1
ATOM 6189 C CA . LEU B 1 317 ? 19.766 -96.125 11.664 1 43.44 317 LEU B CA 1
ATOM 6190 C C . LEU B 1 317 ? 18.578 -95.188 11.859 1 43.44 317 LEU B C 1
ATOM 6192 O O . LEU B 1 317 ? 18.156 -94.562 10.914 1 43.44 317 LEU B O 1
ATOM 6196 N N . TYR B 1 318 ? 18.016 -95.312 13.078 1 49.41 318 TYR B N 1
ATOM 6197 C CA . TYR B 1 318 ? 16.766 -94.562 13.273 1 49.41 318 TYR B CA 1
ATOM 6198 C C . TYR B 1 318 ? 16.938 -93.062 13.125 1 49.41 318 TYR B C 1
ATOM 6200 O O . TYR B 1 318 ? 16.109 -92.375 12.508 1 49.41 318 TYR B O 1
ATOM 6208 N N . GLY B 1 319 ? 17.938 -92.625 13.711 1 51.56 319 GLY B N 1
ATOM 6209 C CA . GLY B 1 319 ? 18.125 -91.188 13.664 1 51.56 319 GLY B CA 1
ATOM 6210 C C . GLY B 1 319 ? 18.484 -90.625 12.281 1 51.56 319 GLY B C 1
ATOM 6211 O O . GLY B 1 319 ? 18.047 -89.562 11.883 1 51.56 319 GLY B O 1
ATOM 6212 N N . SER B 1 320 ? 19.234 -91.438 11.57 1 54.66 320 SER B N 1
ATOM 6213 C CA . SER B 1 320 ? 19.641 -91 10.234 1 54.66 320 SER B CA 1
ATOM 6214 C C . SER B 1 320 ? 18.484 -91.125 9.242 1 54.66 320 SER B C 1
ATOM 6216 O O . SER B 1 320 ? 18.328 -90.312 8.359 1 54.66 320 SER B O 1
ATOM 6218 N N . MET B 1 321 ? 17.672 -92.125 9.461 1 55.59 321 MET B N 1
ATOM 6219 C CA . MET B 1 321 ? 16.5 -92.312 8.617 1 55.59 321 MET B CA 1
ATOM 6220 C C . MET B 1 321 ? 15.508 -91.125 8.836 1 55.59 321 MET B C 1
ATOM 6222 O O . MET B 1 321 ? 14.914 -90.625 7.883 1 55.59 321 MET B O 1
ATOM 6226 N N . MET B 1 322 ? 15.312 -90.875 10.117 1 57.78 322 MET B N 1
ATOM 6227 C CA . MET B 1 322 ? 14.367 -89.75 10.422 1 57.78 322 MET B CA 1
ATOM 6228 C C . MET B 1 322 ? 14.859 -88.438 9.867 1 57.78 322 MET B C 1
ATOM 6230 O O . MET B 1 322 ? 14.062 -87.625 9.398 1 57.78 322 MET B O 1
ATOM 6234 N N . SER B 1 323 ? 16.109 -88.25 9.93 1 57.5 323 SER B N 1
ATOM 6235 C CA . SER B 1 323 ? 16.656 -87 9.398 1 57.5 323 SER B CA 1
ATOM 6236 C C . SER B 1 323 ? 16.531 -87 7.875 1 57.5 323 SER B C 1
ATOM 6238 O O . SER B 1 323 ? 16.219 -85.938 7.305 1 57.5 323 SER B O 1
ATOM 6240 N N . ARG B 1 324 ? 16.75 -88.062 7.266 1 59.5 324 ARG B N 1
ATOM 6241 C CA . ARG B 1 324 ? 16.609 -88.125 5.816 1 59.5 324 ARG B CA 1
ATOM 6242 C C . ARG B 1 324 ? 15.148 -88 5.402 1 59.5 324 ARG B C 1
ATOM 6244 O O . ARG B 1 324 ? 14.836 -87.375 4.395 1 59.5 324 ARG B O 1
ATOM 6251 N N . LEU B 1 325 ? 14.289 -88.688 6.164 1 58.06 325 LEU B N 1
ATOM 6252 C CA . LEU B 1 325 ? 12.867 -88.5 5.891 1 58.06 325 LEU B CA 1
ATOM 6253 C C . LEU B 1 325 ? 12.422 -87.062 6.082 1 58.06 325 LEU B C 1
ATOM 6255 O O . LEU B 1 325 ? 11.633 -86.562 5.293 1 58.06 325 LEU B O 1
ATOM 6259 N N . ASP B 1 326 ? 12.859 -86.5 7.176 1 56.94 326 ASP B N 1
ATOM 6260 C CA . ASP B 1 326 ? 12.539 -85.125 7.402 1 56.94 326 ASP B CA 1
ATOM 6261 C C . ASP B 1 326 ? 13.086 -84.25 6.273 1 56.94 326 ASP B C 1
ATOM 6263 O O . ASP B 1 326 ? 12.43 -83.312 5.844 1 56.94 326 ASP B O 1
ATOM 6267 N N . TRP B 1 327 ? 14.219 -84.625 5.902 1 57.94 327 TRP B N 1
ATOM 6268 C CA . TRP B 1 327 ? 14.844 -83.938 4.797 1 57.94 327 TRP B CA 1
ATOM 6269 C C . TRP B 1 327 ? 14.055 -84.125 3.504 1 57.94 327 TRP B C 1
ATOM 6271 O O . TRP B 1 327 ? 13.828 -83.188 2.744 1 57.94 327 TRP B O 1
ATOM 6281 N N . ILE B 1 328 ? 13.656 -85.312 3.221 1 60.41 328 ILE B N 1
ATOM 6282 C CA . ILE B 1 328 ? 12.875 -85.625 2.027 1 60.41 328 ILE B CA 1
ATOM 6283 C C . ILE B 1 328 ? 11.531 -84.875 2.084 1 60.41 328 ILE B C 1
ATOM 6285 O O . ILE B 1 328 ? 11.016 -84.438 1.058 1 60.41 328 ILE B O 1
ATOM 6289 N N . MET B 1 329 ? 10.945 -84.875 3.232 1 60.78 329 MET B N 1
ATOM 6290 C CA . MET B 1 329 ? 9.641 -84.25 3.369 1 60.78 329 MET B CA 1
ATOM 6291 C C . MET B 1 329 ? 9.766 -82.688 3.379 1 60.78 329 MET B C 1
ATOM 6293 O O . MET B 1 329 ? 8.906 -82 2.848 1 60.78 329 MET B O 1
ATOM 6297 N N . ASP B 1 330 ? 10.797 -82.188 4.008 1 67.62 330 ASP B N 1
ATOM 6298 C CA . ASP B 1 330 ? 10.93 -80.75 4.211 1 67.62 330 ASP B CA 1
ATOM 6299 C C . ASP B 1 330 ? 11.508 -80.062 2.975 1 67.62 330 ASP B C 1
ATOM 6301 O O . ASP B 1 330 ? 11.219 -78.875 2.711 1 67.62 330 ASP B O 1
ATOM 6305 N N . GLU B 1 331 ? 12.133 -80.875 2.197 1 68.94 331 GLU B N 1
ATOM 6306 C CA . GLU B 1 331 ? 12.844 -80.312 1.051 1 68.94 331 GLU B CA 1
ATOM 6307 C C . GLU B 1 331 ? 11.875 -79.938 -0.055 1 68.94 331 GLU B C 1
ATOM 6309 O O . GLU B 1 331 ? 12 -78.812 -0.625 1 68.94 331 GLU B O 1
ATOM 6314 N N . PRO B 1 332 ? 10.906 -80.75 -0.338 1 71.5 332 PRO B N 1
ATOM 6315 C CA . PRO B 1 332 ? 9.953 -80.312 -1.355 1 71.5 332 PRO B CA 1
ATOM 6316 C C . PRO B 1 332 ? 9.156 -79.062 -0.92 1 71.5 332 PRO B C 1
ATOM 6318 O O . PRO B 1 332 ? 8.82 -78.25 -1.751 1 71.5 332 PRO B O 1
ATOM 6321 N N . LYS B 1 333 ? 8.992 -79 0.383 1 81.19 333 LYS B N 1
ATOM 6322 C CA . LYS B 1 333 ? 8.266 -77.875 0.89 1 81.19 333 LYS B CA 1
ATOM 6323 C C . LYS B 1 333 ? 9.102 -76.562 0.763 1 81.19 333 LYS B C 1
ATOM 6325 O O . LYS B 1 333 ? 8.578 -75.5 0.427 1 81.19 333 LYS B O 1
ATOM 6330 N N . LYS B 1 334 ? 10.344 -76.75 1.039 1 84.12 334 LYS B N 1
ATOM 6331 C CA . LYS B 1 334 ? 11.25 -75.625 0.879 1 84.12 334 LYS B CA 1
ATOM 6332 C C . LYS B 1 334 ? 11.344 -75.188 -0.583 1 84.12 334 LYS B C 1
ATOM 6334 O O . LYS B 1 334 ? 11.32 -74 -0.892 1 84.12 334 LYS B O 1
ATOM 6339 N N . GLY B 1 335 ? 11.438 -76.125 -1.479 1 85.5 335 GLY B N 1
ATOM 6340 C CA . GLY B 1 335 ? 11.469 -75.812 -2.9 1 85.5 335 GLY B CA 1
ATOM 6341 C C . GLY B 1 335 ? 10.227 -75.125 -3.395 1 85.5 335 GLY B C 1
ATOM 6342 O O . GLY B 1 335 ? 10.312 -74.125 -4.164 1 85.5 335 GLY B O 1
ATOM 6343 N N . ALA B 1 336 ? 9.141 -75.562 -2.924 1 89.25 336 ALA B N 1
ATOM 6344 C CA . ALA B 1 336 ? 7.863 -75 -3.301 1 89.25 336 ALA B CA 1
ATOM 6345 C C . ALA B 1 336 ? 7.762 -73.562 -2.789 1 89.25 336 ALA B C 1
ATOM 6347 O O . ALA B 1 336 ? 7.227 -72.688 -3.477 1 89.25 336 ALA B O 1
ATOM 6348 N N . ARG B 1 337 ? 8.305 -73.312 -1.6 1 92.38 337 ARG B N 1
ATOM 6349 C CA . ARG B 1 337 ? 8.305 -72 -1.021 1 92.38 337 ARG B CA 1
ATOM 6350 C C . ARG B 1 337 ? 9.195 -71.062 -1.819 1 92.38 337 ARG B C 1
ATOM 6352 O O . ARG B 1 337 ? 8.844 -69.875 -2.029 1 92.38 337 ARG B O 1
ATOM 6359 N N . LEU B 1 338 ? 10.312 -71.5 -2.225 1 92.62 338 LEU B N 1
ATOM 6360 C CA . LEU B 1 338 ? 11.234 -70.688 -3.008 1 92.62 338 LEU B CA 1
ATOM 6361 C C . LEU B 1 338 ? 10.648 -70.375 -4.379 1 92.62 338 LEU B C 1
ATOM 6363 O O . LEU B 1 338 ? 10.836 -69.25 -4.895 1 92.62 338 LEU B O 1
ATOM 6367 N N . GLU B 1 339 ? 9.938 -71.312 -4.922 1 92.81 339 GLU B N 1
ATOM 6368 C CA . GLU B 1 339 ? 9.281 -71.062 -6.203 1 92.81 339 GLU B CA 1
ATOM 6369 C C . GLU B 1 339 ? 8.172 -70.062 -6.066 1 92.81 339 GLU B C 1
ATOM 6371 O O . GLU B 1 339 ? 7.957 -69.25 -6.973 1 92.81 339 GLU B O 1
ATOM 6376 N N . GLU B 1 340 ? 7.469 -70.125 -4.98 1 93.5 340 GLU B N 1
ATOM 6377 C CA . GLU B 1 340 ? 6.434 -69.125 -4.707 1 93.5 340 GLU B CA 1
ATOM 6378 C C . GLU B 1 340 ? 7.031 -67.688 -4.559 1 93.5 340 GLU B C 1
ATOM 6380 O O . GLU B 1 340 ? 6.461 -66.75 -5.043 1 93.5 340 GLU B O 1
ATOM 6385 N N . LYS B 1 341 ? 8.141 -67.562 -3.932 1 93.25 341 LYS B N 1
ATOM 6386 C CA . LYS B 1 341 ? 8.812 -66.312 -3.77 1 93.25 341 LYS B CA 1
ATOM 6387 C C . LYS B 1 341 ? 9.258 -65.75 -5.117 1 93.25 341 LYS B C 1
ATOM 6389 O O . LYS B 1 341 ? 9.188 -64.5 -5.34 1 93.25 341 LYS B O 1
ATOM 6394 N N . VAL B 1 342 ? 9.68 -66.625 -5.961 1 94.31 342 VAL B N 1
ATOM 6395 C CA . VAL B 1 342 ? 10.117 -66.188 -7.285 1 94.31 342 VAL B CA 1
ATOM 6396 C C . VAL B 1 342 ? 8.914 -65.688 -8.094 1 94.31 342 VAL B C 1
ATOM 6398 O O . VAL B 1 342 ? 8.992 -64.688 -8.82 1 94.31 342 VAL B O 1
ATOM 6401 N N . ARG B 1 343 ? 7.816 -66.438 -7.941 1 94.5 343 ARG B N 1
ATOM 6402 C CA . ARG B 1 343 ? 6.602 -66 -8.641 1 94.5 343 ARG B CA 1
ATOM 6403 C C . ARG B 1 343 ? 6.121 -64.625 -8.172 1 94.5 343 ARG B C 1
ATOM 6405 O O . ARG B 1 343 ? 5.77 -63.812 -8.992 1 94.5 343 ARG B O 1
ATOM 6412 N N . ASP B 1 344 ? 6.164 -64.438 -6.926 1 93.94 344 ASP B N 1
ATOM 6413 C CA . ASP B 1 344 ? 5.766 -63.188 -6.359 1 93.94 344 ASP B CA 1
ATOM 6414 C C . ASP B 1 344 ? 6.691 -62.062 -6.84 1 93.94 344 ASP B C 1
ATOM 6416 O O . ASP B 1 344 ? 6.23 -60.969 -7.164 1 93.94 344 ASP B O 1
ATOM 6420 N N . ALA B 1 345 ? 7.914 -62.281 -6.824 1 93.06 345 ALA B N 1
ATOM 6421 C CA . ALA B 1 345 ? 8.891 -61.281 -7.254 1 93.06 345 ALA B CA 1
ATOM 6422 C C . ALA B 1 345 ? 8.703 -60.938 -8.727 1 93.06 345 ALA B C 1
ATOM 6424 O O . ALA B 1 345 ? 8.883 -59.781 -9.125 1 93.06 345 ALA B O 1
ATOM 6425 N N . LYS B 1 346 ? 8.352 -61.938 -9.492 1 94.19 346 LYS B N 1
ATOM 6426 C CA . LYS B 1 346 ? 8.109 -61.719 -10.914 1 94.19 346 LYS B CA 1
ATOM 6427 C C . LYS B 1 346 ? 6.879 -60.844 -11.133 1 94.19 346 LYS B C 1
ATOM 6429 O O . LYS B 1 346 ? 6.855 -60 -12.031 1 94.19 346 LYS B O 1
ATOM 6434 N N . GLU B 1 347 ? 5.91 -61.125 -10.359 1 94.12 347 GLU B N 1
ATOM 6435 C CA . GLU B 1 347 ? 4.695 -60.344 -10.445 1 94.12 347 GLU B CA 1
ATOM 6436 C C . GLU B 1 347 ? 4.969 -58.875 -10.055 1 94.12 347 GLU B C 1
ATOM 6438 O O . GLU B 1 347 ? 4.504 -57.969 -10.727 1 94.12 347 GLU B O 1
ATOM 6443 N N . HIS B 1 348 ? 5.703 -58.688 -9.016 1 92.81 348 HIS B N 1
ATOM 6444 C CA . HIS B 1 348 ? 6.043 -57.344 -8.57 1 92.81 348 HIS B CA 1
ATOM 6445 C C . HIS B 1 348 ? 6.898 -56.625 -9.609 1 92.81 348 HIS B C 1
ATOM 6447 O O . HIS B 1 348 ? 6.766 -55.406 -9.797 1 92.81 348 HIS B O 1
ATOM 6453 N N . LEU B 1 349 ? 7.77 -57.312 -10.195 1 93.5 349 LEU B N 1
ATOM 6454 C CA . LEU B 1 349 ? 8.617 -56.719 -11.227 1 93.5 349 LEU B CA 1
ATOM 6455 C C . LEU B 1 349 ? 7.777 -56.281 -12.422 1 93.5 349 LEU B C 1
ATOM 6457 O O . LEU B 1 349 ? 8 -55.219 -12.977 1 93.5 349 LEU B O 1
ATOM 6461 N N . ALA B 1 350 ? 6.855 -57.156 -12.797 1 94.06 350 ALA B N 1
ATOM 6462 C CA . ALA B 1 350 ? 5.988 -56.812 -13.922 1 94.06 350 ALA B CA 1
ATOM 6463 C C . ALA B 1 350 ? 5.188 -55.562 -13.633 1 94.06 350 ALA B C 1
ATOM 6465 O O . ALA B 1 350 ? 5.047 -54.688 -14.508 1 94.06 350 ALA B O 1
ATOM 6466 N N . GLU B 1 351 ? 4.703 -55.469 -12.445 1 92.06 351 GLU B N 1
ATOM 6467 C CA . GLU B 1 351 ? 3.926 -54.281 -12.047 1 92.06 351 GLU B CA 1
ATOM 6468 C C . GLU B 1 351 ? 4.793 -53.031 -12.031 1 92.06 351 GLU B C 1
ATOM 6470 O O . GLU B 1 351 ? 4.379 -52 -12.531 1 92.06 351 GLU B O 1
ATOM 6475 N N . SER B 1 352 ? 5.914 -53.156 -11.391 1 92.38 352 SER B N 1
ATOM 6476 C CA . SER B 1 352 ? 6.809 -52.031 -11.297 1 92.38 352 SER B CA 1
ATOM 6477 C C . SER B 1 352 ? 7.301 -51.594 -12.672 1 92.38 352 SER B C 1
ATOM 6479 O O . SER B 1 352 ? 7.48 -50.406 -12.93 1 92.38 352 SER B O 1
ATOM 6481 N N . LYS B 1 353 ? 7.539 -52.531 -13.531 1 93.5 353 LYS B N 1
ATOM 6482 C CA . LYS B 1 353 ? 7.973 -52.219 -14.891 1 93.5 353 LYS B CA 1
ATOM 6483 C C . LYS B 1 353 ? 6.879 -51.469 -15.656 1 93.5 353 LYS B C 1
ATOM 6485 O O . LYS B 1 353 ? 7.168 -50.531 -16.422 1 93.5 353 LYS B O 1
ATOM 6490 N N . GLN B 1 354 ? 5.73 -51.938 -15.43 1 92.75 354 GLN B N 1
ATOM 6491 C CA . GLN B 1 354 ? 4.609 -51.281 -16.094 1 92.75 354 GLN B CA 1
ATOM 6492 C C . GLN B 1 354 ? 4.504 -49.812 -15.68 1 92.75 354 GLN B C 1
ATOM 6494 O O . GLN B 1 354 ? 4.301 -48.938 -16.531 1 92.75 354 GLN B O 1
ATOM 6499 N N . VAL B 1 355 ? 4.586 -49.531 -14.445 1 90.12 355 VAL B N 1
ATOM 6500 C CA . VAL B 1 355 ? 4.52 -48.156 -13.938 1 90.12 355 VAL B CA 1
ATOM 6501 C C . VAL B 1 355 ? 5.676 -47.344 -14.508 1 90.12 355 VAL B C 1
ATOM 6503 O O . VAL B 1 355 ? 5.477 -46.219 -14.953 1 90.12 355 VAL B O 1
ATOM 6506 N N . TRP B 1 356 ? 6.828 -47.906 -14.484 1 92.38 356 TRP B N 1
ATOM 6507 C CA . TRP B 1 356 ? 8.008 -47.25 -15.008 1 92.38 356 TRP B CA 1
ATOM 6508 C C . TRP B 1 356 ? 7.84 -46.906 -16.484 1 92.38 356 TRP B C 1
ATOM 6510 O O . TRP B 1 356 ? 8.148 -45.812 -16.938 1 92.38 356 TRP B O 1
ATOM 6520 N N . ASP B 1 357 ? 7.371 -47.875 -17.234 1 92.31 357 ASP B N 1
ATOM 6521 C CA . ASP B 1 357 ? 7.16 -47.656 -18.656 1 92.31 357 ASP B CA 1
ATOM 6522 C C . ASP B 1 357 ? 6.141 -46.562 -18.922 1 92.31 357 ASP B C 1
ATOM 6524 O O . ASP B 1 357 ? 6.32 -45.75 -19.812 1 92.31 357 ASP B O 1
ATOM 6528 N N . ASP B 1 358 ? 5.125 -46.531 -18.172 1 90.62 358 ASP B N 1
ATOM 6529 C CA . ASP B 1 358 ? 4.07 -45.531 -18.312 1 90.62 358 ASP B CA 1
ATOM 6530 C C . ASP B 1 358 ? 4.602 -44.125 -18.047 1 90.62 358 ASP B C 1
ATOM 6532 O O . ASP B 1 358 ? 4.359 -43.188 -18.828 1 90.62 358 ASP B O 1
ATOM 6536 N N . VAL B 1 359 ? 5.293 -43.969 -16.984 1 92.75 359 VAL B N 1
ATOM 6537 C CA . VAL B 1 359 ? 5.797 -42.656 -16.562 1 92.75 359 VAL B CA 1
ATOM 6538 C C . VAL B 1 359 ? 6.887 -42.219 -17.531 1 92.75 359 VAL B C 1
ATOM 6540 O O . VAL B 1 359 ? 6.898 -41.031 -17.953 1 92.75 359 VAL B O 1
ATOM 6543 N N . SER B 1 360 ? 7.742 -43.094 -17.875 1 91.69 360 SER B N 1
ATOM 6544 C CA . SER B 1 360 ? 8.867 -42.75 -18.734 1 91.69 360 SER B CA 1
ATOM 6545 C C . SER B 1 360 ? 8.406 -42.406 -20.156 1 91.69 360 SER B C 1
ATOM 6547 O O . SER B 1 360 ? 9.031 -41.594 -20.828 1 91.69 360 SER B O 1
ATOM 6549 N N . SER B 1 361 ? 7.355 -43.031 -20.594 1 91 361 SER B N 1
ATOM 6550 C CA . SER B 1 361 ? 6.879 -42.812 -21.953 1 91 361 SER B CA 1
ATOM 6551 C C . SER B 1 361 ? 6.141 -41.469 -22.062 1 91 361 SER B C 1
ATOM 6553 O O . SER B 1 361 ? 6.098 -40.875 -23.125 1 91 361 SER B O 1
ATOM 6555 N N . SER B 1 362 ? 5.602 -40.969 -21 1 92.06 362 SER B N 1
ATOM 6556 C CA . SER B 1 362 ? 4.73 -39.812 -21.078 1 92.06 362 SER B CA 1
ATOM 6557 C C . SER B 1 362 ? 5.465 -38.562 -20.625 1 92.06 362 SER B C 1
ATOM 6559 O O . SER B 1 362 ? 5.035 -37.438 -20.922 1 92.06 362 SER B O 1
ATOM 6561 N N . ILE B 1 363 ? 6.551 -38.688 -20 1 92.56 363 ILE B N 1
ATOM 6562 C CA . ILE B 1 363 ? 7.156 -37.562 -19.266 1 92.56 363 ILE B CA 1
ATOM 6563 C C . ILE B 1 363 ? 7.566 -36.469 -20.234 1 92.56 363 ILE B C 1
ATOM 6565 O O . ILE B 1 363 ? 7.352 -35.281 -19.969 1 92.56 363 ILE B O 1
ATOM 6569 N N . HIS B 1 364 ? 8.141 -36.781 -21.359 1 91.94 364 HIS B N 1
ATOM 6570 C CA . HIS B 1 364 ? 8.609 -35.781 -22.297 1 91.94 364 HIS B CA 1
ATOM 6571 C C . HIS B 1 364 ? 7.445 -35.094 -23 1 91.94 364 HIS B C 1
ATOM 6573 O O . HIS B 1 364 ? 7.477 -33.875 -23.25 1 91.94 364 HIS B O 1
ATOM 6579 N N . THR B 1 365 ? 6.449 -35.906 -23.328 1 94 365 THR B N 1
ATOM 6580 C CA . THR B 1 365 ? 5.25 -35.344 -23.938 1 94 365 THR B CA 1
ATOM 6581 C C . THR B 1 365 ? 4.543 -34.406 -22.969 1 94 365 THR B C 1
ATOM 6583 O O . THR B 1 365 ? 4.074 -33.312 -23.359 1 94 365 THR B O 1
ATOM 6586 N N . GLU B 1 366 ? 4.488 -34.75 -21.766 1 95.25 366 GLU B N 1
ATOM 6587 C CA . GLU B 1 366 ? 3.873 -33.938 -20.734 1 95.25 366 GLU B CA 1
ATOM 6588 C C . GLU B 1 366 ? 4.656 -32.656 -20.516 1 95.25 366 GLU B C 1
ATOM 6590 O O . GLU B 1 366 ? 4.062 -31.578 -20.359 1 95.25 366 GLU B O 1
ATOM 6595 N N . ALA B 1 367 ? 5.938 -32.75 -20.516 1 94.81 367 ALA B N 1
ATOM 6596 C CA . ALA B 1 367 ? 6.789 -31.562 -20.312 1 94.81 367 ALA B CA 1
ATOM 6597 C C . ALA B 1 367 ? 6.625 -30.578 -21.469 1 94.81 367 ALA B C 1
ATOM 6599 O O . ALA B 1 367 ? 6.543 -29.359 -21.234 1 94.81 367 ALA B O 1
ATOM 6600 N N . ASP B 1 368 ? 6.582 -31.094 -22.625 1 94.06 368 ASP B N 1
ATOM 6601 C CA . ASP B 1 368 ? 6.406 -30.234 -23.781 1 94.06 368 ASP B CA 1
ATOM 6602 C C . ASP B 1 368 ? 5.035 -29.562 -23.781 1 94.06 368 ASP B C 1
ATOM 6604 O O . ASP B 1 368 ? 4.914 -28.375 -24.109 1 94.06 368 ASP B O 1
ATOM 6608 N N . SER B 1 369 ? 4.023 -30.328 -23.453 1 94.75 369 SER B N 1
ATOM 6609 C CA . SER B 1 369 ? 2.682 -29.781 -23.328 1 94.75 369 SER B CA 1
ATOM 6610 C C . SER B 1 369 ? 2.625 -28.688 -22.266 1 94.75 369 SER B C 1
ATOM 6612 O O . SER B 1 369 ? 1.977 -27.656 -22.453 1 94.75 369 SER B O 1
ATOM 6614 N N . PHE B 1 370 ? 3.266 -28.969 -21.203 1 94.88 370 PHE B N 1
ATOM 6615 C CA . PHE B 1 370 ? 3.357 -27.984 -20.141 1 94.88 370 PHE B CA 1
ATOM 6616 C C . PHE B 1 370 ? 3.961 -26.672 -20.641 1 94.88 370 PHE B C 1
ATOM 6618 O O . PHE B 1 370 ? 3.41 -25.594 -20.406 1 94.88 370 PHE B O 1
ATOM 6625 N N . LYS B 1 371 ? 5.066 -26.719 -21.297 1 92.75 371 LYS B N 1
ATOM 6626 C CA . LYS B 1 371 ? 5.766 -25.547 -21.781 1 92.75 371 LYS B CA 1
ATOM 6627 C C . LYS B 1 371 ? 4.887 -24.75 -22.766 1 92.75 371 LYS B C 1
ATOM 6629 O O . LYS B 1 371 ? 4.789 -23.531 -22.656 1 92.75 371 LYS B O 1
ATOM 6634 N N . ARG B 1 372 ? 4.242 -25.469 -23.578 1 91.69 372 ARG B N 1
ATOM 6635 C CA . ARG B 1 372 ? 3.402 -24.828 -24.594 1 91.69 372 ARG B CA 1
ATOM 6636 C C . ARG B 1 372 ? 2.191 -24.156 -23.953 1 91.69 372 ARG B C 1
ATOM 6638 O O . ARG B 1 372 ? 1.908 -22.984 -24.219 1 91.69 372 ARG B O 1
ATOM 6645 N N . THR B 1 373 ? 1.517 -24.875 -23.141 1 91.75 373 THR B N 1
ATOM 6646 C CA . THR B 1 373 ? 0.295 -24.375 -22.516 1 91.75 373 THR B CA 1
ATOM 6647 C C . THR B 1 373 ? 0.596 -23.172 -21.625 1 91.75 373 THR B C 1
ATOM 6649 O O . THR B 1 373 ? -0.142 -22.188 -21.625 1 91.75 373 THR B O 1
ATOM 6652 N N . THR B 1 374 ? 1.643 -23.312 -20.891 1 91.44 374 THR B N 1
ATOM 6653 C CA . THR B 1 374 ? 2.002 -22.234 -19.984 1 91.44 374 THR B CA 1
ATOM 6654 C C . THR B 1 374 ? 2.379 -20.969 -20.766 1 91.44 374 THR B C 1
ATOM 6656 O O . THR B 1 374 ? 2.045 -19.859 -20.359 1 91.44 374 THR B O 1
ATOM 6659 N N . ARG B 1 375 ? 3.041 -21.141 -21.812 1 90.38 375 ARG B N 1
ATOM 6660 C CA . ARG B 1 375 ? 3.428 -20 -22.641 1 90.38 375 ARG B CA 1
ATOM 6661 C C . ARG B 1 375 ? 2.199 -19.281 -23.203 1 90.38 375 ARG B C 1
ATOM 6663 O O . ARG B 1 375 ? 2.123 -18.062 -23.156 1 90.38 375 ARG B O 1
ATOM 6670 N N . VAL B 1 376 ? 1.295 -20.047 -23.688 1 90.38 376 VAL B N 1
ATOM 6671 C CA . VAL B 1 376 ? 0.082 -19.469 -24.266 1 90.38 376 VAL B CA 1
ATOM 6672 C C . VAL B 1 376 ? -0.727 -18.766 -23.188 1 90.38 376 VAL B C 1
ATOM 6674 O O . VAL B 1 376 ? -1.196 -17.641 -23.391 1 90.38 376 VAL B O 1
ATOM 6677 N N . ASP B 1 377 ? -0.824 -19.375 -22.094 1 91.62 377 ASP B N 1
ATOM 6678 C CA . ASP B 1 377 ? -1.565 -18.797 -20.984 1 91.62 377 ASP B CA 1
ATOM 6679 C C . ASP B 1 377 ? -0.934 -17.484 -20.516 1 91.62 377 ASP B C 1
ATOM 6681 O O . ASP B 1 377 ? -1.636 -16.5 -20.312 1 91.62 377 ASP B O 1
ATOM 6685 N N . LEU B 1 378 ? 0.347 -17.5 -20.375 1 90.81 378 LEU B N 1
ATOM 6686 C CA . LEU B 1 378 ? 1.05 -16.328 -19.875 1 90.81 378 LEU B CA 1
ATOM 6687 C C . LEU B 1 378 ? 0.974 -15.18 -20.891 1 90.81 378 LEU B C 1
ATOM 6689 O O . LEU B 1 378 ? 0.792 -14.016 -20.5 1 90.81 378 LEU B O 1
ATOM 6693 N N . ALA B 1 379 ? 1.132 -15.484 -22.109 1 90.5 379 ALA B N 1
ATOM 6694 C CA . ALA B 1 379 ? 1.039 -14.461 -23.141 1 90.5 379 ALA B CA 1
ATOM 6695 C C . ALA B 1 379 ? -0.325 -13.781 -23.109 1 90.5 379 ALA B C 1
ATOM 6697 O O . ALA B 1 379 ? -0.412 -12.547 -23.141 1 90.5 379 ALA B O 1
ATOM 6698 N N . ARG B 1 380 ? -1.337 -14.57 -23.062 1 91.25 380 ARG B N 1
ATOM 6699 C CA . ARG B 1 380 ? -2.695 -14.039 -23 1 91.25 380 ARG B CA 1
ATOM 6700 C C . ARG B 1 380 ? -2.914 -13.227 -21.734 1 91.25 380 ARG B C 1
ATOM 6702 O O . ARG B 1 380 ? -3.453 -12.117 -21.781 1 91.25 380 ARG B O 1
ATOM 6709 N N . ALA B 1 381 ? -2.514 -13.773 -20.672 1 92.44 381 ALA B N 1
ATOM 6710 C CA . ALA B 1 381 ? -2.713 -13.117 -19.375 1 92.44 381 ALA B CA 1
ATOM 6711 C C . ALA B 1 381 ? -1.979 -11.781 -19.328 1 92.44 381 ALA B C 1
ATOM 6713 O O . ALA B 1 381 ? -2.508 -10.797 -18.797 1 92.44 381 ALA B O 1
ATOM 6714 N N . LEU B 1 382 ? -0.784 -11.734 -19.828 1 92.44 382 LEU B N 1
ATOM 6715 C CA . LEU B 1 382 ? 0.011 -10.516 -19.828 1 92.44 382 LEU B CA 1
ATOM 6716 C C . LEU B 1 382 ? -0.625 -9.453 -20.719 1 92.44 382 LEU B C 1
ATOM 6718 O O . LEU B 1 382 ? -0.712 -8.281 -20.328 1 92.44 382 LEU B O 1
ATOM 6722 N N . ARG B 1 383 ? -1.028 -9.852 -21.828 1 92.81 383 ARG B N 1
ATOM 6723 C CA . ARG B 1 383 ? -1.692 -8.922 -22.734 1 92.81 383 ARG B CA 1
ATOM 6724 C C . ARG B 1 383 ? -2.957 -8.352 -22.094 1 92.81 383 ARG B C 1
ATOM 6726 O O . ARG B 1 383 ? -3.18 -7.141 -22.125 1 92.81 383 ARG B O 1
ATOM 6733 N N . ASP B 1 384 ? -3.756 -9.195 -21.562 1 94.38 384 ASP B N 1
ATOM 6734 C CA . ASP B 1 384 ? -4.984 -8.766 -20.891 1 94.38 384 ASP B CA 1
ATOM 6735 C C . ASP B 1 384 ? -4.68 -7.828 -19.734 1 94.38 384 ASP B C 1
ATOM 6737 O O . ASP B 1 384 ? -5.406 -6.855 -19.516 1 94.38 384 ASP B O 1
ATOM 6741 N N . HIS B 1 385 ? -3.654 -8.172 -19.047 1 95.19 385 HIS B N 1
ATOM 6742 C CA . HIS B 1 385 ? -3.262 -7.348 -17.906 1 95.19 385 HIS B CA 1
ATOM 6743 C C . HIS B 1 385 ? -2.895 -5.934 -18.359 1 95.19 385 HIS B C 1
ATOM 6745 O O . HIS B 1 385 ? -3.348 -4.957 -17.75 1 95.19 385 HIS B O 1
ATOM 6751 N N . VAL B 1 386 ? -2.113 -5.848 -19.375 1 95.62 386 VAL B N 1
ATOM 6752 C CA . VAL B 1 386 ? -1.677 -4.551 -19.891 1 95.62 386 VAL B CA 1
ATOM 6753 C C . VAL B 1 386 ? -2.887 -3.75 -20.359 1 95.62 386 VAL B C 1
ATOM 6755 O O . VAL B 1 386 ? -3.012 -2.564 -20.047 1 95.62 386 VAL B O 1
ATOM 6758 N N . GLN B 1 387 ? -3.748 -4.387 -21.016 1 95.44 387 GLN B N 1
ATOM 6759 C CA . GLN B 1 387 ? -4.957 -3.729 -21.5 1 95.44 387 GLN B CA 1
ATOM 6760 C C . GLN B 1 387 ? -5.805 -3.217 -20.344 1 95.44 387 GLN B C 1
ATOM 6762 O O . GLN B 1 387 ? -6.32 -2.098 -20.391 1 95.44 387 GLN B O 1
ATOM 6767 N N . ARG B 1 388 ? -5.926 -4.016 -19.391 1 95.75 388 ARG B N 1
ATOM 6768 C CA . ARG B 1 388 ? -6.727 -3.637 -18.219 1 95.75 388 ARG B CA 1
ATOM 6769 C C . ARG B 1 388 ? -6.09 -2.477 -17.469 1 95.75 388 ARG B C 1
ATOM 6771 O O . ARG B 1 388 ? -6.793 -1.617 -16.938 1 95.75 388 ARG B O 1
ATOM 6778 N N . GLN B 1 389 ? -4.762 -2.469 -17.391 1 95.75 389 GLN B N 1
ATOM 6779 C CA . GLN B 1 389 ? -4.07 -1.354 -16.766 1 95.75 389 GLN B CA 1
ATOM 6780 C C . GLN B 1 389 ? -4.34 -0.046 -17.5 1 95.75 389 GLN B C 1
ATOM 6782 O O . GLN B 1 389 ? -4.555 0.995 -16.875 1 95.75 389 GLN B O 1
ATOM 6787 N N . ILE B 1 390 ? -4.344 -0.107 -18.812 1 96.94 390 ILE B N 1
ATOM 6788 C CA . ILE B 1 390 ? -4.609 1.071 -19.625 1 96.94 390 ILE B CA 1
ATOM 6789 C C . ILE B 1 390 ? -6.02 1.584 -19.344 1 96.94 390 ILE B C 1
ATOM 6791 O O . ILE B 1 390 ? -6.227 2.785 -19.156 1 96.94 390 ILE B O 1
ATOM 6795 N N . GLU B 1 391 ? -6.949 0.688 -19.25 1 96.5 391 GLU B N 1
ATOM 6796 C CA . GLU B 1 391 ? -8.336 1.056 -19 1 96.5 391 GLU B CA 1
ATOM 6797 C C . GLU B 1 391 ? -8.516 1.643 -17.609 1 96.5 391 GLU B C 1
ATOM 6799 O O . GLU B 1 391 ? -9.258 2.607 -17.422 1 96.5 391 GLU B O 1
ATOM 6804 N N . LEU B 1 392 ? -7.836 1.007 -16.703 1 96.12 392 LEU B N 1
ATOM 6805 C CA . LEU B 1 392 ? -7.906 1.489 -15.336 1 96.12 392 LEU B CA 1
ATOM 6806 C C . LEU B 1 392 ? -7.371 2.914 -15.234 1 96.12 392 LEU B C 1
ATOM 6808 O O . LEU B 1 392 ? -8.008 3.779 -14.625 1 96.12 392 LEU B O 1
ATOM 6812 N N . GLU B 1 393 ? -6.203 3.199 -15.805 1 95.81 393 GLU B N 1
ATOM 6813 C CA . GLU B 1 393 ? -5.605 4.531 -15.781 1 95.81 393 GLU B CA 1
ATOM 6814 C C . GLU B 1 393 ? -6.504 5.555 -16.469 1 95.81 393 GLU B C 1
ATOM 6816 O O . GLU B 1 393 ? -6.629 6.688 -15.992 1 95.81 393 GLU B O 1
ATOM 6821 N N . ALA B 1 394 ? -7.105 5.125 -17.531 1 96.25 394 ALA B N 1
ATOM 6822 C CA . ALA B 1 394 ? -8 6.02 -18.25 1 96.25 394 ALA B CA 1
ATOM 6823 C C . ALA B 1 394 ? -9.219 6.391 -17.406 1 96.25 394 ALA B C 1
ATOM 6825 O O . ALA B 1 394 ? -9.617 7.555 -17.359 1 96.25 394 ALA B O 1
ATOM 6826 N N . ALA B 1 395 ? -9.766 5.402 -16.797 1 96.5 395 ALA B N 1
ATOM 6827 C CA . ALA B 1 395 ? -10.938 5.637 -15.945 1 96.5 395 ALA B CA 1
ATOM 6828 C C . ALA B 1 395 ? -10.586 6.539 -14.766 1 96.5 395 ALA B C 1
ATOM 6830 O O . ALA B 1 395 ? -11.344 7.441 -14.422 1 96.5 395 ALA B O 1
ATOM 6831 N N . GLN B 1 396 ? -9.461 6.285 -14.148 1 96.44 396 GLN B N 1
ATOM 6832 C CA . GLN B 1 396 ? -9.016 7.113 -13.031 1 96.44 396 GLN B CA 1
ATOM 6833 C C . GLN B 1 396 ? -8.789 8.555 -13.477 1 96.44 396 GLN B C 1
ATOM 6835 O O . GLN B 1 396 ? -9.203 9.492 -12.789 1 96.44 396 GLN B O 1
ATOM 6840 N N . GLN B 1 397 ? -8.125 8.703 -14.594 1 96.5 397 GLN B N 1
ATOM 6841 C CA . GLN B 1 397 ? -7.836 10.031 -15.133 1 96.5 397 GLN B CA 1
ATOM 6842 C C . GLN B 1 397 ? -9.125 10.812 -15.383 1 96.5 397 GLN B C 1
ATOM 6844 O O . GLN B 1 397 ? -9.188 12.016 -15.125 1 96.5 397 GLN B O 1
ATOM 6849 N N . GLN B 1 398 ? -10.062 10.133 -15.867 1 96.19 398 GLN B N 1
ATOM 6850 C CA . GLN B 1 398 ? -11.336 10.781 -16.156 1 96.19 398 GLN B CA 1
ATOM 6851 C C . GLN B 1 398 ? -11.984 11.328 -14.891 1 96.19 398 GLN B C 1
ATOM 6853 O O . GLN B 1 398 ? -12.531 12.43 -14.891 1 96.19 398 GLN B O 1
ATOM 6858 N N . HIS B 1 399 ? -11.938 10.586 -13.836 1 95.62 399 HIS B N 1
ATOM 6859 C CA . HIS B 1 399 ? -12.484 11.047 -12.57 1 95.62 399 HIS B CA 1
ATOM 6860 C C . HIS B 1 399 ? -11.758 12.289 -12.07 1 95.62 399 HIS B C 1
ATOM 6862 O O . HIS B 1 399 ? -12.391 13.234 -11.586 1 95.62 399 HIS B O 1
ATOM 6868 N N . TRP B 1 400 ? -10.453 12.375 -12.203 1 96.19 400 TRP B N 1
ATOM 6869 C CA . TRP B 1 400 ? -9.672 13.531 -11.789 1 96.19 400 TRP B CA 1
ATOM 6870 C C . TRP B 1 400 ? -9.992 14.742 -12.664 1 96.19 400 TRP B C 1
ATOM 6872 O O . TRP B 1 400 ? -10.07 15.867 -12.164 1 96.19 400 TRP B O 1
ATOM 6882 N N . ARG B 1 401 ? -10.164 14.516 -13.945 1 95.69 401 ARG B N 1
ATOM 6883 C CA . ARG B 1 401 ? -10.477 15.602 -14.867 1 95.69 401 ARG B CA 1
ATOM 6884 C C . ARG B 1 401 ? -11.82 16.234 -14.531 1 95.69 401 ARG B C 1
ATOM 6886 O O . ARG B 1 401 ? -11.969 17.469 -14.609 1 95.69 401 ARG B O 1
ATOM 6893 N N . GLU B 1 402 ? -12.711 15.414 -14.195 1 94.25 402 GLU B N 1
ATOM 6894 C CA . GLU B 1 402 ? -14.016 15.922 -13.781 1 94.25 402 GLU B CA 1
ATOM 6895 C C . GLU B 1 402 ? -13.898 16.766 -12.516 1 94.25 402 GLU B C 1
ATOM 6897 O O . GLU B 1 402 ? -14.547 17.812 -12.398 1 94.25 402 GLU B O 1
ATOM 6902 N N . LEU B 1 403 ? -13.07 16.344 -11.617 1 94 403 LEU B N 1
ATOM 6903 C CA . LEU B 1 403 ? -12.875 17.094 -10.383 1 94 403 LEU B CA 1
ATOM 6904 C C . LEU B 1 403 ? -12.18 18.422 -10.656 1 94 403 LEU B C 1
ATOM 6906 O O . LEU B 1 403 ? -12.5 19.422 -10.023 1 94 403 LEU B O 1
ATOM 6910 N N . LEU B 1 404 ? -11.219 18.453 -11.578 1 93.31 404 LEU B N 1
ATOM 6911 C CA . LEU B 1 404 ? -10.477 19.672 -11.906 1 93.31 404 LEU B CA 1
ATOM 6912 C C . LEU B 1 404 ? -11.422 20.766 -12.391 1 93.31 404 LEU B C 1
ATOM 6914 O O . LEU B 1 404 ? -11.211 21.953 -12.094 1 93.31 404 LEU B O 1
ATOM 6918 N N . THR B 1 405 ? -12.477 20.438 -13.016 1 90.94 405 THR B N 1
ATOM 6919 C CA . THR B 1 405 ? -13.438 21.406 -13.539 1 90.94 405 THR B CA 1
ATOM 6920 C C . THR B 1 405 ? -14.172 22.109 -12.398 1 90.94 405 THR B C 1
ATOM 6922 O O . THR B 1 405 ? -14.539 23.281 -12.516 1 90.94 405 THR B O 1
ATOM 6925 N N . VAL B 1 406 ? -14.297 21.406 -11.305 1 87.56 406 VAL B N 1
ATOM 6926 C CA . VAL B 1 406 ? -14.953 21.984 -10.133 1 87.56 406 VAL B CA 1
ATOM 6927 C C . VAL B 1 406 ? -14.055 23.031 -9.492 1 87.56 406 VAL B C 1
ATOM 6929 O O . VAL B 1 406 ? -14.523 24.094 -9.086 1 87.56 406 VAL B O 1
ATOM 6932 N N . PHE B 1 407 ? -12.75 22.781 -9.453 1 83.44 407 PHE B N 1
ATOM 6933 C CA . PHE B 1 407 ? -11.797 23.703 -8.836 1 83.44 407 PHE B CA 1
ATOM 6934 C C . PHE B 1 407 ? -11.594 24.938 -9.711 1 83.44 407 PHE B C 1
ATOM 6936 O O . PHE B 1 407 ? -11.305 26.016 -9.203 1 83.44 407 PHE B O 1
ATOM 6943 N N . GLU B 1 408 ? -11.695 24.828 -10.977 1 78.69 408 GLU B N 1
ATOM 6944 C CA . GLU B 1 408 ? -11.539 25.969 -11.883 1 78.69 408 GLU B CA 1
ATOM 6945 C C . GLU B 1 408 ? -12.711 26.938 -11.766 1 78.69 408 GLU B C 1
ATOM 6947 O O . GLU B 1 408 ? -12.586 28.109 -12.102 1 78.69 408 GLU B O 1
ATOM 6952 N N . SER B 1 409 ? -13.766 26.516 -11.18 1 70.19 409 SER B N 1
ATOM 6953 C CA . SER B 1 409 ? -14.945 27.375 -11.031 1 70.19 409 SER B CA 1
ATOM 6954 C C . SER B 1 409 ? -14.891 28.156 -9.727 1 70.19 409 SER B C 1
ATOM 6956 O O . SER B 1 409 ? -15.719 29.047 -9.5 1 70.19 409 SER B O 1
ATOM 6958 N N . VAL B 1 410 ? -13.93 27.828 -8.891 1 66.75 410 VAL B N 1
ATOM 6959 C CA . VAL B 1 410 ? -13.773 28.578 -7.645 1 66.75 410 VAL B CA 1
ATOM 6960 C C . VAL B 1 410 ? -13.008 29.875 -7.91 1 66.75 410 VAL B C 1
ATOM 6962 O O . VAL B 1 410 ? -11.93 29.844 -8.516 1 66.75 410 VAL B O 1
ATOM 6965 N N . PRO B 1 411 ? -13.664 31.109 -7.781 1 59.75 411 PRO B N 1
ATOM 6966 C CA . PRO B 1 411 ? -13.039 32.406 -8.078 1 59.75 411 PRO B CA 1
ATOM 6967 C C . PRO B 1 411 ? -11.688 32.562 -7.379 1 59.75 411 PRO B C 1
ATOM 6969 O O . PRO B 1 411 ? -11.5 32.094 -6.266 1 59.75 411 PRO B O 1
ATOM 6972 N N . ASP B 1 412 ? -10.641 32.75 -8.117 1 54.38 412 ASP B N 1
ATOM 6973 C CA . ASP B 1 412 ? -9.32 33.062 -7.59 1 54.38 412 ASP B CA 1
ATOM 6974 C C . ASP B 1 412 ? -9.391 34.25 -6.621 1 54.38 412 ASP B C 1
ATOM 6976 O O . ASP B 1 412 ? -9.82 35.344 -6.996 1 54.38 412 ASP B O 1
ATOM 6980 N N . VAL B 1 413 ? -9.875 34.062 -5.477 1 45.69 413 VAL B N 1
ATOM 6981 C CA . VAL B 1 413 ? -9.875 35.219 -4.578 1 45.69 413 VAL B CA 1
ATOM 6982 C C . VAL B 1 413 ? -8.578 36 -4.746 1 45.69 413 VAL B C 1
ATOM 6984 O O . VAL B 1 413 ? -8.422 37.094 -4.172 1 45.69 413 VAL B O 1
ATOM 6987 N N . PHE B 1 414 ? -7.48 35.375 -5.223 1 41.25 414 PHE B N 1
ATOM 6988 C CA . PHE B 1 414 ? -6.219 36.094 -5.16 1 41.25 414 PHE B CA 1
ATOM 6989 C C . PHE B 1 414 ? -6.137 37.125 -6.277 1 41.25 414 PHE B C 1
ATOM 6991 O O . PHE B 1 414 ? -5.055 37.406 -6.816 1 41.25 414 PHE B O 1
ATOM 6998 N N . GLU B 1 415 ? -7.137 37.469 -6.953 1 37.25 415 GLU B N 1
ATOM 6999 C CA . GLU B 1 415 ? -6.777 38.5 -7.922 1 37.25 415 GLU B CA 1
ATOM 7000 C C . GLU B 1 415 ? -6.25 39.75 -7.227 1 37.25 415 GLU B C 1
ATOM 7002 O O . GLU B 1 415 ? -5.84 40.719 -7.887 1 37.25 415 GLU B O 1
ATOM 7007 N N . GLY B 1 416 ? -6.734 40.25 -6.07 1 31.94 416 GLY B N 1
ATOM 7008 C CA . GLY B 1 416 ? -6.371 41.625 -5.73 1 31.94 416 GLY B CA 1
ATOM 7009 C C . GLY B 1 416 ? -4.875 41.812 -5.559 1 31.94 416 GLY B C 1
ATOM 7010 O O . GLY B 1 416 ? -4.34 42.875 -5.887 1 31.94 416 GLY B O 1
ATOM 7011 N N . SER B 1 417 ? -4.203 41.531 -4.348 1 30.73 417 SER B N 1
ATOM 7012 C CA . SER B 1 417 ? -2.877 42.094 -4.121 1 30.73 417 SER B CA 1
ATOM 7013 C C . SER B 1 417 ? -1.854 41.5 -5.09 1 30.73 417 SER B C 1
ATOM 7015 O O . SER B 1 417 ? -1.637 40.281 -5.113 1 30.73 417 SER B O 1
ATOM 7017 N N . SER B 1 418 ? -1.726 42 -6.305 1 30.98 418 SER B N 1
ATOM 7018 C CA . SER B 1 418 ? -0.677 42 -7.32 1 30.98 418 SER B CA 1
ATOM 7019 C C . SER B 1 418 ? 0.699 41.812 -6.691 1 30.98 418 SER B C 1
ATOM 7021 O O . SER B 1 418 ? 1.709 42.219 -7.25 1 30.98 418 SER B O 1
ATOM 7023 N N . THR B 1 419 ? 0.93 41.719 -5.363 1 29.67 419 THR B N 1
ATOM 7024 C CA . THR B 1 419 ? 2.361 41.656 -5.09 1 29.67 419 THR B CA 1
ATOM 7025 C C . THR B 1 419 ? 3.016 40.531 -5.863 1 29.67 419 THR B C 1
ATOM 7027 O O . THR B 1 419 ? 2.332 39.625 -6.336 1 29.67 419 THR B O 1
ATOM 7030 N N . ALA B 1 420 ? 4.488 40.469 -5.816 1 30.81 420 ALA B N 1
ATOM 7031 C CA . ALA B 1 420 ? 5.551 39.781 -6.547 1 30.81 420 ALA B CA 1
ATOM 7032 C C . ALA B 1 420 ? 5.293 38.281 -6.613 1 30.81 420 ALA B C 1
ATOM 7034 O O . ALA B 1 420 ? 5.09 37.625 -5.582 1 30.81 420 ALA B O 1
ATOM 7035 N N . ALA B 1 421 ? 4.656 37.781 -7.586 1 30.67 421 ALA B N 1
ATOM 7036 C CA . ALA B 1 421 ? 4.66 36.344 -7.945 1 30.67 421 ALA B CA 1
ATOM 7037 C C . ALA B 1 421 ? 6 35.719 -7.605 1 30.67 421 ALA B C 1
ATOM 7039 O O . ALA B 1 421 ? 7.051 36.188 -8.047 1 30.67 421 ALA B O 1
ATOM 7040 N N . PRO B 1 422 ? 6.297 35.062 -6.512 1 27.59 422 PRO B N 1
ATOM 7041 C CA . PRO B 1 422 ? 7.656 34.5 -6.477 1 27.59 422 PRO B CA 1
ATOM 7042 C C . PRO B 1 422 ? 8.062 33.844 -7.793 1 27.59 422 PRO B C 1
ATOM 7044 O O . PRO B 1 422 ? 7.211 33.312 -8.5 1 27.59 422 PRO B O 1
ATOM 7047 N N . GLY B 1 423 ? 8.922 34.562 -8.648 1 26.73 423 GLY B N 1
ATOM 7048 C CA . GLY B 1 423 ? 9.609 34 -9.797 1 26.73 423 GLY B CA 1
ATOM 7049 C C . GLY B 1 423 ? 9.758 32.469 -9.727 1 26.73 423 GLY B C 1
ATOM 7050 O O . GLY B 1 423 ? 9.656 31.891 -8.648 1 26.73 423 GLY B O 1
ATOM 7051 N N . ASN B 1 424 ? 9.422 31.859 -10.844 1 28.52 424 ASN B N 1
ATOM 7052 C CA . ASN B 1 424 ? 9.625 30.438 -11.086 1 28.52 424 ASN B CA 1
ATOM 7053 C C . ASN B 1 424 ? 10.883 29.922 -10.391 1 28.52 424 ASN B C 1
ATOM 7055 O O . ASN B 1 424 ? 12 30.266 -10.789 1 28.52 424 ASN B O 1
ATOM 7059 N N . LEU B 1 425 ? 10.883 29.922 -9.125 1 24.27 425 LEU B N 1
ATOM 7060 C CA . LEU B 1 425 ? 12.078 29.562 -8.383 1 24.27 425 LEU B CA 1
ATOM 7061 C C . LEU B 1 425 ? 12.859 28.469 -9.102 1 24.27 425 LEU B C 1
ATOM 7063 O O . LEU B 1 425 ? 14.078 28.375 -8.945 1 24.27 425 LEU B O 1
ATOM 7067 N N . PHE B 1 426 ? 12.156 27.422 -9.492 1 26.86 426 PHE B N 1
ATOM 7068 C CA . PHE B 1 426 ? 12.984 26.266 -9.812 1 26.86 426 PHE B CA 1
ATOM 7069 C C . PHE B 1 426 ? 13.336 26.25 -11.297 1 26.86 426 PHE B C 1
ATOM 7071 O O . PHE B 1 426 ? 12.625 25.641 -12.102 1 26.86 426 PHE B O 1
ATOM 7078 N N . GLU B 1 427 ? 13.492 27.406 -11.938 1 26.31 427 GLU B N 1
ATOM 7079 C CA . GLU B 1 427 ? 14.188 27.078 -13.172 1 26.31 427 GLU B CA 1
ATOM 7080 C C . GLU B 1 427 ? 15.508 26.359 -12.891 1 26.31 427 GLU B C 1
ATOM 7082 O O . GLU B 1 427 ? 16.422 26.953 -12.297 1 26.31 427 GLU B O 1
ATOM 7087 N N . VAL B 1 428 ? 15.508 25.094 -12.758 1 26.77 428 VAL B N 1
ATOM 7088 C CA . VAL B 1 428 ? 16.719 24.281 -12.781 1 26.77 428 VAL B CA 1
ATOM 7089 C C . VAL B 1 428 ? 17.625 24.719 -13.93 1 26.77 428 VAL B C 1
ATOM 7091 O O . VAL B 1 428 ? 17.25 24.578 -15.102 1 26.77 428 VAL B O 1
ATOM 7094 N N . GLU B 1 429 ? 18.172 25.953 -13.938 1 25.31 429 GLU B N 1
ATOM 7095 C CA . GLU B 1 429 ? 19.266 26.031 -14.898 1 25.31 429 GLU B CA 1
ATOM 7096 C C . GLU B 1 429 ? 20.172 24.828 -14.805 1 25.31 429 GLU B C 1
ATOM 7098 O O . GLU B 1 429 ? 20.594 24.438 -13.711 1 25.31 429 GLU B O 1
ATOM 7103 N N . HIS B 1 430 ? 20.156 23.984 -15.781 1 26.11 430 HIS B N 1
ATOM 7104 C CA . HIS B 1 430 ? 21.156 22.969 -16.094 1 26.11 430 HIS B CA 1
ATOM 7105 C C . HIS B 1 430 ? 22.562 23.531 -16 1 26.11 430 HIS B C 1
ATOM 7107 O O . HIS B 1 430 ? 23.016 24.266 -16.891 1 26.11 430 HIS B O 1
ATOM 7113 N N . VAL B 1 431 ? 22.969 24.172 -14.93 1 23.97 431 VAL B N 1
ATOM 7114 C CA . VAL B 1 431 ? 24.391 24.469 -14.93 1 23.97 431 VAL B CA 1
ATOM 7115 C C . VAL B 1 431 ? 25.172 23.234 -15.344 1 23.97 431 VAL B C 1
ATOM 7117 O O . VAL B 1 431 ? 24.984 22.156 -14.781 1 23.97 431 VAL B O 1
ATOM 7120 N N . ASP B 1 432 ? 25.594 23.172 -16.609 1 23.78 432 ASP B N 1
ATOM 7121 C CA . ASP B 1 432 ? 26.641 22.312 -17.172 1 23.78 432 ASP B CA 1
ATOM 7122 C C . ASP B 1 432 ? 27.859 22.266 -16.25 1 23.78 432 ASP B C 1
ATOM 7124 O O . ASP B 1 432 ? 28.656 23.219 -16.203 1 23.78 432 ASP B O 1
ATOM 7128 N N . HIS B 1 433 ? 27.688 22.078 -14.953 1 23.25 433 HIS B N 1
ATOM 7129 C CA . HIS B 1 433 ? 28.906 21.906 -14.188 1 23.25 433 HIS B CA 1
ATOM 7130 C C . HIS B 1 433 ? 29.875 20.953 -14.898 1 23.25 433 HIS B C 1
ATOM 7132 O O . HIS B 1 433 ? 29.547 19.797 -15.133 1 23.25 433 HIS B O 1
ATOM 7138 N N . GLY B 1 434 ? 30.625 21.469 -15.938 1 20.03 434 GLY B N 1
ATOM 7139 C CA . GLY B 1 434 ? 31.875 20.844 -16.359 1 20.03 434 GLY B CA 1
ATOM 7140 C C . GLY B 1 434 ? 32.656 20.219 -15.227 1 20.03 434 GLY B C 1
ATOM 7141 O O . GLY B 1 434 ? 32.781 20.828 -14.156 1 20.03 434 GLY B O 1
ATOM 7142 N N . THR B 1 435 ? 32.531 18.938 -15.117 1 22.11 435 THR B N 1
ATOM 7143 C CA . THR B 1 435 ? 33.219 17.938 -14.305 1 22.11 435 THR B CA 1
ATOM 7144 C C . THR B 1 435 ? 34.688 18.234 -14.195 1 22.11 435 THR B C 1
ATOM 7146 O O . THR B 1 435 ? 35.5 17.359 -13.844 1 22.11 435 THR B O 1
ATOM 7149 N N . SER B 1 436 ? 35.062 19.531 -14.117 1 19.95 436 SER B N 1
ATOM 7150 C CA . SER B 1 436 ? 36.531 19.516 -13.969 1 19.95 436 SER B CA 1
ATOM 7151 C C . SER B 1 436 ? 36.969 18.594 -12.836 1 19.95 436 SER B C 1
ATOM 7153 O O . SER B 1 436 ? 36.469 18.703 -11.711 1 19.95 436 SER B O 1
ATOM 7155 N N . LEU B 1 437 ? 37.406 17.391 -13.219 1 21.66 437 LEU B N 1
ATOM 7156 C CA . LEU B 1 437 ? 38.094 16.266 -12.586 1 21.66 437 LEU B CA 1
ATOM 7157 C C . LEU B 1 437 ? 39.156 16.766 -11.625 1 21.66 437 LEU B C 1
ATOM 7159 O O . LEU B 1 437 ? 40.156 17.328 -12.055 1 21.66 437 LEU B O 1
ATOM 7163 N N . MET B 1 438 ? 38.781 17.656 -10.656 1 18.44 438 MET B N 1
ATOM 7164 C CA . MET B 1 438 ? 39.938 17.953 -9.812 1 18.44 438 MET B CA 1
ATOM 7165 C C . MET B 1 438 ? 40.688 16.688 -9.414 1 18.44 438 MET B C 1
ATOM 7167 O O . MET B 1 438 ? 40.062 15.695 -9.023 1 18.44 438 MET B O 1
ATOM 7171 N N . HIS B 1 439 ? 41.812 16.469 -9.977 1 19.55 439 HIS B N 1
ATOM 7172 C CA . HIS B 1 439 ? 42.906 15.523 -9.789 1 19.55 439 HIS B CA 1
ATOM 7173 C C . HIS B 1 439 ? 43.281 15.414 -8.32 1 19.55 439 HIS B C 1
ATOM 7175 O O . HIS B 1 439 ? 43.875 16.344 -7.758 1 19.55 439 HIS B O 1
ATOM 7181 N N . ALA B 1 440 ? 42.312 15.07 -7.484 1 19.44 440 ALA B N 1
ATOM 7182 C CA . ALA B 1 440 ? 42.844 14.867 -6.141 1 19.44 440 ALA B CA 1
ATOM 7183 C C . ALA B 1 440 ? 44.188 14.133 -6.191 1 19.44 440 ALA B C 1
ATOM 7185 O O . ALA B 1 440 ? 44.344 13.203 -6.98 1 19.44 440 ALA B O 1
ATOM 7186 N N . ALA B 1 441 ? 45.125 14.781 -5.605 1 19.91 441 ALA B N 1
ATOM 7187 C CA . ALA B 1 441 ? 46.562 14.477 -5.496 1 19.91 441 ALA B CA 1
ATOM 7188 C C . ALA B 1 441 ? 46.781 13.031 -5.047 1 19.91 441 ALA B C 1
ATOM 7190 O O . ALA B 1 441 ? 45.938 12.453 -4.371 1 19.91 441 ALA B O 1
ATOM 7191 N N . PRO B 1 442 ? 47.719 12.312 -5.633 1 20.3 442 PRO B N 1
ATOM 7192 C CA . PRO B 1 442 ? 48.219 10.945 -5.48 1 20.3 442 PRO B CA 1
ATOM 7193 C C . PRO B 1 442 ? 48.5 10.578 -4.027 1 20.3 442 PRO B C 1
ATOM 7195 O O . PRO B 1 442 ? 49.031 11.391 -3.277 1 20.3 442 PRO B O 1
ATOM 7198 N N . PRO B 1 443 ? 47.375 10.031 -3.328 1 19.69 443 PRO B N 1
ATOM 7199 C CA . PRO B 1 443 ? 47.781 9.742 -1.95 1 19.69 443 PRO B CA 1
ATOM 7200 C C . PRO B 1 443 ? 49.219 9.242 -1.85 1 19.69 443 PRO B C 1
ATOM 7202 O O . PRO B 1 443 ? 49.75 8.633 -2.793 1 19.69 443 PRO B O 1
ATOM 7205 N N . PRO B 1 444 ? 49.938 9.773 -0.925 1 17.97 444 PRO B N 1
ATOM 7206 C CA . PRO B 1 444 ? 51.406 9.562 -0.751 1 17.97 444 PRO B CA 1
ATOM 7207 C C . PRO B 1 444 ? 51.75 8.086 -0.638 1 17.97 444 PRO B C 1
ATOM 7209 O O . PRO B 1 444 ? 50.906 7.25 -0.347 1 17.97 444 PRO B O 1
ATOM 7212 N N . GLN B 1 445 ? 53 7.773 -0.835 1 17.19 445 GLN B N 1
ATOM 7213 C CA . GLN B 1 445 ? 54 6.707 -1.044 1 17.19 445 GLN B CA 1
ATOM 7214 C C . GLN B 1 445 ? 53.906 5.668 0.069 1 17.19 445 GLN B C 1
ATOM 7216 O O . GLN B 1 445 ? 53.219 5.863 1.066 1 17.19 445 GLN B O 1
ATOM 7221 N N . SER B 1 446 ? 55.094 5.188 0.614 1 16.28 446 SER B N 1
ATOM 7222 C CA . SER B 1 446 ? 55.906 3.982 0.654 1 16.28 446 SER B CA 1
ATOM 7223 C C . SER B 1 446 ? 55.812 3.287 2.008 1 16.28 446 SER B C 1
ATOM 7225 O O . SER B 1 446 ? 56.094 2.092 2.121 1 16.28 446 SER B O 1
ATOM 7227 N N . ILE B 1 447 ? 55.469 3.91 3.232 1 16.66 447 ILE B N 1
ATOM 7228 C CA . ILE B 1 447 ? 56.594 3.523 4.082 1 16.66 447 ILE B CA 1
ATOM 7229 C C . ILE B 1 447 ? 56.5 2.039 4.434 1 16.66 447 ILE B C 1
ATOM 7231 O O . ILE B 1 447 ? 55.406 1.51 4.59 1 16.66 447 ILE B O 1
ATOM 7235 N N . LYS B 1 448 ? 57.625 1.385 4.777 1 16.5 448 LYS B N 1
ATOM 7236 C CA . LYS B 1 448 ? 58.438 0.208 5.016 1 16.5 448 LYS B CA 1
ATOM 7237 C C . LYS B 1 448 ? 58.062 -0.476 6.324 1 16.5 448 LYS B C 1
ATOM 7239 O O . LYS B 1 448 ? 58.75 -1.406 6.766 1 16.5 448 LYS B O 1
ATOM 7244 N N . HIS B 1 449 ? 56.688 -0.47 6.922 1 15.38 449 HIS B N 1
ATOM 7245 C CA . HIS B 1 449 ? 57.031 -0.866 8.289 1 15.38 449 HIS B CA 1
ATOM 7246 C C . HIS B 1 449 ? 57.562 -2.293 8.336 1 15.38 449 HIS B C 1
ATOM 7248 O O . HIS B 1 449 ? 57.062 -3.174 7.637 1 15.38 449 HIS B O 1
ATOM 7254 N N . SER B 1 450 ? 58.688 -2.648 9.117 1 14.88 450 SER B N 1
ATOM 7255 C CA . SER B 1 450 ? 59.656 -3.672 9.438 1 14.88 450 SER B CA 1
ATOM 7256 C C . SER B 1 450 ? 59.062 -4.754 10.328 1 14.88 450 SER B C 1
ATOM 7258 O O . SER B 1 450 ? 59.281 -5.945 10.102 1 14.88 450 SER B O 1
ATOM 7260 N N . PRO B 1 451 ? 58.719 -4.641 11.711 1 15.7 451 PRO B N 1
ATOM 7261 C CA . PRO B 1 451 ? 59.594 -5.492 12.523 1 15.7 451 PRO B CA 1
ATOM 7262 C C . PRO B 1 451 ? 59.125 -6.941 12.578 1 15.7 451 PRO B C 1
ATOM 7264 O O . PRO B 1 451 ? 57.969 -7.234 12.203 1 15.7 451 PRO B O 1
ATOM 7267 N N . SER B 1 452 ? 59.562 -7.824 13.727 1 15.18 452 SER B N 1
ATOM 7268 C CA . SER B 1 452 ? 60.344 -8.914 14.266 1 15.18 452 SER B CA 1
ATOM 7269 C C . SER B 1 452 ? 59.469 -10.008 14.867 1 15.18 452 SER B C 1
ATOM 7271 O O . SER B 1 452 ? 59.594 -11.18 14.516 1 15.18 452 SER B O 1
ATOM 7273 N N . LEU B 1 453 ? 59.344 -10.328 16.375 1 14.99 453 LEU B N 1
ATOM 7274 C CA . LEU B 1 453 ? 60.031 -11.359 17.141 1 14.99 453 LEU B CA 1
ATOM 7275 C C . LEU B 1 453 ? 59.062 -12.477 17.516 1 14.99 453 LEU B C 1
ATOM 7277 O O . LEU B 1 453 ? 59.375 -13.656 17.328 1 14.99 453 LEU B O 1
ATOM 7281 N N . GLN B 1 454 ? 58.125 -12.578 18.75 1 14.97 454 GLN B N 1
ATOM 7282 C CA . GLN B 1 454 ? 58.406 -13.508 19.844 1 14.97 454 GLN B CA 1
ATOM 7283 C C . GLN B 1 454 ? 57.562 -14.773 19.703 1 14.97 454 GLN B C 1
ATOM 7285 O O . GLN B 1 454 ? 56.375 -14.703 19.391 1 14.97 454 GLN B O 1
ATOM 7290 N N . ALA B 1 455 ? 58.094 -16.234 20.078 1 15.14 455 ALA B N 1
ATOM 7291 C CA . ALA B 1 455 ? 58.062 -17.703 20.094 1 15.14 455 ALA B CA 1
ATOM 7292 C C . ALA B 1 455 ? 57.281 -18.234 21.281 1 15.14 455 ALA B C 1
ATOM 7294 O O . ALA B 1 455 ? 57.156 -19.438 21.469 1 15.14 455 ALA B O 1
ATOM 7295 N N . LYS B 1 456 ? 56.594 -17.703 22.297 1 16.41 456 LYS B N 1
ATOM 7296 C CA . LYS B 1 456 ? 56.719 -18.406 23.562 1 16.41 456 LYS B CA 1
ATOM 7297 C C . LYS B 1 456 ? 56.094 -19.781 23.5 1 16.41 456 LYS B C 1
ATOM 7299 O O . LYS B 1 456 ? 54.969 -19.938 22.969 1 16.41 456 LYS B O 1
ATOM 7304 N N . ARG B 1 457 ? 56.562 -20.906 24.5 1 15.77 457 ARG B N 1
ATOM 7305 C CA . ARG B 1 457 ? 57.031 -22.219 24.891 1 15.77 457 ARG B CA 1
ATOM 7306 C C . ARG B 1 457 ? 55.969 -23.031 25.578 1 15.77 457 ARG B C 1
ATOM 7308 O O . ARG B 1 457 ? 55.719 -24.188 25.219 1 15.77 457 ARG B O 1
ATOM 7315 N N . ARG B 1 458 ? 55.75 -23.016 27.094 1 16.78 458 ARG B N 1
ATOM 7316 C CA . ARG B 1 458 ? 56.094 -24.094 28 1 16.78 458 ARG B CA 1
ATOM 7317 C C . ARG B 1 458 ? 54.938 -25.047 28.219 1 16.78 458 ARG B C 1
ATOM 7319 O O . ARG B 1 458 ? 53.75 -24.641 28.094 1 16.78 458 ARG B O 1
ATOM 7326 N N . ALA B 1 459 ? 55.156 -26.391 29.062 1 17.89 459 ALA B N 1
ATOM 7327 C CA . ALA B 1 459 ? 55.094 -27.828 29.375 1 17.89 459 ALA B CA 1
ATOM 7328 C C . ALA B 1 459 ? 54.125 -28.078 30.531 1 17.89 459 ALA B C 1
ATOM 7330 O O . ALA B 1 459 ? 53.719 -29.219 30.781 1 17.89 459 ALA B O 1
ATOM 7331 N N . THR B 1 460 ? 53.75 -27.266 31.484 1 17.58 460 THR B N 1
ATOM 7332 C CA . THR B 1 460 ? 53.719 -27.875 32.812 1 17.58 460 THR B CA 1
ATOM 7333 C C . THR B 1 460 ? 52.562 -28.875 32.906 1 17.58 460 THR B C 1
ATOM 7335 O O . THR B 1 460 ? 51.438 -28.578 32.531 1 17.58 460 THR B O 1
ATOM 7338 N N . ALA B 1 461 ? 52.781 -30.344 33.312 1 19.88 461 ALA B N 1
ATOM 7339 C CA . ALA B 1 461 ? 52.469 -31.719 33.656 1 19.88 461 ALA B CA 1
ATOM 7340 C C . ALA B 1 461 ? 51.594 -31.766 34.906 1 19.88 461 ALA B C 1
ATOM 7342 O O . ALA B 1 461 ? 50.625 -32.531 34.938 1 19.88 461 ALA B O 1
ATOM 7343 N N . GLU B 1 462 ? 52.188 -31.375 36.125 1 18.22 462 GLU B N 1
ATOM 7344 C CA . GLU B 1 462 ? 52.25 -32.188 37.344 1 18.22 462 GLU B CA 1
ATOM 7345 C C . GLU B 1 462 ? 50.875 -32.406 37.969 1 18.22 462 GLU B C 1
ATOM 7347 O O . GLU B 1 462 ? 49.906 -31.75 37.594 1 18.22 462 GLU B O 1
ATOM 7352 N N . TYR B 1 463 ? 50.875 -32.219 39.344 1 17.73 463 TYR B N 1
ATOM 7353 C CA . TYR B 1 463 ? 50.906 -32.844 40.656 1 17.73 463 TYR B CA 1
ATOM 7354 C C . TYR B 1 463 ? 49.562 -32.812 41.312 1 17.73 463 TYR B C 1
ATOM 7356 O O . TYR B 1 463 ? 49.094 -33.812 41.844 1 17.73 463 TYR B O 1
ATOM 7364 N N . VAL B 1 464 ? 49.062 -31.688 41.969 1 19.77 464 VAL B N 1
ATOM 7365 C CA . VAL B 1 464 ? 48.781 -31.797 43.406 1 19.77 464 VAL B CA 1
ATOM 7366 C C . VAL B 1 464 ? 47.469 -32.531 43.625 1 19.77 464 VAL B C 1
ATOM 7368 O O . VAL B 1 464 ? 46.562 -32.406 42.812 1 19.77 464 VAL B O 1
ATOM 7371 N N . LEU B 1 465 ? 47.156 -32.906 45.062 1 20.72 465 LEU B N 1
ATOM 7372 C CA . LEU B 1 465 ? 46.469 -33.594 46.156 1 20.72 465 LEU B CA 1
ATOM 7373 C C . LEU B 1 465 ? 45.031 -33.094 46.281 1 20.72 465 LEU B C 1
ATOM 7375 O O . LEU B 1 465 ? 44.781 -31.891 46.219 1 20.72 465 LEU B O 1
#

Secondary structure (DSSP, 8-state):
-EEEEEEEEEEE-SSGGG-EEEEEEEEEE--TTSS-SEEEEEEEHHHHHHHHHHHHHH-TTS-PPPPPPP-TT----TTSHHHHHHHHHHHHHHHHHHHHSTTGGG-HHHHHHHH--HHHHHHHHHHHHHHHHHTTTTHHHHHH------------THHHHHHHHHHHHHHHHHHHHHHHHHHHHHHHHHHHHHHHHHHHHHHHHHHHHHHHHH-STTHHHHHHHHHHHHHHHHHHHHHHHHHHHTSHHHHHHHHHHHHHHHHHHHHHHHHHHHHHHHHHHHHHHHHHHHHHHHHHHHHHHHHHH---------S-HHHHHHHHHHHHHHHHHHHHHHHHHHHHHHHHHHHHHHHHHHHHHHHHHHHHHHHHHHHHHHHHHHHHHHHHHHHHHHHHHHHHHHHHHHHHTS--GGGS--------S----------------------------------------/-EEEEEEEEEEE-SSGGG-EEEEEEEEEE--TTSS-SEEEEEEEHHHHHHHHHHHHHH-TTS-PPPPP---TT----TTSHHHHHHHHHHHHHHHHHHHHSTTGGG-HHHHHHHH--HHHHHHHHHHHHHHHHHHTTTHHHHHH------------THHHHHHHHHHHHHHHHHHHHHHHHHHHHHHHHHHHHHHHHHHHHHHHHHHHHHHHHH-STTHHHHHHHHHHHHHHHHHHHHHHHHHHHTSHHHHHHHHHHHHHHHHHHHHHHHHHHHHHHHHHHHHHHHHHHHHHHHHHHHHHHHHHH---------S-HHHHHHHHHHHHHHHHHHHHHHHHHHHHHHHHHHHHHHHHHHHHHHHHHHHHHHHHHHHHHHHHHHHHHHHHHHHHHHHHHHHHHHHHHHHHTS--GGGS--------TT---------------------------------------

Foldseek 3Di:
DKAKAKADWDWDPPDVVDIFIKIKIWIADPDPVAPDRTDIAIDTVVLVVLLQVVLCVVAVQFQQFDADDDDPVDPDDCPDPLNVLQNRLRSNVRLVVLCPDPVSVPDVSNNCSGDPHPVSSVVVSVVVVVCCVVVVPDQVVLLPPPPVPVPDDDDDDVVVVLVVVLVVLLVVLVVVLVVLVVVLVVVVVVLVVLLVVLVVLQVQLVVLCVVLVVDDLCNVLSPLSSVLSNVLSVLSVVVSSCCSRPAPSVLSVSLSSSSVSLNSLSSLLVSLVVQLVVLVVQLVVLVVVLVVLVVVVVVVVVVVPPPPDPPPPDDPVVVVVVVVVCCVVVSVVVNVVSVVSNVVSVVSNVVSVVSNCSNSVCNVVNSVVSVVVSVVSNVVNVVVNVVVVVVSVVVSVVSVVVSVVVVVPRPPVPPPPPPDPPPPVPPVPPPPPPPPVPPPDDPDDDDDDDDDDDDPDDPDPDPDD/DKAKAKDDWDWDPPDVVDIFIKIKIWIADPDPVAPDRTDIAIDTVVLVVLLQVLLCVVAVQFQQFDADDDDPVDPDDCPDPLNVLQNRLRSNVNLVVLCPDPVSVPDVSNNCSGDPHPVSSVVVSVVVVVCCVVVVPDQVVLLPPPPVPVPDPPDDDVVVVLVVVLVVLLVVLVVVLVVLVVVLVVVVVVLVVLLVVLVVLQVQLVVLCVVLVVDDLCNVLSPLSSVLSNVLSVLSVVVSSCCSRPAPSVLSVSLSSSSVSLVSLSSLLVSLVVQLVVLVVQLVVLVVVLVVLVVVVVVVVVVVPPPPDPPCPDDPVVVVVVVVVCCVVVSVVVNVVSVVSNVVSVVSNVVSVVSNCSSSVCNVVNSVVSVVVSVVSNVVNVVVNVVVVVVSVVVSVVSVVVSVVVVVPRPPVPPPPPPDPPPPVPPVPPPPPPPPVPPPDDPDDDDDDDDDDDDDDDDDDDDDD

Organism: Prymnesium parvum (NCBI:txid97485)

pLDDT: mean 77.79, std 25.97, range [14.88, 98.38]

Solvent-accessible surface area (backbone atoms only — not comparable to full-atom values): 50920 Å² total; per-residue (Å²): 97,70,45,62,47,52,43,75,72,44,79,44,68,84,47,90,89,64,52,46,57,32,29,34,39,36,38,40,36,77,51,80,89,48,94,60,45,67,51,66,35,75,44,37,66,69,54,54,49,50,46,53,51,51,50,48,66,76,36,49,32,48,66,55,68,44,72,67,71,86,57,81,86,52,87,67,53,85,78,33,70,68,46,46,48,30,47,38,44,30,49,27,51,29,51,42,53,40,44,67,32,80,68,56,52,67,33,65,63,53,50,44,68,60,64,41,50,72,70,55,41,52,49,52,50,51,50,49,53,51,41,45,64,64,54,37,49,65,65,55,36,53,45,62,55,68,72,78,67,86,71,84,82,74,92,63,67,78,58,48,57,55,44,50,53,50,50,51,49,50,54,48,49,55,52,46,34,52,30,38,41,46,30,23,51,24,43,44,50,37,50,52,37,49,53,51,41,29,54,27,29,52,48,31,20,53,22,30,44,51,43,18,73,74,34,75,91,49,17,63,55,23,44,50,47,20,52,42,32,47,52,49,25,52,53,46,50,52,50,46,51,44,27,57,40,72,26,46,41,33,48,34,46,48,49,26,36,39,39,50,26,43,51,50,22,52,52,42,42,53,28,29,48,51,44,28,51,49,31,47,52,49,29,52,52,36,49,49,52,41,49,53,52,51,53,54,52,53,55,54,55,59,59,66,66,58,77,68,82,71,68,80,69,69,85,72,52,66,64,53,48,52,51,49,49,49,43,61,60,48,44,57,54,51,52,52,51,40,51,50,52,32,52,50,28,48,52,49,28,53,52,30,42,51,53,28,51,52,20,66,67,32,40,64,60,42,50,52,50,48,55,51,51,51,49,54,51,47,52,51,35,50,48,52,43,37,53,49,51,36,51,50,30,51,53,51,31,51,48,36,53,59,48,47,56,53,52,71,67,52,76,70,77,70,68,67,79,76,66,84,69,79,65,79,75,77,64,75,70,78,71,78,71,74,68,77,74,74,74,75,73,78,78,80,80,82,84,81,82,90,85,74,96,77,94,79,85,87,85,85,76,90,82,85,132,98,70,45,62,46,51,43,75,74,43,77,41,70,85,46,88,89,65,53,46,57,33,30,34,39,37,39,41,34,76,51,80,90,46,95,59,46,67,51,67,35,76,46,37,66,69,54,54,50,49,48,53,50,52,51,48,67,75,35,49,32,49,66,55,69,43,73,67,74,86,57,80,86,52,88,67,55,86,79,32,69,68,50,46,50,29,46,39,42,29,49,28,52,29,51,43,53,38,42,68,33,81,67,56,49,66,32,67,65,53,53,44,68,60,63,40,50,73,69,54,42,51,50,52,51,52,50,48,52,52,42,44,63,64,54,37,50,64,64,56,36,54,44,64,56,67,72,77,68,86,70,82,82,77,85,64,66,78,59,47,57,58,44,50,53,51,50,51,49,52,53,48,50,56,52,46,32,52,30,38,40,47,31,22,52,25,43,44,49,36,49,52,39,48,52,51,40,29,55,26,30,53,50,30,21,54,22,30,43,51,44,17,73,74,34,76,90,51,18,63,54,23,44,49,48,19,52,41,32,48,51,49,25,53,54,46,51,52,49,46,52,44,28,57,40,72,24,45,41,33,50,32,46,48,50,26,36,38,38,51,25,44,53,49,23,52,51,42,42,53,29,30,48,52,44,28,50,50,30,47,51,49,30,51,51,35,49,51,52,40,49,52,52,51,53,54,52,53,54,53,54,58,59,64,66,57,77,70,81,72,69,79,71,71,84,71,49,66,64,55,48,50,50,48,47,49,45,61,61,48,43,57,52,50,51,51,50,40,52,51,52,31,52,52,29,48,52,50,27,52,53,30,43,50,52,28,51,54,22,63,67,32,40,63,60,41,51,53,49,48,55,52,52,51,49,54,51,49,52,52,34,50,46,52,43,37,52,49,51,35,51,49,30,51,55,50,30,50,48,35,53,58,48,47,58,53,50,70,67,52,77,70,78,73,68,68,80,74,67,82,68,81,64,78,74,78,62,75,69,78,70,76,71,72,68,77,71,73,74,73,73,76,78,81,85,75,84,72,91,73,95,88,85,95,78,95,86,93,79,96,81,89,78,91,135